Protein AF-0000000086661661 (afdb_homodimer)

pLDDT: mean 94.23, std 7.53, range [54.88, 98.94]

InterPro domains:
  IPR000073 Alpha/beta hydrolase fold-1 [PF12697] (188-290)
  IPR029058 Alpha/Beta hydrolase fold [G3DSA:3.40.50.1820] (134-432)
  IPR029058 Alpha/Beta hydrolase fold [SSF53474] (11-434)
  IPR050261 FrsA esterase [PTHR22946] (7-380)

Nearest PDB structures (foldseek):
  3fnb-assembly1_A  TM=8.577E-01  e=2.181E-21  Streptococcus mutans UA159
  8qbh-assembly1_A  TM=7.905E-01  e=1.516E-15  Photorhabdus laumondii subsp. laumondii TTO1
  5vta-assembly2_B  TM=6.611E-01  e=2.304E-09  Rattus norvegicus
  4a5s-assembly1_B  TM=6.311E-01  e=4.088E-09  Homo sapiens
  3qbj-assembly1_B  TM=6.171E-01  e=2.427E-09  Homo sapiens

Solvent-accessible surface area (backbone atoms only — not comparable to full-atom values): 42232 Å² total; per-residue (Å²): 96,54,64,91,33,82,92,26,67,66,63,25,50,55,47,39,48,45,54,24,22,15,66,73,32,34,36,48,49,19,44,49,31,36,27,54,47,55,37,51,82,85,33,54,63,37,40,24,52,29,25,40,52,50,12,53,52,25,40,52,50,15,52,51,20,19,62,55,34,34,52,68,54,17,24,36,19,18,32,22,16,15,47,24,30,45,54,23,51,63,64,62,50,41,39,65,39,95,82,47,84,40,41,34,40,67,40,90,59,52,44,59,35,50,51,49,20,51,55,34,37,51,53,18,52,78,48,47,85,38,54,69,46,81,41,74,39,71,49,95,93,44,63,32,49,30,45,36,34,33,33,32,80,93,28,44,50,85,95,51,61,30,34,34,36,40,43,41,57,28,72,90,33,35,45,78,64,46,38,56,37,53,42,61,43,30,18,65,68,14,21,27,22,33,33,41,28,47,61,18,12,40,64,36,25,57,74,68,63,34,40,45,66,64,69,38,39,67,56,46,50,42,51,50,51,44,49,50,52,49,37,69,76,38,61,88,70,36,61,28,75,84,38,24,30,32,24,19,33,30,56,2,7,36,39,18,56,47,34,28,43,42,82,64,30,41,28,28,35,21,29,33,28,56,35,39,38,37,58,49,76,38,65,85,48,56,62,66,58,49,48,36,37,74,71,60,76,36,52,62,64,54,47,32,51,50,52,57,52,50,29,75,75,28,58,68,55,37,40,51,51,24,51,51,14,46,28,59,46,29,43,42,61,47,58,42,52,58,53,31,52,59,37,45,41,45,13,90,72,35,95,84,53,48,46,52,40,55,54,23,54,39,32,34,39,37,21,24,20,68,56,32,91,67,49,55,41,70,74,10,29,47,47,49,58,65,41,32,68,54,26,54,75,93,41,46,47,79,49,65,28,86,38,44,52,62,22,3,24,54,67,17,41,17,19,33,68,58,49,31,53,55,49,50,55,51,47,27,60,58,69,70,51,82,52,70,56,56,87,126,96,54,65,90,32,80,91,23,68,68,61,23,50,55,47,39,49,44,53,25,22,15,67,71,32,33,36,49,50,20,45,50,32,36,28,52,46,57,36,50,81,86,34,53,64,37,42,23,53,29,26,40,52,52,13,52,53,25,41,52,50,14,52,52,21,19,62,55,35,34,52,67,56,17,25,35,20,18,34,21,16,15,44,22,31,45,56,23,51,63,64,61,51,39,39,66,38,96,82,46,83,39,42,34,40,68,39,88,59,52,44,59,37,53,52,48,20,51,55,35,36,54,56,18,52,77,48,47,85,38,55,66,44,83,43,72,38,70,49,96,92,43,64,31,49,29,44,36,34,32,34,33,80,93,28,44,52,85,94,53,59,31,34,32,34,40,42,40,57,28,72,90,32,36,46,77,65,46,39,57,38,53,43,60,46,30,17,65,69,14,21,26,22,34,32,40,28,47,61,19,11,41,63,37,25,58,74,67,62,34,41,45,67,63,70,38,38,66,54,46,49,41,52,51,51,44,50,51,52,49,36,70,76,37,61,89,70,34,62,26,73,82,37,24,28,31,23,18,32,29,56,2,6,39,39,17,57,48,34,27,41,39,84,62,31,43,27,29,36,20,29,33,28,55,36,39,39,39,58,48,75,39,64,82,46,56,62,68,56,50,48,36,38,74,69,60,73,37,52,62,65,54,47,32,50,50,52,56,53,50,27,75,76,28,57,68,54,38,39,50,50,24,52,50,16,44,28,58,46,29,41,41,61,44,57,42,53,58,54,31,50,59,37,44,42,44,14,89,70,35,96,85,53,49,46,51,40,55,54,22,55,39,31,35,39,38,21,23,19,66,57,32,91,66,51,54,41,70,75,12,28,46,47,48,59,66,40,32,70,56,27,54,73,94,40,48,45,77,47,64,27,88,38,45,50,62,23,3,25,54,68,18,42,16,19,34,66,58,50,32,53,55,49,50,54,50,48,27,60,57,68,70,52,84,52,70,55,58,88,125

Radius of gyration: 29.04 Å; Cα contacts (8 Å, |Δi|>4): 1919; chains: 2; bounding box: 60×91×72 Å

Organism: Colletotrichum gloeosporioides (NCBI:txid474922)

Sequence (880 aa):
MHKLFPSSTFFDFETVRILGTTVYGGAETAEVLEAVGEIKANDPISWEKAWAKQAARAEVLAKEACAHGDKDAARRAYLRAANYTRASGYMYVSSPPANGDTAMIQHPCALSVSERMGSLFRKAIDLMDCPVQLLSIPYEGHQLPGYLYLPPESCRIPGRKIPILVNFGGADSCQEELFFMYPSSGYRQGYAVLTFDGPGQGIMLRRHGLVMRPNWETVSERVIDHLVDFSAKNPNLELDIDSIAVAGASMGGYYALRAAADPRVKACVSIDPFFDMWDFGTAHVSRLFLSAWMNGWMSRDVIDTLMNTLKTFSFQLKWEISVAGTFFGLSSPSDILLHMKKFSLAGSQQKDGVDYLTRVVCPVLVSGSGNSLYLDVDEHTKRCYDGLVNVPLENKEMWVPASPGQGSLQAKMGAVALCGQRSLQFLDRALGIDRPPVFLMHKLFPSSTFFDFETVRILGTTVYGGAETAEVLEAVGEIKANDPISWEKAWAKQAARAEVLAKEACAHGDKDAARRAYLRAANYTRASGYMYVSSPPANGDTAMIQHPCALSVSERMGSLFRKAIDLMDCPVQLLSIPYEGHQLPGYLYLPPESCRIPGRKIPILVNFGGADSCQEELFFMYPSSGYRQGYAVLTFDGPGQGIMLRRHGLVMRPNWETVSERVIDHLVDFSAKNPNLELDIDSIAVAGASMGGYYALRAAADPRVKACVSIDPFFDMWDFGTAHVSRLFLSAWMNGWMSRDVIDTLMNTLKTFSFQLKWEISVAGTFFGLSSPSDILLHMKKFSLAGSQQKDGVDYLTRVVCPVLVSGSGNSLYLDVDEHTKRCYDGLVNVPLENKEMWVPASPGQGSLQAKMGAVALCGQRSLQFLDRALGIDRPPVFL

Foldseek 3Di:
DDFLDPPAPPVRQVLLLQVLLVVVLQDDDVLSSQLSVQDDHLDLQSQLVSLQVLLVVLCVQLVVCVVVVNLPSNLSSLSNNLNSLCRNCLLFFFDADPVQFWFTHGDPCNLVSLVVSVVSLVSSQVSDPWHWDWAFFDDPPGTWIKIWTAADPVQAAPPAFAAEEEEEEAQADAQSSCCSFQVSLPSNNRHTYMYTADQNYGNCCSPVVRADDQLLLSVLVSVLVVVVVVCVVPVVNRYDQQRYAYEYFERRLLSQLSNLLPPSHAEYERHAYFQAQLCQVCVPPDPVVVVCVVVPVDDLVRVQVVLVVVCVVHSVSSSVLRSLSSRHGGRGSSVSSVVSRCNHQALVNDPNSHRSLCSHQHAYEFEAALDEPTDDCVNGRVCSQVSNPNYDPVRYHYHADNDLCQQNYGVSRSNSVNVNVVVVVSSCVSSVNDDDDDDD/DDFLDPPAPPVRQVLLLQVLLVVVLQDDDVLSSQLSVQDDPLDLQSQLVSLQVLLVVLCVQLVVCVVVVNLPSNLSSLSNNLNSLCRNCLLFFFDADPVQFWFTHGDPCNLVSLVVSVVSLVSSQVSDPWHWDWAFFDDPPGTWIKIWTAADPVQAAPPAFAAEEEEEEALADAQSSCCSFQVSLPSNNRHTYMYTADQNGGNCCSPVVRADDQLLLSVLVRVLVVVVVVCVVPVVNRYDQQRYAYEYFERRLLSQLSNLLPPSHAEYERHAYFQAVLCQVCVPPDPVVVVCVVVPVDDLVRVQVVLVVVCVVHSVSSSVLRSLSSRHGGRRSSVSSVVSRCNHQALVNDPNSARSLCSRAHAYEFEAAPDEPTDDCVNGRVCSQVSNPNYDPVRYHYHADDDLCQQNYGVSRSNSVNVNVVVVVSSCVSSVNDDDDDDD

Secondary structure (DSSP, 8-state):
---SSTT-HHHHHHHHHHHGGGGGTS--HHHHHHHHHHPPTT-HHHHHHHHHHHHHHHHHHHHHHHHTT-HHHHHHHHHHHHHHHHHHHTT---B--SSSSS--B--TTHHHHHHHHHHHHHHHHTT-SS-EEEEEEEETTEEEEEEEEPPPGGGSPTTS-EEEEEEEP-TT--HHHHTTTHHHHHGGGT-EEEEE--TTSHHHHHHH-PPP-S-THHHHHHHHHHHHHHHHH-GGG-EEEEEEEEEEETHHHHHHHHHTTSTTEEEEEEES--SBHHHHHTTTS-HHHHHHHHTTSS-HHHHHHHHHHHTTT-HHHHHHHHHHHHHHT---HHHHHHHHTTSB-SGGGSTTSS-GGGG--S-EEEE--TT-SS--IIIIIHHHHHH-TTS-GGGEEEE--SSGGGT-SGGGTT-HHHHHHHHHHHHHHHTT---PPP--/---SSTT-HHHHHHHHHHHGGGGGTS--HHHHHHHHHHPPTT-HHHHHHHHHHHHHHHHHHHHHHHHTT-HHHHHHHHHHHHHHHHHHHTT---B--SSSSS--B--TTHHHHHHHHHHHHHHHHTT-SS-EEEEEEEETTEEEEEEEEPPPGGGSPTTS-EEEEEEE--TT--HHHHTTTHHHHHGGGT-EEEEE--TTSHHHHHHH-PPP-S-THHHHHHHHHHHHHHHHH-GGG-EEEEEEEEEEETHHHHHHHHHTTSTTEEEEEEES--SBHHHHHTTTS-HHHHHHHHTTSS-HHHHHHHHHHHHTT-HHHHHHHHHHHHHHT---HHHHHHHHTTSB-SGGGSTTSS-GGGG--S-EEEE--TT-SS--IIIIIHHHHHH-TTS-GGGEEEE--SSGGGT-SGGGTT-HHHHHHHHHHHHHHHHT---PPP--

Structure (mmCIF, N/CA/C/O backbone):
data_AF-0000000086661661-model_v1
#
loop_
_entity.id
_entity.type
_entity.pdbx_description
1 polymer 'Hydrolyase ccsE'
#
loop_
_atom_site.group_PDB
_atom_site.id
_atom_site.type_symbol
_atom_site.label_atom_id
_atom_site.label_alt_id
_atom_site.label_comp_id
_atom_site.label_asym_id
_atom_site.label_entity_id
_atom_site.label_seq_id
_atom_site.pdbx_PDB_ins_code
_atom_site.Cartn_x
_atom_site.Cartn_y
_atom_site.Cartn_z
_atom_site.occupancy
_atom_site.B_iso_or_equiv
_atom_site.auth_seq_id
_atom_site.auth_comp_id
_atom_site.auth_asym_id
_atom_site.auth_atom_id
_atom_site.pdbx_PDB_model_num
ATOM 1 N N . MET A 1 1 ? -15.688 -9.289 6.02 1 93.94 1 MET A N 1
ATOM 2 C CA . MET A 1 1 ? -14.844 -8.312 5.336 1 93.94 1 MET A CA 1
ATOM 3 C C . MET A 1 1 ? -15.664 -7.445 4.387 1 93.94 1 MET A C 1
ATOM 5 O O . MET A 1 1 ? -16.578 -7.941 3.732 1 93.94 1 MET A O 1
ATOM 9 N N . HIS A 1 2 ? -15.391 -6.207 4.316 1 96.44 2 HIS A N 1
ATOM 10 C CA . HIS A 1 2 ? -16.094 -5.281 3.434 1 96.44 2 HIS A CA 1
ATOM 11 C C . HIS A 1 2 ? -15.891 -5.66 1.97 1 96.44 2 HIS A C 1
ATOM 13 O O . HIS A 1 2 ? -14.789 -6.055 1.568 1 96.44 2 HIS A O 1
ATOM 19 N N . LYS A 1 3 ? -16.969 -5.566 1.208 1 96.94 3 LYS A N 1
ATOM 20 C CA . LYS A 1 3 ? -16.922 -5.859 -0.221 1 96.94 3 LYS A CA 1
ATOM 21 C C . LYS A 1 3 ? -16.906 -4.574 -1.046 1 96.94 3 LYS A C 1
ATOM 23 O O . LYS A 1 3 ? -17.734 -3.689 -0.843 1 96.94 3 LYS A O 1
ATOM 28 N N . LEU A 1 4 ? -16 -4.48 -1.977 1 97.69 4 LEU A N 1
ATOM 29 C CA . LEU A 1 4 ? -15.938 -3.365 -2.912 1 97.69 4 LEU A CA 1
ATOM 30 C C . LEU A 1 4 ? -17 -3.5 -3.994 1 97.69 4 LEU A C 1
ATOM 32 O O . LEU A 1 4 ? -17.469 -2.498 -4.543 1 97.69 4 LEU A O 1
ATOM 36 N N . PHE A 1 5 ? -17.297 -4.715 -4.332 1 97.56 5 PHE A N 1
ATOM 37 C CA . PHE A 1 5 ? -18.422 -5.074 -5.184 1 97.56 5 PHE A CA 1
ATOM 38 C C . PHE A 1 5 ? -19.359 -6.047 -4.469 1 97.56 5 PHE A C 1
ATOM 40 O O . PHE A 1 5 ? -19.25 -7.262 -4.652 1 97.56 5 PHE A O 1
ATOM 47 N N . PRO A 1 6 ? -20.328 -5.539 -3.812 1 94 6 PRO A N 1
ATOM 48 C CA . PRO A 1 6 ? -21.188 -6.422 -3.018 1 94 6 PRO A CA 1
ATOM 49 C C . PRO A 1 6 ? -21.984 -7.391 -3.879 1 94 6 PRO A C 1
ATOM 51 O O . PRO A 1 6 ? -22.359 -8.477 -3.416 1 94 6 PRO A O 1
ATOM 54 N N . SER A 1 7 ? -22.266 -7.062 -5.109 1 93.75 7 SER A N 1
ATOM 55 C CA . SER A 1 7 ? -23.125 -7.879 -5.949 1 93.75 7 SER A CA 1
ATOM 56 C C . SER A 1 7 ? -22.328 -8.789 -6.867 1 93.75 7 SER A C 1
ATOM 58 O O . SER A 1 7 ? -22.891 -9.484 -7.711 1 93.75 7 SER A O 1
ATOM 60 N N . SER A 1 8 ? -21 -8.711 -6.742 1 94.88 8 SER A N 1
ATOM 61 C CA . SER A 1 8 ? -20.156 -9.539 -7.59 1 94.88 8 SER A CA 1
ATOM 62 C C . SER A 1 8 ? -18.906 -9.992 -6.844 1 94.88 8 SER A C 1
ATOM 64 O O . SER A 1 8 ? -17.906 -9.281 -6.801 1 94.88 8 SER A O 1
ATOM 66 N N . THR A 1 9 ? -18.906 -11.203 -6.445 1 93.5 9 THR A N 1
ATOM 67 C CA . THR A 1 9 ? -17.781 -11.773 -5.715 1 93.5 9 THR A CA 1
ATOM 68 C C . THR A 1 9 ? -16.531 -11.805 -6.586 1 93.5 9 THR A C 1
ATOM 70 O O . THR A 1 9 ? -15.422 -11.594 -6.098 1 93.5 9 THR A O 1
ATOM 73 N N . PHE A 1 10 ? -16.766 -12.047 -7.891 1 94.25 10 PHE A N 1
ATOM 74 C CA . PHE A 1 10 ? -15.664 -12.125 -8.836 1 94.25 10 PHE A CA 1
ATOM 75 C C . PHE A 1 10 ? -14.961 -10.781 -8.969 1 94.25 10 PHE A C 1
ATOM 77 O O . PHE A 1 10 ? -13.75 -10.68 -8.773 1 94.25 10 PHE A O 1
ATOM 84 N N . PHE A 1 11 ? -15.711 -9.711 -9.219 1 97.62 11 PHE A N 1
ATOM 85 C CA . PHE A 1 11 ? -15.141 -8.375 -9.352 1 97.62 11 PHE A CA 1
ATOM 86 C C . PHE A 1 11 ? -14.539 -7.91 -8.031 1 97.62 11 PHE A C 1
ATOM 88 O O . PHE A 1 11 ? -13.523 -7.219 -8.016 1 97.62 11 PHE A O 1
ATOM 95 N N . ASP A 1 12 ? -15.211 -8.336 -6.957 1 97.31 12 ASP A N 1
ATOM 96 C CA . ASP A 1 12 ? -14.711 -7.984 -5.633 1 97.31 12 ASP A CA 1
ATOM 97 C C . ASP A 1 12 ? -13.328 -8.578 -5.391 1 97.31 12 ASP A C 1
ATOM 99 O O . ASP A 1 12 ? -12.398 -7.867 -5.008 1 97.31 12 ASP A O 1
ATOM 103 N N . PHE A 1 13 ? -13.164 -9.828 -5.66 1 96.06 13 PHE A N 1
ATOM 104 C CA . PHE A 1 13 ? -11.906 -10.531 -5.445 1 96.06 13 PHE A CA 1
ATOM 105 C C . PHE A 1 13 ? -10.797 -9.938 -6.316 1 96.06 13 PHE A C 1
ATOM 107 O O . PHE A 1 13 ? -9.695 -9.68 -5.836 1 96.06 13 PHE A O 1
ATOM 114 N N . GLU A 1 14 ? -11.109 -9.734 -7.559 1 97.44 14 GLU A N 1
ATOM 115 C CA . GLU A 1 14 ? -10.102 -9.25 -8.492 1 97.44 14 GLU A CA 1
ATOM 116 C C . GLU A 1 14 ? -9.664 -7.828 -8.141 1 97.44 14 GLU A C 1
ATOM 118 O O . GLU A 1 14 ? -8.508 -7.457 -8.352 1 97.44 14 GLU A O 1
ATOM 123 N N . THR A 1 15 ? -10.578 -7.055 -7.566 1 98.56 15 THR A N 1
ATOM 124 C CA . THR A 1 15 ? -10.219 -5.707 -7.141 1 98.56 15 THR A CA 1
ATOM 125 C C . THR A 1 15 ? -9.328 -5.754 -5.902 1 98.56 15 THR A C 1
ATOM 127 O O . THR A 1 15 ? -8.375 -4.98 -5.793 1 98.56 15 THR A O 1
ATOM 130 N N . VAL A 1 16 ? -9.609 -6.676 -4.984 1 98.19 16 VAL A N 1
ATOM 131 C CA . VAL A 1 16 ? -8.758 -6.852 -3.811 1 98.19 16 VAL A CA 1
ATOM 132 C C . VAL A 1 16 ? -7.363 -7.301 -4.242 1 98.19 16 VAL A C 1
ATOM 134 O O . VAL A 1 16 ? -6.359 -6.887 -3.66 1 98.19 16 VAL A O 1
ATOM 137 N N . ARG A 1 17 ? -7.312 -8.117 -5.277 1 97.94 17 ARG A N 1
ATOM 138 C CA . ARG A 1 17 ? -6.059 -8.562 -5.875 1 97.94 17 ARG A CA 1
ATOM 139 C C . ARG A 1 17 ? -5.227 -7.371 -6.348 1 97.94 17 ARG A C 1
ATOM 141 O O . ARG A 1 17 ? -4.008 -7.344 -6.156 1 97.94 17 ARG A O 1
ATOM 148 N N . ILE A 1 18 ? -5.852 -6.367 -6.934 1 98.69 18 ILE A N 1
ATOM 149 C CA . ILE A 1 18 ? -5.168 -5.176 -7.426 1 98.69 18 ILE A CA 1
ATOM 150 C C . ILE A 1 18 ? -4.801 -4.27 -6.254 1 98.69 18 ILE A C 1
ATOM 152 O O . ILE A 1 18 ? -3.637 -3.896 -6.094 1 98.69 18 ILE A O 1
ATOM 156 N N . LEU A 1 19 ? -5.75 -4.02 -5.371 1 98.75 19 LEU A N 1
ATOM 157 C CA . LEU A 1 19 ? -5.543 -3.127 -4.234 1 98.75 19 LEU A CA 1
ATOM 158 C C . LEU A 1 19 ? -4.477 -3.68 -3.295 1 98.75 19 LEU A C 1
ATOM 160 O O . LEU A 1 19 ? -3.701 -2.918 -2.711 1 98.75 19 LEU A O 1
ATOM 164 N N . GLY A 1 20 ? -4.426 -4.973 -3.199 1 98.44 20 GLY A N 1
ATOM 165 C CA . GLY A 1 20 ? -3.498 -5.645 -2.301 1 98.44 20 GLY A CA 1
ATOM 166 C C . GLY A 1 20 ? -2.045 -5.461 -2.697 1 98.44 20 GLY A C 1
ATOM 167 O O . GLY A 1 20 ? -1.142 -5.699 -1.895 1 98.44 20 GLY A O 1
ATOM 168 N N . THR A 1 21 ? -1.786 -4.98 -3.918 1 98.56 21 THR A N 1
ATOM 169 C CA . THR A 1 21 ? -0.415 -4.809 -4.387 1 98.56 21 THR A CA 1
ATOM 170 C C . THR A 1 21 ? 0.136 -3.451 -3.957 1 98.56 21 THR A C 1
ATOM 172 O O . THR A 1 21 ? 1.311 -3.152 -4.184 1 98.56 21 THR A O 1
ATOM 175 N N . THR A 1 22 ? -0.69 -2.654 -3.303 1 98.56 22 THR A N 1
ATOM 176 C CA . THR A 1 22 ? -0.27 -1.324 -2.879 1 98.56 22 THR A CA 1
ATOM 177 C C . THR A 1 22 ? 0.973 -1.405 -1.998 1 98.56 22 THR A C 1
ATOM 179 O O . THR A 1 22 ? 1.85 -0.542 -2.07 1 98.56 22 THR A O 1
ATOM 182 N N . VAL A 1 23 ? 1.08 -2.434 -1.249 1 97.31 23 VAL A N 1
ATOM 183 C CA . VAL A 1 23 ? 2.162 -2.602 -0.285 1 97.31 23 VAL A CA 1
ATOM 184 C C . VAL A 1 23 ? 3.502 -2.656 -1.016 1 97.31 23 VAL A C 1
ATOM 186 O O . VAL A 1 23 ? 4.531 -2.248 -0.471 1 97.31 23 VAL A O 1
ATOM 189 N N . TYR A 1 24 ? 3.486 -3.025 -2.275 1 97.44 24 TYR A N 1
ATOM 190 C CA . TYR A 1 24 ? 4.719 -3.152 -3.041 1 97.44 24 TYR A CA 1
ATOM 191 C C . TYR A 1 24 ? 4.703 -2.234 -4.258 1 97.44 24 TYR A C 1
ATOM 193 O O . TYR A 1 24 ? 5.445 -2.455 -5.219 1 97.44 24 TYR A O 1
ATOM 201 N N . GLY A 1 25 ? 3.762 -1.265 -4.27 1 97.38 25 GLY A N 1
ATOM 202 C CA . GLY A 1 25 ? 3.799 -0.2 -5.262 1 97.38 25 GLY A CA 1
ATOM 203 C C . GLY A 1 25 ? 2.922 -0.474 -6.465 1 97.38 25 GLY A C 1
ATOM 204 O O . GLY A 1 25 ? 2.957 0.271 -7.449 1 97.38 25 GLY A O 1
ATOM 205 N N . GLY A 1 26 ? 2.076 -1.52 -6.375 1 98.5 26 GLY A N 1
ATOM 206 C CA . GLY A 1 26 ? 1.309 -1.931 -7.539 1 98.5 26 GLY A CA 1
ATOM 207 C C . GLY A 1 26 ? 0 -1.178 -7.688 1 98.5 26 GLY A C 1
ATOM 208 O O . GLY A 1 26 ? -0.688 -1.312 -8.703 1 98.5 26 GLY A O 1
ATOM 209 N N . ALA A 1 27 ? -0.346 -0.356 -6.723 1 98.75 27 ALA A N 1
ATOM 210 C CA . ALA A 1 27 ? -1.59 0.409 -6.754 1 98.75 27 ALA A CA 1
ATOM 211 C C . ALA A 1 27 ? -1.529 1.591 -5.789 1 98.75 27 ALA A C 1
ATOM 213 O O . ALA A 1 27 ? -0.548 1.756 -5.059 1 98.75 27 ALA A O 1
ATOM 214 N N . GLU A 1 28 ? -2.465 2.445 -5.895 1 98.31 28 GLU A N 1
ATOM 215 C CA . GLU A 1 28 ? -2.742 3.541 -4.973 1 98.31 28 GLU A CA 1
ATOM 216 C C . GLU A 1 28 ? -4.211 3.557 -4.559 1 98.31 28 GLU A C 1
ATOM 218 O O . GLU A 1 28 ? -5.098 3.379 -5.395 1 98.31 28 GLU A O 1
ATOM 223 N N . THR A 1 29 ? -4.445 3.801 -3.33 1 98.5 29 THR A N 1
ATOM 224 C CA . THR A 1 29 ? -5.762 3.629 -2.721 1 98.5 29 THR A CA 1
ATOM 225 C C . THR A 1 29 ? -6.816 4.434 -3.473 1 98.5 29 THR A C 1
ATOM 227 O O . THR A 1 29 ? -7.816 3.881 -3.936 1 98.5 29 THR A O 1
ATOM 230 N N . ALA A 1 30 ? -6.555 5.719 -3.682 1 98.31 30 ALA A N 1
ATOM 231 C CA . ALA A 1 30 ? -7.578 6.578 -4.27 1 98.31 30 ALA A CA 1
ATOM 232 C C . ALA A 1 30 ? -7.773 6.258 -5.75 1 98.31 30 ALA A C 1
ATOM 234 O O . ALA A 1 30 ? -8.883 6.379 -6.273 1 98.31 30 ALA A O 1
ATOM 235 N N . GLU A 1 31 ? -6.707 5.836 -6.434 1 98.69 31 GLU A N 1
ATOM 236 C CA . GLU A 1 31 ? -6.836 5.406 -7.824 1 98.69 31 GLU A CA 1
ATOM 237 C C . GLU A 1 31 ? -7.754 4.195 -7.941 1 98.69 31 GLU A C 1
ATOM 239 O O . GLU A 1 31 ? -8.609 4.145 -8.828 1 98.69 31 GLU A O 1
ATOM 244 N N . VAL A 1 32 ? -7.602 3.23 -7.012 1 98.88 32 VAL A N 1
ATOM 245 C CA . VAL A 1 32 ? -8.391 2.006 -7.051 1 98.88 32 VAL A CA 1
ATOM 246 C C . VAL A 1 32 ? -9.852 2.322 -6.715 1 98.88 32 VAL A C 1
ATOM 248 O O . VAL A 1 32 ? -10.766 1.879 -7.414 1 98.88 32 VAL A O 1
ATOM 251 N N . LEU A 1 33 ? -10.047 3.109 -5.664 1 98.62 33 LEU A N 1
ATOM 252 C CA . LEU A 1 33 ? -11.414 3.414 -5.262 1 98.62 33 LEU A CA 1
ATOM 253 C C . LEU A 1 33 ? -12.133 4.227 -6.34 1 98.62 33 LEU A C 1
ATOM 255 O O . LEU A 1 33 ? -13.336 4.082 -6.535 1 98.62 33 LEU A O 1
ATOM 259 N N . GLU A 1 34 ? -11.391 5.109 -7.004 1 98.12 34 GLU A N 1
ATOM 260 C CA . GLU A 1 34 ? -11.961 5.832 -8.141 1 98.12 34 GLU A CA 1
ATOM 261 C C . GLU A 1 34 ? -12.359 4.875 -9.258 1 98.12 34 GLU A C 1
ATOM 263 O O . GLU A 1 34 ? -13.453 4.984 -9.812 1 98.12 34 GLU A O 1
ATOM 268 N N . ALA A 1 35 ? -11.5 3.949 -9.578 1 98.75 35 ALA A N 1
ATOM 269 C CA . ALA A 1 35 ? -11.812 2.953 -10.602 1 98.75 35 ALA A CA 1
ATOM 270 C C . ALA A 1 35 ? -13.055 2.156 -10.227 1 98.75 35 ALA A C 1
ATOM 272 O O . ALA A 1 35 ? -13.961 1.979 -11.047 1 98.75 35 ALA A O 1
ATOM 273 N N . VAL A 1 36 ? -13.094 1.697 -9 1 98.69 36 VAL A N 1
ATOM 274 C CA . VAL A 1 36 ? -14.227 0.9 -8.531 1 98.69 36 VAL A CA 1
ATOM 275 C C . VAL A 1 36 ? -15.516 1.697 -8.688 1 98.69 36 VAL A C 1
ATOM 277 O O . VAL A 1 36 ? -16.547 1.146 -9.07 1 98.69 36 VAL A O 1
ATOM 280 N N . GLY A 1 37 ? -15.461 2.982 -8.43 1 97.81 37 GLY A N 1
ATOM 281 C CA . GLY A 1 37 ? -16.625 3.842 -8.555 1 97.81 37 GLY A CA 1
ATOM 282 C C . GLY A 1 37 ? -17.125 3.965 -9.984 1 97.81 37 GLY A C 1
ATOM 283 O O . GLY A 1 37 ? -18.297 4.309 -10.211 1 97.81 37 GLY A O 1
ATOM 284 N N . GLU A 1 38 ? -16.328 3.625 -10.914 1 98.25 38 GLU A N 1
ATOM 285 C CA . GLU A 1 38 ? -16.672 3.777 -12.32 1 98.25 38 GLU A CA 1
ATOM 286 C C . GLU A 1 38 ? -17.062 2.439 -12.945 1 98.25 38 GLU A C 1
ATOM 288 O O . GLU A 1 38 ? -17.484 2.385 -14.102 1 98.25 38 GLU A O 1
ATOM 293 N N . ILE A 1 39 ? -16.891 1.352 -12.219 1 98.69 39 ILE A N 1
ATOM 294 C CA . ILE A 1 39 ? -17.109 0.013 -12.758 1 98.69 39 ILE A CA 1
ATOM 295 C C . ILE A 1 39 ? -18.5 -0.483 -12.383 1 98.69 39 ILE A C 1
ATOM 297 O O . ILE A 1 39 ? -18.875 -0.46 -11.211 1 98.69 39 ILE A O 1
ATOM 301 N N . LYS A 1 40 ? -19.281 -0.829 -13.383 1 97.88 40 LYS A N 1
ATOM 302 C CA . LYS A 1 40 ? -20.531 -1.559 -13.172 1 97.88 40 LYS A CA 1
ATOM 303 C C . LYS A 1 40 ? -20.266 -3.049 -12.969 1 97.88 40 LYS A C 1
ATOM 305 O O . LYS A 1 40 ? -19.578 -3.678 -13.781 1 97.88 40 LYS A O 1
ATOM 310 N N . ALA A 1 41 ? -20.766 -3.615 -11.945 1 95.25 41 ALA A N 1
ATOM 311 C CA . ALA A 1 41 ? -20.531 -5.02 -11.609 1 95.25 41 ALA A CA 1
ATOM 312 C C . ALA A 1 41 ? -20.844 -5.926 -12.797 1 95.25 41 ALA A C 1
ATOM 314 O O . ALA A 1 41 ? -21.844 -5.719 -13.492 1 95.25 41 ALA A O 1
ATOM 315 N N . ASN A 1 42 ? -19.969 -6.844 -13.062 1 95.12 42 ASN A N 1
ATOM 316 C CA . ASN A 1 42 ? -20.094 -7.859 -14.102 1 95.12 42 ASN A CA 1
ATOM 317 C C . ASN A 1 42 ? -20.094 -7.238 -15.492 1 95.12 42 ASN A C 1
ATOM 319 O O . ASN A 1 42 ? -20.578 -7.848 -16.453 1 95.12 42 ASN A O 1
ATOM 323 N N . ASP A 1 43 ? -19.688 -5.98 -15.625 1 97.06 43 ASP A N 1
ATOM 324 C CA . ASP A 1 43 ? -19.547 -5.32 -16.922 1 97.06 43 ASP A CA 1
ATOM 325 C C . ASP A 1 43 ? -18.078 -5.188 -17.312 1 97.06 43 ASP A C 1
ATOM 327 O O . ASP A 1 43 ? -17.406 -4.234 -16.906 1 97.06 43 ASP A O 1
ATOM 331 N N . PRO A 1 44 ? -17.625 -6.09 -18.203 1 97.19 44 PRO A N 1
ATOM 332 C CA . PRO A 1 44 ? -16.203 -6.082 -18.547 1 97.19 44 PRO A CA 1
ATOM 333 C C . PRO A 1 44 ? -15.781 -4.793 -19.25 1 97.19 44 PRO A C 1
ATOM 335 O O . PRO A 1 44 ? -14.609 -4.402 -19.172 1 97.19 44 PRO A O 1
ATOM 338 N N . ILE A 1 45 ? -16.641 -4.098 -19.891 1 98 45 ILE A N 1
ATOM 339 C CA . ILE A 1 45 ? -16.297 -2.887 -20.625 1 98 45 ILE A CA 1
ATOM 340 C C . ILE A 1 45 ? -16 -1.752 -19.656 1 98 45 ILE A C 1
ATOM 342 O O . ILE A 1 45 ? -15 -1.052 -19.797 1 98 45 ILE A O 1
ATOM 346 N N . SER A 1 46 ? -16.906 -1.55 -18.688 1 98.69 46 SER A N 1
ATOM 347 C CA . SER A 1 46 ? -16.641 -0.518 -17.688 1 98.69 46 SER A CA 1
ATOM 348 C C . SER A 1 46 ? -15.383 -0.84 -16.875 1 98.69 46 SER A C 1
ATOM 350 O O . SER A 1 46 ? -14.656 0.064 -16.469 1 98.69 46 SER A O 1
ATOM 352 N N . TRP A 1 47 ? -15.133 -2.131 -16.656 1 98.75 47 TRP A N 1
ATOM 353 C CA . TRP A 1 47 ? -13.898 -2.562 -16 1 98.75 47 TRP A CA 1
ATOM 354 C C . TRP A 1 47 ? -12.68 -2.125 -16.812 1 98.75 47 TRP A C 1
ATOM 356 O O . TRP A 1 47 ? -11.766 -1.493 -16.266 1 98.75 47 TRP A O 1
ATOM 366 N N . GLU A 1 48 ? -12.68 -2.447 -18.047 1 98.75 48 GLU A N 1
ATOM 367 C CA . GLU A 1 48 ? -11.57 -2.109 -18.938 1 98.75 48 GLU A CA 1
ATOM 368 C C . GLU A 1 48 ? -11.328 -0.603 -18.969 1 98.75 48 GLU A C 1
ATOM 370 O O . GLU A 1 48 ? -10.188 -0.155 -18.828 1 98.75 48 GLU A O 1
ATOM 375 N N . LYS A 1 49 ? -12.328 0.156 -19.094 1 98.75 49 LYS A N 1
ATOM 376 C CA . LYS A 1 49 ? -12.211 1.606 -19.219 1 98.75 49 LYS A CA 1
ATOM 377 C C . LYS A 1 49 ? -11.648 2.221 -17.938 1 98.75 49 LYS A C 1
ATOM 379 O O . LYS A 1 49 ? -10.781 3.094 -18 1 98.75 49 LYS A O 1
ATOM 384 N N . ALA A 1 50 ? -12.141 1.773 -16.797 1 98.81 50 ALA A N 1
ATOM 385 C CA . ALA A 1 50 ? -11.719 2.324 -15.508 1 98.81 50 ALA A CA 1
ATOM 386 C C . ALA A 1 50 ? -10.234 2.076 -15.258 1 98.81 50 ALA A C 1
ATOM 388 O O . ALA A 1 50 ? -9.5 2.99 -14.875 1 98.81 50 ALA A O 1
ATOM 389 N N . TRP A 1 51 ? -9.797 0.895 -15.531 1 98.88 51 TRP A N 1
ATOM 390 C CA . TRP A 1 51 ? -8.406 0.562 -15.258 1 98.88 51 TRP A CA 1
ATOM 391 C C . TRP A 1 51 ? -7.484 1.151 -16.328 1 98.88 51 TRP A C 1
ATOM 393 O O . TRP A 1 51 ? -6.352 1.539 -16.031 1 98.88 51 TRP A O 1
ATOM 403 N N . ALA A 1 52 ? -7.938 1.189 -17.562 1 98.88 52 ALA A N 1
ATOM 404 C CA . ALA A 1 52 ? -7.152 1.849 -18.594 1 98.88 52 ALA A CA 1
ATOM 405 C C . ALA A 1 52 ? -6.91 3.316 -18.266 1 98.88 52 ALA A C 1
ATOM 407 O O . ALA A 1 52 ? -5.824 3.846 -18.5 1 98.88 52 ALA A O 1
ATOM 408 N N . LYS A 1 53 ? -7.922 3.932 -17.734 1 98.56 53 LYS A N 1
ATOM 409 C CA . LYS A 1 53 ? -7.805 5.324 -17.297 1 98.56 53 LYS A CA 1
ATOM 410 C C . LYS A 1 53 ? -6.73 5.484 -16.234 1 98.56 53 LYS A C 1
ATOM 412 O O . LYS A 1 53 ? -5.875 6.367 -16.328 1 98.56 53 LYS A O 1
ATOM 417 N N . GLN A 1 54 ? -6.746 4.66 -15.227 1 98.75 54 GLN A N 1
ATOM 418 C CA . GLN A 1 54 ? -5.75 4.723 -14.164 1 98.75 54 GLN A CA 1
ATOM 419 C C . GLN A 1 54 ? -4.355 4.402 -14.695 1 98.75 54 GLN A C 1
ATOM 421 O O . GLN A 1 54 ? -3.365 4.988 -14.25 1 98.75 54 GLN A O 1
ATOM 426 N N . ALA A 1 55 ? -4.277 3.461 -15.633 1 98.88 55 ALA A N 1
ATOM 427 C CA . ALA A 1 55 ? -2.988 3.117 -16.234 1 98.88 55 ALA A CA 1
ATOM 428 C C . ALA A 1 55 ? -2.379 4.316 -16.953 1 98.88 55 ALA A C 1
ATOM 430 O O . ALA A 1 55 ? -1.196 4.617 -16.781 1 98.88 55 ALA A O 1
ATOM 431 N N . ALA A 1 56 ? -3.154 4.969 -17.703 1 98.75 56 ALA A N 1
ATOM 432 C CA . ALA A 1 56 ? -2.691 6.133 -18.453 1 98.75 56 ALA A CA 1
ATOM 433 C C . ALA A 1 56 ? -2.223 7.242 -17.516 1 98.75 56 ALA A C 1
ATOM 435 O O . ALA A 1 56 ? -1.186 7.867 -17.75 1 98.75 56 ALA A O 1
ATOM 436 N N . ARG A 1 57 ? -2.953 7.465 -16.484 1 98.31 57 ARG A N 1
ATOM 437 C CA . ARG A 1 57 ? -2.604 8.5 -15.523 1 98.31 57 ARG A CA 1
ATOM 438 C C . ARG A 1 57 ? -1.298 8.164 -14.812 1 98.31 57 ARG A C 1
ATOM 440 O O . ARG A 1 57 ? -0.449 9.031 -14.609 1 98.31 57 ARG A O 1
ATOM 447 N N . ALA A 1 58 ? -1.173 6.941 -14.406 1 98.75 58 ALA A N 1
ATOM 448 C CA . ALA A 1 58 ? 0.054 6.512 -13.742 1 98.75 58 ALA A CA 1
ATOM 449 C C . ALA A 1 58 ? 1.263 6.68 -14.656 1 98.75 58 ALA A C 1
ATOM 451 O O . ALA A 1 58 ? 2.344 7.066 -14.211 1 98.75 58 ALA A O 1
ATOM 452 N N . GLU A 1 59 ? 1.093 6.383 -15.914 1 98.81 59 GLU A N 1
ATOM 453 C CA . GLU A 1 59 ? 2.199 6.527 -16.859 1 98.81 59 GLU A CA 1
ATOM 454 C C . GLU A 1 59 ? 2.619 7.984 -17 1 98.81 59 GLU A C 1
ATOM 456 O O . GLU A 1 59 ? 3.811 8.289 -17.094 1 98.81 59 GLU A O 1
ATOM 461 N N . VAL A 1 60 ? 1.665 8.867 -17.031 1 98.38 60 VAL A N 1
ATOM 462 C CA . VAL A 1 60 ? 1.966 10.289 -17.094 1 98.38 60 VAL A CA 1
ATOM 463 C C . VAL A 1 60 ? 2.779 10.711 -15.875 1 98.38 60 VAL A C 1
ATOM 465 O O . VAL A 1 60 ? 3.775 11.43 -16 1 98.38 60 VAL A O 1
ATOM 468 N N . LEU A 1 61 ? 2.402 10.281 -14.727 1 98 61 LEU A N 1
ATOM 469 C CA . LEU A 1 61 ? 3.113 10.594 -13.492 1 98 61 LEU A CA 1
ATOM 470 C C . LEU A 1 61 ? 4.527 10.023 -13.516 1 98 61 LEU A C 1
ATOM 472 O O . LEU A 1 61 ? 5.457 10.641 -12.992 1 98 61 LEU A O 1
ATOM 476 N N . ALA A 1 62 ? 4.648 8.805 -14.102 1 98.69 62 ALA A N 1
ATOM 477 C CA . ALA A 1 62 ? 5.965 8.188 -14.227 1 98.69 62 ALA A CA 1
ATOM 478 C C . ALA A 1 62 ? 6.891 9.039 -15.086 1 98.69 62 ALA A C 1
ATOM 480 O O . ALA A 1 62 ? 8.047 9.273 -14.719 1 98.69 62 ALA A O 1
ATOM 481 N N . LYS A 1 63 ? 6.375 9.508 -16.172 1 98.38 63 LYS A N 1
ATOM 482 C CA . LYS A 1 63 ? 7.164 10.328 -17.094 1 98.38 63 LYS A CA 1
ATOM 483 C C . LYS A 1 63 ? 7.551 11.656 -16.438 1 98.38 63 LYS A C 1
ATOM 485 O O . LYS A 1 63 ? 8.68 12.125 -16.578 1 98.38 63 LYS A O 1
ATOM 490 N N . GLU A 1 64 ? 6.602 12.234 -15.703 1 97.25 64 GLU A N 1
ATOM 491 C CA . GLU A 1 64 ? 6.891 13.461 -14.969 1 97.25 64 GLU A CA 1
ATOM 492 C C . GLU A 1 64 ? 8 13.234 -13.945 1 97.25 64 GLU A C 1
ATOM 494 O O . GLU A 1 64 ? 8.906 14.062 -13.812 1 97.25 64 GLU A O 1
ATOM 499 N N . ALA A 1 65 ? 7.91 12.164 -13.219 1 97.94 65 ALA A N 1
ATOM 500 C CA . ALA A 1 65 ? 8.914 11.836 -12.211 1 97.94 65 ALA A CA 1
ATOM 501 C C . ALA A 1 65 ? 10.281 11.609 -12.852 1 97.94 65 ALA A C 1
ATOM 503 O O . ALA A 1 65 ? 11.305 12.062 -12.328 1 97.94 65 ALA A O 1
ATOM 504 N N . CYS A 1 66 ? 10.281 10.93 -13.984 1 98.06 66 CYS A N 1
ATOM 505 C CA . CYS A 1 66 ? 11.531 10.727 -14.711 1 98.06 66 CYS A CA 1
ATOM 506 C C . CYS A 1 66 ? 12.148 12.062 -15.125 1 98.06 66 CYS A C 1
ATOM 508 O O . CYS A 1 66 ? 13.352 12.273 -14.969 1 98.06 66 CYS A O 1
ATOM 510 N N . ALA A 1 67 ? 11.312 12.914 -15.625 1 97.31 67 ALA A N 1
ATOM 511 C CA . ALA A 1 67 ? 11.781 14.219 -16.078 1 97.31 67 ALA A CA 1
ATOM 512 C C . ALA A 1 67 ? 12.383 15.023 -14.938 1 97.31 67 ALA A C 1
ATOM 514 O O . ALA A 1 67 ? 13.297 15.828 -15.148 1 97.31 67 ALA A O 1
ATOM 515 N N . HIS A 1 68 ? 11.992 14.734 -13.719 1 95.62 68 HIS A N 1
ATOM 516 C CA . HIS A 1 68 ? 12.445 15.477 -12.547 1 95.62 68 HIS A CA 1
ATOM 517 C C . HIS A 1 68 ? 13.516 14.695 -11.781 1 95.62 68 HIS A C 1
ATOM 519 O O . HIS A 1 68 ? 13.93 15.109 -10.695 1 95.62 68 HIS A O 1
ATOM 525 N N . GLY A 1 69 ? 13.859 13.539 -12.281 1 95.69 69 GLY A N 1
ATOM 526 C CA . GLY A 1 69 ? 14.906 12.75 -11.656 1 95.69 69 GLY A CA 1
ATOM 527 C C . GLY A 1 69 ? 14.453 12.062 -10.375 1 95.69 69 GLY A C 1
ATOM 528 O O . GLY A 1 69 ? 15.281 11.695 -9.539 1 95.69 69 GLY A O 1
ATOM 529 N N . ASP A 1 70 ? 13.148 11.961 -10.148 1 96 70 ASP A N 1
ATOM 530 C CA . ASP A 1 70 ? 12.578 11.266 -9 1 96 70 ASP A CA 1
ATOM 531 C C . ASP A 1 70 ? 12.406 9.773 -9.289 1 96 70 ASP A C 1
ATOM 533 O O . ASP A 1 70 ? 11.305 9.328 -9.625 1 96 70 ASP A O 1
ATOM 537 N N . LYS A 1 71 ? 13.453 9.008 -9.047 1 95.94 71 LYS A N 1
ATOM 538 C CA . LYS A 1 71 ? 13.477 7.586 -9.391 1 95.94 71 LYS A CA 1
ATOM 539 C C . LYS A 1 71 ? 12.422 6.816 -8.602 1 95.94 71 LYS A C 1
ATOM 541 O O . LYS A 1 71 ? 11.781 5.91 -9.141 1 95.94 71 LYS A O 1
ATOM 546 N N . ASP A 1 72 ? 12.273 7.199 -7.371 1 95.38 72 ASP A N 1
ATOM 547 C CA . ASP A 1 72 ? 11.32 6.492 -6.52 1 95.38 72 ASP A CA 1
ATOM 548 C C . ASP A 1 72 ? 9.891 6.656 -7.035 1 95.38 72 ASP A C 1
ATOM 550 O O . ASP A 1 72 ? 9.172 5.672 -7.199 1 95.38 72 ASP A O 1
ATOM 554 N N . ALA A 1 73 ? 9.484 7.871 -7.305 1 97.25 73 ALA A N 1
ATOM 555 C CA . ALA A 1 73 ? 8.141 8.133 -7.824 1 97.25 73 ALA A CA 1
ATOM 556 C C . ALA A 1 73 ? 7.957 7.5 -9.203 1 97.25 73 ALA A C 1
ATOM 558 O O . ALA A 1 73 ? 6.879 6.984 -9.508 1 97.25 73 ALA A O 1
ATOM 559 N N . ALA A 1 74 ? 9.008 7.551 -10.008 1 98.44 74 ALA A N 1
ATOM 560 C CA . ALA A 1 74 ? 8.938 6.961 -11.344 1 98.44 74 ALA A CA 1
ATOM 561 C C . ALA A 1 74 ? 8.711 5.453 -11.266 1 98.44 74 ALA A C 1
ATOM 563 O O . ALA A 1 74 ? 7.848 4.91 -11.953 1 98.44 74 ALA A O 1
ATOM 564 N N . ARG A 1 75 ? 9.477 4.793 -10.453 1 98.12 75 ARG A N 1
ATOM 565 C CA . ARG A 1 75 ? 9.352 3.348 -10.273 1 98.12 75 ARG A CA 1
ATOM 566 C C . ARG A 1 75 ? 7.938 2.975 -9.844 1 98.12 75 ARG A C 1
ATOM 568 O O . ARG A 1 75 ? 7.305 2.105 -10.445 1 98.12 75 ARG A O 1
ATOM 575 N N . ARG A 1 76 ? 7.422 3.652 -8.844 1 97.75 76 ARG A N 1
ATOM 576 C CA . ARG A 1 76 ? 6.094 3.361 -8.32 1 97.75 76 ARG A CA 1
ATOM 577 C C . ARG A 1 76 ? 5.023 3.578 -9.383 1 97.75 76 ARG A C 1
ATOM 579 O O . ARG A 1 76 ? 4.09 2.785 -9.5 1 97.75 76 ARG A O 1
ATOM 586 N N . ALA A 1 77 ? 5.203 4.648 -10.125 1 98.75 77 ALA A N 1
ATOM 587 C CA . ALA A 1 77 ? 4.203 4.984 -11.133 1 98.75 77 ALA A CA 1
ATOM 588 C C . ALA A 1 77 ? 4.227 3.984 -12.289 1 98.75 77 ALA A C 1
ATOM 590 O O . ALA A 1 77 ? 3.176 3.588 -12.797 1 98.75 77 ALA A O 1
ATOM 591 N N . TYR A 1 78 ? 5.391 3.543 -12.688 1 98.88 78 TYR A N 1
ATOM 592 C CA . TYR A 1 78 ? 5.469 2.555 -13.758 1 98.88 78 TYR A CA 1
ATOM 593 C C . TYR A 1 78 ? 4.938 1.203 -13.289 1 98.88 78 TYR A C 1
ATOM 595 O O . TYR A 1 78 ? 4.316 0.472 -14.062 1 98.88 78 TYR A O 1
ATOM 603 N N . LEU A 1 79 ? 5.203 0.843 -12.047 1 98.88 79 LEU A N 1
ATOM 604 C CA . LEU A 1 79 ? 4.633 -0.385 -11.508 1 98.88 79 LEU A CA 1
ATOM 605 C C . LEU A 1 79 ? 3.109 -0.344 -11.562 1 98.88 79 LEU A C 1
ATOM 607 O O . LEU A 1 79 ? 2.471 -1.307 -11.992 1 98.88 79 LEU A O 1
ATOM 611 N N . ARG A 1 80 ? 2.523 0.786 -11.188 1 98.88 80 ARG A N 1
ATOM 612 C CA . ARG A 1 80 ? 1.071 0.937 -11.219 1 98.88 80 ARG A CA 1
ATOM 613 C C . ARG A 1 80 ? 0.551 0.936 -12.648 1 98.88 80 ARG A C 1
ATOM 615 O O . ARG A 1 80 ? -0.462 0.299 -12.945 1 98.88 80 ARG A O 1
ATOM 622 N N . ALA A 1 81 ? 1.309 1.662 -13.492 1 98.94 81 ALA A N 1
ATOM 623 C CA . ALA A 1 81 ? 0.899 1.694 -14.891 1 98.94 81 ALA A CA 1
ATOM 624 C C . ALA A 1 81 ? 0.854 0.288 -15.484 1 98.94 81 ALA A C 1
ATOM 626 O O . ALA A 1 81 ? -0.103 -0.072 -16.172 1 98.94 81 ALA A O 1
ATOM 627 N N . ALA A 1 82 ? 1.85 -0.49 -15.219 1 98.94 82 ALA A N 1
ATOM 628 C CA . ALA A 1 82 ? 1.901 -1.865 -15.703 1 98.94 82 ALA A CA 1
ATOM 629 C C . ALA A 1 82 ? 0.767 -2.699 -15.117 1 98.94 82 ALA A C 1
ATOM 631 O O . ALA A 1 82 ? 0.048 -3.385 -15.844 1 98.94 82 ALA A O 1
ATOM 632 N N . ASN A 1 83 ? 0.578 -2.625 -13.836 1 98.88 83 ASN A N 1
ATOM 633 C CA . ASN A 1 83 ? -0.426 -3.434 -13.156 1 98.88 83 ASN A CA 1
ATOM 634 C C . ASN A 1 83 ? -1.84 -3.053 -13.578 1 98.88 83 ASN A C 1
ATOM 636 O O . ASN A 1 83 ? -2.691 -3.924 -13.773 1 98.88 83 ASN A O 1
ATOM 640 N N . TYR A 1 84 ? -2.094 -1.737 -13.734 1 98.94 84 TYR A N 1
ATOM 641 C CA . TYR A 1 84 ? -3.4 -1.275 -14.188 1 98.94 84 TYR A CA 1
ATOM 642 C C . TYR A 1 84 ? -3.635 -1.647 -15.648 1 98.94 84 TYR A C 1
ATOM 644 O O . TYR A 1 84 ? -4.766 -1.927 -16.047 1 98.94 84 TYR A O 1
ATOM 652 N N . THR A 1 85 ? -2.596 -1.611 -16.438 1 98.94 85 THR A N 1
ATOM 653 C CA . THR A 1 85 ? -2.717 -2.082 -17.812 1 98.94 85 THR A CA 1
ATOM 654 C C . THR A 1 85 ? -3.115 -3.555 -17.844 1 98.94 85 THR A C 1
ATOM 656 O O . THR A 1 85 ? -4.047 -3.934 -18.562 1 98.94 85 THR A O 1
ATOM 659 N N . ARG A 1 86 ? -2.451 -4.371 -17.109 1 98.62 86 ARG A N 1
ATOM 660 C CA . ARG A 1 86 ? -2.834 -5.773 -16.984 1 98.62 86 ARG A CA 1
ATOM 661 C C . ARG A 1 86 ? -4.297 -5.906 -16.578 1 98.62 86 ARG A C 1
ATOM 663 O O . ARG A 1 86 ? -5.047 -6.68 -17.172 1 98.62 86 ARG A O 1
ATOM 670 N N . ALA A 1 87 ? -4.668 -5.141 -15.562 1 98.69 87 ALA A N 1
ATOM 671 C CA . ALA A 1 87 ? -6.031 -5.191 -15.047 1 98.69 87 ALA A CA 1
ATOM 672 C C . ALA A 1 87 ? -7.039 -4.832 -16.141 1 98.69 87 ALA A C 1
ATOM 674 O O . ALA A 1 87 ? -8.117 -5.422 -16.219 1 98.69 87 ALA A O 1
ATOM 675 N N . SER A 1 88 ? -6.695 -3.875 -16.969 1 98.81 88 SER A N 1
ATOM 676 C CA . SER A 1 88 ? -7.617 -3.383 -17.984 1 98.81 88 SER A CA 1
ATOM 677 C C . SER A 1 88 ? -8.008 -4.488 -18.969 1 98.81 88 SER A C 1
ATOM 679 O O . SER A 1 88 ? -9.133 -4.512 -19.469 1 98.81 88 SER A O 1
ATOM 681 N N . GLY A 1 89 ? -7.109 -5.418 -19.234 1 98.19 89 GLY A N 1
ATOM 682 C CA . GLY A 1 89 ? -7.391 -6.484 -20.188 1 98.19 89 GLY A CA 1
ATOM 683 C C . GLY A 1 89 ? -7.816 -7.777 -19.516 1 98.19 89 GLY A C 1
ATOM 684 O O . GLY A 1 89 ? -8.062 -8.781 -20.188 1 98.19 89 GLY A O 1
ATOM 685 N N . TYR A 1 90 ? -7.949 -7.801 -18.219 1 97.81 90 TYR A N 1
ATOM 686 C CA . TYR A 1 90 ? -8.109 -9.039 -17.453 1 97.81 90 TYR A CA 1
ATOM 687 C C . TYR A 1 90 ? -9.461 -9.68 -17.75 1 97.81 90 TYR A C 1
ATOM 689 O O . TYR A 1 90 ? -9.586 -10.906 -17.703 1 97.81 90 TYR A O 1
ATOM 697 N N . MET A 1 91 ? -10.508 -8.836 -18.109 1 97.88 91 MET A N 1
ATOM 698 C CA . MET A 1 91 ? -11.859 -9.352 -18.266 1 97.88 91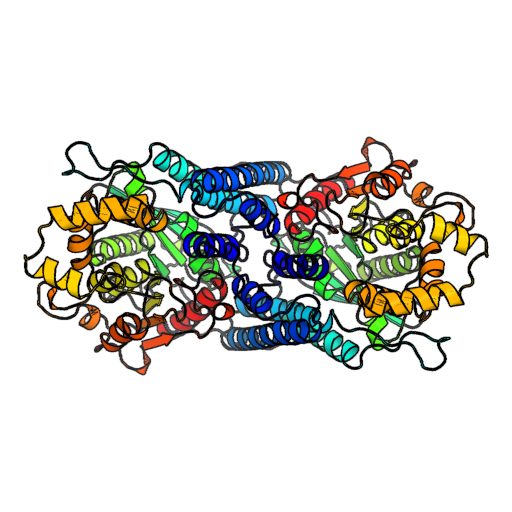 MET A CA 1
ATOM 699 C C . MET A 1 91 ? -12.148 -9.695 -19.734 1 97.88 91 MET A C 1
ATOM 701 O O . MET A 1 91 ? -13.289 -10 -20.094 1 97.88 91 MET A O 1
ATOM 705 N N . TYR A 1 92 ? -11.148 -9.648 -20.594 1 96.69 92 TYR A N 1
ATOM 706 C CA . TYR A 1 92 ? -11.328 -10.07 -21.984 1 96.69 92 TYR A CA 1
ATOM 707 C C . TYR A 1 92 ? -11.758 -11.531 -22.062 1 96.69 92 TYR A C 1
ATOM 709 O O . TYR A 1 92 ? -11.258 -12.367 -21.312 1 96.69 92 TYR A O 1
ATOM 717 N N . VAL A 1 93 ? -12.617 -11.797 -22.938 1 95.56 93 VAL A N 1
ATOM 718 C CA . VAL A 1 93 ? -13.086 -13.156 -23.172 1 95.56 93 VAL A CA 1
ATOM 719 C C . VAL A 1 93 ? -12.711 -13.609 -24.578 1 95.56 93 VAL A C 1
ATOM 721 O O . VAL A 1 93 ? -12.891 -12.859 -25.547 1 95.56 93 VAL A O 1
ATOM 724 N N . SER A 1 94 ? -12.141 -14.781 -24.625 1 94.56 94 SER A N 1
ATOM 725 C CA . SER A 1 94 ? -11.867 -15.43 -25.906 1 94.56 94 SER A CA 1
ATOM 726 C C . SER A 1 94 ? -13.141 -15.992 -26.531 1 94.56 94 SER A C 1
ATOM 728 O O . SER A 1 94 ? -14.141 -16.188 -25.828 1 94.56 94 SER A O 1
ATOM 730 N N . SER A 1 95 ? -13.078 -16.172 -27.828 1 91.12 95 SER A N 1
ATOM 731 C CA . SER A 1 95 ? -14.234 -16.688 -28.562 1 91.12 95 SER A CA 1
ATOM 732 C C . SER A 1 95 ? -13.938 -18.062 -29.141 1 91.12 95 SER A C 1
ATOM 734 O O . SER A 1 95 ? -12.805 -18.344 -29.547 1 91.12 95 SER A O 1
ATOM 736 N N . PRO A 1 96 ? -15.031 -18.859 -29.078 1 88.19 96 PRO A N 1
ATOM 737 C CA . PRO A 1 96 ? -14.836 -20.156 -29.75 1 88.19 96 PRO A CA 1
ATOM 738 C C . PRO A 1 96 ? -14.641 -20.016 -31.266 1 88.19 96 PRO A C 1
ATOM 740 O O . PRO A 1 96 ? -15.188 -19.094 -31.875 1 88.19 96 PRO A O 1
ATOM 743 N N . PRO A 1 97 ? -13.852 -20.969 -31.75 1 88.19 97 PRO A N 1
ATOM 744 C CA . PRO A 1 97 ? -13.734 -20.969 -33.219 1 88.19 97 PRO A CA 1
ATOM 745 C C . PRO A 1 97 ? -15.016 -21.438 -33.906 1 88.19 97 PRO A C 1
ATOM 747 O O . PRO A 1 97 ? -15.898 -22.016 -33.25 1 88.19 97 PRO A O 1
ATOM 750 N N . ALA A 1 98 ? -15.172 -21.047 -35.219 1 78.69 98 ALA A N 1
ATOM 751 C CA . ALA A 1 98 ? -16.344 -21.375 -36 1 78.69 98 ALA A CA 1
ATOM 752 C C . ALA A 1 98 ? -16.578 -22.891 -36.031 1 78.69 98 ALA A C 1
ATOM 754 O O . ALA A 1 98 ? -17.719 -23.344 -36 1 78.69 98 ALA A O 1
ATOM 755 N N . ASN A 1 99 ? -15.594 -23.641 -36.156 1 73.75 99 ASN A N 1
ATOM 756 C CA . ASN A 1 99 ? -15.734 -25.078 -36.312 1 73.75 99 ASN A CA 1
ATOM 757 C C . ASN A 1 99 ? -15.578 -25.812 -34.969 1 73.75 99 ASN A C 1
ATOM 759 O O . ASN A 1 99 ? -15.805 -27.016 -34.906 1 73.75 99 ASN A O 1
ATOM 763 N N . GLY A 1 100 ? -15.375 -25.25 -33.844 1 65.69 100 GLY A N 1
ATOM 764 C CA . GLY A 1 100 ? -15.375 -25.719 -32.469 1 65.69 100 GLY A CA 1
ATOM 765 C C . GLY A 1 100 ? -14.227 -26.656 -32.156 1 65.69 100 GLY A C 1
ATOM 766 O O . GLY A 1 100 ? -14.008 -27.016 -30.984 1 65.69 100 GLY A O 1
ATOM 767 N N . ASP A 1 101 ? -13.445 -27.125 -33.031 1 69.38 101 ASP A N 1
ATOM 768 C CA . ASP A 1 101 ? -12.461 -28.188 -32.812 1 69.38 101 ASP A CA 1
ATOM 769 C C . ASP A 1 101 ? -11.062 -27.594 -32.625 1 69.38 101 ASP A C 1
ATOM 771 O O . ASP A 1 101 ? -10.078 -28.328 -32.531 1 69.38 101 ASP A O 1
ATOM 775 N N . THR A 1 102 ? -11.078 -26.375 -32.531 1 80.31 102 THR A N 1
ATOM 776 C CA . THR A 1 102 ? -9.773 -25.75 -32.406 1 80.31 102 THR A CA 1
ATOM 777 C C . THR A 1 102 ? -9.711 -24.859 -31.156 1 80.31 102 THR A C 1
ATOM 779 O O . THR A 1 102 ? -10.688 -24.781 -30.406 1 80.31 102 THR A O 1
ATOM 782 N N . ALA A 1 103 ? -8.523 -24.375 -30.844 1 87.12 103 ALA A N 1
ATOM 783 C CA . ALA A 1 103 ? -8.25 -23.516 -29.688 1 87.12 103 ALA A CA 1
ATOM 784 C C . ALA A 1 103 ? -9.094 -22.25 -29.734 1 87.12 103 ALA A C 1
ATOM 786 O O . ALA A 1 103 ? -9.477 -21.781 -30.812 1 87.12 103 ALA A O 1
ATOM 787 N N . MET A 1 104 ? -9.461 -21.75 -28.578 1 91.75 104 MET A N 1
ATOM 788 C CA . MET A 1 104 ? -10.133 -20.469 -28.453 1 91.75 104 MET A CA 1
ATOM 789 C C . MET A 1 104 ? -9.375 -19.375 -29.203 1 91.75 104 MET A C 1
ATOM 791 O O . MET A 1 104 ? -8.148 -19.406 -29.281 1 91.75 104 MET A O 1
ATOM 795 N N . ILE A 1 105 ? -10.125 -18.484 -29.734 1 94.44 105 ILE A N 1
ATOM 796 C CA . ILE A 1 105 ? -9.547 -17.297 -30.359 1 94.44 105 ILE A CA 1
ATOM 797 C C . ILE A 1 105 ? -9.445 -16.172 -29.328 1 94.44 105 ILE A C 1
ATOM 799 O O . ILE A 1 105 ? -10.461 -15.703 -28.812 1 94.44 105 ILE A O 1
ATOM 803 N N . GLN A 1 106 ? -8.258 -15.805 -29.047 1 95.81 106 GLN A N 1
ATOM 804 C CA . GLN A 1 106 ? -8.047 -14.789 -28.031 1 95.81 106 GLN A CA 1
ATOM 805 C C . GLN A 1 106 ? -8.656 -13.453 -28.438 1 95.81 106 GLN A C 1
ATOM 807 O O . GLN A 1 106 ? -8.766 -13.156 -29.625 1 95.81 106 GLN A O 1
ATOM 812 N N . HIS A 1 107 ? -9.109 -12.703 -27.469 1 96.38 107 HIS A N 1
ATOM 813 C CA . HIS A 1 107 ? -9.555 -11.336 -27.734 1 96.38 107 HIS A CA 1
ATOM 814 C C . HIS A 1 107 ? -8.516 -10.562 -28.531 1 96.38 107 HIS A C 1
ATOM 816 O O . HIS A 1 107 ? -7.312 -10.672 -28.266 1 96.38 107 HIS A O 1
ATOM 822 N N . PRO A 1 108 ? -8.867 -9.75 -29.484 1 96 108 PRO A N 1
ATOM 823 C CA . PRO A 1 108 ? -7.918 -9.102 -30.391 1 96 108 PRO A CA 1
ATOM 824 C C . PRO A 1 108 ? -6.945 -8.172 -29.672 1 96 108 PRO A C 1
ATOM 826 O O . PRO A 1 108 ? -5.832 -7.949 -30.141 1 96 108 PRO A O 1
ATOM 829 N N . CYS A 1 109 ? -7.328 -7.668 -28.5 1 97.5 109 CYS A N 1
ATOM 830 C CA . CYS A 1 109 ? -6.488 -6.707 -27.797 1 97.5 109 CYS A CA 1
ATOM 831 C C . CYS A 1 109 ? -5.637 -7.402 -26.734 1 97.5 109 CYS A C 1
ATOM 833 O O . CYS A 1 109 ? -4.816 -6.762 -26.078 1 97.5 109 CYS A O 1
ATOM 835 N N . ALA A 1 110 ? -5.812 -8.703 -26.562 1 97.31 110 ALA A N 1
ATOM 836 C CA . ALA A 1 110 ? -5.156 -9.406 -25.469 1 97.31 110 ALA A CA 1
ATOM 837 C C . ALA A 1 110 ? -3.637 -9.336 -25.594 1 97.31 110 ALA A C 1
ATOM 839 O O . ALA A 1 110 ? -2.939 -9.039 -24.625 1 97.31 110 ALA A O 1
ATOM 840 N N . LEU A 1 111 ? -3.111 -9.57 -26.781 1 98 111 LEU A N 1
ATOM 841 C CA . LEU A 1 111 ? -1.667 -9.547 -26.984 1 98 111 LEU A CA 1
ATOM 842 C C . LEU A 1 111 ? -1.109 -8.141 -26.781 1 98 111 LEU A C 1
ATOM 844 O O . LEU A 1 111 ? -0.072 -7.969 -26.141 1 98 111 LEU A O 1
ATOM 848 N N . SER A 1 112 ? -1.775 -7.117 -27.328 1 98.31 112 SER A N 1
ATOM 849 C CA . SER A 1 112 ? -1.299 -5.742 -27.219 1 98.31 112 SER A CA 1
ATOM 850 C C . SER A 1 112 ? -1.244 -5.297 -25.75 1 98.31 112 SER A C 1
ATOM 852 O O . SER A 1 112 ? -0.319 -4.59 -25.359 1 98.31 112 SER A O 1
ATOM 854 N N . VAL A 1 113 ? -2.229 -5.703 -24.969 1 98.25 113 VAL A N 1
ATOM 855 C CA . VAL A 1 113 ? -2.254 -5.367 -23.547 1 98.25 113 VAL A CA 1
ATOM 856 C C . VAL A 1 113 ? -1.084 -6.039 -22.828 1 98.25 113 VAL A C 1
ATOM 858 O O . VAL A 1 113 ? -0.405 -5.418 -22.016 1 98.25 113 VAL A O 1
ATOM 861 N N . SER A 1 114 ? -0.867 -7.27 -23.141 1 98.06 114 SER A N 1
ATOM 862 C CA . SER A 1 114 ? 0.234 -8.016 -22.547 1 98.06 114 SER A CA 1
ATOM 863 C C . SER A 1 114 ? 1.579 -7.379 -22.875 1 98.06 114 SER A C 1
ATOM 865 O O . SER A 1 114 ? 2.439 -7.238 -22 1 98.06 114 SER A O 1
ATOM 867 N N . GLU A 1 115 ? 1.766 -6.996 -24.109 1 98.5 115 GLU A N 1
ATOM 868 C CA . GLU A 1 115 ? 3.018 -6.387 -24.547 1 98.5 115 GLU A CA 1
ATOM 869 C C . GLU A 1 115 ? 3.229 -5.023 -23.891 1 98.5 115 GLU A C 1
ATOM 871 O O . GLU A 1 115 ? 4.344 -4.691 -23.484 1 98.5 115 GLU A O 1
ATOM 876 N N . ARG A 1 116 ? 2.154 -4.277 -23.828 1 98.56 116 ARG A N 1
ATOM 877 C CA . ARG A 1 116 ? 2.236 -2.965 -23.188 1 98.56 116 ARG A CA 1
ATOM 878 C C . ARG A 1 116 ? 2.566 -3.094 -21.703 1 98.56 116 ARG A C 1
ATOM 880 O O . ARG A 1 116 ? 3.402 -2.352 -21.188 1 98.56 116 ARG A O 1
ATOM 887 N N . MET A 1 117 ? 1.891 -3.998 -21.062 1 98.5 117 MET A N 1
ATOM 888 C CA . MET A 1 117 ? 2.186 -4.277 -19.656 1 98.5 117 MET A CA 1
ATOM 889 C C . MET A 1 117 ? 3.66 -4.617 -19.469 1 98.5 117 MET A C 1
ATOM 891 O O . MET A 1 117 ? 4.32 -4.082 -18.578 1 98.5 117 MET A O 1
ATOM 895 N N . GLY A 1 118 ? 4.195 -5.504 -20.328 1 98.56 118 GLY A N 1
ATOM 896 C CA . GLY A 1 118 ? 5.598 -5.883 -20.25 1 98.56 118 GLY A CA 1
ATOM 897 C C . GLY A 1 118 ? 6.539 -4.711 -20.453 1 98.56 118 GLY A C 1
ATOM 898 O O . GLY A 1 118 ? 7.535 -4.578 -19.734 1 98.56 118 GLY A O 1
ATOM 899 N N . SER A 1 119 ? 6.199 -3.838 -21.422 1 98.56 119 SER A N 1
ATOM 900 C CA . SER A 1 119 ? 7.031 -2.674 -21.703 1 98.56 119 SER A CA 1
ATOM 901 C C . SER A 1 119 ? 7.07 -1.714 -20.531 1 98.56 119 SER A C 1
ATOM 903 O O . SER A 1 119 ? 8.133 -1.203 -20.172 1 98.56 119 SER A O 1
ATOM 905 N N . LEU A 1 120 ? 5.957 -1.45 -19.906 1 98.88 120 LEU A N 1
ATOM 906 C CA . LEU A 1 120 ? 5.879 -0.567 -18.75 1 98.88 120 LEU A CA 1
ATOM 907 C C . LEU A 1 120 ? 6.625 -1.162 -17.562 1 98.88 120 LEU A C 1
ATOM 909 O O . LEU A 1 120 ? 7.348 -0.452 -16.859 1 98.88 120 LEU A O 1
ATOM 913 N N . PHE A 1 121 ? 6.5 -2.439 -17.391 1 98.81 121 PHE A N 1
ATOM 914 C CA . PHE A 1 121 ? 7.164 -3.105 -16.281 1 98.81 121 PHE A CA 1
ATOM 915 C C . PHE A 1 121 ? 8.68 -3.061 -16.438 1 98.81 121 PHE A C 1
ATOM 917 O O . PHE A 1 121 ? 9.414 -2.883 -15.469 1 98.81 121 PHE A O 1
ATOM 924 N N . ARG A 1 122 ? 9.172 -3.203 -17.641 1 98.56 122 ARG A N 1
ATOM 925 C CA . ARG A 1 122 ? 10.609 -3.148 -17.906 1 98.56 122 ARG A CA 1
ATOM 926 C C . ARG A 1 122 ? 11.18 -1.78 -17.547 1 98.56 122 ARG A C 1
ATOM 928 O O . ARG A 1 122 ? 12.32 -1.676 -17.094 1 98.56 122 ARG A O 1
ATOM 935 N N . LYS A 1 123 ? 10.391 -0.767 -17.75 1 98.62 123 LYS A N 1
ATOM 936 C CA . LYS A 1 123 ? 10.82 0.56 -17.312 1 98.62 123 LYS A CA 1
ATOM 937 C C . LYS A 1 123 ? 10.945 0.629 -15.797 1 98.62 123 LYS A C 1
ATOM 939 O O . LYS A 1 123 ? 11.859 1.274 -15.273 1 98.62 123 LYS A O 1
ATOM 944 N N . ALA A 1 124 ? 10.039 -0.018 -15.109 1 98.62 124 ALA A N 1
ATOM 945 C CA . ALA A 1 124 ? 10.117 -0.067 -13.656 1 98.62 124 ALA A CA 1
ATOM 946 C C . ALA A 1 124 ? 11.344 -0.853 -13.195 1 98.62 124 ALA A C 1
ATOM 948 O O . ALA A 1 124 ? 11.977 -0.498 -12.203 1 98.62 124 ALA A O 1
ATOM 949 N N . ILE A 1 125 ? 11.68 -1.927 -13.914 1 98.25 125 ILE A N 1
ATOM 950 C CA . ILE A 1 125 ? 12.812 -2.779 -13.57 1 98.25 125 ILE A CA 1
ATOM 951 C C . ILE A 1 125 ? 14.094 -1.947 -13.531 1 98.25 125 ILE A C 1
ATOM 953 O O . ILE A 1 125 ? 14.898 -2.078 -12.609 1 98.25 125 ILE A O 1
ATOM 957 N N . ASP A 1 126 ? 14.211 -1.043 -14.453 1 97.12 126 ASP A N 1
ATOM 958 C CA . ASP A 1 126 ? 15.406 -0.216 -14.578 1 97.12 126 ASP A CA 1
ATOM 959 C C . ASP A 1 126 ? 15.531 0.745 -13.398 1 97.12 126 ASP A C 1
ATOM 961 O O . ASP A 1 126 ? 16.609 1.314 -13.172 1 97.12 126 ASP A O 1
ATOM 965 N N . LEU A 1 127 ? 14.469 0.855 -12.672 1 96.94 127 LEU A N 1
ATOM 966 C CA . LEU A 1 127 ? 14.438 1.828 -11.586 1 96.94 127 LEU A CA 1
ATOM 967 C C . LEU A 1 127 ? 14.445 1.13 -10.227 1 96.94 127 LEU A C 1
ATOM 969 O O . LEU A 1 127 ? 14.469 1.789 -9.188 1 96.94 127 LEU A O 1
ATOM 973 N N . MET A 1 128 ? 14.43 -0.216 -10.211 1 96.25 128 MET A N 1
ATOM 974 C CA . MET A 1 128 ? 14.336 -0.974 -8.969 1 96.25 128 MET A CA 1
ATOM 975 C C . MET A 1 128 ? 15.648 -0.9 -8.188 1 96.25 128 MET A C 1
ATOM 977 O O . MET A 1 128 ? 16.703 -0.68 -8.773 1 96.25 128 MET A O 1
ATOM 981 N N . ASP A 1 129 ? 15.516 -1.041 -6.891 1 89.38 129 ASP A N 1
ATOM 982 C CA . ASP A 1 129 ? 16.688 -1.042 -6.02 1 89.38 129 ASP A CA 1
ATOM 983 C C . ASP A 1 129 ? 17.422 -2.377 -6.094 1 89.38 129 ASP A C 1
ATOM 985 O O . ASP A 1 129 ? 18.594 -2.473 -5.695 1 89.38 129 ASP A O 1
ATOM 989 N N . CYS A 1 130 ? 16.766 -3.375 -6.637 1 95.38 130 CYS A N 1
ATOM 990 C CA . CYS A 1 130 ? 17.406 -4.676 -6.801 1 95.38 130 CYS A CA 1
ATOM 991 C C . CYS A 1 130 ? 17.828 -4.895 -8.25 1 95.38 130 CYS A C 1
ATOM 993 O O . CYS A 1 130 ? 17.078 -4.555 -9.172 1 95.38 130 CYS A O 1
ATOM 995 N N . PRO A 1 131 ? 19.016 -5.422 -8.453 1 97.5 131 PRO A N 1
ATOM 996 C CA . PRO A 1 131 ? 19.391 -5.793 -9.828 1 97.5 131 PRO A CA 1
ATOM 997 C C . PRO A 1 131 ? 18.5 -6.895 -10.398 1 97.5 131 PRO A C 1
ATOM 999 O O . PRO A 1 131 ? 18.109 -7.82 -9.68 1 97.5 131 PRO A O 1
ATOM 1002 N N . VAL A 1 132 ? 18.172 -6.762 -11.672 1 98.62 132 VAL A N 1
ATOM 1003 C CA . VAL A 1 132 ? 17.359 -7.777 -12.336 1 98.62 132 VAL A CA 1
ATOM 1004 C C . VAL A 1 132 ? 18.078 -8.273 -13.586 1 98.62 132 VAL A C 1
ATOM 1006 O O . VAL A 1 132 ? 18.516 -7.477 -14.414 1 98.62 132 VAL A O 1
ATOM 1009 N N . GLN A 1 133 ? 18.266 -9.562 -13.648 1 98.5 133 GLN A N 1
ATOM 1010 C CA . GLN A 1 133 ? 18.797 -10.195 -14.852 1 98.5 133 GLN A CA 1
ATOM 1011 C C . GLN A 1 133 ? 17.688 -10.727 -15.74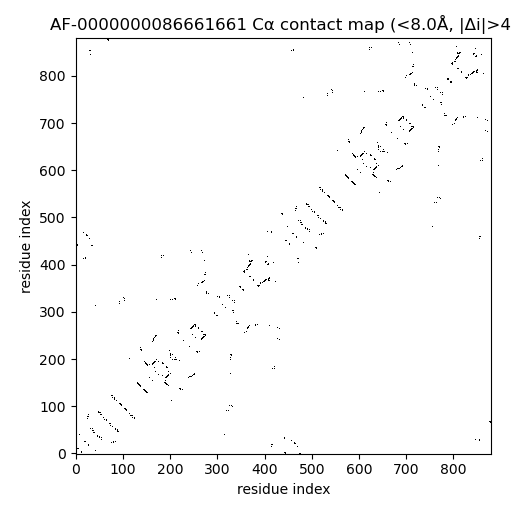2 1 98.5 133 GLN A C 1
ATOM 1013 O O . GLN A 1 133 ? 16.797 -11.453 -15.273 1 98.5 133 GLN A O 1
ATOM 1018 N N . LEU A 1 134 ? 17.703 -10.305 -16.984 1 98.19 134 LEU A N 1
ATOM 1019 C CA . LEU A 1 134 ? 16.766 -10.867 -17.969 1 98.19 134 LEU A CA 1
ATOM 1020 C C . LEU A 1 134 ? 17.281 -12.195 -18.5 1 98.19 134 LEU A C 1
ATOM 1022 O O . LEU A 1 134 ? 18.438 -12.297 -18.922 1 98.19 134 LEU A O 1
ATOM 1026 N N . LEU A 1 135 ? 16.438 -13.148 -18.422 1 98.56 135 LEU A N 1
ATOM 1027 C CA . LEU A 1 135 ? 16.844 -14.484 -18.859 1 98.56 135 LEU A CA 1
ATOM 1028 C C . LEU A 1 135 ? 16.047 -14.906 -20.094 1 98.56 135 LEU A C 1
ATOM 1030 O O . LEU A 1 135 ? 14.93 -14.422 -20.312 1 98.56 135 LEU A O 1
ATOM 1034 N N . SER A 1 136 ? 16.609 -15.711 -20.891 1 98.56 136 SER A N 1
ATOM 1035 C CA . SER A 1 136 ? 16 -16.453 -22 1 98.56 136 SER A CA 1
ATOM 1036 C C . SER A 1 136 ? 16.203 -17.953 -21.828 1 98.56 136 SER A C 1
ATOM 1038 O O . SER A 1 136 ? 17.25 -18.484 -22.219 1 98.56 136 SER A O 1
ATOM 1040 N N . ILE A 1 137 ? 15.219 -18.641 -21.391 1 98.75 137 ILE A N 1
ATOM 1041 C CA . ILE A 1 137 ? 15.344 -20.031 -20.969 1 98.75 137 ILE A CA 1
ATOM 1042 C C . ILE A 1 137 ? 14.914 -20.969 -22.109 1 98.75 137 ILE A C 1
ATOM 1044 O O . ILE A 1 137 ? 13.75 -20.969 -22.516 1 98.75 137 ILE A O 1
ATOM 1048 N N . PRO A 1 138 ? 15.766 -21.766 -22.578 1 98 138 PRO A N 1
ATOM 1049 C CA . PRO A 1 138 ? 15.398 -22.672 -23.672 1 98 138 PRO A CA 1
ATOM 1050 C C . PRO A 1 138 ? 14.336 -23.688 -23.25 1 98 138 PRO A C 1
ATOM 1052 O O . PRO A 1 138 ? 14.438 -24.281 -22.156 1 98 138 PRO A O 1
ATOM 1055 N N . TYR A 1 139 ? 13.312 -23.797 -24.062 1 97.56 139 TYR A N 1
ATOM 1056 C CA . TYR A 1 139 ? 12.242 -24.734 -23.781 1 97.56 139 TYR A CA 1
ATOM 1057 C C . TYR A 1 139 ? 11.562 -25.188 -25.078 1 97.56 139 TYR A C 1
ATOM 1059 O O . TYR A 1 139 ? 10.758 -24.438 -25.641 1 97.56 139 TYR A O 1
ATOM 1067 N N . GLU A 1 140 ? 11.773 -26.406 -25.562 1 95.94 140 GLU A N 1
ATOM 1068 C CA . GLU A 1 140 ? 11.117 -27.094 -26.672 1 95.94 140 GLU A CA 1
ATOM 1069 C C . GLU A 1 140 ? 10.945 -26.172 -27.875 1 95.94 140 GLU A C 1
ATOM 1071 O O . GLU A 1 140 ? 9.836 -26 -28.375 1 95.94 140 GLU A O 1
ATOM 1076 N N . GLY A 1 141 ? 11.969 -25.562 -28.312 1 96.06 141 GLY A N 1
ATOM 1077 C CA . GLY A 1 141 ? 11.961 -24.719 -29.516 1 96.06 141 GLY A CA 1
ATOM 1078 C C . GLY A 1 141 ? 11.594 -23.281 -29.219 1 96.06 141 GLY A C 1
ATOM 1079 O O . GLY A 1 141 ? 11.578 -22.453 -30.125 1 96.06 141 GLY A O 1
ATOM 1080 N N . HIS A 1 142 ? 11.25 -23.016 -27.969 1 97.44 142 HIS A N 1
ATOM 1081 C CA . HIS A 1 142 ? 10.938 -21.641 -27.547 1 97.44 142 HIS A CA 1
ATOM 1082 C C . HIS A 1 142 ? 11.961 -21.141 -26.547 1 97.44 142 HIS A C 1
ATOM 1084 O O . HIS A 1 142 ? 12.891 -21.859 -26.172 1 97.44 142 HIS A O 1
ATOM 1090 N N . GLN A 1 143 ? 11.867 -19.891 -26.234 1 98.19 143 GLN A N 1
ATOM 1091 C CA . GL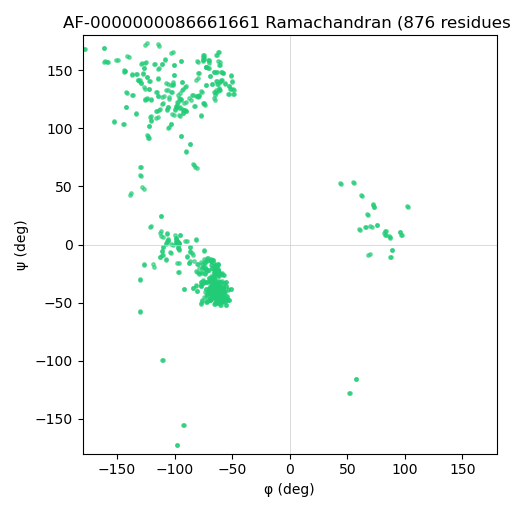N A 1 143 ? 12.602 -19.234 -25.156 1 98.19 143 GLN A CA 1
ATOM 1092 C C . GLN A 1 143 ? 11.648 -18.609 -24.141 1 98.19 143 GLN A C 1
ATOM 1094 O O . GLN A 1 143 ? 10.914 -17.672 -24.469 1 98.19 143 GLN A O 1
ATOM 1099 N N . LEU A 1 144 ? 11.641 -19.219 -23 1 98.56 144 LEU A N 1
ATOM 1100 C CA . LEU A 1 144 ? 10.828 -18.625 -21.938 1 98.56 144 LEU A CA 1
ATOM 1101 C C . LEU A 1 144 ? 11.484 -17.375 -21.375 1 98.56 144 LEU A C 1
ATOM 1103 O O . LEU A 1 144 ? 12.641 -17.422 -20.953 1 98.56 144 LEU A O 1
ATOM 1107 N N . PRO A 1 145 ? 10.828 -16.266 -21.438 1 98.56 145 PRO A N 1
ATOM 1108 C CA . PRO A 1 145 ? 11.391 -15.086 -20.781 1 98.56 145 PRO A CA 1
ATOM 1109 C C . PRO A 1 145 ? 11.406 -15.211 -19.25 1 98.56 145 PRO A C 1
ATOM 1111 O O . PRO A 1 145 ? 10.469 -15.758 -18.672 1 98.56 145 PRO A O 1
ATOM 1114 N N . GLY A 1 146 ? 12.484 -14.789 -18.609 1 98.69 146 GLY A N 1
ATOM 1115 C CA . GLY A 1 146 ? 12.602 -14.828 -17.156 1 98.69 146 GLY A CA 1
ATOM 1116 C C . GLY A 1 146 ? 13.203 -13.57 -16.562 1 98.69 146 GLY A C 1
ATOM 1117 O O . GLY A 1 146 ? 13.953 -12.859 -17.25 1 98.69 146 GLY A O 1
ATOM 1118 N N . TYR A 1 147 ? 12.773 -13.188 -15.383 1 98.88 147 TYR A N 1
ATOM 1119 C CA . TYR A 1 147 ? 13.398 -12.172 -14.555 1 98.88 147 TYR A CA 1
ATOM 1120 C C . TYR A 1 147 ? 14.031 -12.789 -13.312 1 98.88 147 TYR A C 1
ATOM 1122 O O . TYR A 1 147 ? 13.367 -13.508 -12.562 1 98.88 147 TYR A O 1
ATOM 1130 N N . LEU A 1 148 ? 15.305 -12.602 -13.156 1 98.94 148 LEU A N 1
ATOM 1131 C CA . LEU A 1 148 ? 15.992 -12.977 -11.922 1 98.94 148 LEU A CA 1
ATOM 1132 C C . LEU A 1 148 ? 16.281 -11.75 -11.07 1 98.94 148 LEU A C 1
ATOM 1134 O O . LEU A 1 148 ? 17.203 -10.984 -11.359 1 98.94 148 LEU A O 1
ATOM 1138 N N . TYR A 1 149 ? 15.508 -11.578 -10.047 1 98.88 149 TYR A N 1
ATOM 1139 C CA . TYR A 1 149 ? 15.68 -10.484 -9.102 1 98.88 149 TYR A CA 1
ATOM 1140 C C . TYR A 1 149 ? 16.75 -10.812 -8.062 1 98.88 149 TYR A C 1
ATOM 1142 O O . TYR A 1 149 ? 16.609 -11.781 -7.312 1 98.88 149 TYR A O 1
ATOM 1150 N N . LEU A 1 150 ? 17.766 -10.039 -8.023 1 98.81 150 LEU A N 1
ATOM 1151 C CA . LEU A 1 150 ? 18.875 -10.297 -7.109 1 98.81 150 LEU A CA 1
ATOM 1152 C C . LEU A 1 150 ? 18.781 -9.383 -5.891 1 98.81 150 LEU A C 1
ATOM 1154 O O . LEU A 1 150 ? 18.406 -8.211 -6.008 1 98.81 150 LEU A O 1
ATOM 1158 N N . PRO A 1 151 ? 19.078 -9.953 -4.711 1 98.25 151 PRO A N 1
ATOM 1159 C CA . PRO A 1 151 ? 19.203 -9.023 -3.584 1 98.25 151 PRO A CA 1
ATOM 1160 C C . PRO A 1 151 ? 20.375 -8.047 -3.76 1 98.25 151 PRO A C 1
ATOM 1162 O O . PRO A 1 151 ? 21.469 -8.445 -4.16 1 98.25 151 PRO A O 1
ATOM 1165 N N . PRO A 1 152 ? 20.062 -6.773 -3.516 1 96 152 PRO A N 1
ATOM 1166 C CA . PRO A 1 152 ? 21.203 -5.855 -3.477 1 96 152 PRO A CA 1
ATOM 1167 C C . PRO A 1 152 ? 22.203 -6.195 -2.367 1 96 152 PRO A C 1
ATOM 1169 O O . PRO A 1 152 ? 21.875 -6.984 -1.47 1 96 152 PRO A O 1
ATOM 1172 N N . GLU A 1 153 ? 23.297 -5.656 -2.436 1 94.62 153 GLU A N 1
ATOM 1173 C CA . GLU A 1 153 ? 24.375 -5.992 -1.511 1 94.62 153 GLU A CA 1
ATOM 1174 C C . GLU A 1 153 ? 23.922 -5.852 -0.06 1 94.62 153 GLU A C 1
ATOM 1176 O O . GLU A 1 153 ? 24.234 -6.707 0.775 1 94.62 153 GLU A O 1
ATOM 1181 N N . SER A 1 154 ? 23.125 -4.816 0.194 1 91.56 154 SER A N 1
ATOM 1182 C CA . SER A 1 154 ? 22.719 -4.504 1.562 1 91.56 154 SER A CA 1
ATOM 1183 C C . SER A 1 154 ? 21.734 -5.531 2.094 1 91.56 154 SER A C 1
ATOM 1185 O O . SER A 1 154 ? 21.5 -5.609 3.303 1 91.56 154 SER A O 1
ATOM 1187 N N . CYS A 1 155 ? 21.203 -6.387 1.212 1 94.62 155 CYS A N 1
ATOM 1188 C CA . CYS A 1 155 ? 20.172 -7.332 1.621 1 94.62 155 CYS A CA 1
ATOM 1189 C C . CYS A 1 155 ? 20.703 -8.758 1.598 1 94.62 155 CYS A C 1
ATOM 1191 O O . CYS A 1 155 ? 20 -9.695 2.002 1 94.62 155 CYS A O 1
ATOM 1193 N N . ARG A 1 156 ? 21.922 -8.953 1.127 1 96.62 156 ARG A N 1
ATOM 1194 C CA . ARG A 1 156 ? 22.469 -10.305 1.029 1 96.62 156 ARG A CA 1
ATOM 1195 C C . ARG A 1 156 ? 22.734 -10.891 2.414 1 96.62 156 ARG A C 1
ATOM 1197 O O . ARG A 1 156 ? 23.031 -10.156 3.359 1 96.62 156 ARG A O 1
ATOM 1204 N N . ILE A 1 157 ? 22.531 -12.117 2.512 1 96.25 157 ILE A N 1
ATOM 1205 C CA . ILE A 1 157 ? 22.781 -12.828 3.764 1 96.25 157 ILE A CA 1
ATOM 1206 C C . ILE A 1 157 ? 24.297 -12.977 3.98 1 96.25 157 ILE A C 1
ATOM 1208 O O . ILE A 1 157 ? 24.984 -13.602 3.172 1 96.25 157 ILE A O 1
ATOM 1212 N N . PRO A 1 158 ? 24.781 -12.43 5.086 1 93.88 158 PRO A N 1
ATOM 1213 C CA . PRO A 1 158 ? 26.234 -12.477 5.309 1 93.88 158 PRO A CA 1
ATOM 1214 C C . PRO A 1 158 ? 26.766 -13.906 5.391 1 93.88 158 PRO A C 1
ATOM 1216 O O . PRO A 1 158 ? 26.172 -14.75 6.059 1 93.88 158 PRO A O 1
ATOM 1219 N N . GLY A 1 159 ? 27.797 -14.102 4.699 1 93.12 159 GLY A N 1
ATOM 1220 C CA . GLY A 1 159 ? 28.531 -15.344 4.84 1 93.12 159 GLY A CA 1
ATOM 1221 C C . GLY A 1 159 ? 27.953 -16.484 4.031 1 93.12 159 GLY A C 1
ATOM 1222 O O . GLY A 1 159 ? 28.312 -17.641 4.227 1 93.12 159 GLY A O 1
ATOM 1223 N N . ARG A 1 160 ? 27.094 -16.141 3.197 1 95 160 ARG A N 1
ATOM 1224 C CA . ARG A 1 160 ? 26.5 -17.219 2.408 1 95 160 ARG A CA 1
ATOM 1225 C C . ARG A 1 160 ? 26.234 -16.766 0.976 1 95 160 ARG A C 1
ATOM 1227 O O . ARG A 1 160 ? 26.016 -15.578 0.724 1 95 160 ARG A O 1
ATOM 1234 N N . LYS A 1 161 ? 26.312 -17.734 0.044 1 97.94 161 LYS A N 1
ATOM 1235 C CA . LYS A 1 161 ? 25.844 -17.484 -1.315 1 97.94 161 LYS A CA 1
ATOM 1236 C C . LYS A 1 161 ? 24.344 -17.203 -1.336 1 97.94 161 LYS A C 1
ATOM 1238 O O . LYS A 1 161 ? 23.656 -17.453 -0.347 1 97.94 161 LYS A O 1
ATOM 1243 N N . ILE A 1 162 ? 23.891 -16.641 -2.418 1 98.75 162 ILE A N 1
ATOM 1244 C CA . ILE A 1 162 ? 22.5 -16.188 -2.514 1 98.75 162 ILE A CA 1
ATOM 1245 C C . ILE A 1 162 ? 21.578 -17.391 -2.738 1 98.75 162 ILE A C 1
ATOM 1247 O O . ILE A 1 162 ? 21.656 -18.047 -3.777 1 98.75 162 ILE A O 1
ATOM 1251 N N . PRO A 1 163 ? 20.766 -17.734 -1.739 1 98.88 163 PRO A N 1
ATOM 1252 C CA . PRO A 1 163 ? 19.75 -18.766 -2.021 1 98.88 163 PRO A CA 1
ATOM 1253 C C . PRO A 1 163 ? 18.781 -18.344 -3.119 1 98.88 163 PRO A C 1
ATOM 1255 O O . PRO A 1 163 ? 18.609 -17.141 -3.383 1 98.88 163 PRO A O 1
ATOM 1258 N N . ILE A 1 164 ? 18.156 -19.328 -3.752 1 98.88 164 ILE A N 1
ATOM 1259 C CA . ILE A 1 164 ? 17.328 -19.031 -4.926 1 98.88 164 ILE A CA 1
ATOM 1260 C C . ILE A 1 164 ? 15.906 -19.516 -4.695 1 98.88 164 ILE A C 1
ATOM 1262 O O . ILE A 1 164 ? 15.688 -20.609 -4.168 1 98.88 164 ILE A O 1
ATOM 1266 N N . LEU A 1 165 ? 14.961 -18.703 -5 1 98.94 165 LEU A N 1
ATOM 1267 C CA . LEU A 1 165 ? 13.547 -19.047 -5.008 1 98.94 165 LEU A CA 1
ATOM 1268 C C . LEU A 1 165 ? 12.969 -18.969 -6.418 1 98.94 165 LEU A C 1
ATOM 1270 O O . LEU A 1 165 ? 12.977 -17.891 -7.031 1 98.94 165 LEU A O 1
ATOM 1274 N N . VAL A 1 166 ? 12.547 -20.062 -6.965 1 98.94 166 VAL A N 1
ATOM 1275 C CA . VAL A 1 166 ? 11.836 -20.078 -8.242 1 98.94 166 VAL A CA 1
ATOM 1276 C C . VAL A 1 166 ? 10.336 -19.953 -7.996 1 98.94 166 VAL A C 1
ATOM 1278 O O . VAL A 1 166 ? 9.727 -20.828 -7.383 1 98.94 166 VAL A O 1
ATOM 1281 N N . ASN A 1 167 ? 9.773 -18.859 -8.453 1 98.81 167 ASN A N 1
ATOM 1282 C CA . ASN A 1 167 ? 8.359 -18.547 -8.242 1 98.81 167 ASN A CA 1
ATOM 1283 C C . ASN A 1 167 ? 7.523 -18.891 -9.469 1 98.81 167 ASN A C 1
ATOM 1285 O O . ASN A 1 167 ? 7.676 -18.266 -10.523 1 98.81 167 ASN A O 1
ATOM 1289 N N . PHE A 1 168 ? 6.629 -19.812 -9.305 1 98.56 168 PHE A N 1
ATOM 1290 C CA . PHE A 1 168 ? 5.781 -20.25 -10.414 1 98.56 168 PHE A CA 1
ATOM 1291 C C . PHE A 1 168 ? 4.469 -19.469 -10.414 1 98.56 168 PHE A C 1
ATOM 1293 O O . PHE A 1 168 ? 3.842 -19.297 -9.367 1 98.56 168 PHE A O 1
ATOM 1300 N N . GLY A 1 169 ? 4.113 -19 -11.594 1 96.69 169 GLY A N 1
ATOM 1301 C CA . GLY A 1 169 ? 2.811 -18.375 -11.773 1 96.69 169 GLY A CA 1
ATOM 1302 C C . GLY A 1 169 ? 1.687 -19.391 -11.938 1 96.69 169 GLY A C 1
ATOM 1303 O O . GLY A 1 169 ? 1.928 -20.547 -12.305 1 96.69 169 GLY A O 1
ATOM 1304 N N . GLY A 1 170 ? 0.478 -18.906 -11.633 1 92.75 170 GLY A N 1
ATOM 1305 C CA . GLY A 1 170 ? -0.7 -19.75 -11.766 1 92.75 170 GLY A CA 1
ATOM 1306 C C . GLY A 1 170 ? -1.379 -19.609 -13.117 1 92.75 170 GLY A C 1
ATOM 1307 O O . GLY A 1 170 ? -0.727 -19.312 -14.117 1 92.75 170 GLY A O 1
ATOM 1308 N N . ALA A 1 171 ? -2.684 -19.906 -13.195 1 90.62 171 ALA A N 1
ATOM 1309 C CA . ALA A 1 171 ? -3.467 -20.047 -14.422 1 90.62 171 ALA A CA 1
ATOM 1310 C C . ALA A 1 171 ? -3.527 -18.719 -15.18 1 90.62 171 ALA A C 1
ATOM 1312 O O . ALA A 1 171 ? -3.244 -18.688 -16.375 1 90.62 171 ALA A O 1
ATOM 1313 N N . ASP A 1 172 ? -3.852 -17.688 -14.508 1 90.81 172 ASP A N 1
ATOM 1314 C CA . ASP A 1 172 ? -4.07 -16.422 -15.188 1 90.81 172 ASP A CA 1
ATOM 1315 C C . ASP A 1 172 ? -2.988 -15.406 -14.82 1 90.81 172 ASP A C 1
ATOM 1317 O O . ASP A 1 172 ? -3.188 -14.203 -14.961 1 90.81 172 ASP A O 1
ATOM 1321 N N . SER A 1 173 ? -1.852 -16 -14.422 1 91.88 173 SER A N 1
ATOM 1322 C CA . SER A 1 173 ? -0.807 -15.102 -13.938 1 91.88 173 SER A CA 1
ATOM 1323 C C . SER A 1 173 ? 0.166 -14.734 -15.055 1 91.88 173 SER A C 1
ATOM 1325 O O . SER A 1 173 ? 0.199 -15.391 -16.094 1 91.88 173 SER A O 1
ATOM 1327 N N . CYS A 1 174 ? 0.857 -13.672 -14.953 1 96.56 174 CYS A N 1
ATOM 1328 C CA . CYS A 1 174 ? 2.033 -13.281 -15.719 1 96.56 174 CYS A CA 1
ATOM 1329 C C . CYS A 1 174 ? 3.178 -12.875 -14.797 1 96.56 174 CYS A C 1
ATOM 1331 O O . CYS A 1 174 ? 2.951 -12.531 -13.633 1 96.56 174 CYS A O 1
ATOM 1333 N N . GLN A 1 175 ? 4.387 -12.977 -15.297 1 97 175 GLN A N 1
ATOM 1334 C CA . GLN A 1 175 ? 5.535 -12.797 -14.422 1 97 175 GLN A CA 1
ATOM 1335 C C . GLN A 1 175 ? 5.605 -11.375 -13.875 1 97 175 GLN A C 1
ATOM 1337 O O . GLN A 1 175 ? 6.066 -11.156 -12.758 1 97 175 GLN A O 1
ATOM 1342 N N . GLU A 1 176 ? 5.012 -10.359 -14.586 1 98.38 176 GLU A N 1
ATOM 1343 C CA . GLU A 1 176 ? 5.02 -8.977 -14.109 1 98.38 176 GLU A CA 1
ATOM 1344 C C . GLU A 1 176 ? 4.176 -8.828 -12.844 1 98.38 176 GLU A C 1
ATOM 1346 O O . GLU A 1 176 ? 4.559 -8.102 -11.922 1 98.38 176 GLU A O 1
ATOM 1351 N N . GLU A 1 177 ? 3.1 -9.578 -12.773 1 97.69 177 GLU A N 1
ATOM 1352 C CA . GLU A 1 177 ? 2.258 -9.523 -11.578 1 97.69 177 GLU A CA 1
ATOM 1353 C C . GLU A 1 177 ? 2.898 -10.273 -10.414 1 97.69 177 GLU A C 1
ATOM 1355 O O . GLU A 1 177 ? 2.748 -9.875 -9.258 1 97.69 177 GLU A O 1
ATOM 1360 N N . LEU A 1 178 ? 3.662 -11.312 -10.727 1 98.44 178 LEU A N 1
ATOM 1361 C CA . LEU A 1 178 ? 4.297 -12.117 -9.688 1 98.44 178 LEU A CA 1
ATOM 1362 C C . LEU A 1 178 ? 5.27 -11.273 -8.867 1 98.44 178 LEU A C 1
ATOM 1364 O O . LEU A 1 178 ? 5.617 -11.641 -7.746 1 98.44 178 LEU A O 1
ATOM 1368 N N . PHE A 1 179 ? 5.707 -10.164 -9.492 1 98.62 179 PHE A N 1
ATOM 1369 C CA . PHE A 1 179 ? 6.625 -9.281 -8.789 1 98.62 179 PHE A CA 1
ATOM 1370 C C . PHE A 1 179 ? 6.082 -8.922 -7.41 1 98.62 179 PHE A C 1
ATOM 1372 O O . PHE A 1 179 ? 6.844 -8.805 -6.445 1 98.62 179 PHE A O 1
ATOM 1379 N N . PHE A 1 180 ? 4.805 -8.727 -7.301 1 98.06 180 PHE A N 1
ATOM 1380 C CA . PHE A 1 180 ? 4.191 -8.18 -6.094 1 98.06 180 PHE A CA 1
ATOM 1381 C C . PHE A 1 180 ? 4.004 -9.266 -5.043 1 98.06 180 PHE A C 1
ATOM 1383 O O . PHE A 1 180 ? 3.432 -9.016 -3.979 1 98.06 180 PHE A O 1
ATOM 1390 N N . MET A 1 181 ? 4.477 -10.484 -5.285 1 96.75 181 MET A N 1
ATOM 1391 C CA . MET A 1 181 ? 4.469 -11.57 -4.309 1 96.75 181 MET A CA 1
ATOM 1392 C C . MET A 1 181 ? 5.883 -11.898 -3.848 1 96.75 181 MET A C 1
ATOM 1394 O O . MET A 1 181 ? 6.504 -11.117 -3.127 1 96.75 181 MET A O 1
ATOM 1398 N N . TYR A 1 182 ? 6.504 -12.859 -4.324 1 98.44 182 TYR A N 1
ATOM 1399 C CA . TYR A 1 182 ? 7.746 -13.375 -3.76 1 98.44 182 TYR A CA 1
ATOM 1400 C C . TYR A 1 182 ? 8.938 -12.539 -4.207 1 98.44 182 TYR A C 1
ATOM 1402 O O . TYR A 1 182 ? 9.891 -12.344 -3.441 1 98.44 182 TYR A O 1
ATOM 1410 N N . PRO A 1 183 ? 8.961 -11.984 -5.496 1 98.56 183 PRO A N 1
ATOM 1411 C CA . PRO A 1 183 ? 10.125 -11.164 -5.824 1 98.56 183 PRO A CA 1
ATOM 1412 C C . PRO A 1 183 ? 10.289 -9.969 -4.895 1 98.56 183 PRO A C 1
ATOM 1414 O O . PRO A 1 183 ? 11.398 -9.695 -4.422 1 98.56 183 PRO A O 1
ATOM 1417 N N . SER A 1 184 ? 9.195 -9.289 -4.566 1 97.44 184 SER A N 1
ATOM 1418 C CA . SER A 1 184 ? 9.25 -8.086 -3.734 1 97.44 184 SER A CA 1
ATOM 1419 C C . SER A 1 184 ? 9.695 -8.422 -2.314 1 97.44 184 SER A C 1
ATOM 1421 O O . SER A 1 184 ? 10.438 -7.652 -1.698 1 97.44 184 SER A O 1
ATOM 1423 N N . SER A 1 185 ? 9.273 -9.539 -1.794 1 96.81 185 SER A N 1
ATOM 1424 C CA . SER A 1 185 ? 9.648 -9.93 -0.438 1 96.81 185 SER A CA 1
ATOM 1425 C C . SER A 1 185 ? 11.008 -10.625 -0.417 1 96.81 185 SER A C 1
ATOM 1427 O O . SER A 1 185 ? 11.805 -10.406 0.492 1 96.81 185 SER A O 1
ATOM 1429 N N . GLY A 1 186 ? 11.281 -11.406 -1.409 1 98.19 186 GLY A N 1
ATOM 1430 C CA . GLY A 1 186 ? 12.43 -12.297 -1.418 1 98.19 186 GLY A CA 1
ATOM 1431 C C . GLY A 1 186 ? 13.758 -11.562 -1.521 1 98.19 186 GLY A C 1
ATOM 1432 O O . GLY A 1 186 ? 14.68 -11.82 -0.747 1 98.19 186 GLY A O 1
ATOM 1433 N N . TYR A 1 187 ? 13.844 -10.578 -2.502 1 97.69 187 TYR A N 1
ATOM 1434 C CA . TYR A 1 187 ? 15.141 -9.93 -2.68 1 97.69 187 TYR A CA 1
ATOM 1435 C C . TYR A 1 187 ? 15.516 -9.109 -1.448 1 97.69 187 TYR A C 1
ATOM 1437 O O . TYR A 1 187 ? 16.688 -8.977 -1.119 1 97.69 187 TYR A O 1
ATOM 1445 N N . ARG A 1 188 ? 14.508 -8.703 -0.685 1 95.31 188 ARG A N 1
ATOM 1446 C CA . ARG A 1 188 ? 14.742 -7.918 0.524 1 95.31 188 ARG A CA 1
ATOM 1447 C C . ARG A 1 188 ? 15.281 -8.797 1.65 1 95.31 188 ARG A C 1
ATOM 1449 O O . ARG A 1 188 ? 15.875 -8.289 2.604 1 95.31 188 ARG A O 1
ATOM 1456 N N . GLN A 1 189 ? 15.062 -10.094 1.507 1 97.06 189 GLN A N 1
ATOM 1457 C CA . GLN A 1 189 ? 15.508 -11.039 2.529 1 97.06 189 GLN A CA 1
ATOM 1458 C C . GLN A 1 189 ? 16.719 -11.844 2.055 1 97.06 189 GLN A C 1
ATOM 1460 O O . GLN A 1 189 ? 17.062 -12.867 2.65 1 97.06 189 GLN A O 1
ATOM 1465 N N . GLY A 1 190 ? 17.281 -11.453 0.923 1 98 190 GLY A N 1
ATOM 1466 C CA . GLY A 1 190 ? 18.547 -12.008 0.513 1 98 190 GLY A CA 1
ATOM 1467 C C . GLY A 1 190 ? 18.406 -13.148 -0.482 1 98 190 GLY A C 1
ATOM 1468 O O . GLY A 1 190 ? 19.391 -13.812 -0.816 1 98 190 GLY A O 1
ATOM 1469 N N . TYR A 1 191 ? 17.188 -13.375 -0.967 1 98.81 191 TYR A N 1
ATOM 1470 C CA . TYR A 1 191 ? 16.969 -14.414 -1.958 1 98.81 191 TYR A CA 1
ATOM 1471 C C . TYR A 1 191 ? 17.047 -13.852 -3.373 1 98.81 191 TYR A C 1
ATOM 1473 O O . TYR A 1 191 ? 16.594 -12.734 -3.627 1 98.81 191 TYR A O 1
ATOM 1481 N N . ALA A 1 192 ? 17.641 -14.57 -4.258 1 98.88 192 ALA A N 1
ATOM 1482 C CA . ALA A 1 192 ? 17.328 -14.375 -5.672 1 98.88 192 ALA A CA 1
ATOM 1483 C C . ALA A 1 192 ? 15.992 -15.008 -6.035 1 98.88 192 ALA A C 1
ATOM 1485 O O . ALA A 1 192 ? 15.703 -16.141 -5.637 1 98.88 192 ALA A O 1
ATOM 1486 N N . VAL A 1 193 ? 15.172 -14.297 -6.695 1 98.94 193 VAL A N 1
ATOM 1487 C CA . VAL A 1 193 ? 13.859 -14.836 -7.051 1 98.94 193 VAL A CA 1
ATOM 1488 C C . VAL A 1 193 ? 13.695 -14.844 -8.57 1 98.94 193 VAL A C 1
ATOM 1490 O O . VAL A 1 193 ? 13.852 -13.805 -9.219 1 98.94 193 VAL A O 1
ATOM 1493 N N . LEU A 1 194 ? 13.406 -15.961 -9.086 1 98.94 194 LEU A N 1
ATOM 1494 C CA . LEU A 1 194 ? 13.211 -16.125 -10.523 1 98.94 194 LEU A CA 1
ATOM 1495 C C . LEU A 1 194 ? 11.734 -16.266 -10.859 1 98.94 194 LEU A C 1
ATOM 1497 O O . LEU A 1 194 ? 11.023 -17.062 -10.25 1 98.94 194 LEU A O 1
ATOM 1501 N N . THR A 1 195 ? 11.281 -15.469 -11.734 1 98.88 195 THR A N 1
ATOM 1502 C CA . THR A 1 195 ? 9.977 -15.648 -12.367 1 98.88 195 THR A CA 1
ATOM 1503 C C . THR A 1 195 ? 10.133 -15.859 -13.867 1 98.88 195 THR A C 1
ATOM 1505 O O . THR A 1 195 ? 11.117 -15.414 -14.461 1 98.88 195 THR A O 1
ATOM 1508 N N . PHE A 1 196 ? 9.18 -16.5 -14.469 1 98.69 196 PHE A N 1
ATOM 1509 C CA . PHE A 1 196 ? 9.172 -16.688 -15.914 1 98.69 196 PHE A CA 1
ATOM 1510 C C . PHE A 1 196 ? 7.758 -16.984 -16.406 1 98.69 196 PHE A C 1
ATOM 1512 O O . PHE A 1 196 ? 6.875 -17.328 -15.625 1 98.69 196 PHE A O 1
ATOM 1519 N N . ASP A 1 197 ? 7.508 -16.719 -17.656 1 98.31 197 ASP A N 1
ATOM 1520 C CA . ASP A 1 197 ? 6.301 -17.188 -18.328 1 98.31 197 ASP A CA 1
ATOM 1521 C C . ASP A 1 197 ? 6.539 -18.531 -19.031 1 98.31 197 ASP A C 1
ATOM 1523 O O . ASP A 1 197 ? 7.34 -18.609 -19.953 1 98.31 197 ASP A O 1
ATOM 1527 N N . GLY A 1 198 ? 5.879 -19.516 -18.516 1 97.75 198 GLY A N 1
ATOM 1528 C CA . GLY A 1 198 ? 5.938 -20.844 -19.125 1 97.75 198 GLY A CA 1
ATOM 1529 C C . GLY A 1 198 ? 4.75 -21.125 -20.016 1 97.75 198 GLY A C 1
ATOM 1530 O O . GLY A 1 198 ? 3.984 -20.219 -20.359 1 97.75 198 GLY A O 1
ATOM 1531 N N . PRO A 1 199 ? 4.68 -22.391 -20.469 1 97.5 199 PRO A N 1
ATOM 1532 C CA . PRO A 1 199 ? 3.512 -22.781 -21.266 1 97.5 199 PRO A CA 1
ATOM 1533 C C . PRO A 1 199 ? 2.189 -22.469 -20.578 1 97.5 199 PRO A C 1
ATOM 1535 O O . PRO A 1 199 ? 2.01 -22.797 -19.406 1 97.5 199 PRO A O 1
ATOM 1538 N N . GLY A 1 200 ? 1.355 -21.812 -21.344 1 96.75 200 GLY A N 1
ATOM 1539 C CA . GLY A 1 200 ? 0.04 -21.469 -20.828 1 96.75 200 GLY A CA 1
ATOM 1540 C C . GLY A 1 200 ? 0.022 -20.156 -20.062 1 96.75 200 GLY A C 1
ATOM 1541 O O . GLY A 1 200 ? -1.017 -19.75 -19.547 1 96.75 200 GLY A O 1
ATOM 1542 N N . GLN A 1 201 ? 1.184 -19.453 -20.094 1 96.5 201 GLN A N 1
ATOM 1543 C CA . GLN A 1 201 ? 1.263 -18.312 -19.188 1 96.5 201 GLN A CA 1
ATOM 1544 C C . GLN A 1 201 ? 1.75 -17.062 -19.922 1 96.5 201 GLN A C 1
ATOM 1546 O O . GLN A 1 201 ? 2.65 -17.141 -20.766 1 96.5 201 GLN A O 1
ATOM 1551 N N . GLY A 1 202 ? 1.153 -15.938 -19.578 1 96.31 202 GLY A N 1
ATOM 1552 C CA . GLY A 1 202 ? 1.648 -14.633 -19.969 1 96.31 202 GLY A CA 1
ATOM 1553 C C . GLY A 1 202 ? 1.89 -14.523 -21.469 1 96.31 202 GLY A C 1
ATOM 1554 O O . GLY A 1 202 ? 1.007 -14.836 -22.266 1 96.31 202 GLY A O 1
ATOM 1555 N N . ILE A 1 203 ? 3.125 -14.07 -21.797 1 97.44 203 ILE A N 1
ATOM 1556 C CA . ILE A 1 203 ? 3.449 -13.719 -23.172 1 97.44 203 ILE A CA 1
ATOM 1557 C C . ILE A 1 203 ? 3.605 -14.984 -24.016 1 97.44 203 ILE A C 1
ATOM 1559 O O . ILE A 1 203 ? 3.432 -14.961 -25.234 1 97.44 203 ILE A O 1
ATOM 1563 N N . MET A 1 204 ? 3.945 -16.125 -23.391 1 97.75 204 MET A N 1
ATOM 1564 C CA . MET A 1 204 ? 4.098 -17.375 -24.125 1 97.75 204 MET A CA 1
ATOM 1565 C C . MET A 1 204 ? 2.756 -17.875 -24.656 1 97.75 204 MET A C 1
ATOM 1567 O O . MET A 1 204 ? 2.682 -18.422 -25.75 1 97.75 204 MET A O 1
ATOM 1571 N N . LEU A 1 205 ? 1.729 -17.688 -23.844 1 96.94 205 LEU A N 1
ATOM 1572 C CA . LEU A 1 205 ? 0.375 -18.016 -24.281 1 96.94 205 LEU A CA 1
ATOM 1573 C C . LEU A 1 205 ? -0.117 -17 -25.312 1 96.94 205 LEU A C 1
ATOM 1575 O O . LEU A 1 205 ? -0.607 -17.375 -26.375 1 96.94 205 LEU A O 1
ATOM 1579 N N . ARG A 1 206 ? 0.049 -15.68 -25 1 96.81 206 ARG A N 1
ATOM 1580 C CA . ARG A 1 206 ? -0.554 -14.609 -25.781 1 96.81 206 ARG A CA 1
ATOM 1581 C C . ARG A 1 206 ? 0.101 -14.5 -27.156 1 96.81 206 ARG A C 1
ATOM 1583 O O . ARG A 1 206 ? -0.582 -14.297 -28.172 1 96.81 206 ARG A O 1
ATOM 1590 N N . ARG A 1 207 ? 1.378 -14.625 -27.188 1 96.94 207 ARG A N 1
ATOM 1591 C CA . ARG A 1 207 ? 2.119 -14.398 -28.422 1 96.94 207 ARG A CA 1
ATOM 1592 C C . ARG A 1 207 ? 2.293 -15.703 -29.203 1 96.94 207 ARG A C 1
ATOM 1594 O O . ARG A 1 207 ? 2.193 -15.711 -30.422 1 96.94 207 ARG A O 1
ATOM 1601 N N . HIS A 1 208 ? 2.527 -16.859 -28.5 1 96.25 208 HIS A N 1
ATOM 1602 C CA . HIS A 1 208 ? 2.959 -18.062 -29.188 1 96.25 208 HIS A CA 1
ATOM 1603 C C . HIS A 1 208 ? 1.884 -19.141 -29.125 1 96.25 208 HIS A C 1
ATOM 1605 O O . HIS A 1 208 ? 2.014 -20.188 -29.766 1 96.25 208 HIS A O 1
ATOM 1611 N N . GLY A 1 209 ? 0.882 -18.938 -28.328 1 94.62 209 GLY A N 1
ATOM 1612 C CA . GLY A 1 209 ? -0.189 -19.906 -28.219 1 94.62 209 GLY A CA 1
ATOM 1613 C C . GLY A 1 209 ? 0.237 -21.188 -27.531 1 94.62 209 GLY A C 1
ATOM 1614 O O . GLY A 1 209 ? -0.404 -22.234 -27.688 1 94.62 209 GLY A O 1
ATOM 1615 N N . LEU A 1 210 ? 1.383 -21.109 -26.844 1 96.44 210 LEU A N 1
ATOM 1616 C CA . LEU A 1 210 ? 1.825 -22.266 -26.078 1 96.44 210 LEU A CA 1
ATOM 1617 C C . LEU A 1 210 ? 0.859 -22.578 -24.938 1 96.44 210 LEU A C 1
ATOM 1619 O O . LEU A 1 210 ? 0.541 -21.688 -24.141 1 96.44 210 LEU A O 1
ATOM 1623 N N . VAL A 1 211 ? 0.395 -23.812 -24.812 1 96.44 211 VAL A N 1
ATOM 1624 C CA . VAL A 1 211 ? -0.691 -24.125 -23.891 1 96.44 211 VAL A CA 1
ATOM 1625 C C . VAL A 1 211 ? -0.127 -24.766 -22.625 1 96.44 211 VAL A C 1
ATOM 1627 O O . VAL A 1 211 ? 1 -25.281 -22.625 1 96.44 211 VAL A O 1
ATOM 1630 N N . MET A 1 212 ? -0.943 -24.812 -21.641 1 96.75 212 MET A N 1
ATOM 1631 C CA . MET A 1 212 ? -0.563 -25.328 -20.328 1 96.75 212 MET A CA 1
ATOM 1632 C C . MET A 1 212 ? -0.384 -26.844 -20.375 1 96.75 212 MET A C 1
ATOM 1634 O O . MET A 1 212 ? -1.014 -27.516 -21.203 1 96.75 212 MET A O 1
ATOM 1638 N N . ARG A 1 213 ? 0.428 -27.328 -19.547 1 96.62 213 ARG A N 1
ATOM 1639 C CA . ARG A 1 213 ? 0.626 -28.766 -19.438 1 96.62 213 ARG A CA 1
ATOM 1640 C C . ARG A 1 213 ? 0.586 -29.219 -17.984 1 96.62 213 ARG A C 1
ATOM 1642 O O . ARG A 1 213 ? 1.027 -28.484 -17.094 1 96.62 213 ARG A O 1
ATOM 1649 N N . PRO A 1 214 ? 0.095 -30.422 -17.734 1 96.12 214 PRO A N 1
ATOM 1650 C CA . PRO A 1 214 ? -0.073 -30.891 -16.359 1 96.12 214 PRO A CA 1
ATOM 1651 C C . PRO A 1 214 ? 1.24 -31.328 -15.719 1 96.12 214 PRO A C 1
ATOM 1653 O O . PRO A 1 214 ? 1.418 -31.203 -14.5 1 96.12 214 PRO A O 1
ATOM 1656 N N . ASN A 1 215 ? 2.189 -31.922 -16.5 1 97.31 215 ASN A N 1
ATOM 1657 C CA . ASN A 1 215 ? 3.467 -32.406 -15.977 1 97.31 215 ASN A CA 1
ATOM 1658 C C . ASN A 1 215 ? 4.496 -31.281 -15.898 1 97.31 215 ASN A C 1
ATOM 1660 O O . ASN A 1 215 ? 5.543 -31.344 -16.547 1 97.31 215 ASN A O 1
ATOM 1664 N N . TRP A 1 216 ? 4.254 -30.359 -14.969 1 98 216 TRP A N 1
ATOM 1665 C CA . TRP A 1 216 ? 5.023 -29.125 -14.867 1 98 216 TRP A CA 1
ATOM 1666 C C . TRP A 1 216 ? 6.484 -29.422 -14.539 1 98 216 TRP A C 1
ATOM 1668 O O . TRP A 1 216 ? 7.355 -28.578 -14.758 1 98 216 TRP A O 1
ATOM 1678 N N . GLU A 1 217 ? 6.875 -30.625 -14.016 1 98.12 217 GLU A N 1
ATOM 1679 C CA . GLU A 1 217 ? 8.258 -30.984 -13.742 1 98.12 217 GLU A CA 1
ATOM 1680 C C . GLU A 1 217 ? 9.117 -30.922 -15 1 98.12 217 GLU A C 1
ATOM 1682 O O . GLU A 1 217 ? 10.312 -30.656 -14.93 1 98.12 217 GLU A O 1
ATOM 1687 N N . THR A 1 218 ? 8.43 -31.078 -16.172 1 97.69 218 THR A N 1
ATOM 1688 C CA . THR A 1 218 ? 9.141 -30.969 -17.438 1 97.69 218 THR A CA 1
ATOM 1689 C C . THR A 1 218 ? 9.617 -29.531 -17.672 1 97.69 218 THR A C 1
ATOM 1691 O O . THR A 1 218 ? 10.695 -29.312 -18.234 1 97.69 218 THR A O 1
ATOM 1694 N N . VAL A 1 219 ? 8.812 -28.609 -17.266 1 98.5 219 VAL A N 1
ATOM 1695 C CA . VAL A 1 219 ? 9.125 -27.188 -17.406 1 98.5 219 VAL A CA 1
ATOM 1696 C C . VAL A 1 219 ? 10.133 -26.766 -16.344 1 98.5 219 VAL A C 1
ATOM 1698 O O . VAL A 1 219 ? 11.164 -26.172 -16.656 1 98.5 219 VAL A O 1
ATOM 1701 N N . SER A 1 220 ? 9.836 -27.109 -15.039 1 98.62 220 SER A N 1
ATOM 1702 C CA . SER A 1 220 ? 10.68 -26.672 -13.922 1 98.62 220 SER A CA 1
ATOM 1703 C C . SER A 1 220 ? 12.086 -27.266 -14.039 1 98.62 220 SER A C 1
ATOM 1705 O O . SER A 1 220 ? 13.062 -26.609 -13.656 1 98.62 220 SER A O 1
ATOM 1707 N N . GLU A 1 221 ? 12.195 -28.484 -14.578 1 98.44 221 GLU A N 1
ATOM 1708 C CA . GLU A 1 221 ? 13.508 -29.094 -14.766 1 98.44 221 GLU A CA 1
ATOM 1709 C C . GLU A 1 221 ? 14.367 -28.266 -15.711 1 98.44 221 GLU A C 1
ATOM 1711 O O . GLU A 1 221 ? 15.555 -28.062 -15.461 1 98.44 221 GLU A O 1
ATOM 1716 N N . ARG A 1 222 ? 13.75 -27.781 -16.797 1 98.44 222 ARG A N 1
ATOM 1717 C CA . ARG A 1 222 ? 14.477 -26.953 -17.766 1 98.44 222 ARG A CA 1
ATOM 1718 C C . ARG A 1 222 ? 14.867 -25.609 -17.156 1 98.44 222 ARG A C 1
ATOM 1720 O O . ARG A 1 222 ? 15.945 -25.094 -17.438 1 98.44 222 ARG A O 1
ATOM 1727 N N . VAL A 1 223 ? 14.016 -25.062 -16.375 1 98.81 223 VAL A N 1
ATOM 1728 C CA . VAL A 1 223 ? 14.273 -23.781 -15.711 1 98.81 223 VAL A CA 1
ATOM 1729 C C . VAL A 1 223 ? 15.438 -23.938 -14.742 1 98.81 223 VAL A C 1
ATOM 1731 O O . VAL A 1 223 ? 16.344 -23.094 -14.711 1 98.81 223 VAL A O 1
ATOM 1734 N N . ILE A 1 224 ? 15.453 -24.984 -13.945 1 98.81 224 ILE A N 1
ATOM 1735 C CA . ILE A 1 224 ? 16.516 -25.219 -12.969 1 98.81 224 ILE A CA 1
ATOM 1736 C C . ILE A 1 224 ? 17.828 -25.531 -13.695 1 98.81 224 ILE A C 1
ATOM 1738 O O . ILE A 1 224 ? 18.891 -25.062 -13.297 1 98.81 224 ILE A O 1
ATOM 1742 N N . ASP A 1 225 ? 17.734 -26.344 -14.859 1 98.75 225 ASP A N 1
ATOM 1743 C CA . ASP A 1 225 ? 18.922 -26.562 -15.688 1 98.75 225 ASP A CA 1
ATOM 1744 C C . ASP A 1 225 ? 19.547 -25.234 -16.125 1 98.75 225 ASP A C 1
ATOM 1746 O O . ASP A 1 225 ? 20.75 -25.047 -16.031 1 98.75 225 ASP A O 1
ATOM 1750 N N . HIS A 1 226 ? 18.703 -24.406 -16.562 1 98.75 226 HIS A N 1
ATOM 1751 C CA . HIS A 1 226 ? 19.172 -23.094 -17.031 1 98.75 226 HIS A CA 1
ATOM 1752 C C . HIS A 1 226 ? 19.797 -22.312 -15.891 1 98.75 226 HIS A C 1
ATOM 1754 O O . HIS A 1 226 ? 20.812 -21.625 -16.078 1 98.75 226 HIS A O 1
ATOM 1760 N N . LEU A 1 227 ? 19.203 -22.328 -14.734 1 98.44 227 LEU A N 1
ATOM 1761 C CA . LEU A 1 227 ? 19.719 -21.625 -13.57 1 98.44 227 LEU A CA 1
ATOM 1762 C C . LEU A 1 227 ? 21.109 -22.109 -13.203 1 98.44 227 LEU A C 1
ATOM 1764 O O . LEU A 1 227 ? 21.984 -21.312 -12.883 1 98.44 227 LEU A O 1
ATOM 1768 N N . VAL A 1 228 ? 21.297 -23.391 -13.242 1 98.5 228 VAL A N 1
ATOM 1769 C CA . VAL A 1 228 ? 22.594 -24 -12.922 1 98.5 228 VAL A CA 1
ATOM 1770 C C . VAL A 1 228 ? 23.641 -23.547 -13.938 1 98.5 228 VAL A C 1
ATOM 1772 O O . VAL A 1 228 ? 24.734 -23.109 -13.562 1 98.5 228 VAL A O 1
ATOM 1775 N N . ASP A 1 229 ? 23.25 -23.594 -15.18 1 98.56 229 ASP A N 1
ATOM 1776 C CA . ASP A 1 229 ? 24.156 -23.156 -16.25 1 98.56 229 ASP A CA 1
ATOM 1777 C C . ASP A 1 229 ? 24.469 -21.672 -16.125 1 98.56 229 ASP A C 1
ATOM 1779 O O . ASP A 1 229 ? 25.625 -21.266 -16.281 1 98.56 229 ASP A O 1
ATOM 1783 N N . PHE A 1 230 ? 23.453 -20.922 -15.883 1 98.62 230 PHE A N 1
ATOM 1784 C CA . PHE A 1 230 ? 23.594 -19.484 -15.75 1 98.62 230 PHE A CA 1
ATOM 1785 C C . PHE A 1 230 ? 24.531 -19.125 -14.594 1 98.62 230 PHE A C 1
ATOM 1787 O O . PHE A 1 230 ? 25.391 -18.25 -14.727 1 98.62 230 PHE A O 1
ATOM 1794 N N . SER A 1 231 ? 24.312 -19.797 -13.484 1 98.56 231 SER A N 1
ATOM 1795 C CA . SER A 1 231 ? 25.172 -19.594 -12.328 1 98.56 231 SER A CA 1
ATOM 1796 C C . SER A 1 231 ? 26.625 -19.906 -12.648 1 98.56 231 SER A C 1
ATOM 1798 O O . SER A 1 231 ? 27.531 -19.172 -12.273 1 98.56 231 SER A O 1
ATOM 1800 N N . ALA A 1 232 ? 26.844 -21 -13.344 1 98.5 232 ALA A N 1
ATOM 1801 C CA . ALA A 1 232 ? 28.188 -21.422 -13.711 1 98.5 232 ALA A CA 1
ATOM 1802 C C . ALA A 1 232 ? 28.859 -20.375 -14.609 1 98.5 232 ALA A C 1
ATOM 1804 O O . ALA A 1 232 ? 30.062 -20.141 -14.5 1 98.5 232 ALA A O 1
ATOM 1805 N N . LYS A 1 233 ? 28.094 -19.797 -15.453 1 98.38 233 LYS A N 1
ATOM 1806 C CA . LYS A 1 233 ? 28.609 -18.812 -16.391 1 98.38 233 LYS A CA 1
ATOM 1807 C C . LYS A 1 233 ? 28.781 -17.453 -15.734 1 98.38 233 LYS A C 1
ATOM 1809 O O . LYS A 1 233 ? 29.484 -16.578 -16.266 1 98.38 233 LYS A O 1
ATOM 1814 N N . ASN A 1 234 ? 28.141 -17.281 -14.594 1 98.38 234 ASN A N 1
ATOM 1815 C CA . ASN A 1 234 ? 28.188 -16 -13.875 1 98.38 234 ASN A CA 1
ATOM 1816 C C . ASN A 1 234 ? 28.547 -16.203 -12.406 1 98.38 234 ASN A C 1
ATOM 1818 O O . ASN A 1 234 ? 27.781 -15.836 -11.516 1 98.38 234 ASN A O 1
ATOM 1822 N N . PRO A 1 235 ? 29.766 -16.656 -12.109 1 97.5 235 PRO A N 1
ATOM 1823 C CA . PRO A 1 235 ? 30.141 -16.984 -10.742 1 97.5 235 PRO A CA 1
ATOM 1824 C C . PRO A 1 235 ? 30.156 -15.773 -9.812 1 97.5 235 PRO A C 1
ATOM 1826 O O . PRO A 1 235 ? 29.984 -15.914 -8.602 1 97.5 235 PRO A O 1
ATOM 1829 N N . ASN A 1 236 ? 30.297 -14.602 -10.422 1 96.62 236 ASN A N 1
ATOM 1830 C CA . ASN A 1 236 ? 30.359 -13.375 -9.633 1 96.62 236 ASN A CA 1
ATOM 1831 C C . ASN A 1 236 ? 29.016 -13.062 -8.969 1 96.62 236 ASN A C 1
ATOM 1833 O O . ASN A 1 236 ? 28.953 -12.281 -8.023 1 96.62 236 ASN A O 1
ATOM 1837 N N . LEU A 1 237 ? 27.953 -13.695 -9.367 1 97.44 237 LEU A N 1
ATOM 1838 C CA . LEU A 1 237 ? 26.641 -13.453 -8.789 1 97.44 237 LEU A CA 1
ATOM 1839 C C . LEU A 1 237 ? 26.469 -14.211 -7.477 1 97.44 237 LEU A C 1
ATOM 1841 O O . LEU A 1 237 ? 25.578 -13.906 -6.684 1 97.44 237 LEU A O 1
ATOM 1845 N N . GLU A 1 238 ? 27.219 -15.25 -7.305 1 98 238 GLU A N 1
ATOM 1846 C CA . GLU A 1 238 ? 27.25 -16.031 -6.066 1 98 238 GLU A CA 1
ATOM 1847 C C . GLU A 1 238 ? 25.891 -16.656 -5.773 1 98 238 GLU A C 1
ATOM 1849 O O . GLU A 1 238 ? 25.406 -16.594 -4.641 1 98 238 GLU A O 1
ATOM 1854 N N . LEU A 1 239 ? 25.312 -17.172 -6.812 1 98.75 239 LEU A N 1
ATOM 1855 C CA . LEU A 1 239 ? 24.062 -17.922 -6.637 1 98.75 239 LEU A CA 1
ATOM 1856 C C . LEU A 1 239 ? 24.328 -19.266 -5.988 1 98.75 239 LEU A C 1
ATOM 1858 O O . LEU A 1 239 ? 25.312 -19.938 -6.32 1 98.75 239 LEU A O 1
ATOM 1862 N N . ASP A 1 240 ? 23.516 -19.656 -5.059 1 98.75 240 ASP A N 1
ATOM 1863 C CA . ASP A 1 240 ? 23.656 -20.938 -4.379 1 98.75 240 ASP A CA 1
ATOM 1864 C C . ASP A 1 240 ? 22.797 -22.016 -5.035 1 98.75 240 ASP A C 1
ATOM 1866 O O . ASP A 1 240 ? 21.656 -22.234 -4.625 1 98.75 240 ASP A O 1
ATOM 1870 N N . ILE A 1 241 ? 23.375 -22.75 -5.941 1 98.44 241 ILE A N 1
ATOM 1871 C CA . ILE A 1 241 ? 22.625 -23.734 -6.711 1 98.44 241 ILE A CA 1
ATOM 1872 C C . ILE A 1 241 ? 22.312 -24.953 -5.836 1 98.44 241 ILE A C 1
ATOM 1874 O O . ILE A 1 241 ? 21.5 -25.797 -6.203 1 98.44 241 ILE A O 1
ATOM 1878 N N . ASP A 1 242 ? 22.828 -24.984 -4.617 1 98.19 242 ASP A N 1
ATOM 1879 C CA . ASP A 1 242 ? 22.531 -26.047 -3.666 1 98.19 242 ASP A CA 1
ATOM 1880 C C . ASP A 1 242 ? 21.406 -25.625 -2.719 1 98.19 242 ASP A C 1
ATOM 1882 O O . ASP A 1 242 ? 21.031 -26.391 -1.827 1 98.19 242 ASP A O 1
ATOM 1886 N N . SER A 1 243 ? 20.859 -24.438 -2.855 1 98.62 243 SER A N 1
ATOM 1887 C CA . SER A 1 243 ? 19.766 -23.906 -2.059 1 98.62 243 SER A CA 1
ATOM 1888 C C . SER A 1 243 ? 18.656 -23.344 -2.945 1 98.62 243 SER A C 1
ATOM 1890 O O . SER A 1 243 ? 18.281 -22.188 -2.822 1 98.62 243 SER A O 1
ATOM 1892 N N . ILE A 1 244 ? 18.094 -24.172 -3.758 1 98.88 244 ILE A N 1
ATOM 1893 C CA . ILE A 1 244 ? 17 -23.812 -4.641 1 98.88 244 ILE A CA 1
ATOM 1894 C C . ILE A 1 244 ? 15.672 -24.188 -3.992 1 98.88 244 ILE A C 1
ATOM 1896 O O . ILE A 1 244 ? 15.461 -25.359 -3.641 1 98.88 244 ILE A O 1
ATOM 1900 N N . ALA A 1 245 ? 14.875 -23.234 -3.748 1 98.94 245 ALA A N 1
ATOM 1901 C CA . ALA A 1 245 ? 13.492 -23.453 -3.314 1 98.94 245 ALA A CA 1
ATOM 1902 C C . ALA A 1 245 ? 12.508 -23.109 -4.426 1 98.94 245 ALA A C 1
ATOM 1904 O O . ALA A 1 245 ? 12.867 -22.422 -5.387 1 98.94 245 ALA A O 1
ATOM 1905 N N . VAL A 1 246 ? 11.281 -23.641 -4.352 1 98.94 246 VAL A N 1
ATOM 1906 C CA . VAL A 1 246 ? 10.227 -23.344 -5.312 1 98.94 246 VAL A CA 1
ATOM 1907 C C . VAL A 1 246 ? 8.969 -22.891 -4.57 1 98.94 246 VAL A C 1
ATOM 1909 O O . VAL A 1 246 ? 8.734 -23.297 -3.43 1 98.94 246 VAL A O 1
ATOM 1912 N N . ALA A 1 247 ? 8.234 -22 -5.203 1 98.94 247 ALA A N 1
ATOM 1913 C CA . ALA A 1 247 ? 6.992 -21.516 -4.602 1 98.94 247 ALA A CA 1
ATOM 1914 C C . ALA A 1 247 ? 5.973 -21.141 -5.672 1 98.94 247 ALA A C 1
ATOM 1916 O O . ALA A 1 247 ? 6.344 -20.859 -6.812 1 98.94 247 ALA A O 1
ATOM 1917 N N . GLY A 1 248 ? 4.773 -21.109 -5.312 1 98.44 248 GLY A N 1
ATOM 1918 C CA . GLY A 1 248 ? 3.68 -20.656 -6.152 1 98.44 248 GLY A CA 1
ATOM 1919 C C . GLY A 1 248 ? 2.334 -20.688 -5.449 1 98.44 248 GLY A C 1
ATOM 1920 O O . GLY A 1 248 ? 2.215 -21.234 -4.352 1 98.44 248 GLY A O 1
ATOM 1921 N N . ALA A 1 249 ? 1.34 -20.062 -6.074 1 97.12 249 ALA A N 1
ATOM 1922 C CA . ALA A 1 249 ? 0.001 -19.984 -5.496 1 97.12 249 ALA A CA 1
ATOM 1923 C C . ALA A 1 249 ? -1.047 -20.547 -6.457 1 97.12 249 ALA A C 1
ATOM 1925 O O . ALA A 1 249 ? -0.954 -20.344 -7.672 1 97.12 249 ALA A O 1
ATOM 1926 N N . SER A 1 250 ? -2.084 -21.219 -5.906 1 94.69 250 SER A N 1
ATOM 1927 C CA . SER A 1 250 ? -3.156 -21.812 -6.691 1 94.69 250 SER A CA 1
ATOM 1928 C C . SER A 1 250 ? -2.607 -22.812 -7.703 1 94.69 250 SER A C 1
ATOM 1930 O O . SER A 1 250 ? -1.957 -23.797 -7.328 1 94.69 250 SER A O 1
ATOM 1932 N N . MET A 1 251 ? -2.754 -22.562 -8.961 1 95.81 251 MET A N 1
ATOM 1933 C CA . MET A 1 251 ? -2.125 -23.406 -9.977 1 95.81 251 MET A CA 1
ATOM 1934 C C . MET A 1 251 ? -0.607 -23.391 -9.836 1 95.81 251 MET A C 1
ATOM 1936 O O . MET A 1 251 ? 0.055 -24.406 -10.062 1 95.81 251 MET A O 1
ATOM 1940 N N . GLY A 1 252 ? -0.07 -22.266 -9.438 1 97.62 252 GLY A N 1
ATOM 1941 C CA . GLY A 1 252 ? 1.352 -22.188 -9.141 1 97.62 252 GLY A CA 1
ATOM 1942 C C . GLY A 1 252 ? 1.768 -23.047 -7.969 1 97.62 252 GLY A C 1
ATOM 1943 O O . GLY A 1 252 ? 2.893 -23.547 -7.93 1 97.62 252 GLY A O 1
ATOM 1944 N N . GLY A 1 253 ? 0.85 -23.172 -6.996 1 97.88 253 GLY A N 1
ATOM 1945 C CA . GLY A 1 253 ? 1.104 -24.094 -5.895 1 97.88 253 GLY A CA 1
ATOM 1946 C C . GLY A 1 253 ? 1.175 -25.547 -6.328 1 97.88 253 GLY A C 1
ATOM 1947 O O . GLY A 1 253 ? 2.012 -26.297 -5.836 1 97.88 253 GLY A O 1
ATOM 1948 N N . TYR A 1 254 ? 0.276 -25.938 -7.23 1 97.56 254 TYR A N 1
ATOM 1949 C CA . TYR A 1 254 ? 0.338 -27.266 -7.859 1 97.56 254 TYR A CA 1
ATOM 1950 C C . TYR A 1 254 ? 1.67 -27.453 -8.57 1 97.56 254 TYR A C 1
ATOM 1952 O O . TYR A 1 254 ? 2.316 -28.5 -8.414 1 97.56 254 TYR A O 1
ATOM 1960 N N . TYR A 1 255 ? 2.115 -26.453 -9.297 1 98.69 255 TYR A N 1
ATOM 1961 C CA . TYR A 1 255 ? 3.379 -26.516 -10.023 1 98.69 255 TYR A CA 1
ATOM 1962 C C . TYR A 1 255 ? 4.555 -26.641 -9.062 1 98.69 255 TYR A C 1
ATOM 1964 O O . TYR A 1 255 ? 5.508 -27.375 -9.336 1 98.69 255 TYR A O 1
ATOM 1972 N N . ALA A 1 256 ? 4.457 -25.906 -7.988 1 98.88 256 ALA A N 1
ATOM 1973 C CA . ALA A 1 256 ? 5.531 -25.953 -7 1 98.88 256 ALA A CA 1
ATOM 1974 C C . ALA A 1 256 ? 5.684 -27.375 -6.434 1 98.88 256 ALA A C 1
ATOM 1976 O O . ALA A 1 256 ? 6.805 -27.859 -6.277 1 98.88 256 ALA A O 1
ATOM 1977 N N . LEU A 1 257 ? 4.57 -27.984 -6.148 1 98.81 257 LEU A N 1
ATOM 1978 C CA . LEU A 1 257 ? 4.605 -29.344 -5.613 1 98.81 257 LEU A CA 1
ATOM 1979 C C . LEU A 1 257 ? 5.18 -30.328 -6.633 1 98.81 257 LEU A C 1
ATOM 1981 O O . LEU A 1 257 ? 5.953 -31.219 -6.281 1 98.81 257 LEU A O 1
ATOM 1985 N N . ARG A 1 258 ? 4.836 -30.172 -7.852 1 98.69 258 ARG A N 1
ATOM 1986 C CA . ARG A 1 258 ? 5.387 -31.031 -8.891 1 98.69 258 ARG A CA 1
ATOM 1987 C C . ARG A 1 258 ? 6.883 -30.797 -9.062 1 98.69 258 ARG A C 1
ATOM 1989 O O . ARG A 1 258 ? 7.648 -31.75 -9.234 1 98.69 258 ARG A O 1
ATOM 1996 N N . ALA A 1 259 ? 7.27 -29.578 -9.016 1 98.88 259 ALA A N 1
ATOM 1997 C CA . ALA A 1 259 ? 8.68 -29.219 -9.141 1 98.88 259 ALA A CA 1
ATOM 1998 C C . ALA A 1 259 ? 9.484 -29.75 -7.961 1 98.88 259 ALA A C 1
ATOM 2000 O O . ALA A 1 259 ? 10.672 -30.062 -8.102 1 98.88 259 ALA A O 1
ATOM 2001 N N . ALA A 1 260 ? 8.891 -29.875 -6.812 1 98.81 260 ALA A N 1
ATOM 2002 C CA . ALA A 1 260 ? 9.555 -30.219 -5.555 1 98.81 260 ALA A CA 1
ATOM 2003 C C . ALA A 1 260 ? 10.086 -31.641 -5.59 1 98.81 260 ALA A C 1
ATOM 2005 O O . ALA A 1 260 ? 10.914 -32.031 -4.758 1 98.81 260 ALA A O 1
ATOM 2006 N N . ALA A 1 261 ? 9.641 -32.438 -6.598 1 98.25 261 ALA A N 1
ATOM 2007 C CA . ALA A 1 261 ? 10.133 -33.812 -6.746 1 98.25 261 ALA A CA 1
ATOM 2008 C C . ALA A 1 261 ? 11.562 -33.812 -7.262 1 98.25 261 ALA A C 1
ATOM 2010 O O . ALA A 1 261 ? 12.258 -34.844 -7.16 1 98.25 261 ALA A O 1
ATOM 2011 N N . ASP A 1 262 ? 12.008 -32.75 -7.887 1 98.62 262 ASP A N 1
ATOM 2012 C CA . ASP A 1 262 ? 13.391 -32.625 -8.336 1 98.62 262 ASP A CA 1
ATOM 2013 C C . ASP A 1 262 ? 14.359 -32.594 -7.152 1 98.62 262 ASP A C 1
ATOM 2015 O O . ASP A 1 262 ? 14.242 -31.766 -6.258 1 98.62 262 ASP A O 1
ATOM 2019 N N . PRO A 1 263 ? 15.312 -33.469 -7.129 1 98.31 263 PRO A N 1
ATOM 2020 C CA . PRO A 1 263 ? 16.234 -33.531 -5.984 1 98.31 263 PRO A CA 1
ATOM 2021 C C . PRO A 1 263 ? 17.031 -32.25 -5.785 1 98.31 263 PRO A C 1
ATOM 2023 O O . PRO A 1 263 ? 17.562 -32 -4.695 1 98.31 263 PRO A O 1
ATOM 2026 N N . ARG A 1 264 ? 17.188 -31.516 -6.762 1 98.44 264 ARG A N 1
ATOM 2027 C CA . ARG A 1 264 ? 17.906 -30.25 -6.652 1 98.44 264 ARG A CA 1
ATOM 2028 C C . ARG A 1 264 ? 17.094 -29.219 -5.855 1 98.44 264 ARG A C 1
ATOM 2030 O O . ARG A 1 264 ? 17.641 -28.219 -5.391 1 98.44 264 ARG A O 1
ATOM 2037 N N . VAL A 1 265 ? 15.719 -29.375 -5.742 1 98.94 265 VAL A N 1
ATOM 2038 C CA . VAL A 1 265 ? 14.867 -28.5 -4.953 1 98.94 265 VAL A CA 1
ATOM 2039 C C . VAL A 1 265 ? 14.977 -28.875 -3.473 1 98.94 265 VAL A C 1
ATOM 2041 O O . VAL A 1 265 ? 14.758 -30.031 -3.096 1 98.94 265 VAL A O 1
ATOM 2044 N N . LYS A 1 266 ? 15.25 -27.859 -2.678 1 98.88 266 LYS A N 1
ATOM 2045 C CA . LYS A 1 266 ? 15.578 -28.141 -1.284 1 98.88 266 LYS A CA 1
ATOM 2046 C C . LYS A 1 266 ? 14.438 -27.734 -0.358 1 98.88 266 LYS A C 1
ATOM 2048 O O . LYS A 1 266 ? 14.406 -28.125 0.813 1 98.88 266 LYS A O 1
ATOM 2053 N N . ALA A 1 267 ? 13.5 -27 -0.827 1 98.94 267 ALA A N 1
ATOM 2054 C CA . ALA A 1 267 ? 12.312 -26.609 -0.073 1 98.94 267 ALA A CA 1
ATOM 2055 C C . ALA A 1 267 ? 11.195 -26.156 -1.007 1 98.94 267 ALA A C 1
ATOM 2057 O O . ALA A 1 267 ? 11.461 -25.734 -2.137 1 98.94 267 ALA A O 1
ATOM 2058 N N . CYS A 1 268 ? 9.953 -26.219 -0.516 1 98.94 268 CYS A N 1
ATOM 2059 C CA . CYS A 1 268 ? 8.797 -25.875 -1.342 1 98.94 268 CYS A CA 1
ATOM 2060 C C . CYS A 1 268 ? 7.738 -25.141 -0.527 1 98.94 268 CYS A C 1
ATOM 2062 O O . CYS A 1 268 ? 7.441 -25.531 0.605 1 98.94 268 CYS A O 1
ATOM 2064 N N . VAL A 1 269 ? 7.27 -24.047 -1.052 1 98.94 269 VAL A N 1
ATOM 2065 C CA . VAL A 1 269 ? 6.105 -23.359 -0.517 1 98.94 269 VAL A CA 1
ATOM 2066 C C . VAL A 1 269 ? 4.953 -23.422 -1.518 1 98.94 269 VAL A C 1
ATOM 2068 O O . VAL A 1 269 ? 5.047 -22.891 -2.625 1 98.94 269 VAL A O 1
ATOM 2071 N N . SER A 1 270 ? 3.918 -24.078 -1.123 1 98.69 270 SER A N 1
ATOM 2072 C CA . SER A 1 270 ? 2.73 -24.234 -1.957 1 98.69 270 SER A CA 1
ATOM 2073 C C . SER A 1 270 ? 1.522 -23.531 -1.34 1 98.69 270 SER A C 1
ATOM 2075 O O . SER A 1 270 ? 0.927 -24.047 -0.387 1 98.69 270 SER A O 1
ATOM 2077 N N . ILE A 1 271 ? 1.108 -22.438 -1.98 1 97.62 271 ILE A N 1
ATOM 2078 C CA . ILE A 1 271 ? 0.03 -21.609 -1.446 1 97.62 271 ILE A CA 1
ATOM 2079 C C . ILE A 1 271 ? -1.293 -22.016 -2.1 1 97.62 271 ILE A C 1
ATOM 2081 O O . ILE A 1 271 ? -1.495 -21.781 -3.295 1 97.62 271 ILE A O 1
ATOM 2085 N N . ASP A 1 272 ? -2.164 -22.578 -1.376 1 94.56 272 ASP A N 1
ATOM 2086 C CA . ASP A 1 272 ? -3.531 -22.922 -1.759 1 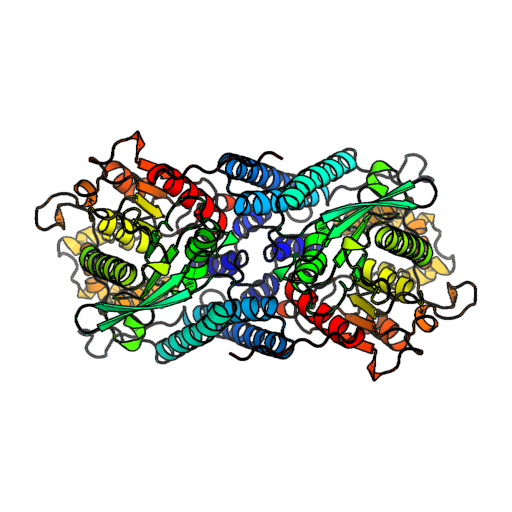94.56 272 ASP A CA 1
ATOM 2087 C C . ASP A 1 272 ? -3.553 -23.781 -3.018 1 94.56 272 ASP A C 1
ATOM 2089 O O . ASP A 1 272 ? -4.254 -23.469 -3.982 1 94.56 272 ASP A O 1
ATOM 2093 N N . PRO A 1 273 ? -2.828 -24.875 -3.012 1 95.38 273 PRO A N 1
ATOM 2094 C CA . PRO A 1 273 ? -2.84 -25.75 -4.18 1 95.38 273 PRO A CA 1
ATOM 2095 C C . PRO A 1 273 ? -4.125 -26.578 -4.293 1 95.38 273 PRO A C 1
ATOM 2097 O O . PRO A 1 273 ? -4.887 -26.672 -3.324 1 95.38 273 PRO A O 1
ATOM 2100 N N . PHE A 1 274 ? -4.363 -27.062 -5.453 1 93.19 274 PHE A N 1
ATOM 2101 C CA . PHE A 1 274 ? -5.328 -28.141 -5.59 1 93.19 274 PHE A CA 1
ATOM 2102 C C . PHE A 1 274 ? -4.621 -29.484 -5.715 1 93.19 274 PHE A C 1
ATOM 2104 O O . PHE A 1 274 ? -3.51 -29.562 -6.246 1 93.19 274 PHE A O 1
ATOM 2111 N N . PHE A 1 275 ? -5.27 -30.516 -5.16 1 94.62 275 PHE A N 1
ATOM 2112 C CA . PHE A 1 275 ? -4.777 -31.875 -5.328 1 94.62 275 PHE A CA 1
ATOM 2113 C C . PHE A 1 275 ? -5.199 -32.438 -6.68 1 94.62 275 PHE A C 1
ATOM 2115 O O . PHE A 1 275 ? -4.426 -33.125 -7.34 1 94.62 275 PHE A O 1
ATOM 2122 N N . ASP A 1 276 ? -6.387 -32.125 -7.027 1 93.19 276 ASP A N 1
ATOM 2123 C CA . ASP A 1 276 ? -7.016 -32.531 -8.281 1 93.19 276 ASP A CA 1
ATOM 2124 C C . ASP A 1 276 ? -7.883 -31.406 -8.844 1 93.19 276 ASP A C 1
ATOM 2126 O O . ASP A 1 276 ? -8.898 -31.031 -8.242 1 93.19 276 ASP A O 1
ATOM 2130 N N . MET A 1 277 ? -7.496 -30.953 -10.047 1 92.31 277 MET A N 1
ATOM 2131 C CA . MET A 1 277 ? -8.195 -29.812 -10.617 1 92.31 277 MET A CA 1
ATOM 2132 C C . MET A 1 277 ? -9.633 -30.172 -10.984 1 92.31 277 MET A C 1
ATOM 2134 O O . MET A 1 277 ? -10.5 -29.312 -11.055 1 92.31 277 MET A O 1
ATOM 2138 N N . TRP A 1 278 ? -9.828 -31.391 -11.281 1 86.19 278 TRP A N 1
ATOM 2139 C CA . TRP A 1 278 ? -11.172 -31.859 -11.594 1 86.19 278 TRP A CA 1
ATOM 2140 C C . TRP A 1 278 ? -12.133 -31.562 -10.445 1 86.19 278 TRP A C 1
ATOM 2142 O O . TRP A 1 278 ? -13.25 -31.078 -10.672 1 86.19 278 TRP A O 1
ATOM 2152 N N . ASP A 1 279 ? -11.68 -31.781 -9.266 1 78.94 279 ASP A N 1
ATOM 2153 C CA . ASP A 1 279 ? -12.5 -31.5 -8.094 1 78.94 279 ASP A CA 1
ATOM 2154 C C . ASP A 1 279 ? -12.766 -30 -7.961 1 78.94 279 ASP A C 1
ATOM 2156 O O . ASP A 1 279 ? -13.859 -29.594 -7.566 1 78.94 279 ASP A O 1
ATOM 2160 N N . PHE A 1 280 ? -11.805 -29.328 -8.359 1 69.31 280 PHE A N 1
ATOM 2161 C CA . PHE A 1 280 ? -11.883 -27.875 -8.328 1 69.31 280 PHE A CA 1
ATOM 2162 C C . PHE A 1 280 ? -12.898 -27.375 -9.344 1 69.31 280 PHE A C 1
ATOM 2164 O O . PHE A 1 280 ? -13.742 -26.531 -9.016 1 69.31 280 PHE A O 1
ATOM 2171 N N . GLY A 1 281 ? -12.906 -27.812 -10.508 1 74.19 281 GLY A N 1
ATOM 2172 C CA . GLY A 1 281 ? -13.766 -27.359 -11.602 1 74.19 281 GLY A CA 1
ATOM 2173 C C . GLY A 1 281 ? -15.203 -27.797 -11.453 1 74.19 281 GLY A C 1
ATOM 2174 O O . GLY A 1 281 ? -16.109 -27.156 -11.969 1 74.19 281 GLY A O 1
ATOM 2175 N N . THR A 1 282 ? -15.328 -28.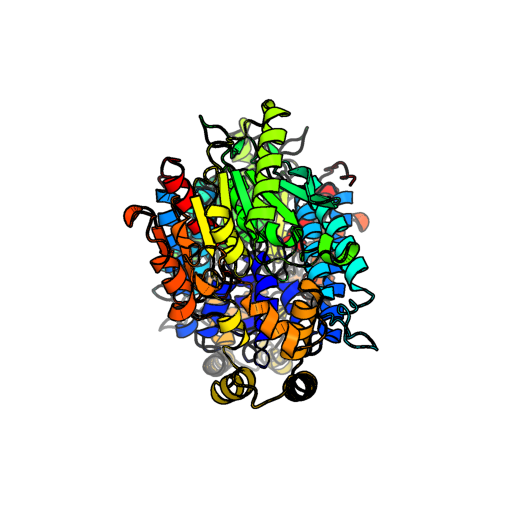844 -10.648 1 72.94 282 THR A N 1
ATOM 2176 C CA . THR A 1 282 ? -16.672 -29.422 -10.57 1 72.94 282 THR A CA 1
ATOM 2177 C C . THR A 1 282 ? -17.297 -29.156 -9.203 1 72.94 282 THR A C 1
ATOM 2179 O O . THR A 1 282 ? -18.375 -29.672 -8.898 1 72.94 282 THR A O 1
ATOM 2182 N N . ALA A 1 283 ? -16.547 -28.375 -8.516 1 66.38 283 ALA A N 1
ATOM 2183 C CA . ALA A 1 283 ? -16.969 -28.203 -7.129 1 66.38 283 ALA A CA 1
ATOM 2184 C C . ALA A 1 283 ? -18.391 -27.672 -7.055 1 66.38 283 ALA A C 1
ATOM 2186 O O . ALA A 1 283 ? -19.125 -27.953 -6.102 1 66.38 283 ALA A O 1
ATOM 2187 N N . HIS A 1 284 ? -18.766 -27.016 -8.047 1 63.56 284 HIS A N 1
ATOM 2188 C CA . HIS A 1 284 ? -20.094 -26.422 -7.965 1 63.56 284 HIS A CA 1
ATOM 2189 C C . HIS A 1 284 ? -21.062 -27.078 -8.945 1 63.56 284 HIS A C 1
ATOM 2191 O O . HIS A 1 284 ? -22.141 -26.562 -9.211 1 63.56 284 HIS A O 1
ATOM 2197 N N . VAL A 1 285 ? -20.641 -28.141 -9.469 1 69.25 285 VAL A N 1
ATOM 2198 C CA . VAL A 1 285 ? -21.484 -28.891 -10.391 1 69.25 285 VAL A CA 1
ATOM 2199 C C . VAL A 1 285 ? -22.188 -30.031 -9.648 1 69.25 285 VAL A C 1
ATOM 2201 O O . VAL A 1 285 ? -21.578 -30.688 -8.797 1 69.25 285 VAL A O 1
ATOM 2204 N N . SER A 1 286 ? -23.5 -30.078 -9.836 1 68 286 SER A N 1
ATOM 2205 C CA . SER A 1 286 ? -24.266 -31.141 -9.211 1 68 286 SER A CA 1
ATOM 2206 C C . SER A 1 286 ? -23.625 -32.5 -9.453 1 68 286 SER A C 1
ATOM 2208 O O . SER A 1 286 ? -23.234 -32.812 -10.578 1 68 286 SER A O 1
ATOM 2210 N N . ARG A 1 287 ? -23.469 -33.188 -8.367 1 72.06 287 ARG A N 1
ATOM 2211 C CA . ARG A 1 287 ? -22.859 -34.5 -8.445 1 72.06 287 ARG A CA 1
ATOM 2212 C C . ARG A 1 287 ? -23.672 -35.438 -9.336 1 72.06 287 ARG A C 1
ATOM 2214 O O . ARG A 1 287 ? -23.109 -36.25 -10.062 1 72.06 287 ARG A O 1
ATOM 2221 N N . LEU A 1 288 ? -24.891 -35.25 -9.219 1 68.25 288 LEU A N 1
ATOM 2222 C CA . LEU A 1 288 ? -25.781 -36.062 -10.047 1 68.25 288 LEU A CA 1
ATOM 2223 C C . LEU A 1 288 ? -25.547 -35.781 -11.523 1 68.25 288 LEU A C 1
ATOM 2225 O O . LEU A 1 288 ? -25.469 -36.688 -12.336 1 68.25 288 LEU A O 1
ATOM 2229 N N . PHE A 1 289 ? -25.344 -34.562 -11.727 1 70.62 289 PHE A N 1
ATOM 2230 C CA . PHE A 1 289 ? -25.109 -34.156 -13.102 1 70.62 289 PHE A CA 1
ATOM 2231 C C . PHE A 1 289 ? -23.766 -34.656 -13.594 1 70.62 289 PHE A C 1
ATOM 2233 O O . PHE A 1 289 ? -23.672 -35.188 -14.703 1 70.62 289 PHE A O 1
ATOM 2240 N N . LEU A 1 290 ? -22.859 -34.594 -12.773 1 75.5 290 LEU A N 1
ATOM 2241 C CA . LEU A 1 290 ? -21.516 -35.062 -13.117 1 75.5 290 LEU A CA 1
ATOM 2242 C C . LEU A 1 290 ? -21.5 -36.562 -13.328 1 75.5 290 LEU A C 1
ATOM 2244 O O . LEU A 1 290 ? -20.859 -37.062 -14.266 1 75.5 290 LEU A O 1
ATOM 2248 N N . SER A 1 291 ? -22.219 -37.188 -12.484 1 74.12 291 SER A N 1
ATOM 2249 C CA . SER A 1 291 ? -22.312 -38.656 -12.617 1 74.12 291 SER A CA 1
ATOM 2250 C C . SER A 1 291 ? -23 -39.062 -13.914 1 74.12 291 SER A C 1
ATOM 2252 O O . SER A 1 291 ? -22.578 -39.969 -14.594 1 74.12 291 SER A O 1
ATOM 2254 N N . ALA A 1 292 ? -24 -38.406 -14.188 1 74.19 292 ALA A N 1
ATOM 2255 C CA . ALA A 1 292 ? -24.734 -38.688 -15.422 1 74.19 292 ALA A CA 1
ATOM 2256 C C . ALA A 1 292 ? -23.844 -38.438 -16.641 1 74.19 292 ALA A C 1
ATOM 2258 O O . ALA A 1 292 ? -23.891 -39.219 -17.609 1 74.19 292 ALA A O 1
ATOM 2259 N N . TRP A 1 293 ? -23.078 -37.5 -16.547 1 77.25 293 TRP A N 1
ATOM 2260 C CA . TRP A 1 293 ? -22.172 -37.188 -17.641 1 77.25 293 TRP A CA 1
ATOM 2261 C C . TRP A 1 293 ? -21.047 -38.219 -17.75 1 77.25 293 TRP A C 1
ATOM 2263 O O . TRP A 1 293 ? -20.812 -38.75 -18.828 1 77.25 293 TRP A O 1
ATOM 2273 N N . MET A 1 294 ? -20.547 -38.594 -16.672 1 79.69 294 MET A N 1
ATOM 2274 C CA . MET A 1 294 ? -19.375 -39.5 -16.672 1 79.69 294 MET A CA 1
ATOM 2275 C C . MET A 1 294 ? -19.766 -40.906 -17 1 79.69 294 MET A C 1
ATOM 2277 O O . MET A 1 294 ? -18.969 -41.656 -17.562 1 79.69 294 MET A O 1
ATOM 2281 N N . ASN A 1 295 ? -21.016 -41.156 -16.719 1 80.88 295 ASN A N 1
ATOM 2282 C CA . ASN A 1 295 ? -21.5 -42.469 -17.016 1 80.88 295 ASN A CA 1
ATOM 2283 C 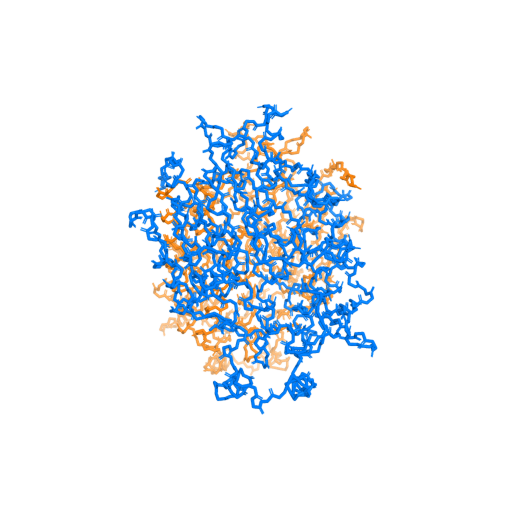C . ASN A 1 295 ? -22.062 -42.562 -18.438 1 80.88 295 ASN A C 1
ATOM 2285 O O . ASN A 1 295 ? -22.594 -43.625 -18.844 1 80.88 295 ASN A O 1
ATOM 2289 N N . GLY A 1 296 ? -21.938 -41.5 -19.109 1 77.69 296 GLY A N 1
ATOM 2290 C CA . GLY A 1 296 ? -22.312 -41.5 -20.516 1 77.69 296 GLY A CA 1
ATOM 2291 C C . GLY A 1 296 ? -23.797 -41.281 -20.75 1 77.69 296 GLY A C 1
ATOM 2292 O O . GLY A 1 296 ? -24.281 -41.344 -21.875 1 77.69 296 GLY A O 1
ATOM 2293 N N . TRP A 1 297 ? -24.453 -40.969 -19.688 1 77.44 297 TRP A N 1
ATOM 2294 C CA . TRP A 1 297 ? -25.891 -40.719 -19.812 1 77.44 297 TRP A CA 1
ATOM 2295 C C . TRP A 1 297 ? -26.172 -39.344 -20.422 1 77.44 297 TRP A C 1
ATOM 2297 O O . TRP A 1 297 ? -27.266 -39.094 -20.938 1 77.44 297 TRP A O 1
ATOM 2307 N N . MET A 1 298 ? -25.234 -38.562 -20.328 1 78.69 298 MET A N 1
ATOM 2308 C CA . MET A 1 298 ? -25.297 -37.25 -20.938 1 78.69 298 MET A CA 1
ATOM 2309 C C . MET A 1 298 ? -24.141 -37.031 -21.891 1 78.69 298 MET A C 1
ATOM 2311 O O . MET A 1 298 ? -22.984 -37.25 -21.531 1 78.69 298 MET A O 1
ATOM 2315 N N . SER A 1 299 ? -24.547 -36.688 -23.125 1 82.31 299 SER A N 1
ATOM 2316 C CA . SER A 1 299 ? -23.5 -36.531 -24.141 1 82.31 299 SER A CA 1
ATOM 2317 C C . SER A 1 299 ? -22.734 -35.219 -23.922 1 82.31 299 SER A C 1
ATOM 2319 O O . SER A 1 299 ? -23.203 -34.312 -23.219 1 82.31 299 SER A O 1
ATOM 2321 N N . ARG A 1 300 ? -21.594 -35.25 -24.484 1 85.31 300 ARG A N 1
ATOM 2322 C CA . ARG A 1 300 ? -20.75 -34.062 -24.469 1 85.31 300 ARG A CA 1
ATOM 2323 C C . ARG A 1 300 ? -21.5 -32.844 -25.062 1 85.31 300 ARG A C 1
ATOM 2325 O O . ARG A 1 300 ? -21.344 -31.734 -24.594 1 85.31 300 ARG A O 1
ATOM 2332 N N . ASP A 1 301 ? -22.328 -33.125 -25.969 1 85.56 301 ASP A N 1
ATOM 2333 C CA . ASP A 1 301 ? -23.078 -32.031 -26.625 1 85.56 301 ASP A CA 1
ATOM 2334 C C . ASP A 1 301 ? -24.078 -31.391 -25.672 1 85.56 301 ASP A C 1
ATOM 2336 O O . ASP A 1 301 ? -24.297 -30.188 -25.734 1 85.56 301 ASP A O 1
ATOM 2340 N N . VAL A 1 302 ? -24.531 -32.188 -24.844 1 85 302 VAL A N 1
ATOM 2341 C CA . VAL A 1 302 ? -25.5 -31.688 -23.891 1 85 302 VAL A CA 1
ATOM 2342 C C . VAL A 1 302 ? -24.797 -30.781 -22.875 1 85 302 VAL A C 1
ATOM 2344 O O . VAL A 1 302 ? -25.312 -29.703 -22.531 1 85 302 VAL A O 1
ATOM 2347 N N . ILE A 1 303 ? -23.688 -31.25 -22.469 1 84.31 303 ILE A N 1
ATOM 2348 C CA . ILE A 1 303 ? -22.906 -30.453 -21.516 1 84.31 303 ILE A CA 1
ATOM 2349 C C . ILE A 1 303 ? -22.5 -29.141 -22.156 1 84.31 303 ILE A C 1
ATOM 2351 O O . ILE A 1 303 ? -22.625 -28.078 -21.547 1 84.31 303 ILE A O 1
ATOM 2355 N N . ASP A 1 304 ? -22.062 -29.219 -23.297 1 87.31 304 ASP A N 1
ATOM 2356 C CA . ASP A 1 304 ? -21.625 -28.031 -24 1 87.31 304 ASP A CA 1
ATOM 2357 C C . ASP A 1 304 ? -22.781 -27.031 -24.172 1 87.31 304 ASP A C 1
ATOM 2359 O O . ASP A 1 304 ? -22.594 -25.828 -24 1 87.31 304 ASP A O 1
ATOM 2363 N N . THR A 1 305 ? -23.875 -27.562 -24.516 1 85.75 305 THR A N 1
ATOM 2364 C CA . THR A 1 305 ? -25.047 -26.719 -24.703 1 85.75 305 THR A CA 1
ATOM 2365 C C . THR A 1 305 ? -25.453 -26.062 -23.375 1 85.75 305 THR A C 1
ATOM 2367 O O . THR A 1 305 ? -25.766 -24.875 -23.344 1 85.75 305 THR A O 1
ATOM 2370 N N . LEU A 1 306 ? -25.391 -26.875 -22.422 1 81.94 306 LEU A N 1
ATOM 2371 C CA . LEU A 1 306 ? -25.75 -26.375 -21.094 1 81.94 306 LEU A CA 1
ATOM 2372 C C . LEU A 1 306 ? -24.797 -25.281 -20.641 1 81.94 306 LEU A C 1
ATOM 2374 O O . LEU A 1 306 ? -25.219 -24.203 -20.203 1 81.94 306 LEU A O 1
ATOM 2378 N N . MET A 1 307 ? -23.578 -25.562 -20.75 1 83.62 307 MET A N 1
ATOM 2379 C CA . MET A 1 307 ? -22.578 -24.609 -20.328 1 83.62 307 MET A CA 1
ATOM 2380 C C . MET A 1 307 ? -22.625 -23.344 -21.172 1 83.62 307 MET A C 1
ATOM 2382 O O . MET A 1 307 ? -22.438 -22.234 -20.672 1 83.62 307 MET A O 1
ATOM 2386 N N . ASN A 1 308 ? -22.875 -23.469 -22.375 1 84.94 308 ASN A N 1
ATOM 2387 C CA . ASN A 1 308 ? -23 -22.328 -23.281 1 84.94 308 ASN A CA 1
ATOM 2388 C C . ASN A 1 308 ? -24.203 -21.469 -22.938 1 84.94 308 ASN A C 1
ATOM 2390 O O . ASN A 1 308 ? -24.172 -20.25 -23.094 1 84.94 308 ASN A O 1
ATOM 2394 N N . THR A 1 309 ? -25.203 -22.109 -22.453 1 84.44 309 THR A N 1
ATOM 2395 C CA . THR A 1 309 ? -26.391 -21.375 -22.031 1 84.44 309 THR A CA 1
ATOM 2396 C C . THR A 1 309 ? -26.125 -20.641 -20.719 1 84.44 309 THR A C 1
ATOM 2398 O O . THR A 1 309 ? -26.453 -19.469 -20.578 1 84.44 309 THR A O 1
ATOM 2401 N N . LEU A 1 310 ? -25.531 -21.344 -19.828 1 82.06 310 LEU A N 1
ATOM 2402 C CA . LEU A 1 310 ? -25.281 -20.766 -18.516 1 82.06 310 LEU A CA 1
ATOM 2403 C C . LEU A 1 310 ? -24.328 -19.578 -18.609 1 82.06 310 LEU A C 1
ATOM 2405 O O . LEU A 1 310 ? -24.5 -18.594 -17.891 1 82.06 310 LEU A O 1
ATOM 2409 N N . LYS A 1 311 ? -23.406 -19.734 -19.406 1 86.75 311 LYS A N 1
ATOM 2410 C CA . LYS A 1 311 ? -22.406 -18.672 -19.5 1 86.75 311 LYS A CA 1
ATOM 2411 C C . LYS A 1 311 ? -23.031 -17.391 -20.047 1 86.75 311 LYS A C 1
ATOM 2413 O O . LYS A 1 311 ? -22.469 -16.297 -19.906 1 86.75 311 LYS A O 1
ATOM 2418 N N . THR A 1 312 ? -24.141 -17.484 -20.734 1 83.75 312 THR A N 1
ATOM 2419 C CA . THR A 1 312 ? -24.828 -16.312 -21.234 1 83.75 312 THR A CA 1
ATOM 2420 C C . THR A 1 312 ? -25.406 -15.492 -20.078 1 83.75 312 THR A C 1
ATOM 2422 O O . THR A 1 312 ? -25.672 -14.297 -20.219 1 83.75 312 THR A O 1
ATOM 2425 N N . PHE A 1 313 ? -25.484 -16.203 -18.938 1 84.38 313 PHE A N 1
ATOM 2426 C CA . PHE A 1 313 ? -26.156 -15.547 -17.812 1 84.38 313 PHE A CA 1
ATOM 2427 C C . PHE A 1 313 ? -25.172 -15.195 -16.719 1 84.38 313 PHE A C 1
ATOM 2429 O O . PHE A 1 313 ? -25.516 -14.477 -15.773 1 84.38 313 PHE A O 1
ATOM 2436 N N . SER A 1 314 ? -24.031 -15.648 -16.844 1 89.88 314 SER A N 1
ATOM 2437 C CA . SER A 1 314 ? -23 -15.406 -15.836 1 89.88 314 SER A CA 1
ATOM 2438 C C . SER A 1 314 ? -21.688 -14.977 -16.484 1 89.88 314 SER A C 1
ATOM 2440 O O . SER A 1 314 ? -20.969 -15.805 -17.047 1 89.88 314 SER A O 1
ATOM 2442 N N . PHE A 1 315 ? -21.344 -13.773 -16.25 1 92.81 315 PHE A N 1
ATOM 2443 C CA . PHE A 1 315 ? -20.094 -13.289 -16.812 1 92.81 315 PHE A CA 1
ATOM 2444 C C . PHE A 1 315 ? -18.906 -14.039 -16.219 1 92.81 315 PHE A C 1
ATOM 2446 O O . PHE A 1 315 ? -17.938 -14.352 -16.938 1 92.81 315 PHE A O 1
ATOM 2453 N N . GLN A 1 316 ? -18.969 -14.289 -14.938 1 92 316 GLN A N 1
ATOM 2454 C CA . GLN A 1 316 ? -17.875 -15.016 -14.289 1 92 316 GLN A CA 1
ATOM 2455 C C . GLN A 1 316 ? -17.656 -16.375 -14.953 1 92 316 GLN A C 1
ATOM 2457 O O . GLN A 1 316 ? -16.516 -16.75 -15.227 1 92 316 GLN A O 1
ATOM 2462 N N . LEU A 1 317 ? -18.734 -17.094 -15.164 1 90.25 317 LEU A N 1
ATOM 2463 C CA . LEU A 1 317 ? -18.609 -18.406 -15.805 1 90.25 317 LEU A CA 1
ATOM 2464 C C . LEU A 1 317 ? -18.078 -18.266 -17.219 1 90.25 317 LEU A C 1
ATOM 2466 O O . LEU A 1 317 ? -17.219 -19.047 -17.641 1 90.25 317 LEU A O 1
ATOM 2470 N N . LYS A 1 318 ? -18.625 -17.328 -17.922 1 92.81 318 LYS A N 1
ATOM 2471 C CA . LYS A 1 318 ? -18.141 -17.062 -19.281 1 92.81 318 LYS A CA 1
ATOM 2472 C C . LYS A 1 318 ? -16.641 -16.797 -19.281 1 92.81 318 LYS A C 1
ATOM 2474 O O . LYS A 1 318 ? -15.906 -17.328 -20.109 1 92.81 318 LYS A O 1
ATOM 2479 N N . TRP A 1 319 ? -16.188 -16 -18.344 1 94.56 319 TRP A N 1
ATOM 2480 C CA . TRP A 1 319 ? -14.773 -15.648 -18.219 1 94.56 319 TRP A CA 1
ATOM 2481 C C . TRP A 1 319 ? -13.938 -16.875 -17.859 1 94.56 319 TRP A C 1
ATOM 2483 O O . TRP A 1 319 ? -12.875 -17.109 -18.438 1 94.56 319 TRP A O 1
ATOM 2493 N N . GLU A 1 320 ? -14.406 -17.688 -16.969 1 91.62 320 GLU A N 1
ATOM 2494 C CA . GLU A 1 320 ? -13.688 -18.875 -16.5 1 91.62 320 GLU A CA 1
ATOM 2495 C C . GLU A 1 320 ? -13.5 -19.875 -17.641 1 91.62 320 GLU A C 1
ATOM 2497 O O . GLU A 1 320 ? -12.414 -20.438 -17.812 1 91.62 320 GLU A O 1
ATOM 2502 N N . ILE A 1 321 ? -14.555 -20.062 -18.391 1 90.94 321 ILE A N 1
ATOM 2503 C CA . ILE A 1 321 ? -14.477 -20.969 -19.531 1 90.94 321 ILE A CA 1
ATOM 2504 C C . ILE A 1 321 ? -13.516 -20.406 -20.578 1 90.94 321 ILE A C 1
ATOM 2506 O O . ILE A 1 321 ? -12.719 -21.141 -21.156 1 90.94 321 ILE A O 1
ATOM 2510 N N . SER A 1 322 ? -13.633 -19.141 -20.766 1 93.69 322 SER A N 1
ATOM 2511 C CA . SER A 1 322 ? -12.758 -18.453 -21.703 1 93.69 322 SER A CA 1
ATOM 2512 C C . SER A 1 322 ? -11.289 -18.625 -21.312 1 93.69 322 SER A C 1
ATOM 2514 O O . SER A 1 322 ? -10.469 -19.016 -22.156 1 93.69 322 SER A O 1
ATOM 2516 N N . VAL A 1 323 ? -10.961 -18.391 -20.094 1 93.94 323 VAL A N 1
ATOM 2517 C CA . VAL A 1 323 ? -9.578 -18.422 -19.625 1 93.94 323 VAL A CA 1
ATOM 2518 C C . VAL A 1 323 ? -9.047 -19.859 -19.656 1 93.94 323 VAL A C 1
ATOM 2520 O O . VAL A 1 323 ? -7.957 -20.109 -20.156 1 93.94 323 VAL A O 1
ATOM 2523 N N . ALA A 1 324 ? -9.82 -20.734 -19.156 1 93.62 324 ALA A N 1
ATOM 2524 C CA . ALA A 1 324 ? -9.406 -22.141 -19.141 1 93.62 324 ALA A CA 1
ATOM 2525 C C . ALA A 1 324 ? -9.227 -22.672 -20.562 1 93.62 324 ALA A C 1
ATOM 2527 O O . ALA A 1 324 ? -8.234 -23.328 -20.875 1 93.62 324 ALA A O 1
ATOM 2528 N N . GLY A 1 325 ? -10.242 -22.344 -21.391 1 94.06 325 GLY A N 1
ATOM 2529 C CA . GLY A 1 325 ? -10.133 -22.766 -22.781 1 94.06 325 GLY A CA 1
ATOM 2530 C C . GLY A 1 325 ? -8.898 -22.219 -23.469 1 94.06 325 GLY A C 1
ATOM 2531 O O . GLY A 1 325 ? -8.273 -22.922 -24.266 1 94.06 325 GLY A O 1
ATOM 2532 N N . THR A 1 326 ? -8.57 -21.016 -23.125 1 95.69 326 THR A N 1
ATOM 2533 C CA . THR A 1 326 ? -7.43 -20.359 -23.766 1 95.69 326 THR A CA 1
ATOM 2534 C C . THR A 1 326 ? -6.121 -21.016 -23.344 1 95.69 326 THR A C 1
ATOM 2536 O O . THR A 1 326 ? -5.312 -21.406 -24.203 1 95.69 326 THR A O 1
ATOM 2539 N N . PHE A 1 327 ? -5.938 -21.25 -22 1 95.75 327 PHE A N 1
ATOM 2540 C CA . PHE A 1 327 ? -4.621 -21.734 -21.609 1 95.75 327 PHE A CA 1
ATOM 2541 C C . PHE A 1 327 ? -4.535 -23.25 -21.781 1 95.75 327 PHE A C 1
ATOM 2543 O O . PHE A 1 327 ? -3.439 -23.812 -21.781 1 95.75 327 PHE A O 1
ATOM 2550 N N . PHE A 1 328 ? -5.652 -23.891 -22.062 1 95.56 328 PHE A N 1
ATOM 2551 C CA . PHE A 1 328 ? -5.629 -25.312 -22.391 1 95.56 328 PHE A CA 1
ATOM 2552 C C . PHE A 1 328 ? -5.621 -25.531 -23.891 1 95.56 328 PHE A C 1
ATOM 2554 O O . PHE A 1 328 ? -5.363 -26.625 -24.375 1 95.56 328 PHE A O 1
ATOM 2561 N N . GLY A 1 329 ? -5.949 -24.531 -24.703 1 95.25 329 GLY A N 1
ATOM 2562 C CA . GLY A 1 329 ? -6.059 -24.656 -26.141 1 95.25 329 GLY A CA 1
ATOM 2563 C C . GLY A 1 329 ? -7.277 -25.438 -26.594 1 95.25 329 GLY A C 1
ATOM 2564 O O . GLY A 1 329 ? -7.211 -26.234 -27.531 1 95.25 329 GLY A O 1
ATOM 2565 N N . LEU A 1 330 ? -8.336 -25.266 -25.812 1 94.69 330 LEU A N 1
ATOM 2566 C CA . LEU A 1 330 ? -9.57 -26 -26.078 1 94.69 330 LEU A CA 1
ATOM 2567 C C . LEU A 1 330 ? -10.758 -25.047 -26.188 1 94.69 330 LEU A C 1
ATOM 2569 O O . LEU A 1 330 ? -10.742 -23.969 -25.578 1 94.69 330 LEU A O 1
ATOM 2573 N N . SER A 1 331 ? -11.781 -25.391 -26.938 1 92.5 331 SER A N 1
ATOM 2574 C CA . SER A 1 331 ? -12.914 -24.484 -27.109 1 92.5 331 SER A CA 1
ATOM 2575 C C . SER A 1 331 ? -14.203 -25.109 -26.594 1 92.5 331 SER A C 1
ATOM 2577 O O . SER A 1 331 ? -15.188 -24.406 -26.344 1 92.5 331 SER A O 1
ATOM 2579 N N . SER A 1 332 ? -14.25 -26.438 -26.391 1 90.19 332 SER A N 1
ATOM 2580 C CA . SER A 1 332 ? -15.422 -27.141 -25.875 1 90.19 332 SER A CA 1
ATOM 2581 C C . SER A 1 332 ? -15.414 -27.156 -24.344 1 90.19 332 SER A C 1
ATOM 2583 O O . SER A 1 332 ? -14.461 -27.656 -23.734 1 90.19 332 SER A O 1
ATOM 2585 N N . PRO A 1 333 ? -16.5 -26.688 -23.734 1 88.75 333 PRO A N 1
ATOM 2586 C CA . PRO A 1 333 ? -16.547 -26.719 -22.281 1 88.75 333 PRO A CA 1
ATOM 2587 C C . PRO A 1 333 ? -16.375 -28.125 -21.719 1 88.75 333 PRO A C 1
ATOM 2589 O O . PRO A 1 333 ? -15.727 -28.312 -20.688 1 88.75 333 PRO A O 1
ATOM 2592 N N . SER A 1 334 ? -16.984 -29.094 -22.359 1 88.44 334 SER A N 1
ATOM 2593 C CA . SER A 1 334 ? -16.828 -30.469 -21.891 1 88.44 334 SER A CA 1
ATOM 2594 C C . SER A 1 334 ? -15.391 -30.938 -22 1 88.44 334 SER A C 1
ATOM 2596 O O . SER A 1 334 ? -14.875 -31.609 -21.109 1 88.44 334 SER A O 1
ATOM 2598 N N . ASP A 1 335 ? -14.742 -30.609 -23.109 1 91.06 335 ASP A N 1
ATOM 2599 C CA . ASP A 1 335 ? -13.344 -30.984 -23.281 1 91.06 335 ASP A CA 1
ATOM 2600 C C . ASP A 1 335 ? -12.461 -30.281 -22.25 1 91.06 335 ASP A C 1
ATOM 2602 O O . ASP A 1 335 ? -11.484 -30.844 -21.766 1 91.06 335 ASP A O 1
ATOM 2606 N N . ILE A 1 336 ? -12.797 -29.047 -21.969 1 91.38 336 ILE A N 1
ATOM 2607 C CA . ILE A 1 336 ? -12.07 -28.281 -20.953 1 91.38 336 ILE A CA 1
ATOM 2608 C C . ILE A 1 336 ? -12.164 -29 -19.609 1 91.38 336 ILE A C 1
ATOM 2610 O O . ILE A 1 336 ? -11.148 -29.219 -18.938 1 91.38 336 ILE A O 1
ATOM 2614 N N . LEU A 1 337 ? -13.344 -29.359 -19.25 1 89.44 337 LEU A N 1
ATOM 2615 C CA . LEU A 1 337 ? -13.555 -30.047 -17.969 1 89.44 337 LEU A CA 1
ATOM 2616 C C . LEU A 1 337 ? -12.805 -31.375 -17.938 1 89.44 337 LEU A C 1
ATOM 2618 O O . LEU A 1 337 ? -12.172 -31.703 -16.938 1 89.44 337 LEU A O 1
ATOM 2622 N N . LEU A 1 338 ? -12.906 -32.062 -18.969 1 90.44 338 LEU A N 1
ATOM 2623 C CA . LEU A 1 338 ? -12.219 -33.375 -19.031 1 90.44 338 LEU A CA 1
ATOM 2624 C C . LEU A 1 338 ? -10.711 -33.188 -18.969 1 90.44 338 LEU A C 1
ATOM 2626 O O . LEU A 1 338 ? -10 -34 -18.375 1 90.44 338 LEU A O 1
ATOM 2630 N N . HIS A 1 339 ? -10.258 -32.125 -19.641 1 93.06 339 HIS A N 1
ATOM 2631 C CA . HIS A 1 339 ? -8.828 -31.859 -19.656 1 93.06 339 HIS A CA 1
ATOM 2632 C C . HIS A 1 339 ? -8.328 -31.531 -18.25 1 93.06 339 HIS A C 1
ATOM 2634 O O . HIS A 1 339 ? -7.172 -31.812 -17.906 1 93.06 339 HIS A O 1
ATOM 2640 N N . MET A 1 340 ? -9.125 -30.953 -17.375 1 93.31 340 MET A N 1
ATOM 2641 C CA . MET A 1 340 ? -8.766 -30.609 -16.016 1 93.31 340 MET A CA 1
ATOM 2642 C C . MET A 1 340 ? -8.391 -31.859 -15.219 1 93.31 340 MET A C 1
ATOM 2644 O O . MET A 1 340 ? -7.578 -31.781 -14.289 1 93.31 340 MET A O 1
ATOM 2648 N N . LYS A 1 341 ? -8.891 -32.969 -15.609 1 91.75 341 LYS A N 1
ATOM 2649 C CA . LYS A 1 341 ? -8.594 -34.25 -14.938 1 91.75 341 LYS A CA 1
ATOM 2650 C C . LYS A 1 341 ? -7.102 -34.562 -15.016 1 91.75 341 LYS A C 1
ATOM 2652 O O . LYS A 1 341 ? -6.566 -35.25 -14.148 1 91.75 341 LYS A O 1
ATOM 2657 N N . LYS A 1 342 ? -6.535 -34.031 -16.031 1 95.31 342 LYS A N 1
ATOM 2658 C CA . LYS A 1 342 ? -5.125 -34.312 -16.266 1 95.31 342 LYS A CA 1
ATOM 2659 C C . LYS A 1 342 ? -4.246 -33.594 -15.25 1 95.31 342 LYS A C 1
ATOM 2661 O O . LYS A 1 342 ? -3.086 -33.938 -15.047 1 95.31 342 LYS A O 1
ATOM 2666 N N . PHE A 1 343 ? -4.719 -32.562 -14.672 1 96.44 343 PHE A N 1
ATOM 2667 C CA . PHE A 1 343 ? -3.994 -31.781 -13.664 1 96.44 343 PHE A CA 1
ATOM 2668 C C . PHE A 1 343 ? -4.27 -32.312 -12.266 1 96.44 343 PHE A C 1
ATOM 2670 O O . PHE A 1 343 ? -5.102 -31.766 -11.539 1 96.44 343 PHE A O 1
ATOM 2677 N N . SER A 1 344 ? -3.584 -33.344 -11.977 1 96.12 344 SER A N 1
ATOM 2678 C CA . SER A 1 344 ? -3.832 -34.094 -10.734 1 96.12 344 SER A CA 1
ATOM 2679 C C . SER A 1 344 ? -2.533 -34.625 -10.141 1 96.12 344 SER A C 1
ATOM 2681 O O . SER A 1 344 ? -1.592 -34.938 -10.875 1 96.12 344 SER A O 1
ATOM 2683 N N . LEU A 1 345 ? -2.506 -34.719 -8.836 1 97.19 345 LEU A N 1
ATOM 2684 C CA . LEU A 1 345 ? -1.395 -35.312 -8.102 1 97.19 345 LEU A CA 1
ATOM 2685 C C . LEU A 1 345 ? -1.715 -36.75 -7.719 1 97.19 345 LEU A C 1
ATOM 2687 O O . LEU A 1 345 ? -0.885 -37.438 -7.113 1 97.19 345 LEU A O 1
ATOM 2691 N N . ALA A 1 346 ? -2.836 -37.219 -8.18 1 95.62 346 ALA A N 1
ATOM 2692 C CA . ALA A 1 346 ? -3.314 -38.531 -7.812 1 95.62 346 ALA A CA 1
ATOM 2693 C C . ALA A 1 346 ? -2.596 -39.625 -8.617 1 95.62 346 ALA A C 1
ATOM 2695 O O . ALA A 1 346 ? -2.285 -39.438 -9.797 1 95.62 346 ALA A O 1
ATOM 2696 N N . GLY A 1 347 ? -2.402 -40.781 -8 1 95.19 347 GLY A N 1
ATOM 2697 C CA . GLY A 1 347 ? -1.743 -41.906 -8.641 1 95.19 347 GLY A CA 1
ATOM 2698 C C . GLY A 1 347 ? -2.445 -42.375 -9.898 1 95.19 347 GLY A C 1
ATOM 2699 O O . GLY A 1 347 ? -1.796 -42.812 -10.852 1 95.19 347 GLY A O 1
ATOM 2700 N N . SER A 1 348 ? -3.748 -42.25 -9.953 1 91.12 348 SER A N 1
ATOM 2701 C CA . SER A 1 348 ? -4.539 -42.719 -11.094 1 91.12 348 SER A CA 1
ATOM 2702 C C . SER A 1 348 ? -4.18 -41.938 -12.359 1 91.12 348 SER A C 1
ATOM 2704 O O . SER A 1 348 ? -4.449 -42.375 -13.469 1 91.12 348 SER A O 1
ATOM 2706 N N . GLN A 1 349 ? -3.592 -40.75 -12.125 1 91.81 349 GLN A N 1
ATOM 2707 C CA . GLN A 1 349 ? -3.254 -39.938 -13.266 1 91.81 349 GLN A CA 1
ATOM 2708 C C . GLN A 1 349 ? -1.75 -39.938 -13.531 1 91.81 349 GLN A C 1
ATOM 2710 O O . GLN A 1 349 ? -1.255 -39.156 -14.359 1 91.81 349 GLN A O 1
ATOM 2715 N N . GLN A 1 350 ? -1.056 -40.75 -12.75 1 93.56 350 GLN A N 1
ATOM 2716 C CA . GLN A 1 350 ? 0.385 -40.875 -12.945 1 93.56 350 GLN A CA 1
ATOM 2717 C C . GLN A 1 350 ? 0.727 -42.156 -13.727 1 93.56 350 GLN A C 1
ATOM 2719 O O . GLN A 1 350 ? -0.038 -43.125 -13.719 1 93.56 350 GLN A O 1
ATOM 2724 N N . LYS A 1 351 ? 1.82 -42.188 -14.406 1 91.75 351 LYS A N 1
ATOM 2725 C CA . LYS A 1 351 ? 2.238 -43.312 -15.234 1 91.75 351 LYS A CA 1
ATOM 2726 C C . LYS A 1 351 ? 2.438 -44.562 -14.383 1 91.75 351 LYS A C 1
ATOM 2728 O O . LYS A 1 351 ? 2.109 -45.656 -14.812 1 91.75 351 LYS A O 1
ATOM 2733 N N . ASP A 1 352 ? 2.969 -44.406 -13.219 1 93.12 352 ASP A N 1
ATOM 2734 C CA . ASP A 1 352 ? 3.322 -45.531 -12.398 1 93.12 352 ASP A CA 1
ATOM 2735 C C . ASP A 1 352 ? 2.219 -45.844 -11.391 1 93.12 352 ASP A C 1
ATOM 2737 O O . ASP A 1 352 ? 2.367 -46.75 -10.555 1 93.12 352 ASP A O 1
ATOM 2741 N N . GLY A 1 353 ? 1.171 -45.062 -11.305 1 93.81 353 GLY A N 1
ATOM 2742 C CA . GLY A 1 353 ? 0.008 -45.312 -10.477 1 93.81 353 GLY A CA 1
ATOM 2743 C C . GLY A 1 353 ? 0.193 -44.906 -9.031 1 93.81 353 GLY A C 1
ATOM 2744 O O . GLY A 1 353 ? -0.653 -45.188 -8.18 1 93.81 353 GLY A O 1
ATOM 2745 N N . VAL A 1 354 ? 1.269 -44.219 -8.82 1 95.69 354 VAL A N 1
ATOM 2746 C CA . VAL A 1 354 ? 1.58 -43.781 -7.465 1 95.69 354 VAL A CA 1
ATOM 2747 C C . VAL A 1 354 ? 1.35 -42.281 -7.359 1 95.69 354 VAL A C 1
ATOM 2749 O O . VAL A 1 354 ? 1.657 -41.531 -8.289 1 95.69 354 VAL A O 1
ATOM 2752 N N . ASP A 1 355 ? 0.743 -41.875 -6.195 1 96.81 355 ASP A N 1
ATOM 2753 C CA . ASP A 1 355 ? 0.525 -40.438 -5.992 1 96.81 355 ASP A CA 1
ATOM 2754 C C . ASP A 1 355 ? 1.82 -39.656 -6.184 1 96.81 355 ASP A C 1
ATOM 2756 O O . ASP A 1 355 ? 2.879 -40.062 -5.703 1 96.81 355 ASP A O 1
ATOM 2760 N N . TYR A 1 356 ? 1.689 -38.562 -6.875 1 98.06 356 TYR A N 1
ATOM 2761 C CA . TYR A 1 356 ? 2.875 -37.812 -7.281 1 98.06 356 TYR A CA 1
ATOM 2762 C C . TYR A 1 356 ? 3.643 -37.312 -6.066 1 98.06 356 TYR A C 1
ATOM 2764 O O . TYR A 1 356 ? 4.871 -37.25 -6.086 1 98.06 356 TYR A O 1
ATOM 2772 N N . LEU A 1 357 ? 2.951 -36.969 -4.996 1 98.44 357 LEU A N 1
ATOM 2773 C CA . LEU A 1 357 ? 3.533 -36.312 -3.834 1 98.44 357 LEU A CA 1
ATOM 2774 C C . LEU A 1 357 ? 4.469 -37.25 -3.084 1 98.44 357 LEU A C 1
ATOM 2776 O O . LEU A 1 357 ? 5.266 -36.812 -2.25 1 98.44 357 LEU A O 1
ATOM 2780 N N . THR A 1 358 ? 4.43 -38.562 -3.354 1 98.25 358 THR A N 1
ATOM 2781 C CA . THR A 1 358 ? 5.352 -39.531 -2.74 1 98.25 358 THR A CA 1
ATOM 2782 C C . THR A 1 358 ? 6.781 -39.25 -3.197 1 98.25 358 THR A C 1
ATOM 2784 O O . THR A 1 358 ? 7.734 -39.719 -2.566 1 98.25 358 THR A O 1
ATOM 2787 N N . ARG A 1 359 ? 6.883 -38.531 -4.27 1 98.31 359 ARG A N 1
ATOM 2788 C CA . ARG A 1 359 ? 8.195 -38.25 -4.848 1 98.31 359 ARG A CA 1
ATOM 2789 C C . ARG A 1 359 ? 8.859 -37.062 -4.156 1 98.31 359 ARG A C 1
ATOM 2791 O O . ARG A 1 359 ? 10.055 -36.812 -4.352 1 98.31 359 ARG A O 1
ATOM 2798 N N . VAL A 1 360 ? 8.133 -36.312 -3.41 1 98.81 360 VAL A N 1
ATOM 2799 C CA . VAL A 1 360 ? 8.648 -35.125 -2.752 1 98.81 360 VAL A CA 1
ATOM 2800 C C . VAL A 1 360 ? 9.305 -35.5 -1.428 1 98.81 360 VAL A C 1
ATOM 2802 O O . VAL A 1 360 ? 8.695 -36.188 -0.597 1 98.81 360 VAL A O 1
ATOM 2805 N N . VAL A 1 361 ? 10.547 -35.031 -1.226 1 98.56 361 VAL A N 1
ATOM 2806 C CA . VAL A 1 361 ? 11.258 -35.406 -0.01 1 98.56 361 VAL A CA 1
ATOM 2807 C C . VAL A 1 361 ? 11.758 -34.156 0.708 1 98.56 361 VAL A C 1
ATOM 2809 O O . VAL A 1 361 ? 12.133 -34.219 1.882 1 98.56 361 VAL A O 1
ATOM 2812 N N . CYS A 1 362 ? 11.836 -33 0.047 1 98.69 362 CYS A N 1
ATOM 2813 C CA . CYS A 1 362 ? 12.289 -31.766 0.668 1 98.69 362 CYS A CA 1
ATOM 2814 C C . CYS A 1 362 ? 11.219 -31.188 1.586 1 98.69 362 CYS A C 1
ATOM 2816 O O . CYS A 1 362 ? 10.055 -31.609 1.529 1 98.69 362 CYS A O 1
ATOM 2818 N N . PRO A 1 363 ? 11.555 -30.234 2.529 1 98.88 363 PRO A N 1
ATOM 2819 C CA . PRO A 1 363 ? 10.555 -29.562 3.369 1 98.88 363 PRO A CA 1
ATOM 2820 C C . PRO A 1 363 ? 9.508 -28.812 2.553 1 98.88 363 PRO A C 1
ATOM 2822 O O . PRO A 1 363 ? 9.836 -28.203 1.532 1 98.88 363 PRO A O 1
ATOM 2825 N N . VAL A 1 364 ? 8.219 -28.875 3.041 1 98.94 364 VAL A N 1
ATOM 2826 C CA . VAL A 1 364 ? 7.129 -28.25 2.295 1 98.94 364 VAL A CA 1
ATOM 2827 C C . VAL A 1 364 ? 6.211 -27.5 3.254 1 98.94 364 VAL A C 1
ATOM 2829 O O . VAL A 1 364 ? 5.836 -28.016 4.309 1 98.94 364 VAL A O 1
ATOM 2832 N N . LEU A 1 365 ? 5.953 -26.234 2.936 1 98.81 365 LEU A N 1
ATOM 2833 C CA . LEU A 1 365 ? 4.84 -25.5 3.529 1 98.81 365 LEU A CA 1
ATOM 2834 C C . LEU A 1 365 ? 3.637 -25.5 2.594 1 98.81 365 LEU A C 1
ATOM 2836 O O . LEU A 1 365 ? 3.734 -25.031 1.454 1 98.81 365 LEU A O 1
ATOM 2840 N N . VAL A 1 366 ? 2.535 -26.031 3.033 1 98.12 366 VAL A N 1
ATOM 2841 C CA . VAL A 1 366 ? 1.282 -26 2.287 1 98.12 366 VAL A CA 1
ATOM 2842 C C . VAL A 1 366 ? 0.287 -25.078 2.992 1 98.12 366 VAL A C 1
ATOM 2844 O O . VAL A 1 366 ? 0.055 -25.219 4.195 1 98.12 366 VAL A O 1
ATOM 2847 N N . SER A 1 367 ? -0.222 -24.172 2.25 1 96.12 367 SER A N 1
ATOM 2848 C CA . SER A 1 367 ? -1.223 -23.281 2.836 1 96.12 367 SER A CA 1
ATOM 2849 C C . SER A 1 367 ? -2.605 -23.547 2.246 1 96.12 367 SER A C 1
ATOM 2851 O O . SER A 1 367 ? -2.725 -24.078 1.144 1 96.12 367 SER A O 1
ATOM 2853 N N . GLY A 1 368 ? -3.617 -23.203 3.025 1 92.62 368 GLY A N 1
ATOM 2854 C CA . GLY A 1 368 ? -4.992 -23.219 2.561 1 92.62 368 GLY A CA 1
ATOM 2855 C C . GLY A 1 368 ? -5.711 -21.891 2.746 1 92.62 368 GLY A C 1
ATOM 2856 O O . GLY A 1 368 ? -5.25 -21.031 3.498 1 92.62 368 GLY A O 1
ATOM 2857 N N . SER A 1 369 ? -6.707 -21.719 1.969 1 85.25 369 SER A N 1
ATOM 2858 C CA . SER A 1 369 ? -7.547 -20.531 2.062 1 85.25 369 SER A CA 1
ATOM 2859 C C . SER A 1 369 ? -8.859 -20.844 2.771 1 85.25 369 SER A C 1
ATOM 2861 O O . SER A 1 369 ? -9.711 -21.547 2.236 1 85.25 369 SER A O 1
ATOM 2863 N N . GLY A 1 370 ? -8.977 -20.266 3.957 1 74.31 370 GLY A N 1
ATOM 2864 C CA . GLY A 1 370 ? -10.219 -20.453 4.688 1 74.31 370 GLY A CA 1
ATOM 2865 C C . GLY A 1 370 ? -11.406 -19.781 4.027 1 74.31 370 GLY A C 1
ATOM 2866 O O . GLY A 1 370 ? -12.555 -20.141 4.293 1 74.31 370 GLY A O 1
ATOM 2867 N N . ASN A 1 371 ? -11.141 -18.828 3.189 1 73.88 371 ASN A N 1
ATOM 2868 C CA . ASN A 1 371 ? -12.18 -18.078 2.484 1 73.88 371 ASN A CA 1
ATOM 2869 C C . ASN A 1 371 ? -11.945 -18.094 0.977 1 73.88 371 ASN A C 1
ATOM 2871 O O . ASN A 1 371 ? -12.055 -17.047 0.325 1 73.88 371 ASN A O 1
ATOM 2875 N N . SER A 1 372 ? -11.688 -19.281 0.471 1 72.62 372 SER A N 1
ATOM 2876 C CA . SER A 1 372 ? -11.398 -19.359 -0.957 1 72.62 372 SER A CA 1
ATOM 2877 C C . SER A 1 372 ? -12.68 -19.312 -1.783 1 72.62 372 SER A C 1
ATOM 2879 O O . SER A 1 372 ? -13.703 -19.859 -1.374 1 72.62 372 SER A O 1
ATOM 2881 N N . LEU A 1 373 ? -12.492 -18.672 -2.816 1 55 373 LEU A N 1
ATOM 2882 C CA . LEU A 1 373 ? -13.555 -18.719 -3.816 1 55 373 LEU A CA 1
ATOM 2883 C C . LEU A 1 373 ? -13.57 -20.062 -4.527 1 55 373 LEU A C 1
ATOM 2885 O O . LEU A 1 373 ? -14.586 -20.453 -5.109 1 55 373 LEU A O 1
ATOM 2889 N N . TYR A 1 374 ? -12.469 -20.75 -4.348 1 55.22 374 TYR A N 1
ATOM 2890 C CA . TYR A 1 374 ? -12.266 -21.812 -5.316 1 55.22 374 TYR A CA 1
ATOM 2891 C C . TYR A 1 374 ? -11.938 -23.125 -4.617 1 55.22 374 TYR A C 1
ATOM 2893 O O . TYR A 1 374 ? -12.297 -24.203 -5.102 1 55.22 374 TYR A O 1
ATOM 2901 N N . LEU A 1 375 ? -11.312 -23.016 -3.5 1 67.62 375 LEU A N 1
ATOM 2902 C CA . LEU A 1 375 ? -10.703 -24.219 -2.961 1 67.62 375 LEU A CA 1
ATOM 2903 C C . LEU A 1 375 ? -11.172 -24.484 -1.534 1 67.62 375 LEU A C 1
ATOM 2905 O O . LEU A 1 375 ? -11.297 -23.547 -0.738 1 67.62 375 LEU A O 1
ATOM 2909 N N . ASP A 1 376 ? -11.508 -25.75 -1.363 1 68.94 376 ASP A N 1
ATOM 2910 C CA . ASP A 1 376 ? -11.82 -26.188 -0.008 1 68.94 376 ASP A CA 1
ATOM 2911 C C . ASP A 1 376 ? -10.57 -26.688 0.711 1 68.94 376 ASP A C 1
ATOM 2913 O O . ASP A 1 376 ? -9.758 -27.406 0.125 1 68.94 376 ASP A O 1
ATOM 2917 N N . VAL A 1 377 ? -10.375 -26.344 1.92 1 75.69 377 VAL A N 1
ATOM 2918 C CA . VAL A 1 377 ? -9.188 -26.672 2.703 1 75.69 377 VAL A CA 1
ATOM 2919 C C . VAL A 1 377 ? -9.086 -28.188 2.891 1 75.69 377 VAL A C 1
ATOM 2921 O O . VAL A 1 377 ? -8.008 -28.766 2.734 1 75.69 377 VAL A O 1
ATOM 2924 N N . ASP A 1 378 ? -10.086 -28.828 3.139 1 72.62 378 ASP A N 1
ATOM 2925 C CA . ASP A 1 378 ? -10.039 -30.25 3.451 1 72.62 378 ASP A CA 1
ATOM 2926 C C . ASP A 1 378 ? -9.812 -31.078 2.191 1 72.62 378 ASP A C 1
ATOM 2928 O O . ASP A 1 378 ? -9.031 -32.031 2.199 1 72.62 378 ASP A O 1
ATOM 2932 N N . GLU A 1 379 ? -10.32 -30.625 1.13 1 78.56 379 GLU A N 1
ATOM 2933 C CA . GLU A 1 379 ? -10.312 -31.438 -0.08 1 78.56 379 GLU A CA 1
ATOM 2934 C C . GLU A 1 379 ? -9.023 -31.234 -0.871 1 78.56 379 GLU A C 1
ATOM 2936 O O . GLU A 1 379 ? -8.672 -32.062 -1.709 1 78.56 379 GLU A O 1
ATOM 2941 N N . HIS A 1 380 ? -8.367 -30.219 -0.547 1 87.12 380 HIS A N 1
ATOM 2942 C CA . HIS A 1 380 ? -7.184 -29.969 -1.364 1 87.12 380 HIS A CA 1
ATOM 2943 C C . HIS A 1 380 ? -5.953 -29.734 -0.495 1 87.12 380 HIS A C 1
ATOM 2945 O O . HIS A 1 380 ? -5.039 -30.562 -0.463 1 87.12 380 HIS A O 1
ATOM 2951 N N . THR A 1 381 ? -6.023 -28.781 0.345 1 90.81 381 THR A N 1
ATOM 2952 C CA . THR A 1 381 ? -4.867 -28.422 1.158 1 90.81 381 THR A CA 1
ATOM 2953 C C . THR A 1 381 ? -4.445 -29.594 2.043 1 90.81 381 THR A C 1
ATOM 2955 O O . THR A 1 381 ? -3.271 -29.969 2.057 1 90.81 381 THR A O 1
ATOM 2958 N N . LYS A 1 382 ? -5.348 -30.172 2.758 1 92.94 382 LYS A N 1
ATOM 2959 C CA . LYS A 1 382 ? -5.043 -31.281 3.666 1 92.94 382 LYS A CA 1
ATOM 2960 C C . LYS A 1 382 ? -4.598 -32.531 2.896 1 92.94 382 LYS A C 1
ATOM 2962 O O . LYS A 1 382 ? -3.707 -33.25 3.34 1 92.94 382 LYS A O 1
ATOM 2967 N N . ARG A 1 383 ? -5.27 -32.75 1.789 1 94 383 ARG A N 1
ATOM 2968 C CA . ARG A 1 383 ? -4.883 -33.875 0.958 1 94 383 ARG A CA 1
ATOM 2969 C C . ARG A 1 383 ? -3.451 -33.75 0.455 1 94 383 ARG A C 1
ATOM 2971 O O . ARG A 1 383 ? -2.693 -34.719 0.419 1 94 383 ARG A O 1
ATOM 2978 N N . CYS A 1 384 ? -3.086 -32.562 0.056 1 96.75 384 CYS A N 1
ATOM 2979 C CA . CYS A 1 384 ? -1.712 -32.312 -0.358 1 96.75 384 CYS A CA 1
ATOM 2980 C C . CYS A 1 384 ? -0.744 -32.5 0.8 1 96.75 384 CYS A C 1
ATOM 2982 O O . CYS A 1 384 ? 0.279 -33.188 0.645 1 96.75 384 CYS A O 1
ATOM 2984 N N . TYR A 1 385 ? -1.119 -31.969 1.938 1 97.25 385 TYR A N 1
ATOM 2985 C CA . TYR A 1 385 ? -0.278 -32.094 3.121 1 97.25 385 TYR A CA 1
ATOM 2986 C C . TYR A 1 385 ? -0.093 -33.562 3.492 1 97.25 385 TYR A C 1
ATOM 2988 O O . TYR A 1 385 ? 1.032 -34.031 3.719 1 97.25 385 TYR A O 1
ATOM 2996 N N . ASP A 1 386 ? -1.175 -34.344 3.512 1 96.75 386 ASP A N 1
ATOM 2997 C CA . ASP A 1 386 ? -1.159 -35.75 3.906 1 96.75 386 ASP A CA 1
ATOM 2998 C C . ASP A 1 386 ? -0.445 -36.594 2.861 1 96.75 386 ASP A C 1
ATOM 3000 O O . ASP A 1 386 ? 0.135 -37.625 3.191 1 96.75 386 ASP A O 1
ATOM 3004 N N . GLY A 1 387 ? -0.491 -36.156 1.587 1 97.56 387 GLY A N 1
ATOM 3005 C CA . GLY A 1 387 ? 0.121 -36.875 0.496 1 97.56 387 GLY A CA 1
ATOM 3006 C C . GLY A 1 387 ? 1.636 -36.812 0.507 1 97.56 387 GLY A C 1
ATOM 3007 O O . GLY A 1 387 ? 2.301 -37.594 -0.179 1 97.56 387 GLY A O 1
ATOM 3008 N N . LEU A 1 388 ? 2.182 -35.906 1.314 1 98.44 388 LEU A N 1
ATOM 3009 C CA . LEU A 1 388 ? 3.629 -35.75 1.436 1 98.44 388 LEU A CA 1
ATOM 3010 C C . LEU A 1 388 ? 4.199 -36.781 2.398 1 98.44 388 LEU A C 1
ATOM 3012 O O . LEU A 1 388 ? 4.832 -36.438 3.395 1 98.44 388 LEU A O 1
ATOM 3016 N N . VAL A 1 389 ? 4.152 -38.031 2.07 1 97.94 389 VAL A N 1
ATOM 3017 C CA . VAL A 1 389 ? 4.379 -39.125 2.994 1 97.94 389 VAL A CA 1
ATOM 3018 C C . VAL A 1 389 ? 5.875 -39.312 3.23 1 97.94 389 VAL A C 1
ATOM 3020 O O . VAL A 1 389 ? 6.289 -39.844 4.262 1 97.94 389 VAL A O 1
ATOM 3023 N N . ASN A 1 390 ? 6.703 -38.875 2.275 1 98.31 390 ASN A N 1
ATOM 3024 C CA . ASN A 1 390 ? 8.141 -39.062 2.416 1 98.31 390 ASN A CA 1
ATOM 3025 C C . ASN A 1 390 ? 8.82 -37.812 2.969 1 98.31 390 ASN A C 1
ATOM 3027 O O . ASN A 1 390 ? 10.047 -37.75 3.053 1 98.31 390 ASN A O 1
ATOM 3031 N N . VAL A 1 391 ? 8.07 -36.812 3.266 1 98.56 391 VAL A N 1
ATOM 3032 C CA . VAL A 1 391 ? 8.555 -35.625 3.984 1 98.56 391 VAL A CA 1
ATOM 3033 C C . VAL A 1 391 ? 8.359 -35.812 5.484 1 98.56 391 VAL A C 1
ATOM 3035 O O . VAL A 1 391 ? 7.23 -36.031 5.945 1 98.56 391 VAL A O 1
ATOM 3038 N N . PRO A 1 392 ? 9.383 -35.75 6.262 1 97.75 392 PRO A N 1
ATOM 3039 C CA . PRO A 1 392 ? 9.234 -35.906 7.711 1 97.75 392 PRO A CA 1
ATOM 3040 C C . PRO A 1 392 ? 8.281 -34.875 8.305 1 97.75 392 PRO A C 1
ATOM 3042 O O . PRO A 1 392 ? 8.227 -33.75 7.84 1 97.75 392 PRO A O 1
ATOM 3045 N N . LEU A 1 393 ? 7.586 -35.281 9.336 1 97.12 393 LEU A N 1
ATOM 3046 C CA . LEU A 1 393 ? 6.578 -34.438 9.977 1 97.12 393 LEU A CA 1
ATOM 3047 C C . LEU A 1 393 ? 7.172 -33.125 10.398 1 97.12 393 LEU A C 1
ATOM 3049 O O . LEU A 1 393 ? 6.508 -32.062 10.297 1 97.12 393 LEU A O 1
ATOM 3053 N N . GLU A 1 394 ? 8.383 -33.125 10.828 1 96.75 394 GLU A N 1
ATOM 3054 C CA . GLU A 1 394 ? 9.031 -31.922 11.312 1 96.75 394 GLU A CA 1
ATOM 3055 C C . GLU A 1 394 ? 9.398 -30.984 10.156 1 96.75 394 GLU A C 1
ATOM 3057 O O . GLU A 1 394 ? 9.711 -29.812 10.367 1 96.75 394 GLU A O 1
ATOM 3062 N N . ASN A 1 395 ? 9.352 -31.516 8.875 1 97.94 395 ASN A N 1
ATOM 3063 C CA . ASN A 1 395 ? 9.758 -30.734 7.703 1 97.94 395 ASN A CA 1
ATOM 3064 C C . ASN A 1 395 ? 8.555 -30.312 6.863 1 97.94 395 ASN A C 1
ATOM 3066 O O . ASN A 1 395 ? 8.719 -29.734 5.793 1 97.94 395 ASN A O 1
ATOM 3070 N N . LYS A 1 396 ? 7.359 -30.625 7.238 1 97.56 396 LYS A N 1
ATOM 3071 C CA . LYS A 1 396 ? 6.188 -30.125 6.527 1 97.56 396 LYS A CA 1
ATOM 3072 C C . LYS A 1 396 ? 5.277 -29.328 7.453 1 97.56 396 LYS A C 1
ATOM 3074 O O . LYS A 1 396 ? 5.148 -29.656 8.633 1 97.56 396 LYS A O 1
ATOM 3079 N N . GLU A 1 397 ? 4.742 -28.281 6.965 1 97.56 397 GLU A N 1
ATOM 3080 C CA . GLU A 1 397 ? 3.904 -27.344 7.703 1 97.56 397 GLU A CA 1
ATOM 3081 C C . GLU A 1 397 ? 2.625 -27.031 6.93 1 97.56 397 GLU A C 1
ATOM 3083 O O . GLU A 1 397 ? 2.633 -26.969 5.699 1 97.56 397 GLU A O 1
ATOM 3088 N N . MET A 1 398 ? 1.553 -26.906 7.648 1 96.19 398 MET A N 1
ATOM 3089 C CA . MET A 1 398 ? 0.288 -26.453 7.078 1 96.19 398 MET A CA 1
ATOM 3090 C C . MET A 1 398 ? -0.123 -25.109 7.664 1 96.19 398 MET A C 1
ATOM 3092 O O . MET A 1 398 ? -0.086 -24.922 8.883 1 96.19 398 MET A O 1
ATOM 3096 N N . TRP A 1 399 ? -0.42 -24.125 6.859 1 95.81 399 TRP A N 1
ATOM 3097 C CA . TRP A 1 399 ? -0.833 -22.781 7.242 1 95.81 399 TRP A CA 1
ATOM 3098 C C . TRP A 1 399 ? -2.215 -22.453 6.684 1 95.81 399 TRP A C 1
ATOM 3100 O O . TRP A 1 399 ? -2.367 -22.234 5.48 1 95.81 399 TRP A O 1
ATOM 3110 N N . VAL A 1 400 ? -3.25 -22.438 7.52 1 94.12 400 VAL A N 1
ATOM 3111 C CA . VAL A 1 400 ? -4.621 -22.141 7.117 1 94.12 400 VAL A CA 1
ATOM 3112 C C . VAL A 1 400 ? -5.156 -20.969 7.941 1 94.12 400 VAL A C 1
ATOM 3114 O O . VAL A 1 400 ? -5.754 -21.172 9 1 94.12 400 VAL A O 1
ATOM 3117 N N . PRO A 1 401 ? -5.027 -19.797 7.438 1 91.75 401 PRO A N 1
ATOM 3118 C CA . PRO A 1 401 ? -5.484 -18.625 8.203 1 91.75 401 PRO A CA 1
ATOM 3119 C C . PRO A 1 401 ? -7.008 -18.547 8.305 1 91.75 401 PRO A C 1
ATOM 3121 O O . PRO A 1 401 ? -7.715 -19.016 7.402 1 91.75 401 PRO A O 1
ATOM 3124 N N . ALA A 1 402 ? -7.488 -17.859 9.32 1 86.94 402 ALA A N 1
ATOM 3125 C CA . ALA A 1 402 ? -8.906 -17.891 9.664 1 86.94 402 ALA A CA 1
ATOM 3126 C C . ALA A 1 402 ? -9.641 -16.703 9.062 1 86.94 402 ALA A C 1
ATOM 3128 O O . ALA A 1 402 ? -10.859 -16.734 8.883 1 86.94 402 ALA A O 1
ATOM 3129 N N . SER A 1 403 ? -8.898 -15.656 8.781 1 92 403 SER A N 1
ATOM 3130 C CA . SER A 1 403 ? -9.57 -14.445 8.312 1 92 403 SER A CA 1
ATOM 3131 C C . SER A 1 403 ? -8.789 -13.781 7.184 1 92 403 SER A C 1
ATOM 3133 O O . SER A 1 403 ? -7.598 -14.039 7.012 1 92 403 SER A O 1
ATOM 3135 N N . PRO A 1 404 ? -9.469 -12.914 6.434 1 91.31 404 PRO A N 1
ATOM 3136 C CA . PRO A 1 404 ? -8.805 -12.273 5.297 1 91.31 404 PRO A CA 1
ATOM 3137 C C . PRO A 1 404 ? -7.578 -11.461 5.711 1 91.31 404 PRO A C 1
ATOM 3139 O O . PRO A 1 404 ? -6.543 -11.516 5.043 1 91.31 404 PRO A O 1
ATOM 3142 N N . GLY A 1 405 ? -7.695 -10.766 6.809 1 93 405 GLY A N 1
ATOM 3143 C CA . GLY A 1 405 ? -6.555 -10.008 7.293 1 93 405 GLY A CA 1
ATOM 3144 C C . GLY A 1 405 ? -5.367 -10.883 7.648 1 93 405 GLY A C 1
ATOM 3145 O O . GLY A 1 405 ? -4.227 -10.414 7.68 1 93 405 GLY A O 1
ATOM 3146 N N . GLN A 1 406 ? -5.605 -12.148 7.805 1 93.25 406 GLN A N 1
ATOM 3147 C CA . GLN A 1 406 ? -4.559 -13.109 8.133 1 93.25 406 GLN A CA 1
ATOM 3148 C C . GLN A 1 406 ? -4.207 -13.969 6.926 1 93.25 406 GLN A C 1
ATOM 3150 O O . GLN A 1 406 ? -3.455 -14.938 7.047 1 93.25 406 GLN A O 1
ATOM 3155 N N . GLY A 1 407 ? -4.809 -13.695 5.816 1 94.12 407 GLY A N 1
ATOM 3156 C CA . GLY A 1 407 ? -4.398 -14.352 4.586 1 94.12 407 GLY A CA 1
ATOM 3157 C C . GLY A 1 407 ? -5.332 -15.469 4.164 1 94.12 407 GLY A C 1
ATOM 3158 O O . GLY A 1 407 ? -4.895 -16.453 3.57 1 94.12 407 GLY A O 1
ATOM 3159 N N . SER A 1 408 ? -6.633 -15.359 4.438 1 93.44 408 SER A N 1
ATOM 3160 C CA . SER A 1 408 ? -7.523 -16.484 4.148 1 93.44 408 SER A CA 1
ATOM 3161 C C . SER A 1 408 ? -8.078 -16.391 2.729 1 93.44 408 SER A C 1
ATOM 3163 O O . SER A 1 408 ? -8.703 -17.328 2.244 1 93.44 408 SER A O 1
ATOM 3165 N N . LEU A 1 409 ? -7.883 -15.281 2.016 1 93.62 409 LEU A N 1
ATOM 3166 C CA . LEU A 1 409 ? -8.32 -15.211 0.626 1 93.62 409 LEU A CA 1
ATOM 3167 C C . LEU A 1 409 ? -7.418 -16.047 -0.271 1 93.62 409 LEU A C 1
ATOM 3169 O O . LEU A 1 409 ? -6.242 -16.25 0.043 1 93.62 409 LEU A O 1
ATOM 3173 N N . GLN A 1 410 ? -7.965 -16.5 -1.345 1 91.94 410 GLN A N 1
ATOM 3174 C CA . GLN A 1 410 ? -7.207 -17.297 -2.312 1 91.94 410 GLN A CA 1
ATOM 3175 C C . GLN A 1 410 ? -5.887 -16.609 -2.662 1 91.94 410 GLN A C 1
ATOM 3177 O O . GLN A 1 410 ? -5.84 -15.398 -2.865 1 91.94 410 GLN A O 1
ATOM 3182 N N . ALA A 1 411 ? -4.762 -17.422 -2.652 1 93.81 411 ALA A N 1
ATOM 3183 C CA . ALA A 1 411 ? -3.42 -16.953 -2.998 1 93.81 411 ALA A CA 1
ATOM 3184 C C . ALA A 1 411 ? -2.965 -15.836 -2.066 1 93.81 411 ALA A C 1
ATOM 3186 O O . ALA A 1 411 ? -2.043 -15.086 -2.393 1 93.81 411 ALA A O 1
ATOM 3187 N N . LYS A 1 412 ? -3.775 -15.68 -0.899 1 96.56 412 LYS A N 1
ATOM 3188 C CA . LYS A 1 412 ? -3.459 -14.703 0.139 1 96.56 412 LYS A CA 1
ATOM 3189 C C . LYS A 1 412 ? -3.615 -13.273 -0.382 1 96.56 412 LYS A C 1
ATOM 3191 O O . LYS A 1 412 ? -2.92 -12.367 0.07 1 96.56 412 LYS A O 1
ATOM 3196 N N . MET A 1 413 ? -4.469 -13.07 -1.405 1 95.75 413 MET A N 1
ATOM 3197 C CA . MET A 1 413 ? -4.688 -11.734 -1.939 1 95.75 413 MET A CA 1
ATOM 3198 C C . MET A 1 413 ? -5.145 -10.773 -0.842 1 95.75 413 MET A C 1
ATOM 3200 O O . MET A 1 413 ? -5.969 -11.141 -0.001 1 95.75 413 MET A O 1
ATOM 3204 N N . GLY A 1 414 ? -4.598 -9.578 -0.878 1 96.94 414 GLY A N 1
ATOM 3205 C CA . GLY A 1 414 ? -4.867 -8.586 0.155 1 96.94 414 GLY A CA 1
ATOM 3206 C C . GLY A 1 414 ? -3.928 -8.695 1.342 1 96.94 414 GLY A C 1
ATOM 3207 O O . GLY A 1 414 ? -3.891 -7.809 2.195 1 96.94 414 GLY A O 1
ATOM 3208 N N . ALA A 1 415 ? -3.117 -9.797 1.417 1 97.56 415 ALA A N 1
ATOM 3209 C CA . ALA A 1 415 ? -2.156 -10.039 2.49 1 97.56 415 ALA A CA 1
ATOM 3210 C C . ALA A 1 415 ? -0.846 -10.594 1.941 1 97.56 415 ALA A C 1
ATOM 3212 O O . ALA A 1 415 ? -0.277 -11.531 2.508 1 97.56 415 ALA A O 1
ATOM 3213 N N . VAL A 1 416 ? -0.361 -10.062 0.869 1 97.12 416 VAL A N 1
ATOM 3214 C CA . VAL A 1 416 ? 0.788 -10.625 0.165 1 97.12 416 VAL A CA 1
ATOM 3215 C C . VAL A 1 416 ? 2.049 -10.438 1.004 1 97.12 416 VAL A C 1
ATOM 3217 O O . VAL A 1 416 ? 2.955 -11.273 0.97 1 97.12 416 VAL A O 1
ATOM 3220 N N . ALA A 1 417 ? 2.107 -9.367 1.771 1 97.62 417 ALA A N 1
ATOM 3221 C CA . ALA A 1 417 ? 3.271 -9.172 2.629 1 97.62 417 ALA A CA 1
ATOM 3222 C C . ALA A 1 417 ? 3.357 -10.258 3.697 1 97.62 417 ALA A C 1
ATOM 3224 O O . ALA A 1 417 ? 4.445 -10.742 4.016 1 97.62 417 ALA A O 1
ATOM 3225 N N . LEU A 1 418 ? 2.223 -10.586 4.285 1 97.62 418 LEU A N 1
ATOM 3226 C CA . LEU A 1 418 ? 2.186 -11.672 5.262 1 97.62 418 LEU A CA 1
ATOM 3227 C C . LEU A 1 418 ? 2.564 -13 4.613 1 97.62 418 LEU A C 1
ATOM 3229 O O . LEU A 1 418 ? 3.268 -13.812 5.219 1 97.62 418 LEU A O 1
ATOM 3233 N N . CYS A 1 419 ? 2.07 -13.211 3.412 1 97.69 419 CYS A N 1
ATOM 3234 C CA . CYS A 1 419 ? 2.451 -14.406 2.666 1 97.69 419 CYS A CA 1
ATOM 3235 C C . CYS A 1 419 ? 3.965 -14.492 2.51 1 97.69 419 CYS A C 1
ATOM 3237 O O . CYS A 1 419 ? 4.551 -15.555 2.711 1 97.69 419 CYS A O 1
ATOM 3239 N N . GLY A 1 420 ? 4.582 -13.367 2.139 1 98.06 420 GLY A N 1
ATOM 3240 C CA . GLY A 1 420 ? 6.031 -13.328 2.041 1 98.06 420 GLY A CA 1
ATOM 3241 C C . GLY A 1 420 ? 6.73 -13.633 3.352 1 98.06 420 GLY A C 1
ATOM 3242 O O . GLY A 1 420 ? 7.656 -14.445 3.391 1 98.06 420 GLY A O 1
ATOM 3243 N N . GLN A 1 421 ? 6.25 -13.047 4.426 1 97.81 421 GLN A N 1
ATOM 3244 C CA . GLN A 1 421 ? 6.859 -13.227 5.738 1 97.81 421 GLN A CA 1
ATOM 3245 C C . GLN A 1 421 ? 6.836 -14.688 6.16 1 97.81 421 GLN A C 1
ATOM 3247 O O . GLN A 1 421 ? 7.863 -15.242 6.555 1 97.81 421 GLN A O 1
ATOM 3252 N N . ARG A 1 422 ? 5.668 -15.344 6.012 1 97.25 422 ARG A N 1
ATOM 3253 C CA . ARG A 1 422 ? 5.512 -16.734 6.434 1 97.25 422 ARG A CA 1
ATOM 3254 C C . ARG A 1 422 ? 6.324 -17.672 5.547 1 97.25 422 ARG A C 1
ATOM 3256 O O . ARG A 1 422 ? 6.988 -18.578 6.043 1 97.25 422 ARG A O 1
ATOM 3263 N N . SER A 1 423 ? 6.277 -17.422 4.301 1 98.44 423 SER A N 1
ATOM 3264 C CA . SER A 1 423 ? 6.977 -18.266 3.342 1 98.44 423 SER A CA 1
ATOM 3265 C C . SER A 1 423 ? 8.484 -18.203 3.543 1 98.44 423 SER A C 1
ATOM 3267 O O . SER A 1 423 ? 9.164 -19.234 3.578 1 98.44 423 SER A O 1
ATOM 3269 N N . LEU A 1 424 ? 8.992 -17 3.688 1 98.19 424 LEU A N 1
ATOM 3270 C CA . LEU A 1 424 ? 10.438 -16.844 3.771 1 98.19 424 LEU A CA 1
ATOM 3271 C C . LEU A 1 424 ? 10.961 -17.312 5.125 1 98.19 424 LEU A C 1
ATOM 3273 O O . LEU A 1 424 ? 12.078 -17.828 5.219 1 98.19 424 LEU A O 1
ATOM 3277 N N . GLN A 1 425 ? 10.164 -17.156 6.18 1 97.38 425 GLN A N 1
ATOM 3278 C CA . GLN A 1 425 ? 10.531 -17.719 7.473 1 97.38 425 GLN A CA 1
ATOM 3279 C C . GLN A 1 425 ? 10.664 -19.234 7.387 1 97.38 425 GLN A C 1
ATOM 3281 O O . GLN A 1 425 ? 11.609 -19.812 7.926 1 97.38 425 GLN A O 1
ATOM 3286 N N . PHE A 1 426 ? 9.742 -19.844 6.734 1 98.44 426 PHE A N 1
ATOM 3287 C CA . PHE A 1 426 ? 9.805 -21.297 6.531 1 98.44 426 PHE A CA 1
ATOM 3288 C C . PHE A 1 426 ? 11.039 -21.672 5.723 1 98.44 426 PHE A C 1
ATOM 3290 O O . PHE A 1 426 ? 11.75 -22.609 6.074 1 98.44 426 PHE A O 1
ATOM 3297 N N . LEU A 1 427 ? 11.258 -20.938 4.625 1 98.69 427 LEU A N 1
ATOM 3298 C CA . LEU A 1 427 ? 12.375 -21.25 3.736 1 98.69 427 LEU A CA 1
ATOM 3299 C C . LEU A 1 427 ? 13.703 -21.078 4.461 1 98.69 427 LEU A C 1
ATOM 3301 O O . LEU A 1 427 ? 14.633 -21.859 4.242 1 98.69 427 LEU A O 1
ATOM 3305 N N . ASP A 1 428 ? 13.812 -20.047 5.289 1 98.19 428 ASP A N 1
ATOM 3306 C CA . ASP A 1 428 ? 15.023 -19.875 6.086 1 98.19 428 ASP A CA 1
ATOM 3307 C C . ASP A 1 428 ? 15.312 -21.109 6.922 1 98.19 428 ASP A C 1
ATOM 3309 O O . ASP A 1 428 ? 16.438 -21.625 6.926 1 98.19 428 ASP A O 1
ATOM 3313 N N . ARG A 1 429 ? 14.281 -21.609 7.586 1 97.44 429 ARG A N 1
ATOM 3314 C CA . ARG A 1 429 ? 14.453 -22.781 8.422 1 97.44 429 ARG A CA 1
ATOM 3315 C C . ARG A 1 429 ? 14.812 -24 7.582 1 97.44 429 ARG A C 1
ATOM 3317 O O . ARG A 1 429 ? 15.734 -24.75 7.918 1 97.44 429 ARG A O 1
ATOM 3324 N N . ALA A 1 430 ? 14.156 -24.172 6.496 1 98.5 430 ALA A N 1
ATOM 3325 C CA . ALA A 1 430 ? 14.344 -25.344 5.637 1 98.5 430 ALA A CA 1
ATOM 3326 C C . ALA A 1 430 ? 15.734 -25.344 5.012 1 98.5 430 ALA A C 1
ATOM 3328 O O . ALA A 1 430 ? 16.312 -26.406 4.797 1 98.5 430 ALA A O 1
ATOM 3329 N N . LEU A 1 431 ? 16.281 -24.141 4.699 1 98.19 431 LEU A N 1
ATOM 3330 C CA . LEU A 1 431 ? 17.562 -24.031 3.994 1 98.19 431 LEU A CA 1
ATOM 3331 C C . LEU A 1 431 ? 18.703 -23.812 4.969 1 98.19 431 LEU A C 1
ATOM 3333 O O . LEU A 1 431 ? 19.844 -23.594 4.555 1 98.19 431 LEU A O 1
ATOM 3337 N N . GLY A 1 432 ? 18.406 -23.797 6.238 1 97 432 GLY A N 1
ATOM 3338 C CA . GLY A 1 432 ? 19.438 -23.641 7.258 1 97 432 GLY A CA 1
ATOM 3339 C C . GLY A 1 432 ? 19.984 -22.234 7.344 1 97 432 GLY A C 1
ATOM 3340 O O . GLY A 1 432 ? 21.188 -22.031 7.559 1 97 432 GLY A O 1
ATOM 3341 N N . ILE A 1 433 ? 19.109 -21.312 7.059 1 96.62 433 ILE A N 1
ATOM 3342 C CA . ILE A 1 433 ? 19.5 -19.906 7.168 1 96.62 433 ILE A CA 1
ATOM 3343 C C . ILE A 1 433 ? 19.141 -19.375 8.547 1 96.62 433 ILE A C 1
ATOM 3345 O O . ILE A 1 433 ? 17.953 -19.359 8.914 1 96.62 433 ILE A O 1
ATOM 3349 N N . ASP A 1 434 ? 20.078 -19 9.32 1 91.75 434 ASP A N 1
ATOM 3350 C CA . ASP A 1 434 ? 19.875 -18.453 10.656 1 91.75 434 ASP A CA 1
ATOM 3351 C C . ASP A 1 434 ? 20.141 -16.938 10.672 1 91.75 434 ASP A C 1
ATOM 3353 O O . ASP A 1 434 ? 21.25 -16.5 10.367 1 91.75 434 ASP A O 1
ATOM 3357 N N . ARG A 1 435 ? 19.109 -16.234 10.953 1 94.38 435 ARG A N 1
ATOM 3358 C CA . ARG A 1 435 ? 19.219 -14.773 11.055 1 94.38 435 ARG A CA 1
ATOM 3359 C C . ARG A 1 435 ? 19.172 -14.328 12.516 1 94.38 435 ARG A C 1
ATOM 3361 O O . ARG A 1 435 ? 18.328 -14.797 13.281 1 94.38 435 ARG A O 1
ATOM 3368 N N . PRO A 1 436 ? 20.078 -13.469 12.914 1 93.94 436 PRO A N 1
ATOM 3369 C CA . PRO A 1 436 ? 19.984 -12.961 14.289 1 93.94 436 PRO A CA 1
ATOM 3370 C C . PRO A 1 436 ? 18.688 -12.195 14.547 1 93.94 436 PRO A C 1
ATOM 3372 O O . PRO A 1 436 ? 18.266 -11.391 13.711 1 93.94 436 PRO A O 1
ATOM 3375 N N . PRO A 1 437 ? 18.062 -12.477 15.664 1 95.56 437 PRO A N 1
ATOM 3376 C CA . PRO A 1 437 ? 16.859 -11.703 16 1 95.56 437 PRO A CA 1
ATOM 3377 C C . PRO A 1 437 ? 17.156 -10.211 16.156 1 95.56 437 PRO A C 1
ATOM 3379 O O . PRO A 1 437 ? 18.297 -9.82 16.406 1 95.56 437 PRO A O 1
ATOM 3382 N N . VAL A 1 438 ? 16.172 -9.461 15.945 1 94.38 438 VAL A N 1
ATOM 3383 C CA . VAL A 1 438 ? 16.25 -8.023 16.172 1 94.38 438 VAL A CA 1
ATOM 3384 C C . VAL A 1 438 ? 15.734 -7.68 17.562 1 94.38 438 VAL A C 1
ATOM 3386 O O . VAL A 1 438 ? 14.609 -8.031 17.922 1 94.38 438 VAL A O 1
ATOM 3389 N N . PHE A 1 439 ? 16.516 -7 18.375 1 91.69 439 PHE A N 1
ATOM 3390 C CA . PHE A 1 439 ? 16.125 -6.594 19.719 1 91.69 439 PHE A CA 1
ATOM 3391 C C . PHE A 1 439 ? 15.82 -5.102 19.766 1 91.69 439 PHE A C 1
ATOM 3393 O O . PHE A 1 439 ? 16.641 -4.277 19.375 1 91.69 439 PHE A O 1
ATOM 3400 N N . LEU A 1 440 ? 14.539 -4.836 20.125 1 91.62 440 LEU A N 1
ATOM 3401 C CA . LEU A 1 440 ? 14.094 -3.447 20.156 1 91.62 440 LEU A CA 1
ATOM 3402 C C . LEU A 1 440 ? 13.734 -3.02 21.562 1 91.62 440 LEU A C 1
ATOM 3404 O O . LEU A 1 440 ? 13.211 -3.82 22.344 1 91.62 440 LEU A O 1
ATOM 3408 N N . MET B 1 1 ? -16.203 7.977 -6.777 1 94.06 1 MET B N 1
ATOM 3409 C CA . MET B 1 1 ? -15.297 7.078 -6.062 1 94.06 1 MET B CA 1
ATOM 3410 C C . MET B 1 1 ? -16.078 6.141 -5.145 1 94.06 1 MET B C 1
ATOM 3412 O O . MET B 1 1 ? -17.062 6.555 -4.523 1 94.06 1 MET B O 1
ATOM 3416 N N . HIS B 1 2 ? -15.703 4.93 -5.055 1 96.5 2 HIS B N 1
ATOM 3417 C CA . HIS B 1 2 ? -16.344 3.947 -4.191 1 96.5 2 HIS B CA 1
ATOM 3418 C C . HIS B 1 2 ? -16.234 4.348 -2.725 1 96.5 2 HIS B C 1
ATOM 3420 O O . HIS B 1 2 ? -15.195 4.836 -2.285 1 96.5 2 HIS B O 1
ATOM 3426 N N . LYS B 1 3 ? -17.344 4.156 -2.002 1 97 3 LYS B N 1
ATOM 3427 C CA . LYS B 1 3 ? -17.375 4.453 -0.573 1 97 3 LYS B CA 1
ATOM 3428 C C . LYS B 1 3 ? -17.281 3.176 0.257 1 97 3 LYS B C 1
ATOM 3430 O O . LYS B 1 3 ? -18.031 2.223 0.03 1 97 3 LYS B O 1
ATOM 3435 N N . LEU B 1 4 ? -16.406 3.16 1.223 1 97.75 4 LEU B N 1
ATOM 3436 C CA . LEU B 1 4 ? -16.281 2.053 2.164 1 97.75 4 LEU B CA 1
ATOM 3437 C C . LEU B 1 4 ? -17.391 2.094 3.201 1 97.75 4 LEU B C 1
ATOM 3439 O O . LEU B 1 4 ? -17.797 1.054 3.732 1 97.75 4 LEU B O 1
ATOM 3443 N N . PHE B 1 5 ? -17.812 3.279 3.523 1 97.62 5 PHE B N 1
ATOM 3444 C CA . PHE B 1 5 ? -18.984 3.541 4.332 1 97.62 5 PHE B CA 1
ATOM 3445 C C . PHE B 1 5 ? -19.969 4.43 3.58 1 97.62 5 PHE B C 1
ATOM 3447 O O . PHE B 1 5 ? -19.984 5.648 3.766 1 97.62 5 PHE B O 1
ATOM 3454 N N . PRO B 1 6 ? -20.875 3.846 2.885 1 94.06 6 PRO B N 1
ATOM 3455 C CA . PRO B 1 6 ? -21.781 4.648 2.059 1 94.06 6 PRO B CA 1
ATOM 3456 C C . PRO B 1 6 ? -22.688 5.547 2.887 1 94.06 6 PRO B C 1
ATOM 3458 O O . PRO B 1 6 ? -23.125 6.598 2.408 1 94.06 6 PRO B O 1
ATOM 3461 N N . SER B 1 7 ? -22.969 5.195 4.105 1 93.94 7 SER B N 1
ATOM 3462 C CA . SER B 1 7 ? -23.938 5.934 4.91 1 93.94 7 SER B CA 1
ATOM 3463 C C . SER B 1 7 ? -23.25 6.906 5.859 1 93.94 7 SER B C 1
ATOM 3465 O O . SER B 1 7 ? -23.891 7.547 6.684 1 93.94 7 SER B O 1
ATOM 3467 N N . SER B 1 8 ? -21.922 6.941 5.793 1 95 8 SER B N 1
ATOM 3468 C CA . SER B 1 8 ? -21.172 7.836 6.672 1 95 8 SER B CA 1
ATOM 3469 C C . SER B 1 8 ? -19.953 8.398 5.973 1 95 8 SER B C 1
ATOM 3471 O O . SER B 1 8 ? -18.891 7.773 5.973 1 95 8 SER B O 1
ATOM 3473 N N . THR B 1 9 ? -20.031 9.602 5.57 1 93.62 9 THR B N 1
ATOM 3474 C CA . THR B 1 9 ? -18.938 10.266 4.883 1 93.62 9 THR B CA 1
ATOM 3475 C C . THR B 1 9 ? -17.734 10.406 5.805 1 93.62 9 THR B C 1
ATOM 3477 O O . THR B 1 9 ? -16.578 10.297 5.359 1 93.62 9 THR B O 1
ATOM 3480 N N . PHE B 1 10 ? -18.031 10.617 7.094 1 94.25 10 PHE B N 1
ATOM 3481 C CA . PHE B 1 10 ? -16.969 10.789 8.078 1 94.25 10 PHE B CA 1
ATOM 3482 C C . PHE B 1 10 ? -16.172 9.508 8.242 1 94.25 10 PHE B C 1
ATOM 3484 O O . PHE B 1 10 ? -14.945 9.508 8.094 1 94.25 10 PHE B O 1
ATOM 3491 N N . PHE B 1 11 ? -16.828 8.383 8.469 1 97.62 11 PHE B N 1
ATOM 3492 C CA . PHE B 1 11 ? -16.156 7.098 8.625 1 97.62 11 PHE B CA 1
ATOM 3493 C C . PHE B 1 11 ? -15.469 6.691 7.324 1 97.62 11 PHE B C 1
ATOM 3495 O O . PHE B 1 11 ? -14.391 6.09 7.348 1 97.62 11 PHE B O 1
ATOM 3502 N N . ASP B 1 12 ? -16.125 7.062 6.23 1 97.31 12 ASP B N 1
ATOM 3503 C CA . ASP B 1 12 ? -15.555 6.758 4.922 1 97.31 12 ASP B CA 1
ATOM 3504 C C . ASP B 1 12 ? -14.219 7.469 4.734 1 97.31 12 ASP B C 1
ATOM 3506 O O . ASP B 1 12 ? -13.219 6.84 4.391 1 97.31 12 ASP B O 1
ATOM 3510 N N . PHE B 1 13 ? -14.172 8.727 5.008 1 96.12 13 PHE B N 1
ATOM 3511 C CA . PHE B 1 13 ? -12.969 9.539 4.836 1 96.12 13 PHE B CA 1
ATOM 3512 C C . PHE B 1 13 ? -11.852 9.047 5.75 1 96.12 13 PHE B C 1
ATOM 3514 O O . PHE B 1 13 ? -10.711 8.883 5.316 1 96.12 13 PHE B O 1
ATOM 3521 N N . GLU B 1 14 ? -12.195 8.812 6.98 1 97.5 14 GLU B N 1
ATOM 3522 C CA . GLU B 1 14 ? -11.18 8.414 7.949 1 97.5 14 GLU B CA 1
ATOM 3523 C C . GLU B 1 14 ? -10.609 7.039 7.621 1 97.5 14 GLU B C 1
ATOM 3525 O O . GLU B 1 14 ? -9.438 6.773 7.875 1 97.5 14 GLU B O 1
ATOM 3530 N N . THR B 1 15 ? -11.43 6.195 7.012 1 98.56 15 THR B N 1
ATOM 3531 C CA . THR B 1 15 ? -10.93 4.887 6.602 1 98.56 15 THR B CA 1
ATOM 3532 C C . THR B 1 15 ? -10.008 5.008 5.398 1 98.56 15 THR B C 1
ATOM 3534 O O . THR B 1 15 ? -8.984 4.32 5.32 1 98.56 15 THR B O 1
ATOM 3537 N N . VAL B 1 16 ? -10.328 5.902 4.465 1 98.19 16 VAL B N 1
ATOM 3538 C CA . VAL B 1 16 ? -9.461 6.152 3.322 1 98.19 16 VAL B CA 1
ATOM 3539 C C . VAL B 1 16 ? -8.125 6.723 3.805 1 98.19 16 VAL B C 1
ATOM 3541 O O . VAL B 1 16 ? -7.07 6.395 3.26 1 98.19 16 VAL B O 1
ATOM 3544 N N . ARG B 1 17 ? -8.18 7.535 4.84 1 97.94 17 ARG B N 1
ATOM 3545 C CA . ARG B 1 17 ? -6.996 8.086 5.484 1 97.94 17 ARG B CA 1
ATOM 3546 C C . ARG B 1 17 ? -6.078 6.977 5.988 1 97.94 17 ARG B C 1
ATOM 3548 O O . ARG B 1 17 ? -4.859 7.059 5.84 1 97.94 17 ARG B O 1
ATOM 3555 N N . ILE B 1 18 ? -6.637 5.926 6.551 1 98.69 18 ILE B N 1
ATOM 3556 C CA . ILE B 1 18 ? -5.871 4.797 7.07 1 98.69 18 ILE B CA 1
ATOM 3557 C C . ILE B 1 18 ? -5.383 3.928 5.914 1 98.69 18 ILE B C 1
ATOM 3559 O O . ILE B 1 18 ? -4.188 3.658 5.793 1 98.69 18 ILE B O 1
ATOM 3563 N N . LEU B 1 19 ? -6.277 3.59 4.996 1 98.75 19 LEU B N 1
ATOM 3564 C CA . LEU B 1 19 ? -5.953 2.721 3.869 1 98.75 19 LEU B CA 1
ATOM 3565 C C . LEU B 1 19 ? -4.906 3.365 2.971 1 98.75 19 LEU B C 1
ATOM 3567 O O . LEU B 1 19 ? -4.047 2.674 2.418 1 98.75 19 LEU B O 1
ATOM 3571 N N . GLY B 1 20 ? -4.961 4.668 2.871 1 98.38 20 GLY B N 1
ATOM 3572 C CA . GLY B 1 20 ? -4.059 5.41 2.006 1 98.38 20 GLY B CA 1
ATOM 3573 C C . GLY B 1 20 ? -2.613 5.355 2.459 1 98.38 20 GLY B C 1
ATOM 3574 O O . GLY B 1 20 ? -1.703 5.668 1.689 1 98.38 20 GLY B O 1
ATOM 3575 N N . THR B 1 21 ? -2.363 4.898 3.693 1 98.56 21 THR B N 1
ATOM 3576 C CA . THR B 1 21 ? -1.001 4.844 4.215 1 98.56 21 THR B CA 1
ATOM 3577 C C . THR B 1 21 ? -0.318 3.539 3.812 1 98.56 21 THR B C 1
ATOM 3579 O O . THR B 1 21 ? 0.867 3.344 4.09 1 98.56 21 THR B O 1
ATOM 3582 N N . THR B 1 22 ? -1.05 2.676 3.127 1 98.56 22 THR B N 1
ATOM 3583 C CA . THR B 1 22 ? -0.497 1.388 2.723 1 98.56 22 THR B CA 1
ATOM 3584 C C . THR B 1 22 ? 0.766 1.579 1.889 1 98.56 22 THR B C 1
ATOM 3586 O O . THR B 1 22 ? 1.712 0.797 1.998 1 98.56 22 THR B O 1
ATOM 3589 N N . VAL B 1 23 ? 0.812 2.609 1.139 1 97.31 23 VAL B N 1
ATOM 3590 C CA . VAL B 1 23 ? 1.909 2.869 0.213 1 97.31 23 VAL B CA 1
ATOM 3591 C C . VAL B 1 23 ? 3.211 3.045 0.991 1 97.31 23 VAL B C 1
ATOM 3593 O O . VAL B 1 23 ? 4.289 2.729 0.486 1 97.31 23 VAL B O 1
ATOM 3596 N N . TYR B 1 24 ? 3.109 3.418 2.248 1 97.44 24 TYR B N 1
ATOM 3597 C CA . TYR B 1 24 ? 4.301 3.65 3.059 1 97.44 24 TYR B CA 1
ATOM 3598 C C . TYR B 1 24 ? 4.316 2.738 4.277 1 97.44 24 TYR B C 1
ATOM 3600 O O . TYR B 1 24 ? 4.996 3.025 5.266 1 97.44 24 TYR B O 1
ATOM 3608 N N . GLY B 1 25 ? 3.471 1.686 4.254 1 97.38 25 GLY B N 1
ATOM 3609 C CA . GLY B 1 25 ? 3.568 0.627 5.246 1 97.38 25 GLY B CA 1
ATOM 3610 C C . GLY B 1 25 ? 2.621 0.819 6.418 1 97.38 25 GLY B C 1
ATOM 3611 O O . GLY B 1 25 ? 2.686 0.079 7.402 1 97.38 25 GLY B O 1
ATOM 3612 N N . GLY B 1 26 ? 1.694 1.778 6.293 1 98.5 26 GLY B N 1
ATOM 3613 C CA . GLY B 1 26 ? 0.85 2.117 7.43 1 98.5 26 GLY B CA 1
ATOM 3614 C C . GLY B 1 26 ? -0.388 1.247 7.531 1 98.5 26 GLY B C 1
ATOM 3615 O O . GLY B 1 26 ? -1.119 1.313 8.523 1 98.5 26 GLY B O 1
ATOM 3616 N N . ALA B 1 27 ? -0.622 0.402 6.555 1 98.75 27 ALA B N 1
ATOM 3617 C CA . ALA B 1 27 ? -1.791 -0.473 6.539 1 98.75 27 ALA B CA 1
ATOM 3618 C C . ALA B 1 27 ? -1.591 -1.642 5.578 1 98.75 27 ALA B C 1
ATOM 3620 O O . ALA B 1 27 ? -0.573 -1.716 4.887 1 98.75 27 ALA B O 1
ATOM 3621 N N . GLU B 1 28 ? -2.457 -2.576 5.652 1 98.38 28 GLU B N 1
ATOM 3622 C CA . GLU B 1 28 ? -2.604 -3.689 4.719 1 98.38 28 GLU B CA 1
ATOM 3623 C C . GLU B 1 28 ? -4.047 -3.83 4.25 1 98.38 28 GLU B C 1
ATOM 3625 O O . GLU B 1 28 ? -4.98 -3.725 5.051 1 98.38 28 GLU B O 1
ATOM 3630 N N . THR B 1 29 ? -4.219 -4.09 3.012 1 98.5 29 THR B N 1
ATOM 3631 C CA . THR B 1 29 ? -5.516 -4.035 2.352 1 98.5 29 THR B CA 1
ATOM 3632 C C . THR B 1 29 ? -6.523 -4.93 3.066 1 98.5 29 THR B C 1
ATOM 3634 O O . THR B 1 29 ? -7.586 -4.465 3.492 1 98.5 29 THR B O 1
ATOM 3637 N N . ALA B 1 30 ? -6.16 -6.188 3.287 1 98.31 30 ALA B N 1
ATOM 3638 C CA . ALA B 1 30 ? -7.125 -7.133 3.838 1 98.31 30 ALA B CA 1
ATOM 3639 C C . ALA B 1 30 ? -7.406 -6.836 5.309 1 98.31 30 ALA B C 1
ATOM 3641 O O . ALA B 1 30 ? -8.523 -7.055 5.789 1 98.31 30 ALA B O 1
ATOM 3642 N N . GLU B 1 31 ? -6.402 -6.324 6.035 1 98.62 31 GLU B N 1
ATOM 3643 C CA . GLU B 1 31 ? -6.621 -5.91 7.418 1 98.62 31 GLU B CA 1
ATOM 3644 C C . GLU B 1 31 ? -7.648 -4.785 7.5 1 98.62 31 GLU B C 1
ATOM 3646 O O . GLU B 1 31 ? -8.539 -4.812 8.352 1 98.62 31 GLU B O 1
ATOM 3651 N N . VAL B 1 32 ? -7.543 -3.807 6.574 1 98.88 32 VAL B N 1
ATOM 3652 C CA . VAL B 1 32 ? -8.438 -2.654 6.578 1 98.88 32 VAL B CA 1
ATOM 3653 C C . VAL B 1 32 ? -9.852 -3.096 6.191 1 98.88 32 VAL B C 1
ATOM 3655 O O . VAL B 1 32 ? -10.828 -2.734 6.855 1 98.88 32 VAL B O 1
ATOM 3658 N N . LEU B 1 33 ? -9.938 -3.893 5.137 1 98.62 33 LEU B N 1
ATOM 3659 C CA . LEU B 1 33 ? -11.258 -4.312 4.688 1 98.62 33 LEU B CA 1
ATOM 3660 C C . LEU B 1 33 ? -11.938 -5.188 5.734 1 98.62 33 LEU B C 1
ATOM 3662 O O . LEU B 1 33 ? -13.164 -5.148 5.887 1 98.62 33 LEU B O 1
ATOM 3666 N N . GLU B 1 34 ? -11.156 -6.004 6.43 1 98.12 34 GLU B N 1
ATOM 3667 C CA . GLU B 1 34 ? -11.703 -6.773 7.543 1 98.12 34 GLU B CA 1
ATOM 3668 C C . GLU B 1 34 ? -12.227 -5.855 8.648 1 98.12 34 GLU B C 1
ATOM 3670 O O . GLU B 1 34 ? -13.328 -6.059 9.164 1 98.12 34 GLU B O 1
ATOM 3675 N N . ALA B 1 35 ? -11.461 -4.863 9 1 98.75 35 ALA B N 1
ATOM 3676 C CA . ALA B 1 35 ? -11.898 -3.902 10.008 1 98.75 35 ALA B CA 1
ATOM 3677 C C . ALA B 1 35 ? -13.195 -3.213 9.586 1 98.75 35 ALA B C 1
ATOM 3679 O O . ALA B 1 35 ? -14.133 -3.115 10.375 1 98.75 35 ALA B O 1
ATOM 3680 N N . VAL B 1 36 ? -13.219 -2.756 8.352 1 98.69 36 VAL B N 1
ATOM 3681 C CA . VAL B 1 36 ? -14.398 -2.061 7.844 1 98.69 36 VAL B CA 1
ATOM 3682 C C . VAL B 1 36 ? -15.625 -2.967 7.957 1 98.69 36 VAL B C 1
ATOM 3684 O O . VAL B 1 36 ? -16.719 -2.508 8.305 1 98.69 36 VAL B O 1
ATOM 3687 N N . GLY B 1 37 ? -15.445 -4.246 7.695 1 97.81 37 GLY B N 1
ATOM 3688 C CA . GLY B 1 37 ? -16.531 -5.203 7.781 1 97.81 37 GLY B CA 1
ATOM 3689 C C . GLY B 1 37 ? -17.078 -5.371 9.188 1 97.81 37 GLY B C 1
ATOM 3690 O O . GLY B 1 37 ? -18.219 -5.812 9.375 1 97.81 37 GLY B O 1
ATOM 3691 N N . GLU B 1 38 ? -16.344 -4.961 10.148 1 98.25 38 GLU B N 1
ATOM 3692 C CA . GLU B 1 38 ? -16.734 -5.145 11.547 1 98.25 38 GLU B CA 1
ATOM 3693 C C . GLU B 1 38 ? -17.25 -3.844 12.148 1 98.25 38 GLU B C 1
ATOM 3695 O O . GLU B 1 38 ? -17.734 -3.828 13.289 1 98.25 38 GLU B O 1
ATOM 3700 N N . ILE B 1 39 ? -17.156 -2.752 11.43 1 98.69 39 ILE B N 1
ATOM 3701 C CA . ILE B 1 39 ? -17.5 -1.437 11.961 1 98.69 39 ILE B CA 1
ATOM 3702 C C . ILE B 1 39 ? -18.922 -1.064 11.523 1 98.69 39 ILE B C 1
ATOM 3704 O O . ILE B 1 39 ? -19.25 -1.116 10.336 1 98.69 39 ILE B O 1
ATOM 3708 N N . LYS B 1 40 ? -19.781 -0.791 12.5 1 97.88 40 LYS B N 1
ATOM 3709 C CA . LYS B 1 40 ? -21.078 -0.173 12.234 1 97.88 40 LYS B CA 1
ATOM 3710 C C . LYS B 1 40 ? -20.938 1.335 12.039 1 97.88 40 LYS B C 1
ATOM 3712 O O . LYS B 1 40 ? -20.344 2.02 12.875 1 97.88 40 LYS B O 1
ATOM 3717 N N . ALA B 1 41 ? -21.422 1.859 10.984 1 95.44 41 ALA B N 1
ATOM 3718 C CA . ALA B 1 41 ? -21.297 3.277 10.664 1 95.44 41 ALA B CA 1
ATOM 3719 C C . ALA B 1 41 ? -21.734 4.152 11.828 1 95.44 41 ALA B C 1
ATOM 3721 O O . ALA B 1 41 ? -22.734 3.859 12.484 1 95.44 41 ALA B O 1
ATOM 3722 N N . ASN B 1 42 ? -20.953 5.137 12.125 1 95.31 42 ASN B N 1
ATOM 3723 C CA . ASN B 1 42 ? -21.219 6.137 13.156 1 95.31 42 ASN B CA 1
ATOM 3724 C C . ASN B 1 42 ? -21.219 5.516 14.555 1 95.31 42 ASN B C 1
ATOM 3726 O O . ASN B 1 42 ? -21.781 6.082 15.492 1 95.31 42 ASN B O 1
ATOM 3730 N N . ASP B 1 43 ? -20.703 4.301 14.703 1 97.19 43 ASP B N 1
ATOM 3731 C CA . ASP B 1 43 ? -20.547 3.656 16 1 97.19 43 ASP B CA 1
ATOM 3732 C C . ASP B 1 43 ? -19.094 3.648 16.453 1 97.19 43 ASP B C 1
ATOM 3734 O O . ASP B 1 43 ? -18.328 2.756 16.078 1 97.19 43 ASP B O 1
ATOM 3738 N N . PRO B 1 44 ? -18.75 4.578 17.344 1 97.19 44 PRO B N 1
ATOM 3739 C CA . PRO B 1 44 ? -17.359 4.691 17.766 1 97.19 44 PRO B CA 1
ATOM 3740 C C . PRO B 1 44 ? -16.844 3.445 18.484 1 97.19 44 PRO B C 1
ATOM 3742 O O . PRO B 1 44 ? -15.648 3.154 18.453 1 97.19 44 PRO B O 1
ATOM 3745 N N . ILE B 1 45 ? -17.672 2.68 19.094 1 98 45 ILE B N 1
ATOM 3746 C CA . ILE B 1 45 ? -17.266 1.504 19.844 1 98 45 ILE B CA 1
ATOM 3747 C C . ILE B 1 45 ? -16.828 0.4 18.891 1 98 45 ILE B C 1
ATOM 3749 O O . ILE B 1 45 ? -15.773 -0.212 19.078 1 98 45 ILE B O 1
ATOM 3753 N N . SER B 1 46 ? -17.656 0.12 17.891 1 98.69 46 SER B N 1
ATOM 3754 C CA . SER B 1 46 ? -17.266 -0.885 16.906 1 98.69 46 SER B CA 1
ATOM 3755 C C . SER B 1 46 ? -16.016 -0.453 16.141 1 98.69 46 SER B C 1
ATOM 3757 O O . SER B 1 46 ? -15.195 -1.288 15.766 1 98.69 46 SER B O 1
ATOM 3759 N N . TRP B 1 47 ? -15.867 0.858 15.914 1 98.75 47 TRP B N 1
ATOM 3760 C CA . TRP B 1 47 ? -14.656 1.398 15.312 1 98.75 47 TRP B CA 1
ATOM 3761 C C . TRP B 1 47 ? -13.43 1.067 16.172 1 98.75 47 TRP B C 1
ATOM 3763 O O . TRP B 1 47 ? -12.445 0.522 15.664 1 98.75 47 TRP B O 1
ATOM 3773 N N . GLU B 1 48 ? -13.516 1.386 17.406 1 98.75 48 GLU B N 1
ATOM 3774 C CA . GLU B 1 48 ? -12.414 1.145 18.344 1 98.75 48 GLU B CA 1
ATOM 3775 C C . GLU B 1 48 ? -12.039 -0.333 18.375 1 98.75 48 GLU B C 1
ATOM 3777 O O . GLU B 1 48 ? -10.859 -0.68 18.281 1 98.75 48 GLU B O 1
ATOM 3782 N N . LYS B 1 49 ? -12.977 -1.179 18.469 1 98.75 49 LYS B N 1
ATOM 3783 C CA . LYS B 1 49 ? -12.734 -2.613 18.609 1 98.75 49 LYS B CA 1
ATOM 3784 C C . LYS B 1 49 ? -12.07 -3.174 17.344 1 98.75 49 LYS B C 1
ATOM 3786 O O . LYS B 1 49 ? -11.133 -3.967 17.438 1 98.75 49 LYS B O 1
ATOM 3791 N N . ALA B 1 50 ? -12.562 -2.768 16.172 1 98.81 50 ALA B N 1
ATOM 3792 C CA . ALA B 1 50 ? -12.039 -3.277 14.914 1 98.81 50 ALA B CA 1
ATOM 3793 C C . ALA B 1 50 ? -10.578 -2.898 14.727 1 98.81 50 ALA B C 1
ATOM 3795 O O . ALA B 1 50 ? -9.75 -3.744 14.367 1 98.81 50 ALA B O 1
ATOM 3796 N N . TRP B 1 51 ? -10.258 -1.688 15.008 1 98.88 51 TRP B N 1
ATOM 3797 C CA . TRP B 1 51 ? -8.891 -1.232 14.789 1 98.88 51 TRP B CA 1
ATOM 3798 C C . TRP B 1 51 ? -7.961 -1.74 15.891 1 98.88 51 TRP B C 1
ATOM 3800 O O . TRP B 1 51 ? -6.789 -2.025 15.641 1 98.88 51 TRP B O 1
ATOM 3810 N N . ALA B 1 52 ? -8.453 -1.819 17.109 1 98.88 52 ALA B N 1
ATOM 3811 C CA . ALA B 1 52 ? -7.652 -2.408 18.172 1 98.88 52 ALA B CA 1
ATOM 3812 C C . ALA B 1 52 ? -7.273 -3.85 17.844 1 98.88 52 ALA B C 1
ATOM 3814 O O . ALA B 1 52 ? -6.152 -4.281 18.125 1 98.88 52 ALA B O 1
ATOM 3815 N N . LYS B 1 53 ? -8.203 -4.547 17.281 1 98.56 53 LYS B N 1
ATOM 3816 C CA . LYS B 1 53 ? -7.953 -5.926 16.859 1 98.56 53 LYS B CA 1
ATOM 3817 C C . LYS B 1 53 ? -6.828 -5.988 15.828 1 98.56 53 LYS B C 1
ATOM 3819 O O . LYS B 1 53 ? -5.902 -6.789 15.961 1 98.56 53 LYS B O 1
ATOM 3824 N N . GLN B 1 54 ? -6.883 -5.168 14.82 1 98.75 54 GLN B N 1
ATOM 3825 C CA . GLN B 1 54 ? -5.844 -5.141 13.797 1 98.75 54 GLN B CA 1
ATOM 3826 C C . GLN B 1 54 ? -4.504 -4.699 14.383 1 98.75 54 GLN B C 1
ATOM 3828 O O . GLN B 1 54 ? -3.451 -5.195 13.977 1 98.75 54 GLN B O 1
ATOM 3833 N N . ALA B 1 55 ? -4.543 -3.766 15.32 1 98.88 55 ALA B N 1
ATOM 3834 C CA . ALA B 1 55 ? -3.312 -3.311 15.969 1 98.88 55 ALA B CA 1
ATOM 3835 C C . ALA B 1 55 ? -2.627 -4.453 16.719 1 98.88 55 ALA B C 1
ATOM 3837 O O . ALA B 1 55 ? -1.417 -4.648 16.578 1 98.88 55 ALA B O 1
ATOM 3838 N N . ALA B 1 56 ? -3.371 -5.164 17.438 1 98.75 56 ALA B N 1
ATOM 3839 C CA . ALA B 1 56 ? -2.834 -6.281 18.203 1 98.75 56 ALA B CA 1
ATOM 3840 C C . ALA B 1 56 ? -2.236 -7.344 17.281 1 98.75 56 ALA B C 1
ATOM 3842 O O . ALA B 1 56 ? -1.158 -7.875 17.562 1 98.75 56 ALA B O 1
ATOM 3843 N N . ARG B 1 57 ? -2.908 -7.633 16.234 1 98.31 57 ARG B N 1
ATOM 3844 C CA . ARG B 1 57 ? -2.436 -8.633 15.289 1 98.31 57 ARG B CA 1
ATOM 3845 C C . ARG B 1 57 ? -1.137 -8.18 14.625 1 98.31 57 ARG B C 1
ATOM 3847 O O . ARG B 1 57 ? -0.21 -8.977 14.461 1 98.31 57 ARG B O 1
ATOM 3854 N N . ALA B 1 58 ? -1.102 -6.949 14.219 1 98.69 58 ALA B N 1
ATOM 3855 C CA . ALA B 1 58 ? 0.109 -6.418 13.602 1 98.69 58 ALA B CA 1
ATOM 3856 C C . ALA B 1 58 ? 1.292 -6.48 14.562 1 98.69 58 ALA B C 1
ATOM 3858 O O . ALA B 1 58 ? 2.418 -6.77 14.156 1 98.69 58 ALA B O 1
ATOM 3859 N N . GLU B 1 59 ? 1.049 -6.199 15.812 1 98.81 59 GLU B N 1
ATOM 3860 C CA . GLU B 1 59 ? 2.129 -6.246 16.797 1 98.81 59 GLU B CA 1
ATOM 3861 C C . GLU B 1 59 ? 2.67 -7.664 16.953 1 98.81 59 GLU B C 1
ATOM 3863 O O . GLU B 1 59 ? 3.879 -7.859 17.094 1 98.81 59 GLU B O 1
ATOM 3868 N N . VAL B 1 60 ? 1.795 -8.625 16.938 1 98.31 60 VAL B N 1
ATOM 3869 C CA . VAL B 1 60 ? 2.217 -10.016 17.031 1 98.31 60 VAL B CA 1
ATOM 3870 C C . VAL B 1 60 ? 3.107 -10.367 15.836 1 98.31 60 VAL B C 1
ATOM 3872 O O . VAL B 1 60 ? 4.156 -10.992 16 1 98.31 60 VAL B O 1
ATOM 3875 N N . LEU B 1 61 ? 2.736 -9.969 14.68 1 98 61 LEU B N 1
ATOM 3876 C CA . LEU B 1 61 ? 3.518 -10.219 13.477 1 98 61 LEU B CA 1
ATOM 3877 C C . LEU B 1 61 ? 4.875 -9.531 13.547 1 98 61 LEU B C 1
ATOM 3879 O O . LEU B 1 61 ? 5.875 -10.062 13.062 1 98 61 LEU B O 1
ATOM 3883 N N . ALA B 1 62 ? 4.871 -8.305 14.133 1 98.69 62 ALA B N 1
ATOM 3884 C CA . ALA B 1 62 ? 6.125 -7.578 14.305 1 98.69 62 ALA B CA 1
ATOM 3885 C C . ALA B 1 62 ? 7.09 -8.352 15.195 1 98.69 62 ALA B C 1
ATOM 3887 O O . ALA B 1 62 ? 8.273 -8.477 14.883 1 98.69 62 ALA B O 1
ATOM 3888 N N . LYS B 1 63 ? 6.57 -8.852 16.281 1 98.38 63 LYS B N 1
ATOM 3889 C CA . LYS B 1 63 ? 7.395 -9.609 17.219 1 98.38 63 LYS B CA 1
ATOM 3890 C C . LYS B 1 63 ? 7.918 -10.891 16.578 1 98.38 63 LYS B C 1
ATOM 3892 O O . LYS B 1 63 ? 9.078 -11.258 16.781 1 98.38 63 LYS B O 1
ATOM 3897 N N . GLU B 1 64 ? 7.059 -11.555 15.82 1 97.25 64 GLU B N 1
ATOM 3898 C CA . GLU B 1 64 ? 7.48 -12.75 15.094 1 97.25 64 GLU B CA 1
ATOM 3899 C C . GLU B 1 64 ? 8.602 -12.43 14.109 1 97.25 64 GLU B C 1
ATOM 3901 O O . GLU B 1 64 ? 9.578 -13.172 14.016 1 97.25 64 GLU B O 1
ATOM 3906 N N . ALA B 1 65 ? 8.445 -11.367 13.383 1 97.94 65 ALA B N 1
ATOM 3907 C CA . ALA B 1 65 ? 9.453 -10.953 12.406 1 97.94 65 ALA B CA 1
ATOM 3908 C C . ALA B 1 65 ? 10.773 -10.609 13.102 1 97.94 65 ALA B C 1
ATOM 3910 O O . ALA B 1 65 ? 11.844 -10.977 12.617 1 97.94 65 ALA B O 1
ATOM 3911 N N . CYS B 1 66 ? 10.672 -9.93 14.227 1 98.06 66 CYS B N 1
ATOM 3912 C CA . CYS B 1 66 ? 11.867 -9.617 15 1 98.06 66 CYS B CA 1
ATOM 3913 C C . CYS B 1 66 ? 12.578 -10.898 15.445 1 98.06 66 CYS B C 1
ATOM 3915 O O . CYS B 1 66 ? 13.805 -11 15.328 1 98.06 66 CYS B O 1
ATOM 3917 N N . ALA B 1 67 ? 11.805 -11.812 15.906 1 97.31 67 ALA B N 1
ATOM 3918 C CA . ALA B 1 67 ? 12.367 -13.078 16.391 1 97.31 67 ALA B CA 1
ATOM 3919 C C . ALA B 1 67 ? 13.078 -13.82 15.266 1 97.31 67 ALA B C 1
ATOM 3921 O O . ALA B 1 67 ? 14.047 -14.539 15.508 1 97.31 67 ALA B O 1
ATOM 3922 N N . HIS B 1 68 ? 12.711 -13.57 14.039 1 95.62 68 HIS B N 1
ATOM 3923 C CA . HIS B 1 68 ? 13.273 -14.258 12.883 1 95.62 68 HIS B CA 1
ATOM 3924 C C . HIS B 1 68 ? 14.305 -13.398 12.164 1 95.62 68 HIS B C 1
ATOM 3926 O O . HIS B 1 68 ? 14.797 -13.766 11.102 1 95.62 68 HIS B O 1
ATOM 3932 N N . GLY B 1 69 ? 14.523 -12.219 12.664 1 95.69 69 GLY B N 1
ATOM 3933 C CA . GLY B 1 69 ? 15.516 -11.336 12.078 1 95.69 69 GLY B CA 1
ATOM 3934 C C . GLY B 1 69 ? 15.055 -10.695 10.789 1 95.69 69 GLY B C 1
ATOM 3935 O O . GLY B 1 69 ? 15.875 -10.25 9.977 1 95.69 69 GLY B O 1
ATOM 3936 N N . ASP B 1 70 ? 13.758 -10.695 10.5 1 96.06 70 ASP B N 1
ATOM 3937 C CA . ASP B 1 70 ? 13.172 -10.047 9.328 1 96.06 70 ASP B CA 1
ATOM 3938 C C . ASP B 1 70 ? 12.859 -8.578 9.617 1 96.06 70 ASP B C 1
ATOM 3940 O O . ASP B 1 70 ? 11.711 -8.234 9.914 1 96.06 70 ASP B O 1
ATOM 3944 N N . LYS B 1 71 ? 13.844 -7.723 9.414 1 95.94 71 LYS B N 1
ATOM 3945 C CA . LYS B 1 71 ? 13.727 -6.309 9.758 1 95.94 71 LYS B CA 1
ATOM 3946 C C . LYS B 1 71 ? 12.641 -5.629 8.93 1 95.94 71 LYS B C 1
ATOM 3948 O O . LYS B 1 71 ? 11.906 -4.785 9.438 1 95.94 71 LYS B O 1
ATOM 3953 N N . ASP B 1 72 ? 12.57 -6.023 7.691 1 95.31 72 ASP B N 1
ATOM 3954 C CA . ASP B 1 72 ? 11.602 -5.402 6.801 1 95.31 72 ASP B CA 1
ATOM 3955 C C . ASP B 1 72 ? 10.172 -5.691 7.262 1 95.31 72 ASP B C 1
ATOM 3957 O O . ASP B 1 72 ? 9.359 -4.773 7.398 1 95.31 72 ASP B O 1
ATOM 3961 N N . ALA B 1 73 ? 9.867 -6.934 7.523 1 97.25 73 ALA B N 1
ATOM 3962 C CA . ALA B 1 73 ? 8.531 -7.312 7.992 1 97.25 73 ALA B CA 1
ATOM 3963 C C . ALA B 1 73 ? 8.234 -6.699 9.359 1 97.25 73 ALA B C 1
ATOM 3965 O O . ALA B 1 73 ? 7.109 -6.281 9.625 1 97.25 73 ALA B O 1
ATOM 3966 N N . ALA B 1 74 ? 9.258 -6.66 10.203 1 98.44 74 ALA B N 1
ATOM 3967 C CA . ALA B 1 74 ? 9.086 -6.082 11.539 1 98.44 74 ALA B CA 1
ATOM 3968 C C . ALA B 1 74 ? 8.734 -4.602 11.445 1 98.44 74 ALA B C 1
ATOM 3970 O O . ALA B 1 74 ? 7.801 -4.137 12.102 1 98.44 74 ALA B O 1
ATOM 3971 N N . ARG B 1 75 ? 9.469 -3.879 10.664 1 98.12 75 ARG B N 1
ATOM 3972 C CA . ARG B 1 75 ? 9.219 -2.453 10.477 1 98.12 75 ARG B CA 1
ATOM 3973 C C . ARG B 1 75 ? 7.797 -2.203 9.984 1 98.12 75 ARG B C 1
ATOM 3975 O O . ARG B 1 75 ? 7.074 -1.391 10.562 1 98.12 75 ARG B O 1
ATOM 3982 N N . ARG B 1 76 ? 7.379 -2.918 8.969 1 97.69 76 ARG B N 1
ATOM 3983 C CA . ARG B 1 76 ? 6.051 -2.742 8.398 1 97.69 76 ARG B CA 1
ATOM 3984 C C . ARG B 1 76 ? 4.965 -3.053 9.422 1 97.69 76 ARG B C 1
ATOM 3986 O O . ARG B 1 76 ? 3.959 -2.342 9.5 1 97.69 76 ARG B O 1
ATOM 3993 N N . ALA B 1 77 ? 5.203 -4.105 10.172 1 98.75 77 ALA B N 1
ATOM 3994 C CA . ALA B 1 77 ? 4.199 -4.527 11.148 1 98.75 77 ALA B CA 1
ATOM 3995 C C . ALA B 1 77 ? 4.094 -3.531 12.297 1 98.75 77 ALA B C 1
ATOM 3997 O O . ALA B 1 77 ? 2.994 -3.227 12.766 1 98.75 77 ALA B O 1
ATOM 3998 N N . TYR B 1 78 ? 5.195 -2.984 12.734 1 98.88 78 TYR B N 1
ATOM 3999 C CA . TYR B 1 78 ? 5.148 -1.995 13.805 1 98.88 78 TYR B CA 1
ATOM 4000 C C . TYR B 1 78 ? 4.52 -0.695 13.312 1 98.88 78 TYR B C 1
ATOM 4002 O O . TYR B 1 78 ? 3.809 -0.023 14.062 1 98.88 78 TYR B O 1
ATOM 4010 N N . LEU B 1 79 ? 4.801 -0.322 12.086 1 98.88 79 LEU B N 1
ATOM 4011 C CA . LEU B 1 79 ? 4.145 0.854 11.523 1 98.88 79 LEU B CA 1
ATOM 4012 C C . LEU B 1 79 ? 2.631 0.682 11.516 1 98.88 79 LEU B C 1
ATOM 4014 O O . LEU B 1 79 ? 1.897 1.587 11.922 1 98.88 79 LEU B O 1
ATOM 4018 N N . ARG B 1 80 ? 2.162 -0.495 11.125 1 98.88 80 ARG B N 1
ATOM 4019 C CA . ARG B 1 80 ? 0.729 -0.77 11.102 1 98.88 80 ARG B CA 1
ATOM 4020 C C . ARG B 1 80 ? 0.157 -0.815 12.516 1 98.88 80 ARG B C 1
ATOM 4022 O O . ARG B 1 80 ? -0.917 -0.267 12.773 1 98.88 80 ARG B O 1
ATOM 4029 N N . ALA B 1 81 ? 0.938 -1.472 13.383 1 98.94 81 ALA B N 1
ATOM 4030 C CA . ALA B 1 81 ? 0.482 -1.542 14.773 1 98.94 81 ALA B CA 1
ATOM 4031 C C . ALA B 1 81 ? 0.292 -0.146 15.359 1 98.94 81 ALA B C 1
ATOM 4033 O O . ALA B 1 81 ? -0.717 0.127 16.016 1 98.94 81 ALA B O 1
ATOM 4034 N N . ALA B 1 82 ? 1.225 0.715 15.125 1 98.94 82 ALA B N 1
ATOM 4035 C CA . ALA B 1 82 ? 1.14 2.09 15.609 1 98.94 82 ALA B CA 1
ATOM 4036 C C . ALA B 1 82 ? -0.04 2.822 14.977 1 98.94 82 ALA B C 1
ATOM 4038 O O . ALA B 1 82 ? -0.842 3.443 15.68 1 98.94 82 ALA B O 1
ATOM 4039 N N . ASN B 1 83 ? -0.173 2.73 13.695 1 98.88 83 ASN B N 1
ATOM 4040 C CA . ASN B 1 83 ? -1.217 3.451 12.977 1 98.88 83 ASN B CA 1
ATOM 4041 C C . ASN B 1 83 ? -2.607 2.947 13.352 1 98.88 83 ASN B C 1
ATOM 4043 O O . ASN B 1 83 ? -3.537 3.738 13.508 1 98.88 83 ASN B O 1
ATOM 4047 N N . TYR B 1 84 ? -2.752 1.612 13.492 1 98.94 84 TYR B N 1
ATOM 4048 C CA . TYR B 1 84 ? -4.031 1.037 13.906 1 98.94 84 TYR B CA 1
ATOM 4049 C C . TYR B 1 84 ? -4.348 1.386 15.352 1 98.94 84 TYR B C 1
ATOM 4051 O O . TYR B 1 84 ? -5.512 1.563 15.711 1 98.94 84 TYR B O 1
ATOM 4059 N N . THR B 1 85 ? -3.344 1.445 16.188 1 98.94 85 THR B N 1
ATOM 4060 C CA . THR B 1 85 ? -3.553 1.901 17.547 1 98.94 85 THR B CA 1
ATOM 4061 C C . THR B 1 85 ? -4.082 3.334 17.562 1 98.94 85 THR B C 1
ATOM 4063 O O . THR B 1 85 ? -5.066 3.629 18.25 1 98.94 85 THR B O 1
ATOM 4066 N N . ARG B 1 86 ? -3.455 4.199 16.844 1 98.62 86 ARG B N 1
ATOM 4067 C CA . ARG B 1 86 ? -3.953 5.562 16.703 1 98.62 86 ARG B CA 1
ATOM 4068 C C . ARG B 1 86 ? -5.406 5.566 16.25 1 98.62 86 ARG B C 1
ATOM 4070 O O . ARG B 1 86 ? -6.242 6.273 16.812 1 98.62 86 ARG B O 1
ATOM 4077 N N . ALA B 1 87 ? -5.672 4.777 15.227 1 98.69 87 ALA B N 1
ATOM 4078 C CA . ALA B 1 87 ? -7.02 4.711 14.664 1 98.69 87 ALA B CA 1
ATOM 4079 C C . ALA B 1 87 ? -8.031 4.262 15.719 1 98.69 87 ALA B C 1
ATOM 4081 O O . ALA B 1 87 ? -9.156 4.758 15.75 1 98.69 87 ALA B O 1
ATOM 4082 N N . SER B 1 88 ? -7.637 3.342 16.562 1 98.81 88 SER B N 1
ATOM 4083 C CA . SER B 1 88 ? -8.547 2.768 17.547 1 98.81 88 SER B CA 1
ATOM 4084 C C . SER B 1 88 ? -9.07 3.832 18.516 1 98.81 88 SER B C 1
ATOM 4086 O O . SER B 1 88 ? -10.211 3.752 18.969 1 98.81 88 SER B O 1
ATOM 4088 N N . GLY B 1 89 ? -8.266 4.836 18.797 1 98.19 89 GLY B N 1
ATOM 4089 C CA . GLY B 1 89 ? -8.672 5.871 19.734 1 98.19 89 GLY B CA 1
ATOM 4090 C C . GLY B 1 89 ? -9.188 7.125 19.062 1 98.19 89 GLY B C 1
ATOM 4091 O O . GLY B 1 89 ? -9.547 8.102 19.719 1 98.19 89 GLY B O 1
ATOM 4092 N N . TYR B 1 90 ? -9.266 7.137 17.75 1 97.81 90 TYR B N 1
ATOM 4093 C CA . TYR B 1 90 ? -9.508 8.359 16.984 1 97.81 90 TYR B CA 1
ATOM 4094 C C . TYR B 1 90 ? -10.922 8.883 17.234 1 97.81 90 TYR B C 1
ATOM 4096 O O . TYR B 1 90 ? -11.156 10.094 17.188 1 97.81 90 TYR B O 1
ATOM 4104 N N . MET B 1 91 ? -11.891 7.938 17.562 1 97.88 91 MET B N 1
ATOM 4105 C CA . MET B 1 91 ? -13.297 8.328 17.672 1 97.88 91 MET B CA 1
ATOM 4106 C C . MET B 1 91 ? -13.664 8.641 19.125 1 97.88 91 MET B C 1
ATOM 4108 O O . MET B 1 91 ? -14.836 8.844 19.438 1 97.88 91 MET B O 1
ATOM 4112 N N . TYR B 1 92 ? -12.703 8.688 20.031 1 96.69 92 TYR B N 1
ATOM 4113 C CA . TYR B 1 92 ? -12.969 9.086 21.406 1 96.69 92 TYR B CA 1
ATOM 4114 C C . TYR B 1 92 ? -13.523 10.5 21.469 1 96.69 92 TYR B C 1
ATOM 4116 O O . TYR B 1 92 ? -13.078 11.383 20.719 1 96.69 92 TYR B O 1
ATOM 4124 N N . VAL B 1 93 ? -14.438 10.695 22.297 1 95.56 93 VAL B N 1
ATOM 4125 C CA . VAL B 1 93 ? -15.039 12.008 22.516 1 95.56 93 VAL B CA 1
ATOM 4126 C C . VAL B 1 93 ? -14.75 12.484 23.938 1 95.56 93 VAL B C 1
ATOM 4128 O O . VAL B 1 93 ? -14.898 11.727 24.891 1 95.56 93 VAL B O 1
ATOM 4131 N N . SER B 1 94 ? -14.289 13.703 24 1 94.56 94 SER B N 1
ATOM 4132 C CA . SER B 1 94 ? -14.117 14.367 25.297 1 94.56 94 SER B CA 1
ATOM 4133 C C . SER B 1 94 ? -15.453 14.812 25.875 1 94.56 94 SER B C 1
ATOM 4135 O O . SER B 1 94 ? -16.438 14.922 25.141 1 94.56 94 SER B O 1
ATOM 4137 N N . SER B 1 95 ? -15.453 15 27.172 1 91.12 95 SER B N 1
ATOM 4138 C CA . SER B 1 95 ? -16.672 15.422 27.844 1 91.12 95 SER B CA 1
ATOM 4139 C C . SER B 1 95 ? -16.531 16.812 28.438 1 91.12 95 SER B C 1
ATOM 4141 O O . SER B 1 95 ? -15.438 17.203 28.875 1 91.12 95 SER B O 1
ATOM 4143 N N . PRO B 1 96 ? -17.672 17.516 28.344 1 88.12 96 PRO B N 1
ATOM 4144 C CA . PRO B 1 96 ? -17.609 18.812 29.016 1 88.12 96 PRO B CA 1
ATOM 4145 C C . PRO B 1 96 ? -17.469 18.688 30.531 1 88.12 96 PRO B C 1
ATOM 4147 O O . PRO B 1 96 ? -17.953 17.734 31.125 1 88.12 96 PRO B O 1
ATOM 4150 N N . PRO B 1 97 ? -16.766 19.719 31.047 1 88.06 97 PRO B N 1
ATOM 4151 C CA . PRO B 1 97 ? -16.719 19.734 32.5 1 88.06 97 PRO B CA 1
ATOM 4152 C C . PRO B 1 97 ? -18.062 20.078 33.156 1 88.06 97 PRO B C 1
ATOM 4154 O O . PRO B 1 97 ? -18.953 20.578 32.469 1 88.06 97 PRO B O 1
ATOM 4157 N N . ALA B 1 98 ? -18.219 19.688 34.469 1 78.75 98 ALA B N 1
ATOM 4158 C CA . ALA B 1 98 ? -19.453 19.922 35.188 1 78.75 98 ALA B CA 1
ATOM 4159 C C . ALA B 1 98 ? -19.797 21.406 35.219 1 78.75 98 ALA B C 1
ATOM 4161 O O . ALA B 1 98 ? -20.984 21.781 35.156 1 78.75 98 ALA B O 1
ATOM 4162 N N . ASN B 1 99 ? -18.891 22.234 35.344 1 73.44 99 ASN B N 1
ATOM 4163 C CA . ASN B 1 99 ? -19.172 23.672 35.5 1 73.44 99 ASN B CA 1
ATOM 4164 C C . ASN B 1 99 ? -19.047 24.391 34.156 1 73.44 99 ASN B C 1
ATOM 4166 O O . ASN B 1 99 ? -19.391 25.578 34.031 1 73.44 99 ASN B O 1
ATOM 4170 N N . GLY B 1 100 ? -18.719 23.844 33.031 1 65.75 100 GLY B N 1
ATOM 4171 C CA . GLY B 1 100 ? -18.719 24.281 31.656 1 65.75 100 GLY B CA 1
ATOM 4172 C C . GLY B 1 100 ? -17.672 25.328 31.359 1 65.75 100 GLY B C 1
ATOM 4173 O O . GLY B 1 100 ? -17.453 25.703 30.203 1 65.75 100 GLY B O 1
ATOM 4174 N N . ASP B 1 101 ? -16.969 25.891 32.25 1 69.25 101 ASP B N 1
ATOM 4175 C CA . ASP B 1 101 ? -16.062 27.031 32.062 1 69.25 101 ASP B CA 1
ATOM 4176 C C . ASP B 1 101 ? -14.625 26.562 31.922 1 69.25 101 ASP B C 1
ATOM 4178 O O . ASP B 1 101 ? -13.703 27.391 31.859 1 69.25 101 ASP B O 1
ATOM 4182 N N . THR B 1 102 ? -14.523 25.359 31.875 1 80.06 102 THR B N 1
ATOM 4183 C CA . THR B 1 102 ? -13.156 24.859 31.797 1 80.06 102 THR B CA 1
ATOM 4184 C C . THR B 1 102 ? -12.977 23.969 30.562 1 80.06 102 THR B C 1
ATOM 4186 O O . THR B 1 102 ? -13.914 23.781 29.781 1 80.06 102 THR B O 1
ATOM 4189 N N . ALA B 1 103 ? -11.742 23.562 30.312 1 86.88 103 ALA B N 1
ATOM 4190 C CA . ALA B 1 103 ? -11.352 22.734 29.172 1 86.88 103 ALA B CA 1
ATOM 4191 C C . ALA B 1 103 ? -12.086 21.406 29.188 1 86.88 103 ALA B C 1
ATOM 4193 O O . ALA B 1 103 ? -12.469 20.906 30.25 1 86.88 103 ALA B O 1
ATOM 4194 N N . MET B 1 104 ? -12.352 20.875 28.031 1 91.69 104 MET B N 1
ATOM 4195 C CA . MET B 1 104 ? -12.906 19.531 27.875 1 91.69 104 MET B CA 1
ATOM 4196 C C . MET B 1 104 ? -12.086 18.516 28.656 1 91.69 104 MET B C 1
ATOM 4198 O O . MET B 1 104 ? -10.867 18.656 28.797 1 91.69 104 MET B O 1
ATOM 4202 N N . ILE B 1 105 ? -12.781 17.562 29.172 1 94.38 105 ILE B N 1
ATOM 4203 C CA . ILE B 1 105 ? -12.125 16.438 29.812 1 94.38 105 ILE B CA 1
ATOM 4204 C C . ILE B 1 105 ? -11.883 15.328 28.797 1 94.38 105 ILE B C 1
ATOM 4206 O O . ILE B 1 105 ? -12.836 14.766 28.25 1 94.38 105 ILE B O 1
ATOM 4210 N N . GLN B 1 106 ? -10.664 15.055 28.562 1 95.81 106 GLN B N 1
ATOM 4211 C CA . GLN B 1 106 ? -10.32 14.062 27.547 1 95.81 106 GLN B CA 1
ATOM 4212 C C . GLN B 1 106 ? -10.828 12.68 27.953 1 95.81 106 GLN B C 1
ATOM 4214 O O . GLN B 1 106 ? -10.953 12.375 29.141 1 95.81 106 GLN B O 1
ATOM 4219 N N . HIS B 1 107 ? -11.172 11.906 26.953 1 96.31 107 HIS B N 1
ATOM 4220 C CA . HIS B 1 107 ? -11.508 10.508 27.203 1 96.31 107 HIS B CA 1
ATOM 4221 C C . HIS B 1 107 ? -10.438 9.82 28.047 1 96.31 107 HIS B C 1
ATOM 4223 O O . HIS B 1 107 ? -9.242 10.039 27.828 1 96.31 107 HIS B O 1
ATOM 4229 N N . PRO B 1 108 ? -10.758 8.984 28.969 1 95.88 108 PRO B N 1
ATOM 4230 C CA . PRO B 1 108 ? -9.789 8.414 29.922 1 95.88 108 PRO B CA 1
ATOM 4231 C C . PRO B 1 108 ? -8.711 7.574 29.234 1 95.88 108 PRO B C 1
ATOM 4233 O O . PRO B 1 108 ? -7.602 7.445 29.75 1 95.88 108 PRO B O 1
ATOM 4236 N N . CYS B 1 109 ? -9.008 7.047 28.062 1 97.44 109 CYS B N 1
ATOM 4237 C CA . CYS B 1 109 ? -8.062 6.164 27.391 1 97.44 109 CYS B CA 1
ATOM 4238 C C . CYS B 1 109 ? -7.234 6.93 26.359 1 97.44 109 CYS B C 1
ATOM 4240 O O . CYS B 1 109 ? -6.336 6.367 25.734 1 97.44 109 CYS B O 1
ATOM 4242 N N . ALA B 1 110 ? -7.516 8.211 26.172 1 97.31 110 ALA B N 1
ATOM 4243 C CA . ALA B 1 110 ? -6.887 8.977 25.094 1 97.31 110 ALA B CA 1
ATOM 4244 C C . ALA B 1 110 ? -5.371 9.031 25.281 1 97.31 110 ALA B C 1
ATOM 4246 O O . ALA B 1 110 ? -4.617 8.805 24.328 1 97.31 110 ALA B O 1
ATOM 4247 N N . LEU B 1 111 ? -4.91 9.312 26.484 1 98 111 LEU B N 1
ATOM 4248 C CA . LEU B 1 111 ? -3.477 9.414 26.75 1 98 111 LEU B CA 1
ATOM 4249 C C . LEU B 1 111 ? -2.791 8.062 26.562 1 98 111 LEU B C 1
ATOM 4251 O O . LEU B 1 111 ? -1.719 7.984 25.953 1 98 111 LEU B O 1
ATOM 4255 N N . SER B 1 112 ? -3.385 6.988 27.094 1 98.31 112 SER B N 1
ATOM 4256 C CA . SER B 1 112 ? -2.789 5.66 27 1 98.31 112 SER B CA 1
ATOM 4257 C C . SER B 1 112 ? -2.643 5.223 25.547 1 98.31 112 SER B C 1
ATOM 4259 O O . SER B 1 112 ? -1.643 4.602 25.172 1 98.31 112 SER B O 1
ATOM 4261 N N . VAL B 1 113 ? -3.627 5.543 24.703 1 98.25 113 VAL B N 1
ATOM 4262 C CA . VAL B 1 113 ? -3.572 5.207 23.297 1 98.25 113 VAL B CA 1
ATOM 4263 C C . VAL B 1 113 ? -2.439 5.984 22.625 1 98.25 113 VAL B C 1
ATOM 4265 O O . VAL B 1 113 ? -1.68 5.422 21.828 1 98.25 113 VAL B O 1
ATOM 4268 N N . SER B 1 114 ? -2.35 7.23 22.938 1 98 114 SER B N 1
ATOM 4269 C CA . SER B 1 114 ? -1.296 8.07 22.375 1 98 114 SER B CA 1
ATOM 4270 C C . SER B 1 114 ? 0.087 7.551 22.75 1 98 114 SER B C 1
ATOM 4272 O O . SER B 1 114 ? 0.987 7.484 21.922 1 98 114 SER B O 1
ATOM 4274 N N . GLU B 1 115 ? 0.261 7.184 24 1 98.44 115 GLU B N 1
ATOM 4275 C CA . GLU B 1 115 ? 1.546 6.688 24.484 1 98.44 115 GLU B CA 1
ATOM 4276 C C . GLU B 1 115 ? 1.898 5.348 23.844 1 98.44 115 GLU B C 1
ATOM 4278 O O . GLU B 1 115 ? 3.053 5.113 23.469 1 98.44 115 GLU B O 1
ATOM 4283 N N . ARG B 1 116 ? 0.899 4.504 23.734 1 98.56 116 ARG B N 1
ATOM 4284 C CA . ARG B 1 116 ? 1.117 3.207 23.094 1 98.56 116 ARG B CA 1
ATOM 4285 C C . ARG B 1 116 ? 1.488 3.367 21.625 1 98.56 116 ARG B C 1
ATOM 4287 O O . ARG B 1 116 ? 2.404 2.703 21.141 1 98.56 116 ARG B O 1
ATOM 4294 N N . MET B 1 117 ? 0.759 4.207 20.953 1 98.5 117 MET B N 1
ATOM 4295 C CA . MET B 1 117 ? 1.079 4.516 19.562 1 98.5 117 MET B CA 1
ATOM 4296 C C . MET B 1 117 ? 2.525 4.984 19.438 1 98.5 117 MET B C 1
ATOM 4298 O O . MET B 1 117 ? 3.258 4.504 18.562 1 98.5 117 MET B O 1
ATOM 4302 N N . GLY B 1 118 ? 2.953 5.914 20.297 1 98.5 118 GLY B N 1
ATOM 4303 C CA . GLY B 1 118 ? 4.32 6.41 20.281 1 98.5 118 GLY B CA 1
ATOM 4304 C C . GLY B 1 118 ? 5.352 5.324 20.516 1 98.5 118 GLY B C 1
ATOM 4305 O O . GLY B 1 118 ? 6.383 5.281 19.844 1 98.5 118 GLY B O 1
ATOM 4306 N N . SER B 1 119 ? 5.047 4.426 21.469 1 98.56 119 SER B N 1
ATOM 4307 C CA . SER B 1 119 ? 5.965 3.34 21.797 1 98.56 119 SER B CA 1
ATOM 4308 C C . SER B 1 119 ? 6.137 2.389 20.609 1 98.56 119 SER B C 1
ATOM 4310 O O . SER B 1 119 ? 7.254 1.979 20.297 1 98.56 119 SER B O 1
ATOM 4312 N N . LEU B 1 120 ? 5.07 2.027 19.953 1 98.81 120 LEU B N 1
ATOM 4313 C CA . LEU B 1 120 ? 5.113 1.142 18.797 1 98.81 120 LEU B CA 1
ATOM 4314 C C . LEU B 1 120 ? 5.844 1.801 17.641 1 98.81 120 LEU B C 1
ATOM 4316 O O . LEU B 1 120 ? 6.652 1.158 16.969 1 98.81 120 LEU B O 1
ATOM 4320 N N . PHE B 1 121 ? 5.617 3.061 17.453 1 98.81 121 PHE B N 1
ATOM 4321 C CA . PHE B 1 121 ? 6.258 3.783 16.375 1 98.81 121 PHE B CA 1
ATOM 4322 C C . PHE B 1 121 ? 7.766 3.871 16.594 1 98.81 121 PHE B C 1
ATOM 4324 O O . PHE B 1 121 ? 8.547 3.76 15.641 1 98.81 121 PHE B O 1
ATOM 4331 N N . ARG B 1 122 ? 8.203 4.059 17.797 1 98.56 122 ARG B N 1
ATOM 4332 C CA . ARG B 1 122 ? 9.625 4.133 18.109 1 98.56 122 ARG B CA 1
ATOM 4333 C C . ARG B 1 122 ? 10.328 2.818 17.797 1 98.56 122 ARG B C 1
ATOM 4335 O O . ARG B 1 122 ? 11.492 2.814 17.391 1 98.56 122 ARG B O 1
ATOM 4342 N N . LYS B 1 123 ? 9.617 1.731 17.969 1 98.62 123 LYS B N 1
ATOM 4343 C CA . LYS B 1 123 ? 10.18 0.448 17.547 1 98.62 123 LYS B CA 1
ATOM 4344 C C . LYS B 1 123 ? 10.375 0.389 16.047 1 98.62 123 LYS B C 1
ATOM 4346 O O . LYS B 1 123 ? 11.359 -0.173 15.555 1 98.62 123 LYS B O 1
ATOM 4351 N N . ALA B 1 124 ? 9.438 0.955 15.32 1 98.56 124 ALA B N 1
ATOM 4352 C CA . ALA B 1 124 ? 9.562 1.011 13.867 1 98.56 124 ALA B CA 1
ATOM 4353 C C . ALA B 1 124 ? 10.727 1.901 13.453 1 98.56 124 ALA B C 1
ATOM 4355 O O . ALA B 1 124 ? 11.43 1.604 12.484 1 98.56 124 ALA B O 1
ATOM 4356 N N . ILE B 1 125 ? 10.953 3.01 14.172 1 98.19 125 ILE B N 1
ATOM 4357 C CA . ILE B 1 125 ? 12.023 3.957 13.875 1 98.19 125 ILE B CA 1
ATOM 4358 C C . ILE B 1 125 ? 13.367 3.238 13.883 1 98.19 125 ILE B C 1
ATOM 4360 O O . ILE B 1 125 ? 14.195 3.439 12.992 1 98.19 125 ILE B O 1
ATOM 4364 N N . ASP B 1 126 ? 13.523 2.344 14.812 1 97.06 126 ASP B N 1
ATOM 4365 C CA . ASP B 1 126 ? 14.781 1.622 14.984 1 97.06 126 ASP B CA 1
ATOM 4366 C C . ASP B 1 126 ? 15.039 0.678 13.812 1 97.06 126 ASP B C 1
ATOM 4368 O O . ASP B 1 126 ? 16.156 0.203 13.625 1 97.06 126 ASP B O 1
ATOM 4372 N N . LEU B 1 127 ? 14.016 0.477 13.047 1 96.88 127 LEU B N 1
ATOM 4373 C CA . LEU B 1 127 ? 14.109 -0.493 11.961 1 96.88 127 LEU B CA 1
ATOM 4374 C C . LEU B 1 127 ? 14.109 0.206 10.602 1 96.88 127 LEU B C 1
ATOM 4376 O O . LEU B 1 127 ? 14.234 -0.447 9.562 1 96.88 127 LEU B O 1
ATOM 4380 N N . MET B 1 128 ? 13.977 1.543 10.586 1 96.12 128 MET B N 1
ATOM 4381 C CA . MET B 1 128 ? 13.867 2.293 9.336 1 96.12 128 MET B CA 1
ATOM 4382 C C . MET B 1 128 ? 15.211 2.34 8.609 1 96.12 128 MET B C 1
ATOM 4384 O O . MET B 1 128 ? 16.266 2.215 9.234 1 96.12 128 MET B O 1
ATOM 4388 N N . ASP B 1 129 ? 15.117 2.473 7.316 1 89.19 129 ASP B N 1
ATOM 4389 C CA . ASP B 1 129 ? 16.312 2.578 6.496 1 89.19 129 ASP B CA 1
ATOM 4390 C C . ASP B 1 129 ? 16.938 3.971 6.598 1 89.19 129 ASP B C 1
ATOM 4392 O O . ASP B 1 129 ? 18.094 4.168 6.258 1 89.19 129 ASP B O 1
ATOM 4396 N N . CYS B 1 130 ? 16.156 4.906 7.098 1 95.12 130 CYS B N 1
ATOM 4397 C CA . CYS B 1 130 ? 16.672 6.254 7.281 1 95.12 130 CYS B CA 1
ATOM 4398 C C . CYS B 1 130 ? 17.031 6.508 8.742 1 95.12 130 CYS B C 1
ATOM 4400 O O . CYS B 1 130 ? 16.281 6.109 9.641 1 95.12 130 CYS B O 1
ATOM 4402 N N . PRO B 1 131 ? 18.156 7.145 8.992 1 97.38 131 PRO B N 1
ATOM 4403 C CA . PRO B 1 131 ? 18.438 7.543 10.375 1 97.38 131 PRO B CA 1
ATOM 4404 C C . PRO B 1 131 ? 17.438 8.562 10.914 1 97.38 131 PRO B C 1
ATOM 4406 O O . PRO B 1 131 ? 17 9.453 10.18 1 97.38 131 PRO B O 1
ATOM 4409 N N . VAL B 1 132 ? 17.078 8.391 12.172 1 98.62 132 VAL B N 1
ATOM 4410 C CA . VAL B 1 132 ? 16.156 9.328 12.797 1 98.62 132 VAL B CA 1
ATOM 4411 C C . VAL B 1 132 ? 16.781 9.883 14.078 1 98.62 132 VAL B C 1
ATOM 4413 O O . VAL B 1 132 ? 17.25 9.125 14.93 1 98.62 132 VAL B O 1
ATOM 4416 N N . GLN B 1 133 ? 16.844 11.195 14.141 1 98.5 133 GLN B N 1
ATOM 4417 C CA . GLN B 1 133 ? 17.281 11.859 15.367 1 98.5 133 GLN B CA 1
ATOM 4418 C C . GLN B 1 133 ? 16.078 12.289 16.203 1 98.5 133 GLN B C 1
ATOM 4420 O O . GLN B 1 133 ? 15.156 12.938 15.711 1 98.5 133 GLN B O 1
ATOM 4425 N N . LEU B 1 134 ? 16.078 11.859 17.469 1 98.12 134 LEU B N 1
ATOM 4426 C CA . LEU B 1 134 ? 15.07 12.344 18.406 1 98.12 134 LEU B CA 1
ATOM 4427 C C . LEU B 1 134 ? 15.453 13.711 18.953 1 98.12 134 LEU B C 1
ATOM 4429 O O . LEU B 1 134 ? 16.578 13.898 19.438 1 98.12 134 LEU B O 1
ATOM 4433 N N . LEU B 1 135 ? 14.531 14.594 18.844 1 98.56 135 LEU B N 1
ATOM 4434 C CA . LEU B 1 135 ? 14.797 15.953 19.297 1 98.56 135 LEU B CA 1
ATOM 4435 C C . LEU B 1 135 ? 13.922 16.312 20.5 1 98.56 135 LEU B C 1
ATOM 4437 O O . LEU B 1 135 ? 12.852 15.727 20.672 1 98.56 135 LEU B O 1
ATOM 4441 N N . SER B 1 136 ? 14.375 17.141 21.312 1 98.56 136 SER B N 1
ATOM 4442 C CA . SER B 1 136 ? 13.672 17.828 22.391 1 98.56 136 SER B CA 1
ATOM 4443 C C . SER B 1 136 ? 13.75 19.344 22.234 1 98.56 136 SER B C 1
ATOM 4445 O O . SER B 1 136 ? 14.734 19.969 22.656 1 98.56 136 SER B O 1
ATOM 4447 N N . ILE B 1 137 ? 12.727 19.953 21.766 1 98.75 137 ILE B N 1
ATOM 4448 C CA . ILE B 1 137 ? 12.75 21.344 21.344 1 98.75 137 ILE B CA 1
ATOM 4449 C C . ILE B 1 137 ? 12.195 22.234 22.453 1 98.75 137 ILE B C 1
ATOM 4451 O O . ILE B 1 137 ? 11.023 22.125 22.812 1 98.75 137 ILE B O 1
ATOM 4455 N N . PRO B 1 138 ? 12.945 23.109 22.969 1 97.94 138 PRO B N 1
ATOM 4456 C CA . PRO B 1 138 ? 12.453 23.984 24.031 1 97.94 138 PRO B CA 1
ATOM 4457 C C . PRO B 1 138 ? 11.328 24.906 23.562 1 97.94 138 PRO B C 1
ATOM 4459 O O . PRO B 1 138 ? 11.422 25.5 22.484 1 97.94 138 PRO B O 1
ATOM 4462 N N . TYR B 1 139 ? 10.281 24.906 24.344 1 97.5 139 TYR B N 1
ATOM 4463 C CA . TYR B 1 139 ? 9.141 25.75 24.031 1 97.5 139 TYR B CA 1
ATOM 4464 C C . TYR B 1 139 ? 8.375 26.141 25.281 1 97.5 139 TYR B C 1
ATOM 4466 O O . TYR B 1 139 ? 7.621 25.328 25.828 1 97.5 139 TYR B O 1
ATOM 4474 N N . GLU B 1 140 ? 8.469 27.375 25.781 1 95.94 140 GLU B N 1
ATOM 4475 C CA . GLU B 1 140 ? 7.715 28 26.859 1 95.94 140 GLU B CA 1
ATOM 4476 C C . GLU B 1 140 ? 7.574 27.062 28.062 1 95.94 140 GLU B C 1
ATOM 4478 O O . GLU B 1 140 ? 6.465 26.797 28.516 1 95.94 140 GLU B O 1
ATOM 4483 N N . GLY B 1 141 ? 8.633 26.547 28.531 1 96.06 141 GLY B N 1
ATOM 4484 C CA . GLY B 1 141 ? 8.656 25.703 29.734 1 96.06 141 GLY B CA 1
ATOM 4485 C C . GLY B 1 141 ? 8.43 24.234 29.438 1 96.06 141 GLY B C 1
ATOM 4486 O O . GLY B 1 141 ? 8.461 23.406 30.344 1 96.06 141 GLY B O 1
ATOM 4487 N N . HIS B 1 142 ? 8.148 23.938 28.172 1 97.44 142 HIS B N 1
ATOM 4488 C CA . HIS B 1 142 ? 7.977 22.562 27.734 1 97.44 142 HIS B CA 1
ATOM 4489 C C . HIS B 1 142 ? 9.078 22.141 26.766 1 97.44 142 HIS B C 1
ATOM 4491 O O . HIS B 1 142 ? 9.945 22.938 26.422 1 97.44 142 HIS B O 1
ATOM 4497 N N . GLN B 1 143 ? 9.102 20.891 26.469 1 98.12 143 GLN B N 1
ATOM 4498 C CA . GLN B 1 143 ? 9.93 20.312 25.422 1 98.12 143 GLN B CA 1
ATOM 4499 C C . GLN B 1 143 ? 9.078 19.609 24.359 1 98.12 143 GLN B C 1
ATOM 4501 O O . GLN B 1 143 ? 8.414 18.609 24.656 1 98.12 143 GLN B O 1
ATOM 4506 N N . LEU B 1 144 ? 9.062 20.203 23.219 1 98.5 144 LEU B N 1
ATOM 4507 C CA . LEU B 1 144 ? 8.344 19.547 22.141 1 98.5 144 LEU B CA 1
ATOM 4508 C C . LEU B 1 144 ? 9.133 18.359 21.594 1 98.5 144 LEU B C 1
ATOM 4510 O O . LEU B 1 144 ? 10.297 18.5 21.219 1 98.5 144 LEU B O 1
ATOM 4514 N N . PRO B 1 145 ? 8.562 17.203 21.641 1 98.5 145 PRO B N 1
ATOM 4515 C CA . PRO B 1 145 ? 9.25 16.078 21 1 98.5 145 PRO B CA 1
ATOM 4516 C C . PRO B 1 145 ? 9.312 16.203 19.484 1 98.5 145 PRO B C 1
ATOM 4518 O O . PRO B 1 145 ? 8.352 16.656 18.859 1 98.5 145 PRO B O 1
ATOM 4521 N N . GLY B 1 146 ? 10.445 15.875 18.875 1 98.62 146 GLY B N 1
ATOM 4522 C CA . GLY B 1 146 ? 10.617 15.93 17.422 1 98.62 146 GLY B CA 1
ATOM 4523 C C . GLY B 1 146 ? 11.352 14.734 16.859 1 98.62 146 GLY B C 1
ATOM 4524 O O . GLY B 1 146 ? 12.133 14.094 17.562 1 98.62 146 GLY B O 1
ATOM 4525 N N . TYR B 1 147 ? 10.984 14.32 15.672 1 98.88 147 TYR B N 1
ATOM 4526 C CA . TYR B 1 147 ? 11.734 13.359 14.859 1 98.88 147 TYR B CA 1
ATOM 4527 C C . TYR B 1 147 ? 12.352 14.039 13.648 1 98.88 147 TYR B C 1
ATOM 4529 O O . TYR B 1 147 ? 11.656 14.695 12.867 1 98.88 147 TYR B O 1
ATOM 4537 N N . LEU B 1 148 ? 13.648 13.961 13.539 1 98.94 148 LEU B N 1
ATOM 4538 C CA . LEU B 1 148 ? 14.344 14.391 12.336 1 98.94 148 LEU B CA 1
ATOM 4539 C C . LEU B 1 148 ? 14.773 13.195 11.492 1 98.94 148 LEU B C 1
ATOM 4541 O O . LEU B 1 148 ? 15.75 12.516 11.82 1 98.94 148 LEU B O 1
ATOM 4545 N N . TYR B 1 149 ? 14.055 12.977 10.438 1 98.88 149 TYR B N 1
ATOM 4546 C CA . TYR B 1 149 ? 14.359 11.898 9.5 1 98.88 149 TYR B CA 1
ATOM 4547 C C . TYR B 1 149 ? 15.43 12.32 8.508 1 98.88 149 TYR B C 1
ATOM 4549 O O . TYR B 1 149 ? 15.242 13.273 7.746 1 98.88 149 TYR B O 1
ATOM 4557 N N . LEU B 1 150 ? 16.516 11.641 8.508 1 98.81 150 LEU B N 1
ATOM 4558 C CA . LEU B 1 150 ? 17.625 11.992 7.633 1 98.81 150 LEU B CA 1
ATOM 4559 C C . LEU B 1 150 ? 17.672 11.078 6.414 1 98.81 150 LEU B C 1
ATOM 4561 O O . LEU B 1 150 ? 17.375 9.883 6.52 1 98.81 150 LEU B O 1
ATOM 4565 N N . PRO B 1 151 ? 17.938 11.672 5.25 1 98.19 151 PRO B N 1
ATOM 4566 C CA . PRO B 1 151 ? 18.203 10.758 4.133 1 98.19 151 PRO B CA 1
ATOM 4567 C C . PRO B 1 151 ? 19.438 9.883 4.348 1 98.19 151 PRO B C 1
ATOM 4569 O O . PRO B 1 151 ? 20.469 10.383 4.789 1 98.19 151 PRO B O 1
ATOM 4572 N N . PRO B 1 152 ? 19.25 8.609 4.09 1 96 152 PRO B N 1
ATOM 4573 C CA . PRO B 1 152 ? 20.469 7.793 4.09 1 96 152 PRO B CA 1
ATOM 4574 C C . PRO B 1 152 ? 21.469 8.227 3.02 1 96 152 PRO B C 1
ATOM 4576 O O . PRO B 1 152 ? 21.125 8.984 2.111 1 96 152 PRO B O 1
ATOM 4579 N N . GLU B 1 153 ? 22.609 7.781 3.139 1 94.56 153 GLU B N 1
ATOM 4580 C CA . GLU B 1 153 ? 23.688 8.211 2.252 1 94.56 153 GLU B CA 1
ATOM 4581 C C . GLU B 1 153 ? 23.312 8.031 0.787 1 94.56 153 GLU B C 1
ATOM 4583 O O . GLU B 1 153 ? 23.562 8.914 -0.039 1 94.56 153 GLU B O 1
ATOM 4588 N N . SER B 1 154 ? 22.609 6.934 0.503 1 91.44 154 SER B N 1
ATOM 4589 C CA . SER B 1 154 ? 22.281 6.59 -0.878 1 91.44 154 SER B CA 1
ATOM 4590 C C . SER B 1 154 ? 21.219 7.523 -1.447 1 91.44 154 SER B C 1
ATOM 4592 O O . SER B 1 154 ? 21.031 7.582 -2.662 1 91.44 154 SER B O 1
ATOM 4594 N N . CYS B 1 155 ? 20.594 8.32 -0.584 1 94.69 155 CYS B N 1
ATOM 4595 C CA . CYS B 1 155 ? 19.5 9.172 -1.032 1 94.69 155 CYS B CA 1
ATOM 4596 C C . CYS B 1 155 ? 19.891 10.641 -0.994 1 94.69 155 CYS B C 1
ATOM 4598 O O . CYS B 1 155 ? 19.125 11.508 -1.43 1 94.69 155 CYS B O 1
ATOM 4600 N N . ARG B 1 156 ? 21.078 10.945 -0.476 1 96.62 156 ARG B N 1
ATOM 4601 C CA . ARG B 1 156 ? 21.5 12.328 -0.36 1 96.62 156 ARG B CA 1
ATOM 4602 C C . ARG B 1 156 ? 21.766 12.938 -1.734 1 96.62 156 ARG B C 1
ATOM 4604 O O . ARG B 1 156 ? 22.156 12.234 -2.666 1 96.62 156 ARG B O 1
ATOM 4611 N N . ILE B 1 157 ? 21.469 14.156 -1.845 1 96.19 157 ILE B N 1
ATOM 4612 C CA . ILE B 1 157 ? 21.703 14.875 -3.09 1 96.19 157 ILE B CA 1
ATOM 4613 C C . ILE B 1 157 ? 23.188 15.156 -3.246 1 96.19 157 ILE B C 1
ATOM 4615 O O . ILE B 1 157 ? 23.797 15.844 -2.412 1 96.19 157 ILE B O 1
ATOM 4619 N N . PRO B 1 158 ? 23.781 14.672 -4.34 1 93.81 158 PRO B N 1
ATOM 4620 C CA . PRO B 1 158 ? 25.219 14.844 -4.508 1 93.81 158 PRO B CA 1
ATOM 4621 C C . PRO B 1 158 ? 25.625 16.312 -4.574 1 93.81 158 PRO B C 1
ATOM 4623 O O . PRO B 1 158 ? 24.984 17.109 -5.258 1 93.81 158 PRO B O 1
ATOM 4626 N N . GLY B 1 159 ? 26.609 16.609 -3.848 1 93.06 159 GLY B N 1
ATOM 4627 C CA . GLY B 1 159 ? 27.234 17.922 -3.967 1 93.06 159 GLY B CA 1
ATOM 4628 C C . GLY B 1 159 ? 26.531 19 -3.178 1 93.06 159 GLY B C 1
ATOM 4629 O O . GLY B 1 159 ? 26.797 20.188 -3.363 1 93.06 159 GLY B O 1
ATOM 4630 N N . ARG B 1 160 ? 25.672 18.578 -2.365 1 94.94 160 ARG B N 1
ATOM 4631 C CA . ARG B 1 160 ? 24.969 19.594 -1.599 1 94.94 160 ARG B CA 1
ATOM 4632 C C . ARG B 1 160 ? 24.688 19.109 -0.178 1 94.94 160 ARG B C 1
ATOM 4634 O O . ARG B 1 160 ? 24.562 17.906 0.065 1 94.94 160 ARG B O 1
ATOM 4641 N N . LYS B 1 161 ? 24.641 20.078 0.754 1 97.94 161 LYS B N 1
ATOM 4642 C CA . LYS B 1 161 ? 24.156 19.781 2.094 1 97.94 161 LYS B CA 1
ATOM 4643 C C . LYS B 1 161 ? 22.688 19.375 2.059 1 97.94 161 LYS B C 1
ATOM 4645 O O . LYS B 1 161 ? 22 19.562 1.046 1 97.94 161 LYS B O 1
ATOM 4650 N N . ILE B 1 162 ? 22.234 18.766 3.125 1 98.75 162 ILE B N 1
ATOM 4651 C CA . ILE B 1 162 ? 20.891 18.188 3.168 1 98.75 162 ILE B CA 1
ATOM 4652 C C . ILE B 1 162 ? 19.859 19.312 3.355 1 98.75 162 ILE B C 1
ATOM 4654 O O . ILE B 1 162 ? 19.828 19.969 4.398 1 98.75 162 ILE B O 1
ATOM 4658 N N . PRO B 1 163 ? 19.047 19.578 2.318 1 98.88 163 PRO B N 1
ATOM 4659 C CA . PRO B 1 163 ? 17.953 20.516 2.561 1 98.88 163 PRO B CA 1
ATOM 4660 C C . PRO B 1 163 ? 16.969 20 3.621 1 98.88 163 PRO B C 1
ATOM 4662 O O . PRO B 1 163 ? 16.906 18.797 3.883 1 98.88 163 PRO B O 1
ATOM 4665 N N . ILE B 1 164 ? 16.234 20.938 4.227 1 98.94 164 ILE B N 1
ATOM 4666 C CA . ILE B 1 164 ? 15.414 20.578 5.375 1 98.94 164 ILE B CA 1
ATOM 4667 C C . ILE B 1 164 ? 13.953 20.922 5.09 1 98.94 164 ILE B C 1
ATOM 4669 O O . ILE B 1 164 ? 13.664 22 4.547 1 98.94 164 ILE B O 1
ATOM 4673 N N . LEU B 1 165 ? 13.078 20.031 5.371 1 98.94 165 LEU B N 1
ATOM 4674 C CA . LEU B 1 165 ? 11.633 20.25 5.324 1 98.94 165 LEU B CA 1
ATOM 4675 C C . LEU B 1 165 ? 11.023 20.109 6.715 1 98.94 165 LEU B C 1
ATOM 4677 O O . LEU B 1 165 ? 11.102 19.047 7.332 1 98.94 165 LEU B O 1
ATOM 4681 N N . VAL B 1 166 ? 10.484 21.172 7.25 1 98.94 166 VAL B N 1
ATOM 4682 C CA . VAL B 1 166 ? 9.727 21.109 8.492 1 98.94 166 VAL B CA 1
ATOM 4683 C C . VAL B 1 166 ? 8.25 20.859 8.195 1 98.94 166 VAL B C 1
ATOM 4685 O O . VAL B 1 166 ? 7.59 21.688 7.559 1 98.94 166 VAL B O 1
ATOM 4688 N N . ASN B 1 167 ? 7.77 19.719 8.625 1 98.81 167 ASN B N 1
ATOM 4689 C CA . ASN B 1 167 ? 6.398 19.281 8.359 1 98.81 167 ASN B CA 1
ATOM 4690 C C . ASN B 1 167 ? 5.488 19.547 9.555 1 98.81 167 ASN B C 1
ATOM 4692 O O . ASN B 1 167 ? 5.652 18.938 10.609 1 98.81 167 ASN B O 1
ATOM 4696 N N . PHE B 1 168 ? 4.527 20.406 9.352 1 98.56 168 PHE B N 1
ATOM 4697 C CA . PHE B 1 168 ? 3.604 20.75 10.422 1 98.56 168 PHE B CA 1
ATOM 4698 C C . PHE B 1 168 ? 2.367 19.859 10.383 1 98.56 168 PHE B C 1
ATOM 4700 O O . PHE B 1 168 ? 1.799 19.625 9.312 1 98.56 168 PHE B O 1
ATOM 4707 N N . GLY B 1 169 ? 2.008 19.359 11.547 1 96.69 169 GLY B N 1
ATOM 4708 C CA . GLY B 1 169 ? 0.759 18.625 11.688 1 96.69 169 GLY B CA 1
ATOM 4709 C C . GLY B 1 169 ? -0.453 19.531 11.805 1 96.69 169 GLY B C 1
ATOM 4710 O O . GLY B 1 169 ? -0.327 20.703 12.18 1 96.69 169 GLY B O 1
ATOM 4711 N N . GLY B 1 170 ? -1.598 18.938 11.453 1 92.62 170 GLY B N 1
ATOM 4712 C CA . GLY B 1 170 ? -2.85 19.672 11.539 1 92.62 170 GLY B CA 1
ATOM 4713 C C . GLY B 1 170 ? -3.564 19.484 12.867 1 92.62 170 GLY B C 1
ATOM 4714 O O . GLY B 1 170 ? -2.928 19.219 13.891 1 92.62 170 GLY B O 1
ATOM 4715 N N . ALA B 1 171 ? -4.891 19.672 12.898 1 90.5 171 ALA B N 1
ATOM 4716 C CA . ALA B 1 171 ? -5.727 19.734 14.094 1 90.5 171 ALA B CA 1
ATOM 4717 C C . ALA B 1 171 ? -5.703 18.422 14.852 1 90.5 171 ALA B C 1
ATOM 4719 O O . ALA B 1 171 ? -5.445 18.391 16.062 1 90.5 171 ALA B O 1
ATOM 4720 N N . ASP B 1 172 ? -5.926 17.359 14.18 1 90.75 172 ASP B N 1
ATOM 4721 C CA . ASP B 1 172 ? -6.062 16.062 14.852 1 90.75 172 ASP B CA 1
ATOM 4722 C C . ASP B 1 172 ? -4.887 15.148 14.523 1 90.75 172 ASP B C 1
ATOM 4724 O O . ASP B 1 172 ? -4.988 13.93 14.656 1 90.75 172 ASP B O 1
ATOM 4728 N N . SER B 1 173 ? -3.783 15.836 14.172 1 91.75 173 SER B N 1
ATOM 4729 C CA . SER B 1 173 ? -2.65 15.031 13.727 1 91.75 173 SER B CA 1
ATOM 4730 C C . SER B 1 173 ? -1.689 14.75 14.875 1 91.75 173 SER B C 1
ATOM 4732 O O . SER B 1 173 ? -1.755 15.398 15.922 1 91.75 173 SER B O 1
ATOM 4734 N N . CYS B 1 174 ? -0.897 13.758 14.797 1 96.44 174 CYS B N 1
ATOM 4735 C CA . CYS B 1 174 ? 0.281 13.469 15.602 1 96.44 174 CYS B CA 1
ATOM 4736 C C . CYS B 1 174 ? 1.486 13.164 14.719 1 96.44 174 CYS B C 1
ATOM 4738 O O . CYS B 1 174 ? 1.331 12.797 13.555 1 96.44 174 CYS B O 1
ATOM 4740 N N . GLN B 1 175 ? 2.658 13.375 15.266 1 96.94 175 GLN B N 1
ATOM 4741 C CA . GLN B 1 175 ? 3.848 13.312 14.43 1 96.94 175 GLN B CA 1
ATOM 4742 C C . GLN B 1 175 ? 4.062 11.898 13.891 1 96.94 175 GLN B C 1
ATOM 4744 O O . GLN B 1 175 ? 4.582 11.719 12.789 1 96.94 175 GLN B O 1
ATOM 4749 N N . GLU B 1 176 ? 3.539 10.828 14.578 1 98.31 176 GLU B N 1
ATOM 4750 C CA . GLU B 1 176 ? 3.686 9.453 14.109 1 98.31 176 GLU B CA 1
ATOM 4751 C C . GLU B 1 176 ? 2.906 9.227 12.812 1 98.31 176 GLU B C 1
ATOM 4753 O O . GLU B 1 176 ? 3.377 8.531 11.914 1 98.31 176 GLU B O 1
ATOM 4758 N N . GLU B 1 177 ? 1.776 9.883 12.703 1 97.62 177 GLU B N 1
ATOM 4759 C CA . GLU B 1 177 ? 0.984 9.766 11.484 1 97.62 177 GLU B CA 1
ATOM 4760 C C . GLU B 1 177 ? 1.603 10.562 10.344 1 97.62 177 GLU B C 1
ATOM 4762 O O . GLU B 1 177 ? 1.529 10.156 9.18 1 97.62 177 GLU B O 1
ATOM 4767 N N . LEU B 1 178 ? 2.26 11.664 10.672 1 98.38 178 LEU B N 1
ATOM 4768 C CA . LEU B 1 178 ? 2.861 12.523 9.656 1 98.38 178 LEU B CA 1
ATOM 4769 C C . LEU B 1 178 ? 3.938 11.773 8.875 1 98.38 178 LEU B C 1
ATOM 4771 O O . LEU B 1 178 ? 4.293 12.164 7.766 1 98.38 178 LEU B O 1
ATOM 4775 N N . PHE B 1 179 ? 4.445 10.703 9.523 1 98.62 179 PHE B N 1
ATOM 4776 C CA . PHE B 1 179 ? 5.465 9.898 8.859 1 98.62 179 PHE B CA 1
ATOM 4777 C C . PHE B 1 179 ? 5.008 9.492 7.461 1 98.62 179 PHE B C 1
ATOM 4779 O O . PHE B 1 179 ? 5.812 9.453 6.527 1 98.62 179 PHE B O 1
ATOM 4786 N N . PHE B 1 180 ? 3.758 9.188 7.301 1 98.06 180 PHE B N 1
ATOM 4787 C CA . PHE B 1 180 ? 3.24 8.594 6.074 1 98.06 180 PHE B CA 1
ATOM 4788 C C . PHE B 1 180 ? 3 9.656 5.012 1 98.06 180 PHE B C 1
ATOM 4790 O O . PHE B 1 180 ? 2.494 9.359 3.93 1 98.06 180 PHE B O 1
ATOM 4797 N N . MET B 1 181 ? 3.354 10.922 5.273 1 96.75 181 MET B N 1
ATOM 4798 C CA . MET B 1 181 ? 3.283 12.008 4.297 1 96.75 181 MET B CA 1
ATOM 4799 C C . MET B 1 181 ? 4.68 12.453 3.885 1 96.75 181 MET B C 1
ATOM 4801 O O . MET B 1 181 ? 5.395 11.727 3.193 1 96.75 181 MET B O 1
ATOM 4805 N N . TYR B 1 182 ? 5.195 13.461 4.383 1 98.44 182 TYR B N 1
ATOM 4806 C CA . TYR B 1 182 ? 6.402 14.086 3.861 1 98.44 182 TYR B CA 1
ATOM 4807 C C . TYR B 1 182 ? 7.648 13.359 4.352 1 98.44 182 TYR B C 1
ATOM 4809 O O . TYR B 1 182 ? 8.641 13.25 3.625 1 98.44 182 TYR B O 1
ATOM 4817 N N . PRO B 1 183 ? 7.676 12.805 5.645 1 98.56 183 PRO B N 1
ATOM 4818 C CA . PRO B 1 183 ? 8.898 12.094 6.016 1 98.56 183 PRO B CA 1
ATOM 4819 C C . PRO B 1 183 ? 9.203 10.914 5.094 1 98.56 183 PRO B C 1
ATOM 4821 O O . PRO B 1 183 ? 10.344 10.742 4.66 1 98.56 183 PRO B O 1
ATOM 4824 N N . SER B 1 184 ? 8.18 10.133 4.727 1 97.44 184 SER B N 1
ATOM 4825 C CA . SER B 1 184 ? 8.375 8.945 3.898 1 97.44 184 SER B CA 1
ATOM 4826 C C . SER B 1 184 ? 8.844 9.32 2.496 1 97.44 184 SER B C 1
ATOM 4828 O O . SER B 1 184 ? 9.68 8.625 1.91 1 97.44 184 SER B O 1
ATOM 4830 N N . SER B 1 185 ? 8.328 10.398 1.955 1 96.75 185 SER B N 1
ATOM 4831 C CA . SER B 1 185 ? 8.719 10.82 0.614 1 96.75 185 SER B CA 1
ATOM 4832 C C . SER B 1 185 ? 10.008 11.633 0.643 1 96.75 185 SER B C 1
ATOM 4834 O O . SER B 1 185 ? 10.859 11.492 -0.237 1 96.75 185 SER B O 1
ATOM 4836 N N . GLY B 1 186 ? 10.172 12.438 1.646 1 98.19 186 GLY B N 1
ATOM 4837 C CA . GLY B 1 186 ? 11.242 13.422 1.697 1 98.19 186 GLY B CA 1
ATOM 4838 C C . GLY B 1 186 ? 12.617 12.812 1.854 1 98.19 186 GLY B C 1
ATOM 4839 O O . GLY B 1 186 ? 13.547 13.156 1.117 1 98.19 186 GLY B O 1
ATOM 4840 N N . TYR B 1 187 ? 12.758 11.844 2.84 1 97.69 187 TYR B N 1
ATOM 4841 C CA . TYR B 1 187 ? 14.102 11.312 3.068 1 97.69 187 TYR B CA 1
ATOM 4842 C C . TYR B 1 187 ? 14.594 10.539 1.853 1 97.69 187 TYR B C 1
ATOM 4844 O O . TYR B 1 187 ? 15.789 10.508 1.567 1 97.69 187 TYR B O 1
ATOM 4852 N N . ARG B 1 188 ? 13.656 10.039 1.056 1 95.38 188 ARG B N 1
ATOM 4853 C CA . ARG B 1 188 ? 14.008 9.281 -0.144 1 95.38 188 ARG B CA 1
ATOM 4854 C C . ARG B 1 188 ? 14.5 10.203 -1.25 1 95.38 188 ARG B C 1
ATOM 4856 O O . ARG B 1 188 ? 15.18 9.766 -2.18 1 95.38 188 ARG B O 1
ATOM 4863 N N . GLN B 1 189 ? 14.164 11.484 -1.124 1 97.06 189 GLN B N 1
ATOM 4864 C CA . GLN B 1 189 ? 14.562 12.469 -2.129 1 97.06 189 GLN B CA 1
ATOM 4865 C C . GLN B 1 189 ? 15.672 13.375 -1.609 1 97.06 189 GLN B C 1
ATOM 4867 O O . GLN B 1 189 ? 15.945 14.43 -2.188 1 97.06 189 GLN B O 1
ATOM 4872 N N . GLY B 1 190 ? 16.234 13.023 -0.457 1 98 190 GLY B N 1
ATOM 4873 C CA . GLY B 1 190 ? 17.438 13.695 0.003 1 98 190 GLY B CA 1
ATOM 4874 C C . GLY B 1 190 ? 17.156 14.812 0.99 1 98 190 GLY B C 1
ATOM 4875 O O . GLY B 1 190 ? 18.062 15.562 1.356 1 98 190 GLY B O 1
ATOM 4876 N N . TYR B 1 191 ? 15.914 14.922 1.43 1 98.81 191 TYR B N 1
ATOM 4877 C CA . TYR B 1 191 ? 15.555 15.945 2.41 1 98.81 191 TYR B CA 1
ATOM 4878 C C . TYR B 1 191 ? 15.625 15.383 3.826 1 98.81 191 TYR B C 1
ATOM 4880 O O . TYR B 1 191 ? 15.258 14.234 4.066 1 98.81 191 TYR B O 1
ATOM 4888 N N . ALA B 1 192 ? 16.125 16.156 4.73 1 98.88 192 ALA B N 1
ATOM 4889 C CA . ALA B 1 192 ? 15.781 15.922 6.133 1 98.88 192 ALA B CA 1
ATOM 4890 C C . ALA B 1 192 ? 14.383 16.438 6.445 1 98.88 192 ALA B C 1
ATOM 4892 O O . ALA B 1 192 ? 14.016 17.531 6.039 1 98.88 192 ALA B O 1
ATOM 4893 N N . VAL B 1 193 ? 13.602 15.648 7.078 1 98.94 193 VAL B N 1
ATOM 4894 C CA . VAL B 1 193 ? 12.242 16.078 7.383 1 98.94 193 VAL B CA 1
ATOM 4895 C C . VAL B 1 193 ? 12.023 16.062 8.891 1 98.94 193 VAL B C 1
ATOM 4897 O O . VAL B 1 193 ? 12.242 15.039 9.555 1 98.94 193 VAL B O 1
ATOM 4900 N N . LEU B 1 194 ? 11.609 17.156 9.398 1 98.94 194 LEU B N 1
ATOM 4901 C CA . LEU B 1 194 ? 11.352 17.312 10.828 1 98.94 194 LEU B CA 1
ATOM 4902 C C . LEU B 1 194 ? 9.852 17.312 11.109 1 98.94 194 LEU B C 1
ATOM 4904 O O . LEU B 1 194 ? 9.102 18.047 10.477 1 98.94 194 LEU B O 1
ATOM 4908 N N . THR B 1 195 ? 9.438 16.469 11.961 1 98.88 195 THR B N 1
ATOM 4909 C CA . THR B 1 195 ? 8.102 16.531 12.539 1 98.88 195 THR B CA 1
ATOM 4910 C C . THR B 1 195 ? 8.188 16.75 14.055 1 98.88 195 THR B C 1
ATOM 4912 O O . THR B 1 195 ? 9.18 16.391 14.68 1 98.88 195 THR B O 1
ATOM 4915 N N . PHE B 1 196 ? 7.16 17.312 14.617 1 98.69 196 PHE B N 1
ATOM 4916 C CA . PHE B 1 196 ? 7.078 17.5 16.062 1 98.69 196 PHE B CA 1
ATOM 4917 C C . PHE B 1 196 ? 5.629 17.656 16.5 1 98.69 196 PHE B C 1
ATOM 4919 O O . PHE B 1 196 ? 4.75 17.938 15.688 1 98.69 196 PHE B O 1
ATOM 4926 N N . ASP B 1 197 ? 5.367 17.375 17.75 1 98.25 197 ASP B N 1
ATOM 4927 C CA . ASP B 1 197 ? 4.098 17.734 18.375 1 98.25 197 ASP B CA 1
ATOM 4928 C C . ASP B 1 197 ? 4.191 19.094 19.078 1 98.25 197 ASP B C 1
ATOM 4930 O O . ASP B 1 197 ? 4.945 19.25 20.031 1 98.25 197 ASP B O 1
ATOM 4934 N N . GLY B 1 198 ? 3.453 20.016 18.516 1 97.75 198 GLY B N 1
ATOM 4935 C CA . GLY B 1 198 ? 3.375 21.328 19.125 1 97.75 198 GLY B CA 1
ATOM 4936 C C . GLY B 1 198 ? 2.137 21.516 19.984 1 97.75 198 GLY B C 1
ATOM 4937 O O . GLY B 1 198 ? 1.448 20.547 20.312 1 97.75 198 GLY B O 1
ATOM 4938 N N . PRO B 1 199 ? 1.943 22.766 20.438 1 97.44 199 PRO B N 1
ATOM 4939 C CA . PRO B 1 199 ? 0.723 23.047 21.188 1 97.44 199 PRO B CA 1
ATOM 4940 C C . PRO B 1 199 ? -0.543 22.625 20.453 1 97.44 199 PRO B C 1
ATOM 4942 O O . PRO B 1 199 ? -0.713 22.938 19.266 1 97.44 199 PRO B O 1
ATOM 4945 N N . GLY B 1 200 ? -1.335 21.891 21.203 1 96.69 200 GLY B N 1
ATOM 4946 C CA . GLY B 1 200 ? -2.6 21.438 20.656 1 96.69 200 GLY B CA 1
ATOM 4947 C C . GLY B 1 200 ? -2.477 20.141 19.891 1 96.69 200 GLY B C 1
ATOM 4948 O O . GLY B 1 200 ? -3.457 19.641 19.328 1 96.69 200 GLY B O 1
ATOM 4949 N N . GLN B 1 201 ? -1.269 19.547 19.938 1 96.44 201 GLN B N 1
ATOM 4950 C CA . GLN B 1 201 ? -1.061 18.406 19.047 1 96.44 201 GLN B CA 1
ATOM 4951 C C . GLN B 1 201 ? -0.494 17.203 19.797 1 96.44 201 GLN B C 1
ATOM 4953 O O . GLN B 1 201 ? 0.36 17.359 20.672 1 96.44 201 GLN B O 1
ATOM 4958 N N . GLY B 1 202 ? -0.969 16.031 19.422 1 96.25 202 GLY B N 1
ATOM 4959 C CA . GLY B 1 202 ? -0.374 14.781 19.844 1 96.25 202 GLY B CA 1
ATOM 4960 C C . GLY B 1 202 ? -0.178 14.68 21.344 1 96.25 202 GLY B C 1
ATOM 4961 O O . GLY B 1 202 ? -1.113 14.906 22.109 1 96.25 202 GLY B O 1
ATOM 4962 N N . ILE B 1 203 ? 1.089 14.344 21.719 1 97.38 203 ILE B N 1
ATOM 4963 C CA . ILE B 1 203 ? 1.395 14.023 23.109 1 97.38 203 ILE B CA 1
ATOM 4964 C C . ILE B 1 203 ? 1.404 15.297 23.953 1 97.38 203 ILE B C 1
ATOM 4966 O O . ILE B 1 203 ? 1.19 15.25 25.156 1 97.38 203 ILE B O 1
ATOM 4970 N N . MET B 1 204 ? 1.655 16.469 23.344 1 97.69 204 MET B N 1
ATOM 4971 C CA . MET B 1 204 ? 1.67 17.734 24.078 1 97.69 204 MET B CA 1
ATOM 4972 C C . MET B 1 204 ? 0.27 18.094 24.562 1 97.69 204 MET B C 1
ATOM 4974 O O . MET B 1 204 ? 0.106 18.641 25.656 1 97.69 204 MET B O 1
ATOM 4978 N N . LEU B 1 205 ? -0.695 17.828 23.703 1 96.94 205 LEU B N 1
ATOM 4979 C CA . LEU B 1 205 ? -2.088 18.031 24.094 1 96.94 205 LEU B CA 1
ATOM 4980 C C . LEU B 1 205 ? -2.525 16.969 25.109 1 96.94 205 LEU B C 1
ATOM 4982 O O . LEU B 1 205 ? -3.092 17.297 26.156 1 96.94 205 LEU B O 1
ATOM 4986 N N . ARG B 1 206 ? -2.238 15.672 24.797 1 96.81 206 ARG B N 1
ATOM 4987 C CA . ARG B 1 206 ? -2.775 14.547 25.562 1 96.81 206 ARG B CA 1
ATOM 4988 C C . ARG B 1 206 ? -2.16 14.492 26.969 1 96.81 206 ARG B C 1
ATOM 4990 O O . ARG B 1 206 ? -2.855 14.211 27.938 1 96.81 206 ARG B O 1
ATOM 4997 N N . ARG B 1 207 ? -0.901 14.742 27.031 1 96.94 207 ARG B N 1
ATOM 4998 C CA . ARG B 1 207 ? -0.186 14.578 28.281 1 96.94 207 ARG B CA 1
ATOM 4999 C C . ARG B 1 207 ? -0.157 15.883 29.078 1 96.94 207 ARG B C 1
ATOM 5001 O O . ARG B 1 207 ? -0.3 15.883 30.297 1 96.94 207 ARG B O 1
ATOM 5008 N N . HIS B 1 208 ? -0.006 17.062 28.375 1 96.19 208 HIS B N 1
ATOM 5009 C CA . HIS B 1 208 ? 0.29 18.297 29.078 1 96.19 208 HIS B CA 1
ATOM 5010 C C . HIS B 1 208 ? -0.875 19.281 28.984 1 96.19 208 HIS B C 1
ATOM 5012 O O . HIS B 1 208 ? -0.865 20.328 29.625 1 96.19 208 HIS B O 1
ATOM 5018 N N . GLY B 1 209 ? -1.82 18.984 28.141 1 94.5 209 GLY B N 1
ATOM 5019 C CA . GLY B 1 209 ? -2.969 19.859 28 1 94.5 209 GLY B CA 1
ATOM 5020 C C . GLY B 1 209 ? -2.633 21.172 27.312 1 94.5 209 GLY B C 1
ATOM 5021 O O . GLY B 1 209 ? -3.373 22.141 27.438 1 94.5 209 GLY B O 1
ATOM 5022 N N . LEU B 1 210 ? -1.466 21.188 26.672 1 96.31 210 LEU B N 1
ATOM 5023 C CA . LEU B 1 210 ? -1.103 22.391 25.938 1 96.31 210 LEU B CA 1
ATOM 5024 C C . LEU B 1 210 ? -2.055 22.609 24.766 1 96.31 210 LEU B C 1
ATOM 5026 O O . LEU B 1 210 ? -2.279 21.703 23.953 1 96.31 210 LEU B O 1
ATOM 5030 N N . VAL B 1 211 ? -2.6 23.812 24.609 1 96.31 211 VAL B N 1
ATOM 5031 C CA . VAL B 1 211 ? -3.674 24.031 23.641 1 96.31 211 VAL B CA 1
ATOM 5032 C C . VAL B 1 211 ? -3.123 24.719 22.406 1 96.31 211 VAL B C 1
ATOM 5034 O O . VAL B 1 211 ? -2.043 25.312 22.438 1 96.31 211 VAL B O 1
ATOM 5037 N N . MET B 1 212 ? -3.9 24.672 21.391 1 96.75 212 MET B N 1
ATOM 5038 C CA . MET B 1 212 ? -3.523 25.234 20.094 1 96.75 212 MET B CA 1
ATOM 5039 C C . MET B 1 212 ? -3.48 26.75 20.141 1 96.75 212 MET B C 1
ATOM 5041 O O . MET B 1 212 ? -4.195 27.375 20.938 1 96.75 212 MET B O 1
ATOM 5045 N N . ARG B 1 213 ? -2.684 27.297 19.328 1 96.56 213 ARG B N 1
ATOM 5046 C CA . ARG B 1 213 ? -2.607 28.75 19.234 1 96.56 213 ARG B CA 1
ATOM 5047 C C . ARG B 1 213 ? -2.635 29.219 17.781 1 96.56 213 ARG B C 1
ATOM 5049 O O . ARG B 1 213 ? -2.098 28.531 16.906 1 96.56 213 ARG B O 1
ATOM 5056 N N . PRO B 1 214 ? -3.221 30.359 17.531 1 96.12 214 PRO B N 1
ATOM 5057 C CA . PRO B 1 214 ? -3.377 30.812 16.141 1 96.12 214 PRO B CA 1
ATOM 5058 C C . PRO B 1 214 ? -2.084 31.375 15.555 1 96.12 214 PRO B C 1
ATOM 5060 O O . PRO B 1 214 ? -1.847 31.266 14.352 1 96.12 214 PRO B O 1
ATOM 5063 N N . ASN B 1 215 ? -1.223 32.062 16.359 1 97.31 215 ASN B N 1
ATOM 5064 C CA . ASN B 1 215 ? 0.027 32.656 15.898 1 97.31 215 ASN B CA 1
ATOM 5065 C C . ASN B 1 215 ? 1.154 31.625 15.859 1 97.31 215 ASN B C 1
ATOM 5067 O O . ASN B 1 215 ? 2.168 31.781 16.547 1 97.31 215 ASN B O 1
ATOM 5071 N N . TRP B 1 216 ? 1.023 30.672 14.93 1 98 216 TRP B N 1
ATOM 5072 C CA . TRP B 1 216 ? 1.898 29.516 14.852 1 98 216 TRP B CA 1
ATOM 5073 C C . TRP B 1 216 ? 3.34 29.922 14.578 1 98 216 TRP B C 1
ATOM 5075 O O . TRP B 1 216 ? 4.273 29.156 14.828 1 98 216 TRP B O 1
ATOM 5085 N N . GLU B 1 217 ? 3.648 31.172 14.078 1 98.12 217 GLU B N 1
ATOM 5086 C CA . GLU B 1 217 ? 5.008 31.656 13.852 1 98.12 217 GLU B CA 1
ATOM 5087 C C . GLU B 1 217 ? 5.816 31.656 15.141 1 98.12 217 GLU B C 1
ATOM 5089 O O . GLU B 1 217 ? 7.039 31.484 15.117 1 98.12 217 GLU B O 1
ATOM 5094 N N . THR B 1 218 ? 5.074 31.75 16.281 1 97.69 218 THR B N 1
ATOM 5095 C CA . THR B 1 218 ? 5.746 31.688 17.578 1 97.69 218 THR B CA 1
ATOM 5096 C C . THR B 1 218 ? 6.336 30.312 17.828 1 97.69 218 THR B C 1
ATOM 5098 O O . THR B 1 218 ? 7.414 30.172 18.422 1 97.69 218 THR B O 1
ATOM 5101 N N . VAL B 1 219 ? 5.633 29.312 17.391 1 98.5 219 VAL B N 1
ATOM 5102 C CA . VAL B 1 219 ? 6.07 27.922 17.547 1 98.5 219 VAL B CA 1
ATOM 5103 C C . VAL B 1 219 ? 7.148 27.609 16.516 1 98.5 219 VAL B C 1
ATOM 5105 O O . VAL B 1 219 ? 8.219 27.094 16.875 1 98.5 219 VAL B O 1
ATOM 5108 N N . SER B 1 220 ? 6.871 27.922 15.203 1 98.62 220 SER B N 1
ATOM 5109 C CA . SER B 1 220 ? 7.793 27.578 14.125 1 98.62 220 SER B CA 1
ATOM 5110 C C . SER B 1 220 ? 9.133 28.281 14.297 1 98.62 220 SER B C 1
ATOM 5112 O O . SER B 1 220 ? 10.18 27.719 13.945 1 98.62 220 SER B O 1
ATOM 5114 N N . GLU B 1 221 ? 9.109 29.516 14.828 1 98.44 221 GLU B N 1
ATOM 5115 C CA . GLU B 1 221 ? 10.359 30.234 15.07 1 98.44 221 GLU B CA 1
ATOM 5116 C C . GLU B 1 221 ? 11.25 29.484 16.047 1 98.44 221 GLU B C 1
ATOM 5118 O O . GLU B 1 221 ? 12.461 29.375 15.844 1 98.44 221 GLU B O 1
ATOM 5123 N N . ARG B 1 222 ? 10.641 28.938 17.109 1 98.44 222 ARG B N 1
ATOM 5124 C CA . ARG B 1 222 ? 11.398 28.172 18.094 1 98.44 222 ARG B CA 1
ATOM 5125 C C . ARG B 1 222 ? 11.93 26.875 17.5 1 98.44 222 ARG B C 1
ATOM 5127 O O . ARG B 1 222 ? 13.039 26.438 17.828 1 98.44 222 ARG B O 1
ATOM 5134 N N . VAL B 1 223 ? 11.156 26.25 16.688 1 98.81 223 VAL B N 1
ATOM 5135 C CA . VAL B 1 223 ? 11.547 25 16.047 1 98.81 223 VAL B CA 1
ATOM 5136 C C . VAL B 1 223 ? 12.734 25.25 15.117 1 98.81 223 VAL B C 1
ATOM 5138 O O . VAL B 1 223 ? 13.711 24.484 15.133 1 98.81 223 VAL B O 1
ATOM 5141 N N . ILE B 1 224 ? 12.688 26.297 14.32 1 98.81 224 ILE B N 1
ATOM 5142 C CA . ILE B 1 224 ? 13.758 26.641 13.391 1 98.81 224 ILE B CA 1
ATOM 5143 C C . ILE B 1 224 ? 15 27.062 14.156 1 98.81 224 ILE B C 1
ATOM 5145 O O . ILE B 1 224 ? 16.125 26.688 13.797 1 98.81 224 ILE B O 1
ATOM 5149 N N . ASP B 1 225 ? 14.797 27.859 15.312 1 98.75 225 ASP B N 1
ATOM 5150 C CA . ASP B 1 225 ? 15.93 28.172 16.188 1 98.75 225 ASP B CA 1
ATOM 5151 C C . ASP B 1 225 ? 16.641 26.906 16.641 1 98.75 225 ASP B C 1
ATOM 5153 O O . ASP B 1 225 ? 17.875 26.844 16.594 1 98.75 225 ASP B O 1
ATOM 5157 N N . HIS B 1 226 ? 15.867 26 17.062 1 98.69 226 HIS B N 1
ATOM 5158 C CA . HIS B 1 226 ? 16.438 24.75 17.547 1 98.69 226 HIS B CA 1
ATOM 5159 C C . HIS B 1 226 ? 17.172 24.016 16.438 1 98.69 226 HIS B C 1
ATOM 5161 O O . HIS B 1 226 ? 18.234 23.422 16.672 1 98.69 226 HIS B O 1
ATOM 5167 N N . LEU B 1 227 ? 16.609 23.984 15.266 1 98.5 227 LEU B N 1
ATOM 5168 C CA . LEU B 1 227 ? 17.219 23.312 14.125 1 98.5 227 LEU B CA 1
ATOM 5169 C C . LEU B 1 227 ? 18.578 23.922 13.805 1 98.5 227 LEU B C 1
ATOM 5171 O O . LEU B 1 227 ? 19.531 23.203 13.516 1 98.5 227 LEU B O 1
ATOM 5175 N N . VAL B 1 228 ? 18.656 25.234 13.836 1 98.5 228 VAL B N 1
ATOM 5176 C CA . VAL B 1 228 ? 19.906 25.938 13.555 1 98.5 228 VAL B CA 1
ATOM 5177 C C . VAL B 1 228 ? 20.953 25.578 14.617 1 98.5 228 VAL B C 1
ATOM 5179 O O . VAL B 1 228 ? 22.094 25.25 14.281 1 98.5 228 VAL B O 1
ATOM 5182 N N . ASP B 1 229 ? 20.516 25.594 15.844 1 98.56 229 ASP B N 1
ATOM 5183 C CA . ASP B 1 229 ? 21.422 25.25 16.938 1 98.56 229 ASP B CA 1
ATOM 5184 C C . ASP B 1 229 ? 21.859 23.797 16.844 1 98.56 229 ASP B C 1
ATOM 5186 O O . ASP B 1 229 ? 23.031 23.484 17.047 1 98.56 229 ASP B O 1
ATOM 5190 N N . PHE B 1 230 ? 20.922 22.953 16.562 1 98.62 230 PHE B N 1
ATOM 5191 C CA . PHE B 1 230 ? 21.203 21.531 16.438 1 98.62 230 PHE B CA 1
ATOM 5192 C C . PHE B 1 230 ? 22.203 21.266 15.32 1 98.62 230 PHE B C 1
ATOM 5194 O O . PHE B 1 230 ? 23.141 20.484 15.492 1 98.62 230 PHE B O 1
ATOM 5201 N N . SER B 1 231 ? 21.969 21.922 14.203 1 98.56 231 SER B N 1
ATOM 5202 C CA . SER B 1 231 ? 22.891 21.781 13.07 1 98.56 231 SER B CA 1
ATOM 5203 C C . SER B 1 231 ? 24.297 22.234 13.445 1 98.56 231 SER B C 1
ATOM 5205 O O . SER B 1 231 ? 25.281 21.562 13.102 1 98.56 231 SER B O 1
ATOM 5207 N N . ALA B 1 232 ? 24.391 23.344 14.141 1 98.5 232 ALA B N 1
ATOM 5208 C CA . ALA B 1 232 ? 25.688 23.875 14.562 1 98.5 232 ALA B CA 1
ATOM 5209 C C . ALA B 1 232 ? 26.422 22.906 15.477 1 98.5 232 ALA B C 1
ATOM 5211 O O . ALA B 1 232 ? 27.641 22.766 15.406 1 98.5 232 ALA B O 1
ATOM 5212 N N . LYS B 1 233 ? 25.672 22.25 16.297 1 98.38 233 LYS B N 1
ATOM 5213 C CA . LYS B 1 233 ? 26.25 21.312 17.266 1 98.38 233 LYS B CA 1
ATOM 5214 C C . LYS B 1 233 ? 26.562 19.969 16.609 1 98.38 233 LYS B C 1
ATOM 5216 O O . LYS B 1 233 ? 27.312 19.156 17.156 1 98.38 233 LYS B O 1
ATOM 5221 N N . ASN B 1 234 ? 25.969 19.734 15.438 1 98.38 234 ASN B N 1
ATOM 5222 C CA . ASN B 1 234 ? 26.172 18.484 14.727 1 98.38 234 ASN B CA 1
ATOM 5223 C C . ASN B 1 234 ? 26.562 18.719 13.266 1 98.38 234 ASN B C 1
ATOM 5225 O O . ASN B 1 234 ? 25.859 18.297 12.352 1 98.38 234 ASN B O 1
ATOM 5229 N N . PRO B 1 235 ? 27.719 19.266 13.016 1 97.5 235 PRO B N 1
ATOM 5230 C CA . PRO B 1 235 ? 28.125 19.641 11.656 1 97.5 235 PRO B CA 1
ATOM 5231 C C . PRO B 1 235 ? 28.266 18.438 10.734 1 97.5 235 PRO B C 1
ATOM 5233 O O . PRO B 1 235 ? 28.141 18.562 9.516 1 97.5 235 PRO B O 1
ATOM 5236 N N . ASN B 1 236 ? 28.5 17.281 11.352 1 96.56 236 ASN B N 1
ATOM 5237 C CA . ASN B 1 236 ? 28.703 16.062 10.562 1 96.56 236 ASN B CA 1
ATOM 5238 C C . ASN B 1 236 ? 27.422 15.633 9.852 1 96.56 236 ASN B C 1
ATOM 5240 O O . ASN B 1 236 ? 27.453 14.852 8.906 1 96.56 236 ASN B O 1
ATOM 5244 N N . LEU B 1 237 ? 26.281 16.172 10.211 1 97.44 237 LEU B N 1
ATOM 5245 C CA . LEU B 1 237 ? 25.016 15.812 9.578 1 97.44 237 LEU B CA 1
ATOM 5246 C C . LEU B 1 237 ? 24.844 16.562 8.258 1 97.44 237 LEU B C 1
ATOM 5248 O O . LEU B 1 237 ? 24.016 16.172 7.43 1 97.44 237 LEU B O 1
ATOM 5252 N N . GLU B 1 238 ? 25.5 17.656 8.117 1 97.94 238 GLU B N 1
ATOM 5253 C CA . GLU B 1 238 ? 25.5 18.438 6.883 1 97.94 238 GLU B CA 1
ATOM 5254 C C . GLU B 1 238 ? 24.109 18.953 6.539 1 97.94 238 GLU B C 1
ATOM 5256 O O . GLU B 1 238 ? 23.672 18.844 5.391 1 97.94 238 GLU B O 1
ATOM 5261 N N . LEU B 1 239 ? 23.438 19.406 7.562 1 98.75 239 LEU B N 1
ATOM 5262 C CA . LEU B 1 239 ? 22.141 20.031 7.34 1 98.75 239 LEU B CA 1
ATOM 5263 C C . LEU B 1 239 ? 22.312 21.406 6.699 1 98.75 239 LEU B C 1
ATOM 5265 O O . LEU B 1 239 ? 23.203 22.172 7.07 1 98.75 239 LEU B O 1
ATOM 5269 N N . ASP B 1 240 ? 21.5 21.719 5.738 1 98.75 240 ASP B N 1
ATOM 5270 C CA . ASP B 1 240 ? 21.547 23.016 5.062 1 98.75 240 ASP B CA 1
ATOM 5271 C C . ASP B 1 240 ? 20.578 24 5.688 1 98.75 240 ASP B C 1
ATOM 5273 O O . ASP B 1 240 ? 19.438 24.125 5.234 1 98.75 240 ASP B O 1
ATOM 5277 N N . ILE B 1 241 ? 21.047 24.781 6.617 1 98.44 241 ILE B N 1
ATOM 5278 C CA . ILE B 1 241 ? 20.188 25.703 7.359 1 98.44 241 ILE B CA 1
ATOM 5279 C C . ILE B 1 241 ? 19.812 26.891 6.477 1 98.44 241 ILE B C 1
ATOM 5281 O O . ILE B 1 241 ? 18.906 27.641 6.809 1 98.44 241 ILE B O 1
ATOM 5285 N N . ASP B 1 242 ? 20.375 26.969 5.277 1 98.19 242 ASP B N 1
ATOM 5286 C CA . ASP B 1 242 ? 20 28.016 4.316 1 98.19 242 ASP B CA 1
ATOM 5287 C C . ASP B 1 242 ? 18.969 27.5 3.326 1 98.19 242 ASP B C 1
ATOM 5289 O O . ASP B 1 242 ? 18.547 28.234 2.422 1 98.19 242 ASP B O 1
ATOM 5293 N N . SER B 1 243 ? 18.516 26.266 3.441 1 98.62 243 SER B N 1
ATOM 5294 C CA . SER B 1 243 ? 17.5 25.641 2.604 1 98.62 243 SER B CA 1
ATOM 5295 C C . SER B 1 243 ? 16.406 24.984 3.449 1 98.62 243 SER B C 1
ATOM 5297 O O . SER B 1 243 ? 16.125 23.797 3.301 1 98.62 243 SER B O 1
ATOM 5299 N N . ILE B 1 244 ? 15.758 25.766 4.254 1 98.88 244 ILE B N 1
ATOM 5300 C CA . ILE B 1 244 ? 14.664 25.297 5.09 1 98.88 244 ILE B CA 1
ATOM 5301 C C . ILE B 1 244 ? 13.328 25.562 4.391 1 98.88 244 ILE B C 1
ATOM 5303 O O . ILE B 1 244 ? 13.031 26.703 4.031 1 98.88 244 ILE B O 1
ATOM 5307 N N . ALA B 1 245 ? 12.633 24.547 4.117 1 98.94 245 ALA B N 1
ATOM 5308 C CA . ALA B 1 245 ? 11.258 24.641 3.631 1 98.94 245 ALA B CA 1
ATOM 5309 C C . ALA B 1 245 ? 10.266 24.203 4.707 1 98.94 245 ALA B C 1
ATOM 5311 O O . ALA B 1 245 ? 10.641 23.547 5.68 1 98.94 245 ALA B O 1
ATOM 5312 N N . VAL B 1 246 ? 9 24.625 4.582 1 98.94 246 VAL B N 1
ATOM 5313 C CA . VAL B 1 246 ? 7.934 24.234 5.504 1 98.94 246 VAL B CA 1
ATOM 5314 C C . VAL B 1 246 ? 6.75 23.672 4.719 1 98.94 246 VAL B C 1
ATOM 5316 O O . VAL B 1 246 ? 6.523 24.062 3.568 1 98.94 246 VAL B O 1
ATOM 5319 N N . ALA B 1 247 ? 6.074 22.734 5.32 1 98.94 247 ALA B N 1
ATOM 5320 C CA . ALA B 1 247 ? 4.906 22.156 4.672 1 98.94 247 ALA B CA 1
ATOM 5321 C C . ALA B 1 247 ? 3.887 21.672 5.707 1 98.94 247 ALA B C 1
ATOM 5323 O O . ALA B 1 247 ? 4.234 21.422 6.859 1 98.94 247 ALA B O 1
ATOM 5324 N N . GLY B 1 248 ? 2.705 21.547 5.301 1 98.44 248 GLY B N 1
ATOM 5325 C CA . GLY B 1 248 ? 1.622 21 6.102 1 98.44 248 GLY B CA 1
ATOM 5326 C C . GLY B 1 248 ? 0.308 20.906 5.348 1 98.44 248 GLY B C 1
ATOM 5327 O O . GLY B 1 248 ? 0.182 21.453 4.242 1 98.44 248 GLY B O 1
ATOM 5328 N N . ALA B 1 249 ? -0.645 20.188 5.938 1 97.12 249 ALA B N 1
ATOM 5329 C CA . ALA B 1 249 ? -1.949 20 5.312 1 97.12 249 ALA B CA 1
ATOM 5330 C C . ALA B 1 249 ? -3.074 20.453 6.23 1 97.12 249 ALA B C 1
ATOM 5332 O O . ALA B 1 249 ? -3.012 20.266 7.445 1 97.12 249 ALA B O 1
ATOM 5333 N N . SER B 1 250 ? -4.148 21.047 5.637 1 94.69 250 SER B N 1
ATOM 5334 C CA . SER B 1 250 ? -5.297 21.547 6.383 1 94.69 250 SER B CA 1
ATOM 5335 C C . SER B 1 250 ? -4.871 22.578 7.418 1 94.69 250 SER B C 1
ATOM 5337 O O . SER B 1 250 ? -4.297 23.609 7.07 1 94.69 250 SER B O 1
ATOM 5339 N N . MET B 1 251 ? -5.043 22.312 8.672 1 95.81 251 MET B N 1
ATOM 5340 C CA . MET B 1 251 ? -4.527 23.203 9.711 1 95.81 251 MET B CA 1
ATOM 5341 C C . MET B 1 251 ? -3.008 23.328 9.617 1 95.81 251 MET B C 1
ATOM 5343 O O . MET B 1 251 ? -2.447 24.391 9.867 1 95.81 251 MET B O 1
ATOM 5347 N N . GLY B 1 252 ? -2.361 22.25 9.242 1 97.62 252 GLY B N 1
ATOM 5348 C CA . GLY B 1 252 ? -0.928 22.297 9 1 97.62 252 GLY B CA 1
ATOM 5349 C C . GLY B 1 252 ? -0.546 23.203 7.84 1 97.62 252 GLY B C 1
ATOM 5350 O O . GLY B 1 252 ? 0.532 23.797 7.836 1 97.62 252 GLY B O 1
ATOM 5351 N N . GLY B 1 253 ? -1.434 23.25 6.832 1 97.88 253 GLY B N 1
ATOM 5352 C CA . GLY B 1 253 ? -1.221 24.188 5.738 1 97.88 253 GLY B CA 1
ATOM 5353 C C . GLY B 1 253 ? -1.293 25.641 6.172 1 97.88 253 GLY B C 1
ATOM 5354 O O . GLY B 1 253 ? -0.51 26.469 5.707 1 97.88 253 GLY B O 1
ATOM 5355 N N . TYR B 1 254 ? -2.26 25.953 7.047 1 97.56 254 TYR B N 1
ATOM 5356 C CA . TYR B 1 254 ? -2.336 27.266 7.672 1 97.56 254 TYR B CA 1
ATOM 5357 C C . TYR B 1 254 ? -1.055 27.594 8.438 1 97.56 254 TYR B C 1
ATOM 5359 O O . TYR B 1 254 ? -0.498 28.688 8.297 1 97.56 254 TYR B O 1
ATOM 5367 N N . TYR B 1 255 ? -0.543 26.609 9.172 1 98.62 255 TYR B N 1
ATOM 5368 C CA . TYR B 1 255 ? 0.684 26.781 9.945 1 98.62 255 TYR B CA 1
ATOM 5369 C C . TYR B 1 255 ? 1.878 27.016 9.023 1 98.62 255 TYR B C 1
ATOM 5371 O O . TYR B 1 255 ? 2.754 27.828 9.328 1 98.62 255 TYR B O 1
ATOM 5379 N N . ALA B 1 256 ? 1.875 26.281 7.953 1 98.88 256 ALA B N 1
ATOM 5380 C CA . ALA B 1 256 ? 2.977 26.422 7.004 1 98.88 256 ALA B CA 1
ATOM 5381 C C . ALA B 1 256 ? 3.027 27.844 6.441 1 98.88 256 ALA B C 1
ATOM 5383 O O . ALA B 1 256 ? 4.102 28.438 6.32 1 98.88 256 ALA B O 1
ATOM 5384 N N . LEU B 1 257 ? 1.877 28.375 6.125 1 98.81 257 LEU B N 1
ATOM 5385 C CA . LEU B 1 257 ? 1.812 29.734 5.586 1 98.81 257 LEU B CA 1
ATOM 5386 C C . LEU B 1 257 ? 2.264 30.75 6.629 1 98.81 257 LEU B C 1
ATOM 5388 O O . LEU B 1 257 ? 2.967 31.703 6.301 1 98.81 257 LEU B O 1
ATOM 5392 N N . ARG B 1 258 ? 1.896 30.562 7.828 1 98.69 258 ARG B N 1
ATOM 5393 C CA . ARG B 1 258 ? 2.328 31.469 8.891 1 98.69 258 ARG B CA 1
ATOM 5394 C C . ARG B 1 258 ? 3.832 31.359 9.117 1 98.69 258 ARG B C 1
ATOM 5396 O O . ARG B 1 258 ? 4.504 32.375 9.32 1 98.69 258 ARG B O 1
ATOM 5403 N N . ALA B 1 259 ? 4.32 30.172 9.086 1 98.88 259 ALA B N 1
ATOM 5404 C CA . ALA B 1 259 ? 5.75 29.953 9.266 1 98.88 259 ALA B CA 1
ATOM 5405 C C . ALA B 1 259 ? 6.551 30.547 8.109 1 98.88 259 ALA B C 1
ATOM 5407 O O . ALA B 1 259 ? 7.699 30.953 8.289 1 98.88 259 ALA B O 1
ATOM 5408 N N . ALA B 1 260 ? 5.98 30.625 6.941 1 98.81 260 ALA B N 1
ATOM 5409 C CA . ALA B 1 260 ? 6.656 31.016 5.707 1 98.81 260 ALA B CA 1
ATOM 5410 C C . ALA B 1 260 ? 7.059 32.5 5.758 1 98.81 260 ALA B C 1
ATOM 5412 O O . ALA B 1 260 ? 7.879 32.938 4.957 1 98.81 260 ALA B O 1
ATOM 5413 N N . ALA B 1 261 ? 6.52 33.25 6.758 1 98.25 261 ALA B N 1
ATOM 5414 C CA . ALA B 1 261 ? 6.879 34.656 6.922 1 98.25 261 ALA B CA 1
ATOM 5415 C C . ALA B 1 261 ? 8.289 34.781 7.492 1 98.25 261 ALA B C 1
ATOM 5417 O O . ALA B 1 261 ? 8.891 35.875 7.418 1 98.25 261 ALA B O 1
ATOM 5418 N N . ASP B 1 262 ? 8.797 33.75 8.125 1 98.62 262 ASP B N 1
ATOM 5419 C CA . ASP B 1 262 ? 10.172 33.75 8.633 1 98.62 262 ASP B CA 1
ATOM 5420 C C . ASP B 1 262 ? 11.172 33.812 7.484 1 98.62 262 ASP B C 1
ATOM 5422 O O . ASP B 1 262 ? 11.164 32.969 6.582 1 98.62 262 ASP B O 1
ATOM 5426 N N . PRO B 1 263 ? 12.055 34.75 7.508 1 98.25 263 PRO B N 1
ATOM 5427 C CA . PRO B 1 263 ? 13 34.906 6.402 1 98.25 263 PRO B CA 1
ATOM 5428 C C . PRO B 1 263 ? 13.914 33.719 6.23 1 98.25 263 PRO B C 1
ATOM 5430 O O . PRO B 1 263 ? 14.508 33.531 5.16 1 98.25 263 PRO B O 1
ATOM 5433 N N . ARG B 1 264 ? 14.094 32.969 7.195 1 98.44 264 ARG B N 1
ATOM 5434 C CA . ARG B 1 264 ? 14.922 31.766 7.117 1 98.44 264 ARG B CA 1
ATOM 5435 C C . ARG B 1 264 ? 14.242 30.688 6.285 1 98.44 264 ARG B C 1
ATOM 5437 O O . ARG B 1 264 ? 14.891 29.734 5.84 1 98.44 264 ARG B O 1
ATOM 5444 N N . VAL B 1 265 ? 12.867 30.734 6.121 1 98.94 265 VAL B N 1
ATOM 5445 C CA . VAL B 1 265 ? 12.117 29.781 5.301 1 98.94 265 VAL B CA 1
ATOM 5446 C C . VAL B 1 265 ? 12.25 30.156 3.826 1 98.94 265 VAL B C 1
ATOM 5448 O O . VAL B 1 265 ? 11.953 31.297 3.438 1 98.94 265 VAL B O 1
ATOM 5451 N N . LYS B 1 266 ? 12.648 29.188 3.045 1 98.88 266 LYS B N 1
ATOM 5452 C CA . LYS B 1 266 ? 13 29.5 1.663 1 98.88 266 LYS B CA 1
ATOM 5453 C C . LYS B 1 266 ? 11.93 28.984 0.698 1 98.88 266 LYS B C 1
ATOM 5455 O O . LYS B 1 266 ? 11.914 29.375 -0.473 1 98.88 266 LYS B O 1
ATOM 5460 N N . ALA B 1 267 ? 11.047 28.172 1.132 1 98.94 267 ALA B N 1
ATOM 5461 C CA . ALA B 1 267 ? 9.93 27.688 0.336 1 98.94 267 ALA B CA 1
ATOM 5462 C C . ALA B 1 267 ? 8.82 27.125 1.23 1 98.94 267 ALA B C 1
ATOM 5464 O O . ALA B 1 267 ? 9.078 26.719 2.367 1 98.94 267 ALA B O 1
ATOM 5465 N N . CYS B 1 268 ? 7.59 27.094 0.696 1 98.94 268 CYS B N 1
ATOM 5466 C CA . CYS B 1 268 ? 6.441 26.656 1.479 1 98.94 268 CYS B CA 1
ATOM 5467 C C . CYS B 1 268 ? 5.48 25.828 0.627 1 98.94 268 CYS B C 1
ATOM 5469 O O . CYS B 1 268 ? 5.191 26.188 -0.515 1 98.94 268 CYS B O 1
ATOM 5471 N N . VAL B 1 269 ? 5.098 24.688 1.139 1 98.94 269 VAL B N 1
ATOM 5472 C CA . VAL B 1 269 ? 4.02 23.891 0.562 1 98.94 269 VAL B CA 1
ATOM 5473 C C . VAL B 1 269 ? 2.828 23.875 1.519 1 98.94 269 VAL B C 1
ATOM 5475 O O . VAL B 1 269 ? 2.93 23.344 2.631 1 98.94 269 VAL B O 1
ATOM 5478 N N . SER B 1 270 ? 1.756 24.422 1.079 1 98.69 270 SER B N 1
ATOM 5479 C CA . SER B 1 270 ? 0.529 24.484 1.867 1 98.69 270 SER B CA 1
ATOM 5480 C C . SER B 1 270 ? -0.59 23.688 1.207 1 98.69 270 SER B C 1
ATOM 5482 O O . SER B 1 270 ? -1.191 24.141 0.231 1 98.69 270 SER B O 1
ATOM 5484 N N . ILE B 1 271 ? -0.928 22.547 1.835 1 97.62 271 ILE B N 1
ATOM 5485 C CA . ILE B 1 271 ? -1.911 21.625 1.266 1 97.62 271 ILE B CA 1
ATOM 5486 C C . ILE B 1 271 ? -3.285 21.906 1.868 1 97.62 271 ILE B C 1
ATOM 5488 O O . ILE B 1 271 ? -3.512 21.672 3.057 1 97.62 271 ILE B O 1
ATOM 5492 N N . ASP B 1 272 ? -4.18 22.406 1.113 1 94.56 272 ASP B N 1
ATOM 5493 C CA . ASP B 1 272 ? -5.586 22.625 1.445 1 94.56 272 ASP B CA 1
ATOM 5494 C C . ASP B 1 272 ? -5.727 23.484 2.699 1 94.56 272 ASP B C 1
ATOM 5496 O O . ASP B 1 272 ? -6.434 23.109 3.639 1 94.56 272 ASP B O 1
ATOM 5500 N N . PRO B 1 273 ? -5.094 24.625 2.709 1 95.31 273 PRO B N 1
ATOM 5501 C CA . PRO B 1 273 ? -5.227 25.5 3.873 1 95.31 273 PRO B CA 1
ATOM 5502 C C . PRO B 1 273 ? -6.582 26.203 3.932 1 95.31 273 PRO B C 1
ATOM 5504 O O . PRO B 1 273 ? -7.309 26.234 2.936 1 95.31 273 PRO B O 1
ATOM 5507 N N . PHE B 1 274 ? -6.906 26.672 5.086 1 93.12 274 PHE B N 1
ATOM 5508 C CA . PHE B 1 274 ? -7.969 27.656 5.184 1 93.12 274 PHE B CA 1
ATOM 5509 C C . PHE B 1 274 ? -7.391 29.062 5.332 1 93.12 274 PHE B C 1
ATOM 5511 O O . PHE B 1 274 ? -6.309 29.234 5.902 1 93.12 274 PHE B O 1
ATOM 5518 N N . PHE B 1 275 ? -8.109 30.016 4.754 1 94.56 275 PHE B N 1
ATOM 5519 C CA . PHE B 1 275 ? -7.75 31.422 4.941 1 94.56 275 PHE B CA 1
ATOM 5520 C C . PHE B 1 275 ? -8.273 31.938 6.277 1 94.56 275 PHE B C 1
ATOM 5522 O O . PHE B 1 275 ? -7.582 32.688 6.969 1 94.56 275 PHE B O 1
ATOM 5529 N N . ASP B 1 276 ? -9.438 31.516 6.57 1 93.19 276 ASP B N 1
ATOM 5530 C CA . ASP B 1 276 ? -10.141 31.859 7.801 1 93.19 276 ASP B CA 1
ATOM 5531 C C . ASP B 1 276 ? -10.93 30.672 8.336 1 93.19 276 ASP B C 1
ATOM 5533 O O . ASP B 1 276 ? -11.875 30.203 7.699 1 93.19 276 ASP B O 1
ATOM 5537 N N . MET B 1 277 ? -10.547 30.25 9.555 1 92.19 277 MET B N 1
ATOM 5538 C CA . MET B 1 277 ? -11.164 29.031 10.102 1 92.19 277 MET B CA 1
ATOM 5539 C C . MET B 1 277 ? -12.633 29.281 10.422 1 92.19 277 MET B C 1
ATOM 5541 O O . MET B 1 277 ? -13.422 28.328 10.469 1 92.19 277 MET B O 1
ATOM 5545 N N . TRP B 1 278 ? -12.945 30.484 10.703 1 85.56 278 TRP B N 1
ATOM 5546 C CA . TRP B 1 278 ? -14.344 30.828 10.961 1 85.56 278 TRP B CA 1
ATOM 5547 C C . TRP B 1 278 ? -15.227 30.422 9.781 1 85.56 278 TRP B C 1
ATOM 5549 O O . TRP B 1 278 ? -16.297 29.859 9.969 1 85.56 278 TRP B O 1
ATOM 5559 N N . ASP B 1 279 ? -14.758 30.688 8.617 1 78.31 279 ASP B N 1
ATOM 5560 C CA . ASP B 1 279 ? -15.5 30.328 7.414 1 78.31 279 ASP B CA 1
ATOM 5561 C C . ASP B 1 279 ? -15.625 28.812 7.277 1 78.31 279 ASP B C 1
ATOM 5563 O O . ASP B 1 279 ? -16.656 28.297 6.848 1 78.31 279 ASP B O 1
ATOM 5567 N N . PHE B 1 280 ? -14.617 28.234 7.727 1 68.5 280 PHE B N 1
ATOM 5568 C CA . PHE B 1 280 ? -14.57 26.781 7.703 1 68.5 280 PHE B CA 1
ATOM 5569 C C . PHE B 1 280 ? -15.578 26.188 8.68 1 68.5 280 PHE B C 1
ATOM 5571 O O . PHE B 1 280 ? -16.328 25.281 8.32 1 68.5 280 PHE B O 1
ATOM 5578 N N . GLY B 1 281 ? -15.656 26.625 9.844 1 73 281 GLY B N 1
ATOM 5579 C CA . GLY B 1 281 ? -16.5 26.094 10.898 1 73 281 GLY B CA 1
ATOM 5580 C C . GLY B 1 281 ? -17.969 26.422 10.695 1 73 281 GLY B C 1
ATOM 5581 O O . GLY B 1 281 ? -18.844 25.703 11.195 1 73 281 GLY B O 1
ATOM 5582 N N . THR B 1 282 ? -18.156 27.438 9.859 1 72.25 282 THR B N 1
ATOM 5583 C CA . THR B 1 282 ? -19.547 27.875 9.734 1 72.25 282 THR B CA 1
ATOM 5584 C C . THR B 1 282 ? -20.094 27.562 8.352 1 72.25 282 THR B C 1
ATOM 5586 O O . THR B 1 282 ? -21.203 27.969 8 1 72.25 282 THR B O 1
ATOM 5589 N N . ALA B 1 283 ? -19.234 26.844 7.699 1 65.56 283 ALA B N 1
ATOM 5590 C CA . ALA B 1 283 ? -19.594 26.609 6.301 1 65.56 283 ALA B CA 1
ATOM 5591 C C . ALA B 1 283 ? -20.969 25.938 6.191 1 65.56 283 ALA B C 1
ATOM 5593 O O . ALA B 1 283 ? -21.688 26.156 5.211 1 65.56 283 ALA B O 1
ATOM 5594 N N . HIS B 1 284 ? -21.297 25.266 7.188 1 62.62 284 HIS B N 1
ATOM 5595 C CA . HIS B 1 284 ? -22.547 24.547 7.07 1 62.62 284 HIS B CA 1
ATOM 5596 C C . HIS B 1 284 ? -23.609 25.109 8.023 1 62.62 284 HIS B C 1
ATOM 5598 O O . HIS B 1 284 ? -24.641 24.5 8.242 1 62.62 284 HIS B O 1
ATOM 5604 N N . VAL B 1 285 ? -23.281 26.188 8.578 1 68.25 285 VAL B N 1
ATOM 5605 C CA . VAL B 1 285 ? -24.234 26.859 9.461 1 68.25 285 VAL B CA 1
ATOM 5606 C C . VAL B 1 285 ? -25 27.922 8.688 1 68.25 285 VAL B C 1
ATOM 5608 O O . VAL B 1 285 ? -24.438 28.641 7.867 1 68.25 285 VAL B O 1
ATOM 5611 N N . SER B 1 286 ? -26.328 27.844 8.852 1 67.56 286 SER B N 1
ATOM 5612 C CA . SER B 1 286 ? -27.172 28.828 8.195 1 67.56 286 SER B CA 1
ATOM 5613 C C . SER B 1 286 ? -26.672 30.25 8.445 1 67.56 286 SER B C 1
ATOM 5615 O O . SER B 1 286 ? -26.359 30.609 9.578 1 67.56 286 SER B O 1
ATOM 5617 N N . ARG B 1 287 ? -26.562 30.922 7.367 1 71.69 287 ARG B N 1
ATOM 5618 C CA . ARG B 1 287 ? -26.078 32.312 7.445 1 71.69 287 ARG B CA 1
ATOM 5619 C C . ARG B 1 287 ? -27 33.156 8.305 1 71.69 287 ARG B C 1
ATOM 5621 O O . ARG B 1 287 ? -26.547 34.031 9.031 1 71.69 287 ARG B O 1
ATOM 5628 N N . LEU B 1 288 ? -28.203 32.844 8.141 1 66.38 288 LEU B N 1
ATOM 5629 C CA . LEU B 1 288 ? -29.188 33.594 8.938 1 66.38 288 LEU B CA 1
ATOM 5630 C C . LEU B 1 288 ? -28.969 33.344 10.422 1 66.38 288 LEU B C 1
ATOM 5632 O O . LEU B 1 288 ? -29.031 34.281 11.227 1 66.38 288 LEU B O 1
ATOM 5636 N N . PHE B 1 289 ? -28.672 32.156 10.625 1 70.12 289 PHE B N 1
ATOM 5637 C CA . PHE B 1 289 ? -28.438 31.766 12.008 1 70.12 289 PHE B CA 1
ATOM 5638 C C . PHE B 1 289 ? -27.172 32.438 12.547 1 70.12 289 PHE B C 1
ATOM 5640 O O . PHE B 1 289 ? -27.156 32.969 13.656 1 70.12 289 PHE B O 1
ATOM 5647 N N . LEU B 1 290 ? -26.234 32.438 11.75 1 75 290 LEU B N 1
ATOM 5648 C CA . LEU B 1 290 ? -24.969 33.031 12.133 1 75 290 LEU B CA 1
ATOM 5649 C C . LEU B 1 290 ? -25.109 34.531 12.336 1 75 290 LEU B C 1
ATOM 5651 O O . LEU B 1 290 ? -24.547 35.094 13.281 1 75 290 LEU B O 1
ATOM 5655 N N . SER B 1 291 ? -25.828 35.094 11.461 1 73.06 291 SER B N 1
ATOM 5656 C CA . SER B 1 291 ? -26.062 36.531 11.57 1 73.06 291 SER B CA 1
ATOM 5657 C C . SER B 1 291 ? -26.844 36.844 12.836 1 73.06 291 SER B C 1
ATOM 5659 O O . SER B 1 291 ? -26.531 37.844 13.516 1 73.06 291 SER B O 1
ATOM 5661 N N . ALA B 1 292 ? -27.781 36.125 13.094 1 73.88 292 ALA B N 1
ATOM 5662 C CA . ALA B 1 292 ? -28.578 36.344 14.297 1 73.88 292 ALA B CA 1
ATOM 5663 C C . ALA B 1 292 ? -27.719 36.188 15.555 1 73.88 292 ALA B C 1
ATOM 5665 O O . ALA B 1 292 ? -27.875 36.969 16.5 1 73.88 292 ALA B O 1
ATOM 5666 N N . TRP B 1 293 ? -26.859 35.344 15.477 1 76.69 293 TRP B N 1
ATOM 5667 C CA . TRP B 1 293 ? -25.969 35.125 16.609 1 76.69 293 TRP B CA 1
ATOM 5668 C C . TRP B 1 293 ? -24.953 36.25 16.75 1 76.69 293 TRP B C 1
ATOM 5670 O O . TRP B 1 293 ? -24.797 36.812 17.828 1 76.69 293 TRP B O 1
ATOM 5680 N N . MET B 1 294 ? -24.453 36.688 15.68 1 78.88 294 MET B N 1
ATOM 5681 C CA . MET B 1 294 ? -23.375 37.656 15.695 1 78.88 294 MET B CA 1
ATOM 5682 C C . MET B 1 294 ? -23.906 39.062 16 1 78.88 294 MET B C 1
ATOM 5684 O O . MET B 1 294 ? -23.203 39.875 16.578 1 78.88 294 MET B O 1
ATOM 5688 N N . ASN B 1 295 ? -25.156 39.156 15.68 1 80.06 295 ASN B N 1
ATOM 5689 C CA . ASN B 1 295 ? -25.766 40.438 15.945 1 80.06 295 ASN B CA 1
ATOM 5690 C C . ASN B 1 295 ? -26.391 40.5 17.344 1 80.06 295 ASN B C 1
ATOM 5692 O O . ASN B 1 295 ? -27.016 41.469 17.719 1 80.06 295 ASN B O 1
ATOM 5696 N N . GLY B 1 296 ? -26.203 39.438 18.031 1 77.38 296 GLY B N 1
ATOM 5697 C CA . GLY B 1 296 ? -26.625 39.438 19.422 1 77.38 296 GLY B CA 1
ATOM 5698 C C . GLY B 1 296 ? -28.078 39.062 19.609 1 77.38 296 GLY B C 1
ATOM 5699 O O . GLY B 1 296 ? -28.609 39.094 20.719 1 77.38 296 GLY B O 1
ATOM 5700 N N . TRP B 1 297 ? -28.672 38.656 18.547 1 77.06 297 TRP B N 1
ATOM 5701 C CA . TRP B 1 297 ? -30.078 38.312 18.625 1 77.06 297 TRP B CA 1
ATOM 5702 C C . TRP B 1 297 ? -30.266 36.938 19.234 1 77.06 297 TRP B C 1
ATOM 5704 O O . TRP B 1 297 ? -31.344 36.594 19.703 1 77.06 297 TRP B O 1
ATOM 5714 N N . MET B 1 298 ? -29.25 36.25 19.172 1 78.31 298 MET B N 1
ATOM 5715 C CA . MET B 1 298 ? -29.234 34.906 19.781 1 78.31 298 MET B CA 1
ATOM 5716 C C . MET B 1 298 ? -28.078 34.812 20.781 1 78.31 298 MET B C 1
ATOM 5718 O O . MET B 1 298 ? -26.938 35.125 20.453 1 78.31 298 MET B O 1
ATOM 5722 N N . SER B 1 299 ? -28.5 34.406 22 1 82 299 SER B N 1
ATOM 5723 C CA . SER B 1 299 ? -27.484 34.344 23.047 1 82 299 SER B CA 1
ATOM 5724 C C . SER B 1 299 ? -26.594 33.125 22.859 1 82 299 SER B C 1
ATOM 5726 O O . SER B 1 299 ? -26.953 32.188 22.156 1 82 299 SER B O 1
ATOM 5728 N N . ARG B 1 300 ? -25.484 33.25 23.469 1 85.44 300 ARG B N 1
ATOM 5729 C CA . ARG B 1 300 ? -24.547 32.156 23.5 1 85.44 300 ARG B CA 1
ATOM 5730 C C . ARG B 1 300 ? -25.203 30.891 24.062 1 85.44 300 ARG B C 1
ATOM 5732 O O . ARG B 1 300 ? -24.922 29.781 23.609 1 85.44 300 ARG B O 1
ATOM 5739 N N . ASP B 1 301 ? -26.094 31.062 24.922 1 85.44 301 ASP B N 1
ATOM 5740 C CA . ASP B 1 301 ? -26.75 29.938 25.562 1 85.44 301 ASP B CA 1
ATOM 5741 C C . ASP B 1 301 ? -27.656 29.188 24.578 1 85.44 301 ASP B C 1
ATOM 5743 O O . ASP B 1 301 ? -27.766 27.969 24.641 1 85.44 301 ASP B O 1
ATOM 5747 N N . VAL B 1 302 ? -28.156 29.953 23.734 1 84.69 302 VAL B N 1
ATOM 5748 C CA . VAL B 1 302 ? -29.047 29.359 22.734 1 84.69 302 VAL B CA 1
ATOM 5749 C C . VAL B 1 302 ? -28.234 28.531 21.75 1 84.69 302 VAL B C 1
ATOM 5751 O O . VAL B 1 302 ? -28.625 27.406 21.406 1 84.69 302 VAL B O 1
ATOM 5754 N N . ILE B 1 303 ? -27.141 29.078 21.375 1 84.25 303 ILE B N 1
ATOM 5755 C CA . ILE B 1 303 ? -26.266 28.359 20.469 1 84.25 303 ILE B CA 1
ATOM 5756 C C . ILE B 1 303 ? -25.766 27.078 21.125 1 84.25 303 ILE B C 1
ATOM 5758 O O . ILE B 1 303 ? -25.781 26.016 20.516 1 84.25 303 ILE B O 1
ATOM 5762 N N . ASP B 1 304 ? -25.375 27.203 22.266 1 87.06 304 ASP B N 1
ATOM 5763 C CA . ASP B 1 304 ? -24.859 26.062 23 1 87.06 304 ASP B CA 1
ATOM 5764 C C . ASP B 1 304 ? -25.938 24.969 23.141 1 87.06 304 ASP B C 1
ATOM 5766 O O . ASP B 1 304 ? -25.641 23.781 22.969 1 87.06 304 ASP B O 1
ATOM 5770 N N . THR B 1 305 ? -27.078 25.406 23.438 1 85.44 305 THR B N 1
ATOM 5771 C CA . THR B 1 305 ? -28.188 24.469 23.578 1 85.44 305 THR B CA 1
ATOM 5772 C C . THR B 1 305 ? -28.484 23.781 22.25 1 85.44 305 THR B C 1
ATOM 5774 O O . THR B 1 305 ? -28.688 22.562 22.203 1 85.44 305 THR B O 1
ATOM 5777 N N . LEU B 1 306 ? -28.453 24.578 21.281 1 81.81 306 LEU B N 1
ATOM 5778 C CA . LEU B 1 306 ? -28.734 24.047 19.953 1 81.81 306 LEU B CA 1
ATOM 5779 C C . LEU B 1 306 ? -27.656 23.047 19.547 1 81.81 306 LEU B C 1
ATOM 5781 O O . LEU B 1 306 ? -27.969 21.938 19.078 1 81.81 306 LEU B O 1
ATOM 5785 N N . MET B 1 307 ? -26.484 23.438 19.688 1 83.31 307 MET B N 1
ATOM 5786 C CA . MET B 1 307 ? -25.375 22.562 19.297 1 83.31 307 MET B CA 1
ATOM 5787 C C . MET B 1 307 ? -25.344 21.297 20.156 1 83.31 307 MET B C 1
ATOM 5789 O O . MET B 1 307 ? -25.047 20.219 19.656 1 83.31 307 MET B O 1
ATOM 5793 N N . ASN B 1 308 ? -25.656 21.406 21.344 1 84.94 308 ASN B N 1
ATOM 5794 C CA . ASN B 1 308 ? -25.703 20.266 22.234 1 84.94 308 ASN B CA 1
ATOM 5795 C C . ASN B 1 308 ? -26.828 19.297 21.859 1 84.94 308 ASN B C 1
ATOM 5797 O O . ASN B 1 308 ? -26.688 18.094 22.016 1 84.94 308 ASN B O 1
ATOM 5801 N N . THR B 1 309 ? -27.859 19.859 21.344 1 84.38 309 THR B N 1
ATOM 5802 C CA . THR B 1 309 ? -28.953 19.031 20.875 1 84.38 309 THR B CA 1
ATOM 5803 C C . THR B 1 309 ? -28.578 18.312 19.578 1 84.38 309 THR B C 1
ATOM 5805 O O . THR B 1 309 ? -28.781 17.109 19.438 1 84.38 309 THR B O 1
ATOM 5808 N N . LEU B 1 310 ? -28 19.078 18.719 1 82 310 LEU B N 1
ATOM 5809 C CA . LEU B 1 310 ? -27.656 18.531 17.406 1 82 310 LEU B CA 1
ATOM 5810 C C . LEU B 1 310 ? -26.609 17.422 17.531 1 82 310 LEU B C 1
ATOM 5812 O O . LEU B 1 310 ? -26.656 16.422 16.812 1 82 310 LEU B O 1
ATOM 5816 N N . LYS B 1 311 ? -25.719 17.656 18.359 1 86.88 311 LYS B N 1
ATOM 5817 C CA . LYS B 1 311 ? -24.641 16.688 18.5 1 86.88 311 LYS B CA 1
ATOM 5818 C C . LYS B 1 311 ? -25.156 15.352 19.047 1 86.88 311 LYS B C 1
ATOM 5820 O O . LYS B 1 311 ? -24.5 14.32 18.906 1 86.88 311 LYS B O 1
ATOM 5825 N N . THR B 1 312 ? -26.281 15.359 19.688 1 84.06 312 THR B N 1
ATOM 5826 C CA . THR B 1 312 ? -26.891 14.125 20.172 1 84.06 312 THR B CA 1
ATOM 5827 C C . THR B 1 312 ? -27.359 13.266 19 1 84.06 312 THR B C 1
ATOM 5829 O O . THR B 1 312 ? -27.516 12.047 19.141 1 84.06 312 THR B O 1
ATOM 5832 N N . PHE B 1 313 ? -27.469 13.953 17.844 1 84.56 313 PHE B N 1
ATOM 5833 C CA . PHE B 1 313 ? -28.047 13.242 16.719 1 84.56 313 PHE B CA 1
ATOM 5834 C C . PHE B 1 313 ? -26.984 12.984 15.648 1 84.56 313 PHE B C 1
ATOM 5836 O O . PHE B 1 313 ? -27.234 12.234 14.695 1 84.56 313 PHE B O 1
ATOM 5843 N N . SER B 1 314 ? -25.906 13.539 15.812 1 89.94 314 SER B N 1
ATOM 5844 C CA . SER B 1 314 ? -24.812 13.391 14.844 1 89.94 314 SER B CA 1
ATOM 5845 C C . SER B 1 314 ? -23.5 13.086 15.539 1 89.94 314 SER B C 1
ATOM 5847 O O . SER B 1 314 ? -22.875 13.969 16.125 1 89.94 314 SER B O 1
ATOM 5849 N N . PHE B 1 315 ? -23.031 11.922 15.312 1 92.94 315 PHE B N 1
ATOM 5850 C CA . PHE B 1 315 ? -21.766 11.547 15.914 1 92.94 315 PHE B CA 1
ATOM 5851 C C . PHE B 1 315 ? -20.625 12.406 15.367 1 92.94 315 PHE B C 1
ATOM 5853 O O . PHE B 1 315 ? -19.719 12.805 16.109 1 92.94 315 PHE B O 1
ATOM 5860 N N . GLN B 1 316 ? -20.688 12.641 14.078 1 92.12 316 GLN B N 1
ATOM 5861 C CA . GLN B 1 316 ? -19.641 13.461 13.469 1 92.12 316 GLN B CA 1
ATOM 5862 C C . GLN B 1 316 ? -19.562 14.828 14.133 1 92.12 316 GLN B C 1
ATOM 5864 O O . GLN B 1 316 ? -18.469 15.312 14.445 1 92.12 316 GLN B O 1
ATOM 5869 N N . LEU B 1 317 ? -20.688 15.461 14.305 1 90.12 317 LEU B N 1
ATOM 5870 C CA . LEU B 1 317 ? -20.719 16.766 14.945 1 90.12 317 LEU B CA 1
ATOM 5871 C C . LEU B 1 317 ? -20.219 16.672 16.391 1 90.12 317 LEU B C 1
ATOM 5873 O O . LEU B 1 317 ? -19.453 17.531 16.828 1 90.12 317 LEU B O 1
ATOM 5877 N N . LYS B 1 318 ? -20.703 15.695 17.078 1 92.81 318 LYS B N 1
ATOM 5878 C CA . LYS B 1 318 ? -20.25 15.461 18.453 1 92.81 318 LYS B CA 1
ATOM 5879 C C . LYS B 1 318 ? -18.719 15.336 18.5 1 92.81 318 LYS B C 1
ATOM 5881 O O . LYS B 1 318 ? -18.078 15.938 19.359 1 92.81 318 LYS B O 1
ATOM 5886 N N . TRP B 1 319 ? -18.172 14.578 17.578 1 94.5 319 TRP B N 1
ATOM 5887 C CA . TRP B 1 319 ? -16.734 14.359 17.5 1 94.5 319 TRP B CA 1
ATOM 5888 C C . TRP B 1 319 ? -16 15.656 17.172 1 94.5 319 TRP B C 1
ATOM 5890 O O . TRP B 1 319 ? -14.992 15.977 17.797 1 94.5 319 TRP B O 1
ATOM 5900 N N . GLU B 1 320 ? -16.5 16.438 16.266 1 91.62 320 GLU B N 1
ATOM 5901 C CA . GLU B 1 320 ? -15.875 17.688 15.828 1 91.62 320 GLU B CA 1
ATOM 5902 C C . GLU B 1 320 ? -15.82 18.703 16.969 1 91.62 320 GLU B C 1
ATOM 5904 O O . GLU B 1 320 ? -14.797 19.359 17.172 1 91.62 320 GLU B O 1
ATOM 5909 N N . ILE B 1 321 ? -16.922 18.766 17.688 1 90.81 321 ILE B N 1
ATOM 5910 C CA . ILE B 1 321 ? -16.969 19.672 18.828 1 90.81 321 ILE B CA 1
ATOM 5911 C C . ILE B 1 321 ? -15.992 19.203 19.906 1 90.81 321 ILE B C 1
ATOM 5913 O O . ILE B 1 321 ? -15.281 20 20.5 1 90.81 321 ILE B O 1
ATOM 5917 N N . SER B 1 322 ? -16 17.922 20.078 1 93.62 322 SER B N 1
ATOM 5918 C CA . SER B 1 322 ? -15.102 17.328 21.062 1 93.62 322 SER B CA 1
ATOM 5919 C C . SER B 1 322 ? -13.641 17.625 20.719 1 93.62 322 SER B C 1
ATOM 5921 O O . SER B 1 322 ? -12.891 18.094 21.578 1 93.62 322 SER B O 1
ATOM 5923 N N . VAL B 1 323 ? -13.25 17.422 19.5 1 93.75 323 VAL B N 1
ATOM 5924 C CA . VAL B 1 323 ? -11.859 17.562 19.078 1 93.75 323 VAL B CA 1
ATOM 5925 C C . VAL B 1 323 ? -11.461 19.047 19.125 1 93.75 323 VAL B C 1
ATOM 5927 O O . VAL B 1 323 ? -10.414 19.391 19.672 1 93.75 323 VAL B O 1
ATOM 5930 N N . ALA B 1 324 ? -12.281 19.859 18.609 1 93.5 324 ALA B N 1
ATOM 5931 C CA . ALA B 1 324 ? -11.992 21.281 18.609 1 93.5 324 ALA B CA 1
ATOM 5932 C C . ALA B 1 324 ? -11.914 21.828 20.031 1 93.5 324 ALA B C 1
ATOM 5934 O O . ALA B 1 324 ? -10.992 22.578 20.359 1 93.5 324 ALA B O 1
ATOM 5935 N N . GLY B 1 325 ? -12.93 21.422 20.812 1 93.88 325 GLY B N 1
ATOM 5936 C CA . GLY B 1 325 ? -12.914 21.844 22.203 1 93.88 325 GLY B CA 1
ATOM 5937 C C . GLY B 1 325 ? -11.664 21.406 22.953 1 93.88 325 GLY B C 1
ATOM 5938 O O . GLY B 1 325 ? -11.125 22.156 23.766 1 93.88 325 GLY B O 1
ATOM 5939 N N . THR B 1 326 ? -11.211 20.25 22.625 1 95.56 326 THR B N 1
ATOM 5940 C CA . THR B 1 326 ? -10.047 19.688 23.297 1 95.56 326 THR B CA 1
ATOM 5941 C C . THR B 1 326 ? -8.781 20.453 22.938 1 95.56 326 THR B C 1
ATOM 5943 O O . THR B 1 326 ? -8.047 20.906 23.812 1 95.56 326 THR B O 1
ATOM 5946 N N . PHE B 1 327 ? -8.578 20.703 21.594 1 95.69 327 PHE B N 1
ATOM 5947 C CA . PHE B 1 327 ? -7.297 21.297 21.25 1 95.69 327 PHE B CA 1
ATOM 5948 C C . PHE B 1 327 ? -7.352 22.812 21.406 1 95.69 327 PHE B C 1
ATOM 5950 O O . PHE B 1 327 ? -6.312 23.484 21.453 1 95.69 327 PHE B O 1
ATOM 5957 N N . PHE B 1 328 ? -8.523 23.359 21.656 1 95.38 328 PHE B N 1
ATOM 5958 C CA . PHE B 1 328 ? -8.641 24.781 21.969 1 95.38 328 PHE B CA 1
ATOM 5959 C C . PHE B 1 328 ? -8.711 24.984 23.484 1 95.38 328 PHE B C 1
ATOM 5961 O O . PHE B 1 328 ? -8.57 26.109 23.969 1 95.38 328 PHE B O 1
ATOM 5968 N N . GLY B 1 329 ? -8.984 23.969 24.281 1 95.12 329 GLY B N 1
ATOM 5969 C CA . GLY B 1 329 ? -9.156 24.078 25.719 1 95.12 329 GLY B CA 1
ATOM 5970 C C . GLY B 1 329 ? -10.461 24.75 26.109 1 95.12 329 GLY B C 1
ATOM 5971 O O . GLY B 1 329 ? -10.492 25.547 27.047 1 95.12 329 GLY B O 1
ATOM 5972 N N . LEU B 1 330 ? -11.469 24.484 25.297 1 94.62 330 LEU B N 1
ATOM 5973 C CA . LEU B 1 330 ? -12.773 25.109 25.516 1 94.62 330 LEU B CA 1
ATOM 5974 C C . LEU B 1 330 ? -13.867 24.047 25.578 1 94.62 330 LEU B C 1
ATOM 5976 O O . LEU B 1 330 ? -13.742 22.984 24.969 1 94.62 330 LEU B O 1
ATOM 5980 N N . SER B 1 331 ? -14.945 24.297 26.297 1 92.38 331 SER B N 1
ATOM 5981 C CA . SER B 1 331 ? -16 23.297 26.438 1 92.38 331 SER B CA 1
ATOM 5982 C C . SER B 1 331 ? -17.312 23.797 25.859 1 92.38 331 SER B C 1
ATOM 5984 O O . SER B 1 331 ? -18.219 23.016 25.578 1 92.38 331 SER B O 1
ATOM 5986 N N . SER B 1 332 ? -17.484 25.109 25.672 1 90 332 SER B N 1
ATOM 5987 C CA . SER B 1 332 ? -18.688 25.719 25.094 1 90 332 SER B CA 1
ATOM 5988 C C . SER B 1 332 ? -18.609 25.75 23.578 1 90 332 SER B C 1
ATOM 5990 O O . SER B 1 332 ? -17.688 26.312 23 1 90 332 SER B O 1
ATOM 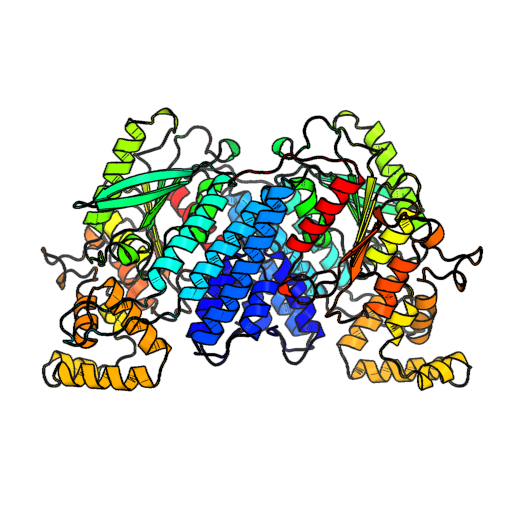5992 N N . PRO B 1 333 ? -19.625 25.172 22.922 1 88.44 333 PRO B N 1
ATOM 5993 C CA . PRO B 1 333 ? -19.625 25.219 21.453 1 88.44 333 PRO B CA 1
ATOM 5994 C C . PRO B 1 333 ? -19.562 26.641 20.891 1 88.44 333 PRO B C 1
ATOM 5996 O O . PRO B 1 333 ? -18.891 26.875 19.891 1 88.44 333 PRO B O 1
ATOM 5999 N N . SER B 1 334 ? -20.266 27.531 21.516 1 88.12 334 SER B N 1
ATOM 6000 C CA . SER B 1 334 ? -20.234 28.922 21.047 1 88.12 334 SER B CA 1
ATOM 6001 C C . SER B 1 334 ? -18.844 29.516 21.219 1 88.12 334 SER B C 1
ATOM 6003 O O . SER B 1 334 ? -18.344 30.219 20.344 1 88.12 334 SER B O 1
ATOM 6005 N N . ASP B 1 335 ? -18.203 29.234 22.344 1 90.81 335 ASP B N 1
ATOM 6006 C CA . ASP B 1 335 ? -16.844 29.734 22.562 1 90.81 335 ASP B CA 1
ATOM 6007 C C . ASP B 1 335 ? -15.875 29.109 21.578 1 90.81 335 ASP B C 1
ATOM 6009 O O . ASP B 1 335 ? -14.93 29.766 21.125 1 90.81 335 ASP B O 1
ATOM 6013 N N . ILE B 1 336 ? -16.078 27.875 21.281 1 91.19 336 ILE B N 1
ATOM 6014 C CA . ILE B 1 336 ? -15.258 27.172 20.297 1 91.19 336 ILE B CA 1
ATOM 6015 C C . ILE B 1 336 ? -15.359 27.875 18.953 1 91.19 336 ILE B C 1
ATOM 6017 O O . ILE B 1 336 ? -14.344 28.188 18.328 1 91.19 336 ILE B O 1
ATOM 6021 N N . LEU B 1 337 ? -16.547 28.141 18.531 1 89.19 337 LEU B N 1
ATOM 6022 C CA . LEU B 1 337 ? -16.781 28.797 17.25 1 89.19 337 LEU B CA 1
ATOM 6023 C C . LEU B 1 337 ? -16.141 30.188 17.234 1 89.19 337 LEU B C 1
ATOM 6025 O O . LEU B 1 337 ? -15.5 30.578 16.266 1 89.19 337 LEU B O 1
ATOM 6029 N N . LEU B 1 338 ? -16.344 30.875 18.281 1 90.25 338 LEU B N 1
ATOM 6030 C CA . LEU B 1 338 ? -15.773 32.219 18.359 1 90.25 338 LEU B CA 1
ATOM 6031 C C . LEU B 1 338 ? -14.25 32.156 18.359 1 90.25 338 LEU B C 1
ATOM 6033 O O . LEU B 1 338 ? -13.594 33.031 17.797 1 90.25 338 LEU B O 1
ATOM 6037 N N . HIS B 1 339 ? -13.734 31.172 19.047 1 92.88 339 HIS B N 1
ATOM 6038 C CA . HIS B 1 339 ? -12.281 31.016 19.109 1 92.88 339 HIS B CA 1
ATOM 6039 C C . HIS B 1 339 ? -11.703 30.734 17.719 1 92.88 339 HIS B C 1
ATOM 6041 O O . HIS B 1 339 ? -10.57 31.109 17.422 1 92.88 339 HIS B O 1
ATOM 6047 N N . MET B 1 340 ? -12.422 30.078 16.844 1 93.12 340 MET B N 1
ATOM 6048 C CA . MET B 1 340 ? -11.992 29.766 15.477 1 93.12 340 MET B CA 1
ATOM 6049 C C . MET B 1 340 ? -11.703 31.047 14.695 1 93.12 340 MET B C 1
ATOM 6051 O O . MET B 1 340 ? -10.852 31.047 13.797 1 93.12 340 MET B O 1
ATOM 6055 N N . LYS B 1 341 ? -12.312 32.125 15.07 1 91.56 341 LYS B N 1
ATOM 6056 C CA . LYS B 1 341 ? -12.102 33.406 14.406 1 91.56 341 LYS B CA 1
ATOM 6057 C C . LYS B 1 341 ? -10.656 33.844 14.531 1 91.56 341 LYS B C 1
ATOM 6059 O O . LYS B 1 341 ? -10.156 34.594 13.688 1 91.56 341 LYS B O 1
ATOM 6064 N N . LYS B 1 342 ? -10.078 33.375 15.57 1 95.19 342 LYS B N 1
ATOM 6065 C CA . LYS B 1 342 ? -8.703 33.812 15.844 1 95.19 342 LYS B CA 1
ATOM 6066 C C . LYS B 1 342 ? -7.727 33.156 14.875 1 95.19 342 LYS B C 1
ATOM 6068 O O . LYS B 1 342 ? -6.598 33.625 14.703 1 95.19 342 LYS B O 1
ATOM 6073 N N . PHE B 1 343 ? -8.094 32.062 14.266 1 96.38 343 PHE B N 1
ATOM 6074 C CA . PHE B 1 343 ? -7.262 31.375 13.297 1 96.38 343 PHE B CA 1
ATOM 6075 C C . PHE B 1 343 ? -7.535 31.891 11.883 1 96.38 343 PHE B C 1
ATOM 6077 O O . PHE B 1 343 ? -8.289 31.281 11.133 1 96.38 343 PHE B O 1
ATOM 6084 N N . SER B 1 344 ? -6.938 33 11.625 1 96.06 344 SER B N 1
ATOM 6085 C CA . SER B 1 344 ? -7.203 33.688 10.383 1 96.06 344 SER B CA 1
ATOM 6086 C C . SER B 1 344 ? -5.938 34.344 9.836 1 96.06 344 SER B C 1
ATOM 6088 O O . SER B 1 344 ? -5.055 34.75 10.602 1 96.06 344 SER B O 1
ATOM 6090 N N . LEU B 1 345 ? -5.863 34.438 8.531 1 97.19 345 LEU B N 1
ATOM 6091 C CA . LEU B 1 345 ? -4.785 35.125 7.844 1 97.19 345 LEU B CA 1
ATOM 6092 C C . LEU B 1 345 ? -5.215 36.531 7.441 1 97.19 345 LEU B C 1
ATOM 6094 O O . LEU B 1 345 ? -4.426 37.312 6.871 1 97.19 345 LEU B O 1
ATOM 6098 N N . ALA B 1 346 ? -6.387 36.906 7.859 1 95.56 346 ALA B N 1
ATOM 6099 C CA . ALA B 1 346 ? -6.969 38.188 7.477 1 95.56 346 ALA B CA 1
ATOM 6100 C C . ALA B 1 346 ? -6.375 39.312 8.305 1 95.56 346 ALA B C 1
ATOM 6102 O O . ALA B 1 346 ? -6.094 39.156 9.492 1 95.56 346 ALA B O 1
ATOM 6103 N N . GLY B 1 347 ? -6.266 40.5 7.699 1 95.25 347 GLY B N 1
ATOM 6104 C CA . GLY B 1 347 ? -5.734 41.656 8.359 1 95.25 347 GLY B CA 1
ATOM 6105 C C . GLY B 1 347 ? -6.523 42.062 9.594 1 95.25 347 GLY B C 1
ATOM 6106 O O . GLY B 1 347 ? -5.953 42.562 10.562 1 95.25 347 GLY B O 1
ATOM 6107 N N . SER B 1 348 ? -7.809 41.844 9.594 1 91.06 348 SER B N 1
ATOM 6108 C CA . SER B 1 348 ? -8.68 42.219 10.711 1 91.06 348 SER B CA 1
ATOM 6109 C C . SER B 1 348 ? -8.305 41.469 11.984 1 91.06 348 SER B C 1
ATOM 6111 O O . SER B 1 348 ? -8.648 41.906 13.086 1 91.06 348 SER B O 1
ATOM 6113 N N . GLN B 1 349 ? -7.605 40.344 11.773 1 91.81 349 GLN B N 1
ATOM 6114 C CA . GLN B 1 349 ? -7.238 39.531 12.93 1 91.81 349 GLN B CA 1
ATOM 6115 C C . GLN B 1 349 ? -5.75 39.688 13.25 1 91.81 349 GLN B C 1
ATOM 6117 O O . GLN B 1 349 ? -5.227 38.969 14.109 1 91.81 349 GLN B O 1
ATOM 6122 N N . GLN B 1 350 ? -5.105 40.562 12.508 1 93.56 350 GLN B N 1
ATOM 6123 C CA . GLN B 1 350 ? -3.689 40.812 12.75 1 93.56 350 GLN B CA 1
ATOM 6124 C C . GLN B 1 350 ? -3.494 42.094 13.547 1 93.56 350 GLN B C 1
ATOM 6126 O O . GLN B 1 350 ? -4.34 43 13.516 1 93.56 350 GLN B O 1
ATOM 6131 N N . LYS B 1 351 ? -2.436 42.219 14.266 1 91.88 351 LYS B N 1
ATOM 6132 C CA . LYS B 1 351 ? -2.154 43.375 15.109 1 91.88 351 LYS B CA 1
ATOM 6133 C C . LYS B 1 351 ? -2.035 44.656 14.273 1 91.88 351 LYS B C 1
ATOM 6135 O O . LYS B 1 351 ? -2.475 45.719 14.688 1 91.88 351 LYS B O 1
ATOM 6140 N N . ASP B 1 352 ? -1.437 44.531 13.117 1 93.25 352 ASP B N 1
ATOM 6141 C CA . ASP B 1 352 ? -1.155 45.719 12.312 1 93.25 352 ASP B CA 1
ATOM 6142 C C . ASP B 1 352 ? -2.242 45.938 11.258 1 93.25 352 ASP B C 1
ATOM 6144 O O . ASP B 1 352 ? -2.145 46.844 10.438 1 93.25 352 ASP B O 1
ATOM 6148 N N . GLY B 1 353 ? -3.221 45.062 11.133 1 93.81 353 GLY B N 1
ATOM 6149 C CA . GLY B 1 353 ? -4.367 45.219 10.258 1 93.81 353 GLY B CA 1
ATOM 6150 C C . GLY B 1 353 ? -4.086 44.812 8.82 1 93.81 353 GLY B C 1
ATOM 6151 O O . GLY B 1 353 ? -4.918 45.031 7.938 1 93.81 353 GLY B O 1
ATOM 6152 N N . VAL B 1 354 ? -2.941 44.25 8.656 1 95.62 354 VAL B N 1
ATOM 6153 C CA . VAL B 1 354 ? -2.533 43.812 7.32 1 95.62 354 VAL B CA 1
ATOM 6154 C C . VAL B 1 354 ? -2.627 42.312 7.203 1 95.62 354 VAL B C 1
ATOM 6156 O O . VAL B 1 354 ? -2.295 41.594 8.141 1 95.62 354 VAL B O 1
ATOM 6159 N N . ASP B 1 355 ? -3.154 41.844 6.016 1 96.75 355 ASP B N 1
ATOM 6160 C CA . ASP B 1 355 ? -3.238 40.406 5.805 1 96.75 355 ASP B CA 1
ATOM 6161 C C . ASP B 1 355 ? -1.89 39.75 6.047 1 96.75 355 ASP B C 1
ATOM 6163 O O . ASP B 1 355 ? -0.853 40.25 5.605 1 96.75 355 ASP B O 1
ATOM 6167 N N . TYR B 1 356 ? -1.953 38.656 6.727 1 98 356 TYR B N 1
ATOM 6168 C CA . TYR B 1 356 ? -0.726 38 7.176 1 98 356 TYR B CA 1
ATOM 6169 C C . TYR B 1 356 ? 0.128 37.562 5.992 1 98 356 TYR B C 1
ATOM 6171 O O . TYR B 1 356 ? 1.359 37.594 6.059 1 98 356 TYR B O 1
ATOM 6179 N N . LEU B 1 357 ? -0.49 37.156 4.902 1 98.44 357 LEU B N 1
ATOM 6180 C CA . LEU B 1 357 ? 0.19 36.562 3.76 1 98.44 357 LEU B CA 1
ATOM 6181 C C . LEU B 1 357 ? 1.065 37.594 3.045 1 98.44 357 LEU B C 1
ATOM 6183 O O . LEU B 1 357 ? 1.929 37.219 2.244 1 98.44 357 LEU B O 1
ATOM 6187 N N . THR B 1 358 ? 0.899 38.906 3.311 1 98.25 358 THR B N 1
ATOM 6188 C CA . THR B 1 358 ? 1.751 39.938 2.73 1 98.25 358 THR B CA 1
ATOM 6189 C C . THR B 1 358 ? 3.184 39.812 3.24 1 98.25 358 THR B C 1
ATOM 6191 O O . THR B 1 358 ? 4.113 40.344 2.645 1 98.25 358 THR B O 1
ATOM 6194 N N . ARG B 1 359 ? 3.316 39.062 4.32 1 98.31 359 ARG B N 1
ATOM 6195 C CA . ARG B 1 359 ? 4.625 38.938 4.945 1 98.31 359 ARG B CA 1
ATOM 6196 C C . ARG B 1 359 ? 5.418 37.812 4.285 1 98.31 359 ARG B C 1
ATOM 6198 O O . ARG B 1 359 ? 6.621 37.656 4.52 1 98.31 359 ARG B O 1
ATOM 6205 N N . VAL B 1 360 ? 4.789 36.969 3.508 1 98.75 360 VAL B N 1
ATOM 6206 C CA . VAL B 1 360 ? 5.438 35.844 2.869 1 98.75 360 VAL B CA 1
ATOM 6207 C C . VAL B 1 360 ? 6.105 36.281 1.57 1 98.75 360 VAL B C 1
ATOM 6209 O O . VAL B 1 360 ? 5.469 36.906 0.717 1 98.75 360 VAL B O 1
ATOM 6212 N N . VAL B 1 361 ? 7.391 35.938 1.424 1 98.56 361 VAL B N 1
ATOM 6213 C CA . VAL B 1 361 ? 8.109 36.375 0.234 1 98.56 361 VAL B CA 1
ATOM 6214 C C . VAL B 1 361 ? 8.75 35.156 -0.461 1 98.56 361 VAL B C 1
ATOM 6216 O O . VAL B 1 361 ? 9.156 35.25 -1.622 1 98.56 361 VAL B O 1
ATOM 6219 N N . CYS B 1 362 ? 8.898 34 0.198 1 98.69 362 CYS B N 1
ATOM 6220 C CA . CYS B 1 362 ? 9.484 32.812 -0.404 1 98.69 362 CYS B CA 1
ATOM 6221 C C . CYS B 1 362 ? 8.5 32.156 -1.358 1 98.69 362 CYS B C 1
ATOM 6223 O O . CYS B 1 362 ? 7.305 32.469 -1.342 1 98.69 362 CYS B O 1
ATOM 6225 N N . PRO B 1 363 ? 8.945 31.234 -2.287 1 98.88 363 PRO B N 1
ATOM 6226 C CA . PRO B 1 363 ? 8.039 30.484 -3.162 1 98.88 363 PRO B CA 1
ATOM 6227 C C . PRO B 1 363 ? 7.035 29.641 -2.385 1 98.88 363 PRO B C 1
ATOM 6229 O O . PRO B 1 363 ? 7.375 29.062 -1.352 1 98.88 363 PRO B O 1
ATOM 6232 N N . VAL B 1 364 ? 5.766 29.594 -2.92 1 98.94 364 VAL B N 1
ATOM 6233 C CA . VAL B 1 364 ? 4.707 28.875 -2.215 1 98.94 364 VAL B CA 1
ATOM 6234 C C . VAL B 1 364 ? 3.9 28.031 -3.207 1 98.94 364 VAL B C 1
ATOM 6236 O O . VAL B 1 364 ? 3.523 28.531 -4.273 1 98.94 364 VAL B O 1
ATOM 6239 N N . LEU B 1 365 ? 3.736 26.766 -2.904 1 98.81 365 LEU B N 1
ATOM 6240 C CA . LEU B 1 365 ? 2.717 25.938 -3.537 1 98.81 365 LEU B CA 1
ATOM 6241 C C . LEU B 1 365 ? 1.485 25.812 -2.646 1 98.81 365 LEU B C 1
ATOM 6243 O O . LEU B 1 365 ? 1.582 25.359 -1.503 1 98.81 365 LEU B O 1
ATOM 6247 N N . VAL B 1 366 ? 0.36 26.266 -3.127 1 98.12 366 VAL B N 1
ATOM 6248 C CA . VAL B 1 366 ? -0.912 26.109 -2.428 1 98.12 366 VAL B CA 1
ATOM 6249 C C . VAL B 1 366 ? -1.796 25.109 -3.17 1 98.12 366 VAL B C 1
ATOM 6251 O O . VAL B 1 366 ? -1.986 25.219 -4.383 1 98.12 366 VAL B O 1
ATOM 6254 N N . SER B 1 367 ? -2.254 24.156 -2.439 1 96.12 367 SER B N 1
ATOM 6255 C CA . SER B 1 367 ? -3.156 23.188 -3.064 1 96.12 367 SER B CA 1
ATOM 6256 C C . SER B 1 367 ? -4.574 23.328 -2.527 1 96.12 367 SER B C 1
ATOM 6258 O O . SER B 1 367 ? -4.781 23.859 -1.436 1 96.12 367 SER B O 1
ATOM 6260 N N . GLY B 1 368 ? -5.523 22.891 -3.354 1 92.75 368 GLY B N 1
ATOM 6261 C CA . GLY B 1 368 ? -6.91 22.797 -2.936 1 92.75 368 GLY B CA 1
ATOM 6262 C C . GLY B 1 368 ? -7.504 21.422 -3.139 1 92.75 368 GLY B C 1
ATOM 6263 O O . GLY B 1 368 ? -6.949 20.609 -3.877 1 92.75 368 GLY B O 1
ATOM 6264 N N . SER B 1 369 ? -8.5 21.156 -2.379 1 85.38 369 SER B N 1
ATOM 6265 C CA . SER B 1 369 ? -9.234 19.906 -2.496 1 85.38 369 SER B CA 1
ATOM 6266 C C . SER B 1 369 ? -10.531 20.094 -3.27 1 85.38 369 SER B C 1
ATOM 6268 O O . SER B 1 369 ? -11.461 20.734 -2.783 1 85.38 369 SER B O 1
ATOM 6270 N N . GLY B 1 370 ? -10.547 19.5 -4.457 1 74.56 370 GLY B N 1
ATOM 6271 C CA . GLY B 1 370 ? -11.766 19.578 -5.242 1 74.56 370 GLY B CA 1
ATOM 6272 C C . GLY B 1 370 ? -12.922 18.812 -4.629 1 74.56 370 GLY B C 1
ATOM 6273 O O . GLY B 1 370 ? -14.086 19.062 -4.953 1 74.56 370 GLY B O 1
ATOM 6274 N N . ASN B 1 371 ? -12.609 17.891 -3.764 1 74.19 371 ASN B N 1
ATOM 6275 C CA . ASN B 1 371 ? -13.609 17.062 -3.096 1 74.19 371 ASN B CA 1
ATOM 6276 C C . ASN B 1 371 ? -13.43 17.078 -1.581 1 74.19 371 ASN B C 1
ATOM 6278 O O . ASN B 1 371 ? -13.477 16.031 -0.934 1 74.19 371 ASN B O 1
ATOM 6282 N N . SER B 1 372 ? -13.32 18.281 -1.065 1 73.12 372 SER B N 1
ATOM 6283 C CA . SER B 1 372 ? -13.086 18.391 0.373 1 73.12 372 SER B CA 1
ATOM 6284 C C . SER B 1 372 ? -14.391 18.25 1.151 1 73.12 372 SER B C 1
ATOM 6286 O O . SER B 1 372 ? -15.438 18.719 0.706 1 73.12 372 SER B O 1
ATOM 6288 N N . LEU B 1 373 ? -14.195 17.609 2.184 1 54.88 373 LEU B N 1
ATOM 6289 C CA . LEU B 1 373 ? -15.289 17.562 3.143 1 54.88 373 LEU B CA 1
ATOM 6290 C C . LEU B 1 373 ? -15.43 18.906 3.861 1 54.88 373 LEU B C 1
ATOM 6292 O O . LEU B 1 373 ? -16.5 19.203 4.406 1 54.88 373 LEU B O 1
ATOM 6296 N N . TYR B 1 374 ? -14.383 19.672 3.719 1 54.88 374 TYR B N 1
ATOM 6297 C CA . TYR B 1 374 ? -14.297 20.734 4.699 1 54.88 374 TYR B CA 1
ATOM 6298 C C . TYR B 1 374 ? -14.055 22.078 4.02 1 54.88 374 TYR B C 1
ATOM 6300 O O . TYR B 1 374 ? -14.5 23.125 4.512 1 54.88 374 TYR B O 1
ATOM 6308 N N . LEU B 1 375 ? -13.406 22.016 2.904 1 68.12 375 LEU B N 1
ATOM 6309 C CA . LEU B 1 375 ? -12.883 23.281 2.379 1 68.12 375 LEU B CA 1
ATOM 6310 C C . LEU B 1 375 ? -13.344 23.5 0.94 1 68.12 375 LEU B C 1
ATOM 6312 O O . LEU B 1 375 ? -13.367 22.547 0.144 1 68.12 375 LEU B O 1
ATOM 6316 N N . ASP B 1 376 ? -13.758 24.734 0.756 1 68.81 376 ASP B N 1
ATOM 6317 C CA . ASP B 1 376 ? -14.062 25.156 -0.609 1 68.81 376 ASP B CA 1
ATOM 6318 C C . ASP B 1 376 ? -12.836 25.766 -1.283 1 68.81 376 ASP B C 1
ATOM 6320 O O . ASP B 1 376 ? -12.117 26.562 -0.67 1 68.81 376 ASP B O 1
ATOM 6324 N N . VAL B 1 377 ? -12.562 25.438 -2.484 1 76 377 VAL B N 1
ATOM 6325 C CA . VAL B 1 377 ? -11.375 25.859 -3.223 1 76 377 VAL B CA 1
ATOM 6326 C C . VAL B 1 377 ? -11.406 27.375 -3.41 1 76 377 VAL B C 1
ATOM 6328 O O . VAL B 1 377 ? -10.391 28.047 -3.215 1 76 377 VAL B O 1
ATOM 6331 N N . ASP B 1 378 ? -12.445 27.922 -3.701 1 72.69 378 ASP B N 1
ATOM 6332 C CA . ASP B 1 378 ? -12.508 29.344 -4.016 1 72.69 378 ASP B CA 1
ATOM 6333 C C . ASP B 1 378 ? -12.406 30.203 -2.752 1 72.69 378 ASP B C 1
ATOM 6335 O O . ASP B 1 378 ? -11.711 31.219 -2.736 1 72.69 378 ASP B O 1
ATOM 6339 N N . GLU B 1 379 ? -12.914 29.703 -1.706 1 78.12 379 GLU B N 1
ATOM 6340 C CA . GLU B 1 379 ? -13.023 30.516 -0.499 1 78.12 379 GLU B CA 1
ATOM 6341 C C . GLU B 1 379 ? -11.75 30.438 0.339 1 78.12 379 GLU B C 1
ATOM 6343 O O . GLU B 1 379 ? -11.5 31.281 1.19 1 78.12 379 GLU B O 1
ATOM 6348 N N . 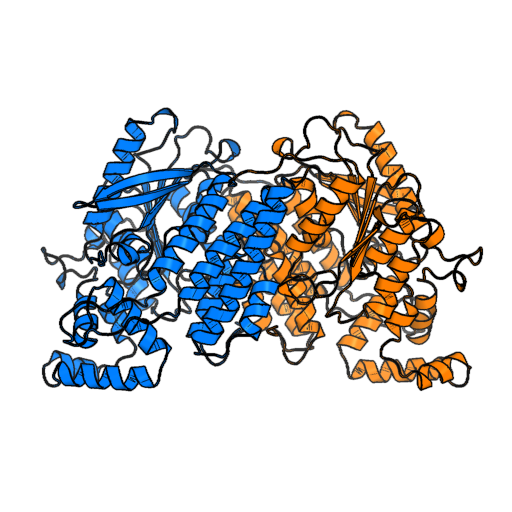HIS B 1 380 ? -10.992 29.484 0.041 1 87.06 380 HIS B N 1
ATOM 6349 C CA . HIS B 1 380 ? -9.82 29.328 0.904 1 87.06 380 HIS B CA 1
ATOM 6350 C C . HIS B 1 380 ? -8.547 29.203 0.085 1 87.06 380 HIS B C 1
ATOM 6352 O O . HIS B 1 380 ? -7.707 30.109 0.085 1 87.06 380 HIS B O 1
ATOM 6358 N N . THR B 1 381 ? -8.492 28.25 -0.761 1 90.75 381 THR B N 1
ATOM 6359 C CA . THR B 1 381 ? -7.277 28 -1.525 1 90.75 381 THR B CA 1
ATOM 6360 C C . THR B 1 381 ? -6.926 29.188 -2.4 1 90.75 381 THR B C 1
ATOM 6362 O O . THR B 1 381 ? -5.789 29.672 -2.377 1 90.75 381 THR B O 1
ATOM 6365 N N . LYS B 1 382 ? -7.855 29.703 -3.146 1 92.81 382 LYS B N 1
ATOM 6366 C CA . LYS B 1 382 ? -7.617 30.828 -4.047 1 92.81 382 LYS B CA 1
ATOM 6367 C C . LYS B 1 382 ? -7.309 32.094 -3.264 1 92.81 382 LYS B C 1
ATOM 6369 O O . LYS B 1 382 ? -6.473 32.906 -3.68 1 92.81 382 LYS B O 1
ATOM 6374 N N . ARG B 1 383 ? -8.031 32.281 -2.18 1 93.88 383 ARG B N 1
ATOM 6375 C CA . ARG B 1 383 ? -7.777 33.438 -1.339 1 93.88 383 ARG B CA 1
ATOM 6376 C C . ARG B 1 383 ? -6.359 33.406 -0.783 1 93.88 383 ARG B C 1
ATOM 6378 O O . ARG B 1 383 ? -5.691 34.438 -0.72 1 93.88 383 ARG B O 1
ATOM 6385 N N . CYS B 1 384 ? -5.91 32.281 -0.367 1 96.69 384 CYS B N 1
ATOM 6386 C CA . CYS B 1 384 ? -4.535 32.125 0.097 1 96.69 384 CYS B CA 1
ATOM 6387 C C . CYS B 1 384 ? -3.549 32.438 -1.025 1 96.69 384 CYS B C 1
ATOM 6389 O O . CYS B 1 384 ? -2.594 33.188 -0.833 1 96.69 384 CYS B O 1
ATOM 6391 N N . TYR B 1 385 ? -3.836 31.859 -2.172 1 97.19 385 TYR B N 1
ATOM 6392 C CA . TYR B 1 385 ? -2.969 32.062 -3.324 1 97.19 385 TYR B CA 1
ATOM 6393 C C . TYR B 1 385 ? -2.898 33.531 -3.691 1 97.19 385 TYR B C 1
ATOM 6395 O O . TYR B 1 385 ? -1.811 34.094 -3.877 1 97.19 385 TYR B O 1
ATOM 6403 N N . ASP B 1 386 ? -4.039 34.219 -3.752 1 96.56 386 ASP B N 1
ATOM 6404 C CA . ASP B 1 386 ? -4.133 35.625 -4.148 1 96.56 386 ASP B CA 1
ATOM 6405 C C . ASP B 1 386 ? -3.539 36.531 -3.08 1 96.56 386 ASP B C 1
ATOM 6407 O O . ASP B 1 386 ? -3.037 37.625 -3.391 1 96.56 386 ASP B O 1
ATOM 6411 N N . GLY B 1 387 ? -3.592 36.062 -1.806 1 97.5 387 GLY B N 1
ATOM 6412 C CA . GLY B 1 387 ? -3.088 36.844 -0.693 1 97.5 387 GLY B CA 1
ATOM 6413 C C . GLY B 1 387 ? -1.573 36.938 -0.647 1 97.5 387 GLY B C 1
ATOM 6414 O O . GLY B 1 387 ? -1.007 37.75 0.061 1 97.5 387 GLY B O 1
ATOM 6415 N N . LEU B 1 388 ? -0.924 36.062 -1.434 1 98.44 388 LEU B N 1
ATOM 6416 C CA . LEU B 1 388 ? 0.533 36.031 -1.501 1 98.44 388 LEU B CA 1
ATOM 6417 C C . LEU B 1 388 ? 1.045 37.125 -2.443 1 98.44 388 LEU B C 1
ATOM 6419 O O . LEU B 1 388 ? 1.743 36.844 -3.416 1 98.44 388 LEU B O 1
ATOM 6423 N N . VAL B 1 389 ? 0.875 38.344 -2.117 1 97.88 389 VAL B N 1
ATOM 6424 C CA . VAL B 1 389 ? 1.036 39.469 -3.035 1 97.88 389 VAL B CA 1
ATOM 6425 C C . VAL B 1 389 ? 2.52 39.781 -3.215 1 97.88 389 VAL B C 1
ATOM 6427 O O . VAL B 1 389 ? 2.922 40.344 -4.23 1 97.88 389 VAL B O 1
ATOM 6430 N N . ASN B 1 390 ? 3.354 39.438 -2.227 1 98.31 390 ASN B N 1
ATOM 6431 C CA . ASN B 1 390 ? 4.777 39.75 -2.316 1 98.31 390 ASN B CA 1
ATOM 6432 C C . ASN B 1 390 ? 5.582 38.562 -2.842 1 98.31 390 ASN B C 1
ATOM 6434 O O . ASN B 1 390 ? 6.812 38.594 -2.877 1 98.31 390 ASN B O 1
ATOM 6438 N N . VAL B 1 391 ? 4.926 37.469 -3.16 1 98.5 391 VAL B N 1
ATOM 6439 C CA . VAL B 1 391 ? 5.543 36.344 -3.859 1 98.5 391 VAL B CA 1
ATOM 6440 C C . VAL B 1 391 ? 5.383 36.531 -5.367 1 98.5 391 VAL B C 1
ATOM 6442 O O . VAL B 1 391 ? 4.258 36.625 -5.871 1 98.5 391 VAL B O 1
ATOM 6445 N N . PRO B 1 392 ? 6.441 36.562 -6.105 1 97.75 392 PRO B N 1
ATOM 6446 C CA . PRO B 1 392 ? 6.328 36.719 -7.559 1 97.75 392 PRO B CA 1
ATOM 6447 C C . PRO B 1 392 ? 5.492 35.594 -8.188 1 97.75 392 PRO B C 1
ATOM 6449 O O . PRO B 1 392 ? 5.523 34.438 -7.723 1 97.75 392 PRO B O 1
ATOM 6452 N N . LEU B 1 393 ? 4.812 35.938 -9.25 1 97.06 393 LEU B N 1
ATOM 6453 C CA . LEU B 1 393 ? 3.902 35 -9.93 1 97.06 393 LEU B CA 1
ATOM 6454 C C . LEU B 1 393 ? 4.625 33.719 -10.32 1 97.06 393 LEU B C 1
ATOM 6456 O O . LEU B 1 393 ? 4.055 32.656 -10.242 1 97.06 393 LEU B O 1
ATOM 6460 N N . GLU B 1 394 ? 5.848 33.844 -10.695 1 96.69 394 GLU B N 1
ATOM 6461 C CA . GLU B 1 394 ? 6.617 32.688 -11.148 1 96.69 394 GLU B CA 1
ATOM 6462 C C . GLU B 1 394 ? 7.023 31.812 -9.977 1 96.69 394 GLU B C 1
ATOM 6464 O O . GLU B 1 394 ? 7.445 30.672 -10.18 1 96.69 394 GLU B O 1
ATOM 6469 N N . ASN B 1 395 ? 6.875 32.312 -8.711 1 97.94 395 ASN B N 1
ATOM 6470 C CA . ASN B 1 395 ? 7.301 31.594 -7.523 1 97.94 395 ASN B CA 1
ATOM 6471 C C . ASN B 1 395 ? 6.105 31.062 -6.727 1 97.94 395 ASN B C 1
ATOM 6473 O O . ASN B 1 395 ? 6.273 30.5 -5.645 1 97.94 395 ASN B O 1
ATOM 6477 N N . LYS B 1 396 ? 4.91 31.266 -7.156 1 97.5 396 LYS B N 1
ATOM 6478 C CA . LYS B 1 396 ? 3.76 30.656 -6.484 1 97.5 396 LYS B CA 1
ATOM 6479 C C . LYS B 1 396 ? 2.953 29.797 -7.445 1 97.5 396 LYS B C 1
ATOM 6481 O O . LYS B 1 396 ? 2.836 30.109 -8.633 1 97.5 396 LYS B O 1
ATOM 6486 N N . GLU B 1 397 ? 2.494 28.703 -6.973 1 97.5 397 GLU B N 1
ATOM 6487 C CA . GLU B 1 397 ? 1.765 27.703 -7.734 1 97.5 397 GLU B CA 1
ATOM 6488 C C . GLU B 1 397 ? 0.493 27.266 -7.012 1 97.5 397 GLU B C 1
ATOM 6490 O O . GLU B 1 397 ? 0.458 27.219 -5.781 1 97.5 397 GLU B O 1
ATOM 6495 N N . MET B 1 398 ? -0.533 27.062 -7.777 1 96.12 398 MET B N 1
ATOM 6496 C CA . MET B 1 398 ? -1.773 26.5 -7.25 1 96.12 398 MET B CA 1
ATOM 6497 C C . MET B 1 398 ? -2.043 25.125 -7.855 1 96.12 398 MET B C 1
ATOM 6499 O O . MET B 1 398 ? -1.943 24.938 -9.07 1 96.12 398 MET B O 1
ATOM 6503 N N . TRP B 1 399 ? -2.283 24.109 -7.059 1 95.81 399 TRP B N 1
ATOM 6504 C CA . TRP B 1 399 ? -2.564 22.734 -7.457 1 95.81 399 TRP B CA 1
ATOM 6505 C C . TRP B 1 399 ? -3.932 22.297 -6.945 1 95.81 399 TRP B C 1
ATOM 6507 O O . TRP B 1 399 ? -4.105 22.062 -5.75 1 95.81 399 TRP B O 1
ATOM 6517 N N . VAL B 1 400 ? -4.934 22.172 -7.812 1 94.12 400 VAL B N 1
ATOM 6518 C CA . VAL B 1 400 ? -6.285 21.75 -7.465 1 94.12 400 VAL B CA 1
ATOM 6519 C C . VAL B 1 400 ? -6.676 20.531 -8.305 1 94.12 400 VAL B C 1
ATOM 6521 O O . VAL B 1 400 ? -7.227 20.688 -9.398 1 94.12 400 VAL B O 1
ATOM 6524 N N . PRO B 1 401 ? -6.48 19.391 -7.789 1 91.75 401 PRO B N 1
ATOM 6525 C CA . PRO B 1 401 ? -6.789 18.188 -8.57 1 91.75 401 PRO B CA 1
ATOM 6526 C C . PRO B 1 401 ? -8.289 17.969 -8.766 1 91.75 401 PRO B C 1
ATOM 6528 O O . PRO B 1 401 ? -9.086 18.375 -7.918 1 91.75 401 PRO B O 1
ATOM 6531 N N . ALA B 1 402 ? -8.641 17.219 -9.797 1 87.06 402 ALA B N 1
ATOM 6532 C CA . ALA B 1 402 ? -10.031 17.125 -10.227 1 87.06 402 ALA B CA 1
ATOM 6533 C C . ALA B 1 402 ? -10.695 15.883 -9.641 1 87.06 402 ALA B C 1
ATOM 6535 O O . ALA B 1 402 ? -11.922 15.828 -9.523 1 87.06 402 ALA B O 1
ATOM 6536 N N . SER B 1 403 ? -9.898 14.906 -9.297 1 92.06 403 SER B N 1
ATOM 6537 C CA . SER B 1 403 ? -10.492 13.656 -8.836 1 92.06 403 SER B CA 1
ATOM 6538 C C . SER B 1 403 ? -9.695 13.055 -7.68 1 92.06 403 SER B C 1
ATOM 6540 O O . SER B 1 403 ? -8.539 13.422 -7.465 1 92.06 403 SER B O 1
ATOM 6542 N N . PRO B 1 404 ? -10.32 12.141 -6.957 1 91.31 404 PRO B N 1
ATOM 6543 C CA . PRO B 1 404 ? -9.641 11.562 -5.797 1 91.31 404 PRO B CA 1
ATOM 6544 C C . PRO B 1 404 ? -8.336 10.859 -6.168 1 91.31 404 PRO B C 1
ATOM 6546 O O . PRO B 1 404 ? -7.336 11 -5.465 1 91.31 404 PRO B O 1
ATOM 6549 N N . GLY B 1 405 ? -8.359 10.156 -7.266 1 93.06 405 GLY B N 1
ATOM 6550 C CA . GLY B 1 405 ? -7.133 9.508 -7.711 1 93.06 405 GLY B CA 1
ATOM 6551 C C . GLY B 1 405 ? -6.02 10.484 -8.023 1 93.06 405 GLY B C 1
ATOM 6552 O O . GLY B 1 405 ? -4.844 10.117 -8.023 1 93.06 405 GLY B O 1
ATOM 6553 N N . GLN B 1 406 ? -6.363 11.719 -8.18 1 93.38 406 GLN B N 1
ATOM 6554 C CA . GLN B 1 406 ? -5.395 12.773 -8.469 1 93.38 406 GLN B CA 1
ATOM 6555 C C . GLN B 1 406 ? -5.164 13.656 -7.25 1 93.38 406 GLN B C 1
ATOM 6557 O O . GLN B 1 406 ? -4.496 14.695 -7.344 1 93.38 406 GLN B O 1
ATOM 6562 N N . GLY B 1 407 ? -5.773 13.32 -6.168 1 94.25 407 GLY B N 1
ATOM 6563 C CA . GLY B 1 407 ? -5.469 14.008 -4.922 1 94.25 407 GLY B CA 1
ATOM 6564 C C . GLY B 1 407 ? -6.512 15.039 -4.539 1 94.25 407 GLY B C 1
ATOM 6565 O O . GLY B 1 407 ? -6.188 16.062 -3.926 1 94.25 407 GLY B O 1
ATOM 6566 N N . SER B 1 408 ? -7.785 14.82 -4.859 1 93.5 408 SER B N 1
ATOM 6567 C CA . SER B 1 408 ? -8.781 15.852 -4.605 1 93.5 408 SER B CA 1
ATOM 6568 C C . SER B 1 408 ? -9.375 15.719 -3.207 1 93.5 408 SER B C 1
ATOM 6570 O O . SER B 1 408 ? -10.102 16.609 -2.748 1 93.5 408 SER B O 1
ATOM 6572 N N . LEU B 1 409 ? -9.117 14.625 -2.484 1 93.62 409 LEU B N 1
ATOM 6573 C CA . LEU B 1 409 ? -9.602 14.516 -1.112 1 93.62 409 LEU B CA 1
ATOM 6574 C C . LEU B 1 409 ? -8.805 15.422 -0.183 1 93.62 409 LEU B C 1
ATOM 6576 O O . LEU B 1 409 ? -7.641 15.734 -0.454 1 93.62 409 LEU B O 1
ATOM 6580 N N . GLN B 1 410 ? -9.422 15.836 0.87 1 91.94 410 GLN B N 1
ATOM 6581 C CA . GLN B 1 410 ? -8.773 16.688 1.863 1 91.94 410 GLN B CA 1
ATOM 6582 C C . GLN B 1 410 ? -7.414 16.125 2.264 1 91.94 410 GLN B C 1
ATOM 6584 O O . GLN B 1 410 ? -7.273 14.922 2.473 1 91.94 410 GLN B O 1
ATOM 6589 N N . ALA B 1 411 ? -6.371 17.031 2.295 1 93.81 411 ALA B N 1
ATOM 6590 C CA . ALA B 1 411 ? -5.008 16.688 2.691 1 93.81 411 ALA B CA 1
ATOM 6591 C C . ALA B 1 411 ? -4.418 15.625 1.774 1 93.81 411 ALA B C 1
ATOM 6593 O O . ALA B 1 411 ? -3.438 14.961 2.131 1 93.81 411 ALA B O 1
ATOM 6594 N N . LYS B 1 412 ? -5.172 15.383 0.584 1 96.62 412 LYS B N 1
ATOM 6595 C CA . LYS B 1 412 ? -4.73 14.445 -0.441 1 96.62 412 LYS B CA 1
ATOM 6596 C C . LYS B 1 412 ? -4.777 13.008 0.075 1 96.62 412 LYS B C 1
ATOM 6598 O O . LYS B 1 412 ? -3.988 12.164 -0.353 1 96.62 412 LYS B O 1
ATOM 6603 N N . MET B 1 413 ? -5.641 12.734 1.062 1 95.69 413 MET B N 1
ATOM 6604 C CA . MET B 1 413 ? -5.754 11.375 1.588 1 95.69 413 MET B CA 1
ATOM 6605 C C . MET B 1 413 ? -6.09 10.383 0.476 1 95.69 413 MET B C 1
ATOM 6607 O O . MET B 1 413 ? -6.914 10.68 -0.393 1 95.69 413 MET B O 1
ATOM 6611 N N . GLY B 1 414 ? -5.453 9.234 0.535 1 96.94 414 GLY B N 1
ATOM 6612 C CA . GLY B 1 414 ? -5.594 8.234 -0.505 1 96.94 414 GLY B CA 1
ATOM 6613 C C . GLY B 1 414 ? -4.629 8.422 -1.658 1 96.94 414 GLY B C 1
ATOM 6614 O O . GLY B 1 414 ? -4.48 7.543 -2.506 1 96.94 414 GLY B O 1
ATOM 6615 N N . ALA B 1 415 ? -3.918 9.594 -1.708 1 97.62 415 ALA B N 1
ATOM 6616 C CA . ALA B 1 415 ? -2.941 9.914 -2.746 1 97.62 415 ALA B CA 1
ATOM 6617 C C . ALA B 1 415 ? -1.705 10.578 -2.148 1 97.62 415 ALA B C 1
ATOM 6619 O O . ALA B 1 415 ? -1.199 11.562 -2.691 1 97.62 415 ALA B O 1
ATOM 6620 N N . VAL B 1 416 ? -1.205 10.078 -1.064 1 97.12 416 VAL B N 1
ATOM 6621 C CA . VAL B 1 416 ? -0.138 10.734 -0.316 1 97.12 416 VAL B CA 1
ATOM 6622 C C . VAL B 1 416 ? 1.166 10.664 -1.106 1 97.12 416 VAL B C 1
ATOM 6624 O O . VAL B 1 416 ? 1.992 11.578 -1.037 1 97.12 416 VAL B O 1
ATOM 6627 N N . ALA B 1 417 ? 1.345 9.609 -1.872 1 97.62 417 ALA B N 1
ATOM 6628 C CA . ALA B 1 417 ? 2.553 9.523 -2.686 1 97.62 417 ALA B CA 1
ATOM 6629 C C . ALA B 1 417 ? 2.582 10.609 -3.75 1 97.62 417 ALA B C 1
ATOM 6631 O O . ALA B 1 417 ? 3.635 11.195 -4.027 1 97.62 417 ALA B O 1
ATOM 6632 N N . LEU B 1 418 ? 1.44 10.852 -4.379 1 97.62 418 LEU B N 1
ATOM 6633 C CA . LEU B 1 418 ? 1.342 11.93 -5.355 1 97.62 418 LEU B CA 1
ATOM 6634 C C . LEU B 1 418 ? 1.582 13.281 -4.695 1 97.62 418 LEU B C 1
ATOM 6636 O O . LEU B 1 418 ? 2.234 14.156 -5.273 1 97.62 418 LEU B O 1
ATOM 6640 N N . CYS B 1 419 ? 1.031 13.445 -3.512 1 97.69 419 CYS B N 1
ATOM 6641 C CA . CYS B 1 419 ? 1.275 14.664 -2.754 1 97.69 419 CYS B CA 1
ATOM 6642 C C . CYS B 1 419 ? 2.768 14.891 -2.539 1 97.69 419 CYS B C 1
ATOM 6644 O O . CYS B 1 419 ? 3.268 16 -2.719 1 97.69 419 CYS B O 1
ATOM 6646 N N . GLY B 1 420 ? 3.463 13.82 -2.145 1 98.12 420 GLY B N 1
ATOM 6647 C CA . GLY B 1 420 ? 4.906 13.906 -1.989 1 98.12 420 GLY B CA 1
ATOM 6648 C C . GLY B 1 420 ? 5.625 14.273 -3.273 1 98.12 420 GLY B C 1
ATOM 6649 O O . GLY B 1 420 ? 6.477 15.164 -3.277 1 98.12 420 GLY B O 1
ATOM 6650 N N . GLN B 1 421 ? 5.238 13.656 -4.363 1 97.81 421 GLN B N 1
ATOM 6651 C CA . GLN B 1 421 ? 5.879 13.883 -5.652 1 97.81 421 GLN B CA 1
ATOM 6652 C C . GLN B 1 421 ? 5.742 15.344 -6.078 1 97.81 421 GLN B C 1
ATOM 6654 O O . GLN B 1 421 ? 6.734 15.984 -6.434 1 97.81 421 GLN B O 1
ATOM 6659 N N . ARG B 1 422 ? 4.523 15.883 -5.973 1 97.25 422 ARG B N 1
ATOM 6660 C CA . ARG B 1 422 ? 4.262 17.25 -6.406 1 97.25 422 ARG B CA 1
ATOM 6661 C C . ARG B 1 422 ? 4.953 18.25 -5.492 1 97.25 422 ARG B C 1
ATOM 6663 O O . ARG B 1 422 ? 5.555 19.219 -5.965 1 97.25 422 ARG B O 1
ATOM 6670 N N . SER B 1 423 ? 4.887 18 -4.25 1 98.44 423 SER B N 1
ATOM 6671 C CA . SER B 1 423 ? 5.469 18.906 -3.268 1 98.44 423 SER B CA 1
ATOM 6672 C C . SER B 1 423 ? 6.988 18.969 -3.408 1 98.44 423 SER B C 1
ATOM 6674 O O . SER B 1 423 ? 7.57 20.062 -3.416 1 98.44 423 SER B O 1
ATOM 6676 N N . LEU B 1 424 ? 7.594 17.828 -3.531 1 98.19 424 LEU B N 1
ATOM 6677 C CA . LEU B 1 424 ? 9.055 17.797 -3.561 1 98.19 424 LEU B CA 1
ATOM 6678 C C . LEU B 1 424 ? 9.586 18.312 -4.895 1 98.19 424 LEU B C 1
ATOM 6680 O O . LEU B 1 424 ? 10.648 18.922 -4.945 1 98.19 424 LEU B O 1
ATOM 6684 N N . GLN B 1 425 ? 8.852 18.094 -5.973 1 97.38 425 GLN B N 1
ATOM 6685 C CA . GLN B 1 425 ? 9.219 18.688 -7.25 1 97.38 425 GLN B CA 1
ATOM 6686 C C . GLN B 1 425 ? 9.211 20.219 -7.164 1 97.38 425 GLN B C 1
ATOM 6688 O O . GLN B 1 425 ? 10.125 20.875 -7.668 1 97.38 425 GLN B O 1
ATOM 6693 N N . PHE B 1 426 ? 8.211 20.734 -6.543 1 98.44 426 PHE B N 1
ATOM 6694 C CA . PHE B 1 426 ? 8.141 22.172 -6.34 1 98.44 426 PHE B CA 1
ATOM 6695 C C . PHE B 1 426 ? 9.305 22.656 -5.484 1 98.44 426 PHE B C 1
ATOM 6697 O O . PHE B 1 426 ? 9.945 23.656 -5.812 1 98.44 426 PHE B O 1
ATOM 6704 N N . LEU B 1 427 ? 9.547 21.953 -4.379 1 98.69 427 LEU B N 1
ATOM 6705 C CA . LEU B 1 427 ? 10.602 22.359 -3.453 1 98.69 427 LEU B CA 1
ATOM 6706 C C . LEU B 1 427 ? 11.969 22.312 -4.125 1 98.69 427 LEU B C 1
ATOM 6708 O O . LEU B 1 427 ? 12.82 23.156 -3.875 1 98.69 427 LEU B O 1
ATOM 6712 N N . ASP B 1 428 ? 12.188 21.297 -4.953 1 98.19 428 ASP B N 1
ATOM 6713 C CA . ASP B 1 428 ? 13.438 21.219 -5.703 1 98.19 428 ASP B CA 1
ATOM 6714 C C . ASP B 1 428 ? 13.648 22.484 -6.531 1 98.19 428 ASP B C 1
ATOM 6716 O O . ASP B 1 428 ? 14.727 23.094 -6.496 1 98.19 428 ASP B O 1
ATOM 6720 N N . ARG B 1 429 ? 12.609 22.891 -7.23 1 97.44 429 ARG B N 1
ATOM 6721 C CA . ARG B 1 429 ? 12.711 24.078 -8.062 1 97.44 429 ARG B CA 1
ATOM 6722 C C . ARG B 1 429 ? 12.93 25.328 -7.207 1 97.44 429 ARG B C 1
ATOM 6724 O O . ARG B 1 429 ? 13.797 26.156 -7.512 1 97.44 429 ARG B O 1
ATOM 6731 N N . ALA B 1 430 ? 12.227 25.422 -6.148 1 98.5 430 ALA B N 1
ATOM 6732 C CA . ALA B 1 430 ? 12.273 26.609 -5.281 1 98.5 430 ALA B CA 1
ATOM 6733 C C . ALA B 1 430 ? 13.641 26.734 -4.605 1 98.5 430 ALA B C 1
ATOM 6735 O O . ALA B 1 430 ? 14.117 27.844 -4.367 1 98.5 430 ALA B O 1
ATOM 6736 N N . LEU B 1 431 ? 14.281 25.578 -4.281 1 98.19 431 LEU B N 1
ATOM 6737 C CA . LEU B 1 431 ? 15.531 25.578 -3.525 1 98.19 431 LEU B CA 1
ATOM 6738 C C . LEU B 1 431 ? 16.734 25.453 -4.461 1 98.19 431 LEU B C 1
ATOM 6740 O O . LEU B 1 431 ? 17.859 25.344 -4 1 98.19 431 LEU B O 1
ATOM 6744 N N . GLY B 1 432 ? 16.484 25.422 -5.734 1 96.94 432 GLY B N 1
ATOM 6745 C CA . GLY B 1 432 ? 17.562 25.359 -6.719 1 96.94 432 GLY B CA 1
ATOM 6746 C C . GLY B 1 432 ? 18.234 24 -6.777 1 96.94 432 GLY B C 1
ATOM 6747 O O . GLY B 1 432 ? 19.453 23.922 -6.941 1 96.94 432 GLY B O 1
ATOM 6748 N N . ILE B 1 433 ? 17.422 23 -6.523 1 96.62 433 ILE B N 1
ATOM 6749 C CA . ILE B 1 433 ? 17.938 21.641 -6.613 1 96.62 433 ILE B CA 1
ATOM 6750 C C . ILE B 1 433 ? 17.672 21.078 -8.008 1 96.62 433 ILE B C 1
ATOM 6752 O O . ILE B 1 433 ? 16.516 20.969 -8.43 1 96.62 433 ILE B O 1
ATOM 6756 N N . ASP B 1 434 ? 18.688 20.781 -8.734 1 91.69 434 ASP B N 1
ATOM 6757 C CA . ASP B 1 434 ? 18.594 20.219 -10.078 1 91.69 434 ASP B CA 1
ATOM 6758 C C . ASP B 1 434 ? 18.984 18.734 -10.078 1 91.69 434 ASP B C 1
ATOM 6760 O O . ASP B 1 434 ? 20.109 18.391 -9.711 1 91.69 434 ASP B O 1
ATOM 6764 N N . ARG B 1 435 ? 18.031 17.938 -10.422 1 94.31 435 ARG B N 1
ATOM 6765 C CA . ARG B 1 435 ? 18.281 16.5 -10.516 1 94.31 435 ARG B CA 1
ATOM 6766 C C . ARG B 1 435 ? 18.312 16.047 -11.977 1 94.31 435 ARG B C 1
ATOM 6768 O O . ARG B 1 435 ? 17.469 16.453 -12.773 1 94.31 435 ARG B O 1
ATOM 6775 N N . PRO B 1 436 ? 19.297 15.273 -12.336 1 94 436 PRO B N 1
ATOM 6776 C CA . PRO B 1 436 ? 19.312 14.758 -13.711 1 94 436 PRO B CA 1
ATOM 6777 C C . PRO B 1 436 ? 18.094 13.883 -14.008 1 94 436 PRO B C 1
ATOM 6779 O O . PRO B 1 436 ? 17.703 13.047 -13.188 1 94 436 PRO B O 1
ATOM 6782 N N . PRO B 1 437 ? 17.469 14.109 -15.156 1 95.56 437 PRO B N 1
ATOM 6783 C CA . PRO B 1 437 ? 16.359 13.234 -15.539 1 95.56 437 PRO B CA 1
ATOM 6784 C C . PRO B 1 437 ? 16.797 11.773 -15.68 1 95.56 437 PRO B C 1
ATOM 6786 O O . PRO B 1 437 ? 17.969 11.484 -15.891 1 95.56 437 PRO B O 1
ATOM 6789 N N . VAL B 1 438 ? 15.852 10.945 -15.5 1 94.38 438 VAL B N 1
ATOM 6790 C CA . VAL B 1 438 ? 16.062 9.516 -15.711 1 94.38 438 VAL B CA 1
ATOM 6791 C C . VAL B 1 438 ? 15.633 9.133 -17.125 1 94.38 438 VAL B C 1
ATOM 6793 O O . VAL B 1 438 ? 14.492 9.383 -17.531 1 94.38 438 VAL B O 1
ATOM 6796 N N . PHE B 1 439 ? 16.516 8.523 -17.922 1 91.69 439 PHE B N 1
ATOM 6797 C CA . PHE B 1 439 ? 16.203 8.094 -19.281 1 91.69 439 PHE B CA 1
ATOM 6798 C C . PHE B 1 439 ? 16.031 6.582 -19.344 1 91.69 439 PHE B C 1
ATOM 6800 O O . PHE B 1 439 ? 16.906 5.828 -18.906 1 91.69 439 PHE B O 1
ATOM 6807 N N . LEU B 1 440 ? 14.781 6.199 -19.734 1 91.5 440 LEU B N 1
ATOM 6808 C CA . LEU B 1 440 ? 14.461 4.777 -19.781 1 91.5 440 LEU B CA 1
ATOM 6809 C C . LEU B 1 440 ? 14.203 4.32 -21.203 1 91.5 440 LEU B C 1
ATOM 6811 O O . LEU B 1 440 ? 13.656 5.074 -22.016 1 91.5 440 LEU B O 1
#